Protein AF-A0A8J6W8K5-F1 (afdb_monomer)

Radius of gyration: 33.56 Å; Cα contacts (8 Å, |Δi|>4): 1471; chains: 1; bounding box: 96×92×85 Å

Solvent-accessible surface area (backbone atoms only — not comparable to full-atom values): 43950 Å² total; per-residue (Å²): 128,90,66,49,61,40,103,83,73,43,62,46,61,66,48,55,42,63,72,54,20,43,57,53,44,52,59,52,52,77,42,28,73,36,72,84,49,59,70,57,41,22,41,68,37,45,36,79,69,54,70,71,60,49,52,51,47,39,46,21,52,15,60,57,53,51,72,42,96,55,61,30,57,68,49,48,37,71,62,54,40,66,84,93,43,52,44,33,50,51,52,31,48,40,52,28,50,40,47,29,76,52,43,52,98,82,37,50,70,54,31,50,22,58,76,31,64,42,82,73,49,72,59,31,51,54,28,52,45,51,39,41,56,51,21,38,60,78,68,24,34,53,60,44,59,48,100,51,43,60,64,45,26,29,32,54,29,30,55,62,29,61,84,46,39,66,60,51,30,52,51,59,71,66,50,91,66,59,39,66,51,42,38,74,46,58,31,56,60,42,8,45,51,53,29,53,48,36,55,70,80,40,61,89,43,55,70,61,43,51,49,28,53,27,14,30,65,53,104,85,49,97,72,33,53,24,52,58,4,35,41,48,22,34,51,16,46,54,38,39,48,30,61,75,69,72,48,63,44,72,53,54,74,41,67,69,54,29,47,60,58,55,66,73,50,90,52,51,80,71,48,60,78,72,65,59,76,66,46,32,68,54,53,44,81,72,96,65,88,72,83,81,70,65,58,69,59,24,42,88,66,64,50,44,59,34,37,38,74,76,78,76,46,30,39,24,46,30,37,60,62,29,27,35,61,55,93,66,41,55,72,48,69,62,39,42,31,34,28,73,76,50,73,41,78,49,51,36,36,67,90,78,15,36,31,77,44,67,67,34,56,30,76,38,49,70,88,39,66,58,47,74,46,49,38,22,36,78,82,70,46,77,77,44,75,43,63,34,85,37,59,49,93,83,60,72,65,50,39,24,34,59,67,45,12,44,60,45,56,69,86,60,41,39,77,58,58,40,32,34,42,30,28,46,72,76,48,47,79,48,75,39,69,37,56,45,77,76,38,86,75,37,70,43,42,32,71,64,37,40,20,27,36,38,32,55,48,45,62,52,27,40,42,38,40,35,46,91,92,49,73,50,76,40,67,40,38,53,62,86,66,80,53,69,47,79,46,59,55,69,44,67,37,91,52,63,30,19,48,21,79,40,33,37,36,37,48,52,30,93,56,62,43,70,31,38,47,45,39,32,36,66,78,82,70,42,67,70,47,57,94,84,32,70,47,80,45,68,52,32,92,44,37,43,84,41,76,41,62,85,69,50,80,68,53,46,41,36,39,42,37,41,35,43,101,87,47,75,51,74,52,70,39,34,26,79,34,75,45,76,77,78,74,80,73,49,88,86,61,51,47,43,20,42,72,85,66,47,73,67,87,60,81,59,39,82,35,90,38,67,68,57,49,41,69,34,32,40,36,42,31,55,49,57,49,62,40,68,32,44,33,37,42,30,52,86,85,56,75,50,60,47,71,47,64,20,36,92,82,6,35,37,77,46,59,44,47,80,47,55,93,80,46,76,94,64,63,38,42,32,46,31,39,30,49,85,47,56,76,75,43,78,46,40,36,36,38,62,84,81,77,76,85,75,83,78,89,78,87,84,79,95,76,92,75,93,78,79,89,76,91,71,78,87,69,61,60,42,37,35,40,34,57,38,62,63,94,44,27,72,59,50,51,53,52,50,53,52,48,32,55,74,71,67,36,61,88,43,45,48,79,50,78,48,83,92,42,44,37,37,40,39,36,38,30,60,42,60,88,49,48,66,60,50,52,53,51,47,55,56,49,22,65,76,65,77,43,85,73,50,77,43,81,100

Structure (mmCIF, N/CA/C/O backbone):
data_AF-A0A8J6W8K5-F1
#
_entry.id   AF-A0A8J6W8K5-F1
#
loop_
_atom_site.group_PDB
_atom_site.id
_atom_site.type_symbol
_atom_site.label_atom_id
_atom_site.label_alt_id
_atom_site.label_comp_id
_atom_site.label_asym_id
_atom_site.label_entity_id
_atom_site.label_seq_id
_atom_site.pdbx_PDB_ins_code
_atom_site.Cartn_x
_atom_site.Cartn_y
_atom_site.Cartn_z
_atom_site.occupancy
_atom_site.B_iso_or_equiv
_atom_site.auth_seq_id
_atom_site.auth_comp_id
_atom_site.auth_asym_id
_atom_site.auth_atom_id
_atom_site.pdbx_PDB_model_num
ATOM 1 N N . MET A 1 1 ? 5.424 28.597 -33.760 1.00 37.59 1 MET A N 1
ATOM 2 C CA . MET A 1 1 ? 6.602 29.492 -33.802 1.00 37.59 1 MET A CA 1
ATOM 3 C C . MET A 1 1 ? 7.492 28.971 -34.911 1.00 37.59 1 MET A C 1
ATOM 5 O O . MET A 1 1 ? 7.806 27.791 -34.865 1.00 37.59 1 MET A O 1
ATOM 9 N N . THR A 1 2 ? 7.827 29.781 -35.913 1.00 31.84 2 THR A N 1
ATOM 10 C CA . THR A 1 2 ? 8.831 29.426 -36.927 1.00 31.84 2 THR A CA 1
ATOM 11 C C . THR A 1 2 ? 10.150 29.183 -36.196 1.00 31.84 2 THR A C 1
ATOM 13 O O . THR A 1 2 ? 10.658 30.093 -35.542 1.00 31.84 2 THR A O 1
ATOM 16 N N . LEU A 1 3 ? 10.638 27.942 -36.199 1.00 44.12 3 LEU A N 1
ATOM 17 C CA . LEU A 1 3 ? 11.921 27.592 -35.592 1.00 44.12 3 LEU A CA 1
ATOM 18 C C . LEU A 1 3 ? 13.018 28.295 -36.393 1.00 44.12 3 LEU A C 1
ATOM 20 O O . LEU A 1 3 ? 13.018 28.235 -37.622 1.00 44.12 3 LEU A O 1
ATOM 24 N N . ALA A 1 4 ? 13.926 28.993 -35.712 1.00 49.03 4 ALA A N 1
ATOM 25 C CA . ALA A 1 4 ? 15.127 29.485 -36.368 1.00 49.03 4 ALA A CA 1
ATOM 26 C C . ALA A 1 4 ? 15.969 28.268 -36.772 1.00 49.03 4 ALA A C 1
ATOM 28 O O . ALA A 1 4 ? 16.192 27.375 -35.955 1.00 49.03 4 ALA A O 1
ATOM 29 N N . THR A 1 5 ? 16.408 28.211 -38.024 1.00 47.66 5 THR A N 1
ATOM 30 C CA . THR A 1 5 ? 17.364 27.203 -38.489 1.00 47.66 5 THR A CA 1
ATOM 31 C C . THR A 1 5 ? 18.770 27.596 -38.042 1.00 47.66 5 THR A C 1
ATOM 33 O O . THR A 1 5 ? 19.160 28.753 -38.203 1.00 47.66 5 THR A O 1
ATOM 36 N N . SER A 1 6 ? 19.521 26.660 -37.462 1.00 54.81 6 SER A N 1
ATOM 37 C CA . SER A 1 6 ? 20.955 26.809 -37.187 1.00 54.81 6 SER A CA 1
ATOM 38 C C . SER A 1 6 ? 21.761 26.970 -38.483 1.00 54.81 6 SER A C 1
ATOM 40 O O . SER A 1 6 ? 21.267 26.690 -39.577 1.00 54.81 6 SER A O 1
ATOM 42 N N . ASP A 1 7 ? 23.045 27.318 -38.352 1.00 50.66 7 ASP A N 1
ATOM 43 C CA . ASP A 1 7 ? 24.012 27.329 -39.463 1.00 50.66 7 ASP A CA 1
ATOM 44 C C . ASP A 1 7 ? 24.178 25.941 -40.132 1.00 50.66 7 ASP A C 1
ATOM 46 O O . ASP A 1 7 ? 24.698 25.836 -41.240 1.00 50.66 7 ASP A O 1
ATOM 50 N N . THR A 1 8 ? 23.695 24.873 -39.484 1.00 52.75 8 THR A N 1
ATOM 51 C CA . THR A 1 8 ? 23.667 23.480 -39.967 1.00 52.75 8 THR A CA 1
ATOM 52 C C . THR A 1 8 ? 22.332 23.081 -40.620 1.00 52.75 8 THR A C 1
ATOM 54 O O . THR A 1 8 ? 22.175 21.934 -41.038 1.00 52.75 8 THR A O 1
ATOM 57 N N . GLY A 1 9 ? 21.361 23.999 -40.722 1.00 57.09 9 GLY A N 1
ATOM 58 C CA . GLY A 1 9 ? 20.045 23.755 -41.330 1.00 57.09 9 GLY A CA 1
ATOM 59 C C . GLY A 1 9 ? 19.045 22.996 -40.447 1.00 57.09 9 GLY A C 1
ATOM 60 O O . GLY A 1 9 ? 18.000 22.580 -40.943 1.00 57.09 9 GLY A O 1
ATOM 61 N N . ARG A 1 10 ? 19.337 22.817 -39.151 1.00 62.97 10 ARG A N 1
ATOM 62 C CA . ARG A 1 10 ? 18.489 22.108 -38.174 1.00 62.97 10 ARG A CA 1
ATOM 63 C C . ARG A 1 10 ? 17.663 23.078 -37.316 1.00 62.97 10 ARG A C 1
ATOM 65 O O . ARG A 1 10 ? 18.059 24.234 -37.160 1.00 62.97 10 ARG A O 1
ATOM 72 N N . PRO A 1 11 ? 16.517 22.656 -36.752 1.00 65.38 11 PRO A N 1
ATOM 73 C CA . PRO A 1 11 ? 15.744 23.492 -35.835 1.00 65.38 11 PRO A CA 1
ATOM 74 C C . PRO A 1 11 ? 16.562 23.836 -34.580 1.00 65.38 11 PRO A C 1
ATOM 76 O O . PRO A 1 11 ? 17.093 22.953 -33.910 1.00 65.38 11 PRO A O 1
ATOM 79 N N . PHE A 1 12 ? 16.665 25.128 -34.249 1.00 78.50 12 PHE A N 1
ATOM 80 C CA . PHE A 1 12 ? 17.467 25.612 -33.126 1.00 78.50 12 PHE A CA 1
ATOM 81 C C . PHE A 1 12 ? 16.645 26.416 -32.113 1.00 78.50 12 PHE A C 1
ATOM 83 O O . PHE A 1 12 ? 15.985 27.406 -32.436 1.00 78.50 12 PHE A O 1
ATOM 90 N N . ILE A 1 13 ? 16.763 26.024 -30.843 1.00 81.44 13 ILE A N 1
ATOM 91 C CA . ILE A 1 13 ? 16.233 26.740 -29.680 1.00 81.44 13 ILE A CA 1
ATOM 92 C C . ILE A 1 13 ? 17.379 26.915 -28.684 1.00 81.44 13 ILE A C 1
ATOM 94 O O . ILE A 1 13 ? 17.938 25.930 -28.217 1.00 81.44 13 ILE A O 1
ATOM 98 N N . ASN A 1 14 ? 17.734 28.155 -28.335 1.00 83.25 14 ASN A N 1
ATOM 99 C CA . ASN A 1 14 ? 18.831 28.405 -27.397 1.00 83.25 14 ASN A CA 1
ATOM 100 C C . ASN A 1 14 ? 18.425 28.082 -25.947 1.00 83.25 14 ASN A C 1
ATOM 102 O O . ASN A 1 14 ? 17.768 28.895 -25.291 1.00 83.25 14 ASN A O 1
ATOM 106 N N . LEU A 1 15 ? 18.871 26.933 -25.433 1.00 84.38 15 LEU A N 1
ATOM 107 C CA . LEU A 1 15 ? 18.541 26.454 -24.088 1.00 84.38 15 LEU A CA 1
ATOM 108 C C . LEU A 1 15 ? 19.274 27.215 -22.969 1.00 84.38 15 LEU A C 1
ATOM 110 O O . LEU A 1 15 ? 18.830 27.173 -21.826 1.00 84.38 15 LEU A O 1
ATOM 114 N N . SER A 1 16 ? 20.349 27.957 -23.277 1.00 82.19 16 SER A N 1
ATOM 115 C CA . SER A 1 16 ? 21.011 28.852 -22.303 1.00 82.19 16 SER A CA 1
ATOM 116 C C . SER A 1 16 ? 20.163 30.080 -21.951 1.00 82.19 16 SER A C 1
ATOM 118 O O . SER A 1 16 ? 20.331 30.689 -20.893 1.00 82.19 16 SER A O 1
ATOM 120 N N . ASN A 1 17 ? 19.210 30.448 -22.814 1.00 84.12 17 ASN A N 1
ATOM 121 C CA . ASN A 1 17 ? 18.275 31.520 -22.517 1.00 84.12 17 ASN A CA 1
ATOM 122 C C . ASN A 1 17 ? 17.128 30.978 -21.654 1.00 84.12 17 ASN A C 1
ATOM 124 O O . ASN A 1 17 ? 16.232 30.293 -22.150 1.00 84.12 17 ASN A O 1
ATOM 128 N N . ARG A 1 18 ? 17.122 31.354 -20.369 1.00 80.94 18 ARG A N 1
ATOM 129 C CA . ARG A 1 18 ? 16.126 30.907 -19.380 1.00 80.94 18 ARG A CA 1
ATOM 130 C C . ARG A 1 18 ? 14.678 31.092 -19.840 1.00 80.94 18 ARG A C 1
ATOM 132 O O . ARG A 1 18 ? 13.875 30.184 -19.675 1.00 80.94 18 ARG A O 1
ATOM 139 N N . ALA A 1 19 ? 14.332 32.230 -20.446 1.00 81.62 19 ALA A N 1
ATOM 140 C CA . ALA A 1 19 ? 12.958 32.491 -20.881 1.00 81.62 19 ALA A CA 1
ATOM 141 C C . ALA A 1 19 ? 12.527 31.563 -22.030 1.00 81.62 19 ALA A C 1
ATOM 143 O O . ALA A 1 19 ? 11.376 31.132 -22.090 1.00 81.62 19 ALA A O 1
ATOM 144 N N . ILE A 1 20 ? 13.458 31.234 -22.928 1.00 83.44 20 ILE A N 1
ATOM 145 C CA . ILE A 1 20 ? 13.215 30.334 -24.058 1.00 83.44 20 ILE A CA 1
ATOM 146 C C . ILE A 1 20 ? 13.134 28.880 -23.574 1.00 83.44 20 ILE A C 1
ATOM 148 O O . ILE A 1 20 ? 12.186 28.181 -23.930 1.00 83.44 20 ILE A O 1
ATOM 152 N N . ALA A 1 21 ? 14.066 28.448 -22.720 1.00 84.38 21 ALA A N 1
ATOM 153 C CA . ALA A 1 21 ? 14.045 27.119 -22.109 1.00 84.38 21 ALA A CA 1
ATOM 154 C C . ALA A 1 21 ? 12.767 26.889 -21.284 1.00 84.38 21 ALA A C 1
ATOM 156 O O . ALA A 1 21 ? 12.175 25.818 -21.368 1.00 84.38 21 ALA A O 1
ATOM 157 N N . ASN A 1 22 ? 12.292 27.906 -20.554 1.00 84.44 22 ASN A N 1
ATOM 158 C CA . ASN A 1 22 ? 11.030 27.837 -19.815 1.00 84.44 22 ASN A CA 1
ATOM 159 C C . ASN A 1 22 ? 9.835 27.634 -20.744 1.00 84.44 22 ASN A C 1
ATOM 161 O O . ASN A 1 22 ? 9.087 26.684 -20.552 1.00 84.44 22 ASN A O 1
ATOM 165 N N . ARG A 1 23 ? 9.693 28.456 -21.791 1.00 84.75 23 ARG A N 1
ATOM 166 C CA . ARG A 1 23 ? 8.600 28.297 -22.766 1.00 84.75 23 ARG A CA 1
ATOM 167 C C . ARG A 1 23 ? 8.634 26.942 -23.463 1.00 84.75 23 ARG A C 1
ATOM 169 O O . ARG A 1 23 ? 7.588 26.388 -23.787 1.00 84.75 23 ARG A O 1
ATOM 176 N N . PHE A 1 24 ? 9.826 26.419 -23.738 1.00 85.62 24 PHE A N 1
ATOM 177 C CA . PHE A 1 24 ? 9.962 25.117 -24.377 1.00 85.62 24 PHE A CA 1
ATOM 178 C C . PHE A 1 24 ? 9.599 23.977 -23.423 1.00 85.62 24 PHE A C 1
ATOM 180 O O . PHE A 1 24 ? 8.834 23.094 -23.801 1.00 85.62 24 PHE A O 1
ATOM 187 N N . TRP A 1 25 ? 10.053 24.042 -22.169 1.00 88.56 25 TRP A N 1
ATOM 188 C CA . TRP A 1 25 ? 9.652 23.086 -21.141 1.00 88.56 25 TRP A CA 1
ATOM 189 C C . TRP A 1 25 ? 8.148 23.137 -20.852 1.00 88.56 25 TRP A C 1
ATOM 191 O O . TRP A 1 25 ? 7.523 22.088 -20.798 1.00 88.56 25 TRP A O 1
ATOM 201 N N . GLU A 1 26 ? 7.537 24.322 -20.758 1.00 85.75 26 GLU A N 1
ATOM 202 C CA . GLU A 1 26 ? 6.084 24.484 -20.579 1.00 85.75 26 GLU A CA 1
ATOM 203 C C . GLU A 1 26 ? 5.285 23.788 -21.687 1.00 85.75 26 GLU A C 1
ATOM 205 O O . GLU A 1 26 ? 4.268 23.154 -21.410 1.00 85.75 26 GLU A O 1
ATOM 210 N N . ARG A 1 27 ? 5.763 23.835 -22.940 1.00 85.12 27 ARG A N 1
ATOM 211 C CA . ARG A 1 27 ? 5.132 23.102 -24.049 1.00 85.12 27 ARG A CA 1
ATOM 212 C C . ARG A 1 27 ? 5.152 21.595 -23.813 1.00 85.12 27 ARG A C 1
ATOM 214 O O . ARG A 1 27 ? 4.121 20.964 -23.987 1.00 85.12 27 ARG A O 1
ATOM 221 N N . ILE A 1 28 ? 6.289 21.035 -23.404 1.00 84.50 28 ILE A N 1
ATOM 222 C CA . ILE A 1 28 ? 6.425 19.598 -23.112 1.00 84.50 28 ILE A CA 1
ATOM 223 C C . ILE A 1 28 ? 5.585 19.219 -21.887 1.00 84.50 28 ILE A C 1
ATOM 225 O O . ILE A 1 28 ? 4.853 18.232 -21.904 1.00 84.50 28 ILE A O 1
ATOM 229 N N . GLN A 1 29 ? 5.637 20.044 -20.844 1.00 84.06 29 GLN A N 1
ATOM 230 C CA . GLN A 1 29 ? 4.930 19.847 -19.586 1.00 84.06 29 GLN A CA 1
ATOM 231 C C . GLN A 1 29 ? 3.407 19.817 -19.767 1.00 84.06 29 GLN A C 1
ATOM 233 O O . GLN A 1 29 ? 2.747 19.029 -19.100 1.00 84.06 29 GLN A O 1
ATOM 238 N N . ASN A 1 30 ? 2.848 20.590 -20.704 1.00 81.56 30 ASN A N 1
ATOM 239 C CA . ASN A 1 30 ? 1.415 20.545 -21.028 1.00 81.56 30 ASN A CA 1
ATOM 240 C C . ASN A 1 30 ? 0.946 19.183 -21.569 1.00 81.56 30 ASN A C 1
ATOM 242 O O . ASN A 1 30 ? -0.243 18.881 -21.502 1.00 81.56 30 ASN A O 1
ATOM 246 N N . HIS A 1 31 ? 1.862 18.367 -22.091 1.00 79.62 31 HIS A N 1
ATOM 247 C CA . HIS A 1 31 ? 1.587 17.008 -22.562 1.00 79.62 31 HIS A CA 1
ATOM 248 C C . HIS A 1 31 ? 1.953 15.938 -21.527 1.00 79.62 31 HIS A C 1
ATOM 250 O O . HIS A 1 31 ? 1.868 14.746 -21.823 1.00 79.62 31 HIS A O 1
ATOM 256 N N . TRP A 1 32 ? 2.379 16.338 -20.326 1.00 82.94 32 TRP A N 1
ATOM 257 C CA . TRP A 1 32 ? 2.843 15.417 -19.301 1.00 82.94 32 TRP A CA 1
ATOM 258 C C . TRP A 1 32 ? 1.695 14.950 -18.403 1.00 82.94 32 TRP A C 1
ATOM 260 O O . TRP A 1 32 ? 1.308 15.636 -17.454 1.00 82.94 32 TRP A O 1
ATOM 270 N N . GLY A 1 33 ? 1.178 13.744 -18.661 1.00 73.06 33 GLY A N 1
ATOM 271 C CA . GLY A 1 33 ? 0.045 13.189 -17.910 1.00 73.06 33 GLY A CA 1
ATOM 272 C C . GLY A 1 33 ? 0.294 13.070 -16.400 1.00 73.06 33 GLY A C 1
ATOM 273 O O . GLY A 1 33 ? -0.632 13.217 -15.607 1.00 73.06 33 GLY A O 1
ATOM 274 N N . HIS A 1 34 ? 1.549 12.870 -15.983 1.00 78.12 34 HIS A N 1
ATOM 275 C CA . HIS A 1 34 ? 1.913 12.681 -14.573 1.00 78.12 34 HIS A CA 1
ATOM 276 C C . HIS A 1 34 ? 2.304 13.986 -13.857 1.00 78.12 34 HIS A C 1
ATOM 278 O O . HIS A 1 34 ? 2.730 13.942 -12.705 1.00 78.12 34 HIS A O 1
ATOM 284 N N . GLN A 1 35 ? 2.144 15.160 -14.484 1.00 78.56 35 GLN A N 1
ATOM 285 C CA . GLN A 1 35 ? 2.556 16.448 -13.903 1.00 78.56 35 GLN A CA 1
ATOM 286 C C . GLN A 1 35 ? 1.983 16.696 -12.494 1.00 78.56 35 GLN A C 1
ATOM 288 O O . GLN A 1 35 ? 2.630 17.334 -11.664 1.00 78.56 35 GLN A O 1
ATOM 293 N N . ARG A 1 36 ? 0.757 16.225 -12.234 1.00 74.62 36 ARG A N 1
ATOM 294 C CA . ARG A 1 36 ? 0.034 16.455 -10.972 1.00 74.62 36 ARG A CA 1
ATOM 295 C C . ARG A 1 36 ? 0.272 15.381 -9.909 1.00 74.62 36 ARG A C 1
ATOM 297 O O . ARG A 1 36 ? -0.187 15.565 -8.786 1.00 74.62 36 ARG A O 1
ATOM 304 N N . LEU A 1 37 ? 0.964 14.288 -10.237 1.00 70.69 37 LEU A N 1
ATOM 305 C CA . LEU A 1 37 ? 1.238 13.222 -9.272 1.00 70.69 37 LEU A CA 1
ATOM 306 C C . LEU A 1 37 ? 2.287 13.670 -8.235 1.00 70.69 37 LEU A C 1
ATOM 308 O O . LEU A 1 37 ? 3.079 14.573 -8.524 1.00 70.69 37 LEU A O 1
ATOM 312 N N . PRO A 1 38 ? 2.323 13.079 -7.030 1.00 71.88 38 PRO A N 1
ATOM 313 C CA . PRO A 1 38 ? 3.397 13.293 -6.061 1.00 71.88 38 PRO A CA 1
ATOM 314 C C . PRO A 1 38 ? 4.781 12.903 -6.605 1.00 71.88 38 PRO A C 1
ATOM 316 O O . PRO A 1 38 ? 4.905 12.096 -7.528 1.00 71.88 38 PRO A O 1
ATOM 319 N N . SER A 1 39 ? 5.840 13.466 -6.019 1.00 74.81 39 SER A N 1
ATOM 320 C CA . SER A 1 39 ? 7.213 13.025 -6.299 1.00 74.81 39 SER A CA 1
ATOM 321 C C . SER A 1 39 ? 7.379 11.537 -5.964 1.00 74.81 39 SER A C 1
ATOM 323 O O . SER A 1 39 ? 6.854 11.081 -4.954 1.00 74.81 39 SER A O 1
ATOM 325 N N . GLY A 1 40 ? 8.096 10.789 -6.805 1.00 68.75 40 GLY A N 1
ATOM 326 C CA . GLY A 1 40 ? 8.229 9.329 -6.694 1.00 68.75 40 GLY A CA 1
ATOM 327 C C . GLY A 1 40 ? 7.125 8.541 -7.410 1.00 68.75 40 GLY A C 1
ATOM 328 O O . GLY A 1 40 ? 7.185 7.322 -7.458 1.00 68.75 40 GLY A O 1
ATOM 329 N N . GLN A 1 41 ? 6.146 9.216 -8.023 1.00 70.88 41 GLN A N 1
ATOM 330 C CA . GLN A 1 41 ? 5.087 8.581 -8.832 1.00 70.88 41 GLN A CA 1
ATOM 331 C C . GLN A 1 41 ? 5.065 9.095 -10.284 1.00 70.88 41 GLN A C 1
ATOM 333 O O . GLN A 1 41 ? 4.159 8.818 -11.071 1.00 70.88 41 GLN A O 1
ATOM 338 N N . ARG A 1 42 ? 6.070 9.887 -10.666 1.00 79.06 42 ARG A N 1
ATOM 339 C CA . ARG A 1 42 ? 6.136 10.553 -11.969 1.00 79.06 42 ARG A CA 1
ATOM 340 C C . ARG A 1 42 ? 7.067 9.815 -12.916 1.00 79.06 42 ARG A C 1
ATOM 342 O O . ARG A 1 42 ? 8.185 9.473 -12.545 1.00 79.06 42 ARG A O 1
ATOM 349 N N . PHE A 1 43 ? 6.622 9.674 -14.162 1.00 80.75 43 PHE A N 1
ATOM 350 C CA . PHE A 1 43 ? 7.372 9.044 -15.247 1.00 80.75 43 PHE A CA 1
ATOM 351 C C . PHE A 1 43 ? 7.430 9.987 -16.441 1.00 80.75 43 PHE A C 1
ATOM 353 O O . PHE A 1 43 ? 6.389 10.497 -16.866 1.00 80.75 43 PHE A O 1
ATOM 360 N N . LEU A 1 44 ? 8.616 10.209 -17.012 1.00 83.38 44 LEU A N 1
ATOM 361 C CA . LEU A 1 44 ? 8.764 11.047 -18.212 1.00 83.38 44 LEU A CA 1
ATOM 362 C C . LEU A 1 44 ? 8.107 10.437 -19.450 1.00 83.38 44 LEU A C 1
ATOM 364 O O . LEU A 1 44 ? 7.641 11.173 -20.311 1.00 83.38 44 LEU A O 1
ATOM 368 N N . GLY A 1 45 ? 7.999 9.112 -19.521 1.00 76.88 45 GLY A N 1
ATOM 369 C CA . GLY A 1 45 ? 7.341 8.427 -20.627 1.00 76.88 45 GLY A CA 1
ATOM 370 C C . GLY A 1 45 ? 5.872 8.812 -20.790 1.00 76.88 45 GLY A C 1
ATOM 371 O O . GLY A 1 45 ? 5.343 8.676 -21.888 1.00 76.88 45 GLY A O 1
ATOM 372 N N . SER A 1 46 ? 5.224 9.332 -19.737 1.00 75.56 46 SER A N 1
ATOM 373 C CA . SER A 1 46 ? 3.838 9.827 -19.789 1.00 75.56 46 SER A CA 1
ATOM 374 C C . SER A 1 46 ? 3.672 11.163 -20.510 1.00 75.56 46 SER A C 1
ATOM 376 O O . SER A 1 46 ? 2.565 11.699 -20.585 1.00 75.56 46 SER A O 1
ATOM 378 N N . VAL A 1 47 ? 4.761 11.714 -21.044 1.00 79.31 47 VAL A N 1
ATOM 379 C CA . VAL A 1 47 ? 4.716 12.796 -22.017 1.00 79.31 47 VAL A CA 1
ATOM 380 C C . VAL A 1 47 ? 4.305 12.206 -23.370 1.00 79.31 47 VAL A C 1
ATOM 382 O O . VAL A 1 47 ? 5.083 11.523 -24.037 1.00 79.31 47 VAL A O 1
ATOM 385 N N . GLY A 1 48 ? 3.057 12.449 -23.769 1.00 71.88 48 GLY A N 1
ATOM 386 C CA . GLY A 1 48 ? 2.463 11.905 -24.994 1.00 71.88 48 GLY A CA 1
ATOM 387 C C . GLY A 1 48 ? 2.945 12.606 -26.265 1.00 71.88 48 GLY A C 1
ATOM 388 O O . GLY A 1 48 ? 2.167 13.317 -26.893 1.00 71.88 48 GLY A O 1
ATOM 389 N N . ILE A 1 49 ? 4.219 12.432 -26.630 1.00 75.94 49 ILE A N 1
ATOM 390 C CA . ILE A 1 49 ? 4.804 12.996 -27.858 1.00 75.94 49 ILE A CA 1
ATOM 391 C C . ILE A 1 49 ? 5.179 11.919 -28.880 1.00 75.94 49 ILE A C 1
ATOM 393 O O . ILE A 1 49 ? 5.625 10.819 -28.532 1.00 75.94 49 ILE A O 1
ATOM 397 N N . GLU A 1 50 ? 5.009 12.270 -30.153 1.00 78.75 50 GLU A N 1
ATOM 398 C CA . GLU A 1 50 ? 5.354 11.436 -31.303 1.00 78.75 50 GLU A CA 1
ATOM 399 C C . GLU A 1 50 ? 6.869 11.384 -31.534 1.00 78.75 50 GLU A C 1
ATOM 401 O O . GLU A 1 50 ? 7.601 12.319 -31.202 1.00 78.75 50 GLU A O 1
ATOM 406 N N . ARG A 1 51 ? 7.340 10.308 -32.176 1.00 82.06 51 ARG A N 1
ATOM 407 C CA . ARG A 1 51 ? 8.767 10.103 -32.471 1.00 82.06 51 ARG A CA 1
ATOM 408 C C . ARG A 1 51 ? 9.388 11.264 -33.253 1.00 82.06 51 ARG A C 1
ATOM 410 O O . A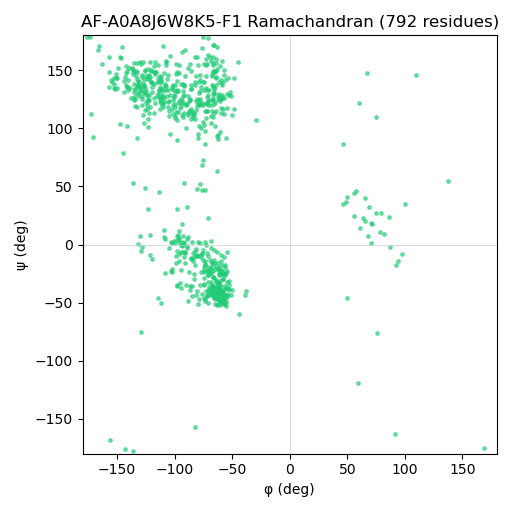RG A 1 51 ? 10.525 11.624 -32.988 1.00 82.06 51 ARG A O 1
ATOM 417 N N . GLU A 1 52 ? 8.658 11.871 -34.186 1.00 83.75 52 GLU A N 1
ATOM 418 C CA . GLU A 1 52 ? 9.160 13.019 -34.956 1.00 83.75 52 GLU A CA 1
ATOM 419 C C . GLU A 1 52 ? 9.475 14.222 -34.052 1.00 83.75 52 GLU A C 1
ATOM 421 O O . GLU A 1 52 ? 10.527 14.844 -34.186 1.00 83.75 52 GLU A O 1
ATOM 426 N N . SER A 1 53 ? 8.615 14.491 -33.063 1.00 84.06 53 SER A N 1
ATOM 427 C CA . SER A 1 53 ? 8.842 15.540 -32.059 1.00 84.06 53 SER A CA 1
ATOM 428 C C . SER A 1 53 ? 10.018 15.205 -31.138 1.00 84.06 53 SER A C 1
ATOM 430 O O . SER A 1 53 ? 10.765 16.090 -30.724 1.00 84.06 53 SER A O 1
ATOM 432 N N . THR A 1 54 ? 10.212 13.922 -30.829 1.00 84.19 54 THR A N 1
ATOM 433 C CA . THR A 1 54 ? 11.384 13.446 -30.090 1.00 84.19 54 THR A CA 1
ATOM 434 C C . THR A 1 54 ? 12.686 13.712 -30.850 1.00 84.19 54 THR A C 1
ATOM 436 O O . THR A 1 54 ? 13.645 14.210 -30.257 1.00 84.19 54 THR A O 1
ATOM 439 N N . GLU A 1 55 ? 12.734 13.423 -32.154 1.00 87.06 55 GLU A N 1
ATOM 440 C CA . GLU A 1 55 ? 13.919 13.694 -32.980 1.00 87.06 55 GLU A CA 1
ATOM 441 C C . GLU A 1 55 ? 14.223 15.198 -33.058 1.00 87.06 55 GLU A C 1
ATOM 443 O O . GLU A 1 55 ? 15.385 15.588 -32.951 1.00 87.06 55 GLU A O 1
ATOM 448 N N . GLU A 1 56 ? 13.193 16.050 -33.144 1.00 87.62 56 GLU A N 1
ATOM 449 C CA . GLU A 1 56 ? 13.349 17.511 -33.086 1.00 87.62 56 GLU A CA 1
ATOM 450 C C . GLU A 1 56 ? 13.990 17.961 -31.761 1.00 87.62 56 GLU A C 1
ATOM 452 O O . GLU A 1 56 ? 14.918 18.773 -31.749 1.00 87.62 56 GLU A O 1
ATOM 457 N N . ILE A 1 57 ? 13.540 17.410 -30.630 1.00 88.12 57 ILE A N 1
ATOM 458 C CA . ILE A 1 57 ? 14.101 17.717 -29.305 1.00 88.12 57 ILE A CA 1
ATOM 459 C C . ILE A 1 57 ? 15.562 17.265 -29.210 1.00 88.12 57 ILE A C 1
ATOM 461 O O . ILE A 1 57 ? 16.396 18.003 -28.679 1.00 88.12 57 ILE A O 1
ATOM 465 N N . LEU A 1 58 ? 15.886 16.077 -29.727 1.00 89.75 58 LEU A N 1
ATOM 466 C CA . LEU A 1 58 ? 17.258 15.569 -29.767 1.00 89.75 58 LEU A CA 1
ATOM 467 C C . LEU A 1 58 ? 18.163 16.439 -30.640 1.00 89.75 58 LEU A C 1
ATOM 469 O O . LEU A 1 58 ? 19.302 16.699 -30.250 1.00 89.75 58 LEU A O 1
ATOM 473 N N . ASP A 1 59 ? 17.663 16.946 -31.766 1.00 89.69 59 ASP A N 1
ATOM 474 C CA . ASP A 1 59 ? 18.400 17.882 -32.618 1.00 89.69 59 ASP A CA 1
ATOM 475 C C . ASP A 1 59 ? 18.654 19.211 -31.907 1.00 89.69 59 ASP A C 1
ATOM 477 O O . ASP A 1 59 ? 19.787 19.693 -31.897 1.00 89.69 59 ASP A O 1
ATOM 481 N N . ILE A 1 60 ? 17.644 19.763 -31.230 1.00 89.00 60 ILE A N 1
ATOM 482 C CA . ILE A 1 60 ? 17.789 20.980 -30.424 1.00 89.00 60 ILE A CA 1
ATOM 483 C C . ILE A 1 60 ? 18.843 20.778 -29.328 1.00 89.00 60 ILE A C 1
ATOM 485 O O . ILE A 1 60 ? 19.715 21.631 -29.144 1.00 89.00 60 ILE A O 1
ATOM 489 N N . VAL A 1 61 ? 18.793 19.664 -28.592 1.00 90.69 61 VAL A N 1
ATOM 490 C CA . VAL A 1 61 ? 19.774 19.360 -27.538 1.00 90.69 61 VAL A CA 1
ATOM 491 C C . VAL A 1 61 ? 21.171 19.165 -28.128 1.00 90.69 61 VAL A C 1
ATOM 493 O O . VAL A 1 61 ? 22.130 19.728 -27.596 1.00 90.69 61 VAL A O 1
ATOM 496 N N . GLY A 1 62 ? 21.290 18.442 -29.243 1.00 90.62 62 GLY A N 1
ATOM 497 C CA . GLY A 1 62 ? 22.553 18.221 -29.950 1.00 90.62 62 GLY A CA 1
ATOM 498 C C . GLY A 1 62 ? 23.201 19.526 -30.407 1.00 90.62 62 GLY A C 1
ATOM 499 O O . GLY A 1 62 ? 24.366 19.766 -30.109 1.00 90.62 62 GLY A O 1
ATOM 500 N N . GLU A 1 63 ? 22.435 20.428 -31.023 1.00 88.88 63 GLU A N 1
ATOM 501 C CA . GLU A 1 63 ? 22.915 21.749 -31.454 1.00 88.88 63 GLU A CA 1
ATOM 502 C C . GLU A 1 63 ? 23.385 22.624 -30.282 1.00 88.88 63 GLU A C 1
ATOM 504 O O . GLU A 1 63 ? 24.350 23.377 -30.404 1.00 88.88 63 GLU A O 1
ATOM 509 N N . ASN A 1 64 ? 22.729 22.536 -29.120 1.00 90.56 64 ASN A N 1
ATOM 510 C CA . ASN A 1 64 ? 23.158 23.276 -27.931 1.00 90.56 64 ASN A CA 1
ATOM 511 C C . ASN A 1 64 ? 24.439 22.691 -27.320 1.00 90.56 64 ASN A C 1
ATOM 513 O O . ASN A 1 64 ? 25.310 23.451 -26.899 1.00 90.56 64 ASN A O 1
ATOM 517 N N . LEU A 1 65 ? 24.574 21.363 -27.276 1.00 90.56 65 LEU A N 1
ATOM 518 C CA . LEU A 1 65 ? 25.766 20.699 -26.742 1.00 90.56 65 LEU A CA 1
ATOM 519 C C . LEU A 1 65 ? 26.966 20.790 -27.694 1.00 90.56 65 LEU A C 1
ATOM 521 O O . LEU A 1 65 ? 28.090 20.945 -27.226 1.00 90.56 65 LEU A O 1
ATOM 525 N N . GLY A 1 66 ? 26.740 20.757 -29.009 1.00 87.00 66 GLY A N 1
ATOM 526 C CA . GLY A 1 66 ? 27.781 20.869 -30.037 1.00 87.00 66 GLY A CA 1
ATOM 527 C C . GLY A 1 66 ? 28.459 22.242 -30.103 1.00 87.00 66 GLY A C 1
ATOM 528 O O . GLY A 1 66 ? 29.532 22.370 -30.682 1.00 87.00 66 GLY A O 1
ATOM 529 N N . ARG A 1 67 ? 27.873 23.269 -29.472 1.00 85.75 67 ARG A N 1
ATOM 530 C CA . ARG A 1 67 ? 28.490 24.599 -29.303 1.00 85.75 67 ARG A CA 1
ATOM 531 C C . ARG A 1 67 ? 29.530 24.651 -28.187 1.00 85.75 67 ARG A C 1
ATOM 533 O O . ARG A 1 67 ? 30.211 25.665 -28.042 1.00 85.75 67 ARG A O 1
ATOM 540 N N . LEU A 1 68 ? 29.622 23.604 -27.372 1.00 86.44 68 LEU A N 1
ATOM 541 C CA . LEU A 1 68 ? 30.630 23.485 -26.330 1.00 86.44 68 LEU A CA 1
ATOM 542 C C . LEU A 1 68 ? 31.906 22.896 -26.929 1.00 86.44 68 LEU A C 1
ATOM 544 O O . LEU A 1 68 ? 31.853 21.911 -27.660 1.00 86.44 68 LEU A O 1
ATOM 548 N N . GLU A 1 69 ? 33.061 23.448 -26.558 1.00 80.56 69 GLU A N 1
ATOM 549 C CA . GLU A 1 69 ? 34.357 22.855 -26.913 1.00 80.56 69 GLU A CA 1
ATOM 550 C C . GLU A 1 69 ? 34.506 21.445 -26.317 1.00 80.56 69 GLU A C 1
ATOM 552 O O . GLU A 1 69 ? 35.120 20.570 -26.924 1.00 80.56 69 GLU A O 1
ATOM 557 N N . SER A 1 70 ? 33.935 21.209 -25.126 1.00 86.56 70 SER A N 1
ATOM 558 C CA . SER A 1 70 ? 33.845 19.881 -24.514 1.00 86.56 70 SER A CA 1
ATOM 559 C C . SER A 1 70 ? 32.645 19.756 -23.568 1.00 86.56 70 SER A C 1
ATOM 561 O O . SER A 1 70 ? 32.371 20.622 -22.739 1.00 86.56 70 SER A O 1
ATOM 563 N N . VAL A 1 71 ? 31.934 18.631 -23.613 1.00 89.25 71 VAL A N 1
ATOM 564 C CA . VAL A 1 71 ? 30.809 18.403 -22.697 1.00 89.25 71 VAL A CA 1
ATOM 565 C C . VAL A 1 71 ? 31.353 17.952 -21.337 1.00 89.25 71 VAL A C 1
ATOM 567 O O . VAL A 1 71 ? 31.643 16.784 -21.116 1.00 89.25 71 VAL A O 1
ATOM 570 N N . THR A 1 72 ? 31.521 18.893 -20.408 1.00 88.75 72 THR A N 1
ATOM 571 C CA . THR A 1 72 ? 31.937 18.630 -19.017 1.00 88.75 72 THR A CA 1
ATOM 572 C C . THR A 1 72 ? 30.986 19.320 -18.043 1.00 88.75 72 THR A C 1
ATOM 574 O O . THR A 1 72 ? 30.378 20.331 -18.396 1.00 88.75 72 THR A O 1
ATOM 577 N N . SER A 1 73 ? 30.871 18.834 -16.800 1.00 85.00 73 SER A N 1
ATOM 578 C CA . SER A 1 73 ? 29.983 19.445 -15.792 1.00 85.00 73 SER A CA 1
ATOM 579 C C . SER A 1 73 ? 30.256 20.943 -15.606 1.00 85.00 73 SER A C 1
ATOM 581 O O . SER A 1 73 ? 29.324 21.737 -15.485 1.00 85.00 73 SER A O 1
ATOM 583 N N . THR A 1 74 ? 31.528 21.350 -15.645 1.00 85.56 74 THR A N 1
ATOM 584 C CA . THR A 1 74 ? 31.939 22.756 -15.534 1.00 85.56 74 THR A CA 1
ATOM 585 C C . THR A 1 74 ? 31.483 23.583 -16.736 1.00 85.56 74 THR A C 1
ATOM 587 O O . THR A 1 74 ? 30.955 24.678 -16.552 1.00 85.56 74 THR A O 1
ATOM 590 N N . GLN A 1 75 ? 31.647 23.073 -17.963 1.00 86.62 75 GLN A N 1
ATOM 591 C CA . GLN A 1 75 ? 31.209 23.789 -19.167 1.00 86.62 75 GLN A CA 1
ATOM 592 C C . GLN A 1 75 ? 29.682 23.869 -19.264 1.00 86.62 75 GLN A C 1
ATOM 594 O O . GLN A 1 75 ? 29.162 24.937 -19.579 1.00 86.62 75 GLN A O 1
ATOM 599 N N . LEU A 1 76 ? 28.962 22.801 -18.904 1.00 88.00 76 LEU A N 1
ATOM 600 C CA . LEU A 1 76 ? 27.497 22.803 -18.845 1.00 88.00 76 LEU A CA 1
ATOM 601 C C . LEU A 1 76 ? 26.979 23.877 -17.880 1.00 88.00 76 LEU A C 1
ATOM 603 O O . LEU A 1 76 ? 26.138 24.685 -18.265 1.00 88.00 76 LEU A O 1
ATOM 607 N N . ARG A 1 77 ? 27.536 23.954 -16.662 1.00 84.12 77 ARG A N 1
ATOM 608 C CA . ARG A 1 77 ? 27.162 24.994 -15.687 1.00 84.12 77 ARG A CA 1
ATOM 609 C C . ARG A 1 77 ? 27.511 26.400 -16.161 1.00 84.12 77 ARG A C 1
ATOM 611 O O . ARG A 1 77 ? 26.741 27.328 -15.947 1.00 84.12 77 ARG A O 1
ATOM 618 N N . ARG A 1 78 ? 28.664 26.572 -16.812 1.00 85.00 78 ARG A N 1
ATOM 619 C CA . ARG A 1 78 ? 29.089 27.876 -17.337 1.00 85.00 78 ARG A CA 1
ATOM 620 C C . ARG A 1 78 ? 28.184 28.358 -18.472 1.00 85.00 78 ARG A C 1
ATOM 622 O O . ARG A 1 78 ? 27.914 29.551 -18.552 1.00 85.00 78 ARG A O 1
ATOM 629 N N . TYR A 1 79 ? 27.757 27.452 -19.347 1.00 84.62 79 TYR A N 1
ATOM 630 C CA . TYR A 1 79 ? 26.989 27.792 -20.542 1.00 84.62 79 TYR A CA 1
ATOM 631 C C . TYR A 1 79 ? 25.484 27.910 -20.275 1.00 84.62 79 TYR A C 1
ATOM 633 O O . TYR A 1 79 ? 24.858 28.862 -20.733 1.00 84.62 79 TYR A O 1
ATOM 641 N N . PHE A 1 80 ? 24.896 26.981 -19.517 1.00 83.31 80 PHE A N 1
ATOM 642 C CA . PHE A 1 80 ? 23.452 26.953 -19.247 1.00 83.31 80 PHE A CA 1
ATOM 643 C C . PHE A 1 80 ? 23.056 27.563 -17.890 1.00 83.31 80 PHE A C 1
ATOM 645 O O . PHE A 1 80 ? 21.889 27.897 -17.681 1.00 83.31 80 PHE A O 1
ATOM 652 N N . GLY A 1 81 ? 24.012 27.757 -16.978 1.00 79.25 81 GLY A N 1
ATOM 653 C CA . GLY A 1 81 ? 23.772 28.216 -15.609 1.00 79.25 81 GLY A CA 1
ATOM 654 C C . GLY A 1 81 ? 23.582 27.070 -14.608 1.00 79.25 81 GLY A C 1
ATOM 655 O O . GLY A 1 81 ? 23.954 25.924 -14.858 1.00 79.25 81 GLY A O 1
ATOM 656 N N . GLU A 1 82 ? 23.028 27.387 -13.435 1.00 73.50 82 GLU A N 1
ATOM 657 C CA . GLU A 1 82 ? 22.840 26.418 -12.346 1.00 73.50 82 GLU A CA 1
ATOM 658 C C . GLU A 1 82 ? 21.775 25.352 -12.642 1.00 73.50 82 GLU A C 1
ATOM 660 O O . GLU A 1 82 ? 20.914 25.512 -13.510 1.00 73.50 82 GLU A O 1
ATOM 665 N N . TYR A 1 83 ? 21.836 24.253 -11.888 1.00 60.34 83 TYR A N 1
ATOM 666 C CA . TYR A 1 83 ? 21.025 23.047 -12.075 1.00 60.34 83 TYR A CA 1
ATOM 667 C C . TYR A 1 83 ? 19.515 23.233 -11.827 1.00 60.34 83 TYR A C 1
ATOM 669 O O . TYR A 1 83 ? 18.721 22.417 -12.279 1.00 60.34 83 TYR A O 1
ATOM 677 N N . GLU A 1 84 ? 19.108 24.346 -11.221 1.00 58.59 84 GLU A N 1
ATOM 678 C CA . GLU A 1 84 ? 17.705 24.694 -10.941 1.00 58.59 84 GLU A CA 1
ATOM 679 C C . GLU A 1 84 ? 16.953 25.266 -12.161 1.00 58.59 84 GLU A C 1
ATOM 681 O O . GLU A 1 84 ? 15.791 25.666 -12.076 1.00 58.59 84 GLU A O 1
ATOM 686 N N . THR A 1 85 ? 17.599 25.344 -13.328 1.00 68.00 85 THR A N 1
ATOM 687 C CA . THR A 1 85 ? 16.990 25.898 -14.546 1.00 68.00 85 THR A CA 1
ATOM 688 C C . THR A 1 85 ? 16.467 24.803 -15.486 1.00 68.00 85 THR A C 1
ATOM 690 O O . THR A 1 85 ? 17.024 23.712 -15.587 1.00 68.00 85 THR A O 1
ATOM 693 N N . ASN A 1 86 ? 15.368 25.088 -16.203 1.00 83.69 86 ASN A N 1
ATOM 694 C CA . ASN A 1 86 ? 14.608 24.103 -16.996 1.00 83.69 86 ASN A CA 1
ATOM 695 C C . ASN A 1 86 ? 15.405 23.398 -18.119 1.00 83.69 86 ASN A C 1
ATOM 697 O O . ASN A 1 86 ? 14.914 22.416 -18.677 1.00 83.69 86 ASN A O 1
ATOM 701 N N . TRP A 1 87 ? 16.634 23.828 -18.434 1.00 85.69 87 TRP A N 1
ATOM 702 C CA . TRP A 1 87 ? 17.505 23.104 -19.366 1.00 85.69 87 TRP A CA 1
ATOM 703 C C . TRP A 1 87 ? 17.843 21.693 -18.864 1.00 85.69 87 TRP A C 1
ATOM 705 O O . TRP A 1 87 ? 17.894 20.776 -19.677 1.00 85.69 87 TRP A O 1
ATOM 715 N N . ILE A 1 88 ? 17.993 21.471 -17.550 1.00 89.25 88 ILE A N 1
ATOM 716 C CA . ILE A 1 88 ? 18.230 20.121 -17.008 1.00 89.25 88 ILE A CA 1
ATOM 717 C C . ILE A 1 88 ? 17.045 19.205 -17.267 1.00 89.25 88 ILE A C 1
ATOM 719 O O . ILE A 1 88 ? 17.235 18.053 -17.654 1.00 89.25 88 ILE A O 1
ATOM 723 N N . LYS A 1 89 ? 15.826 19.715 -17.074 1.00 89.75 89 LYS A N 1
ATOM 724 C CA . LYS A 1 89 ? 14.594 18.958 -17.318 1.00 89.75 89 LYS A CA 1
ATOM 725 C C . LYS A 1 89 ? 14.489 18.573 -18.790 1.00 89.75 89 LYS A C 1
ATOM 727 O O . LYS A 1 89 ? 14.233 17.416 -19.097 1.00 89.75 89 LYS A O 1
ATOM 732 N N . LEU A 1 90 ? 14.789 19.518 -19.682 1.00 89.88 90 LEU A N 1
ATOM 733 C CA . LEU A 1 90 ? 14.805 19.306 -21.130 1.00 89.88 90 LEU A CA 1
ATOM 734 C C . LEU A 1 90 ? 15.856 18.288 -21.574 1.00 89.88 90 LEU A C 1
ATOM 736 O O . LEU A 1 90 ? 15.537 17.391 -22.348 1.00 89.88 90 LEU A O 1
ATOM 740 N N . LEU A 1 91 ? 17.089 18.390 -21.071 1.00 91.19 91 LEU A N 1
ATOM 741 C CA . LEU A 1 91 ? 18.137 17.420 -21.387 1.00 91.19 91 LEU A CA 1
ATOM 742 C C . LEU A 1 91 ? 17.781 16.037 -20.834 1.00 91.19 91 LEU A C 1
ATOM 744 O O . LEU A 1 91 ? 17.877 15.053 -21.554 1.00 91.19 91 LEU A O 1
ATOM 748 N N . THR A 1 92 ? 17.316 15.953 -19.589 1.00 91.00 92 THR A N 1
ATOM 749 C CA . THR A 1 92 ? 16.907 14.677 -18.976 1.00 91.00 92 THR A CA 1
ATOM 750 C C . THR A 1 92 ? 15.758 14.034 -19.746 1.00 91.00 92 THR A C 1
ATOM 752 O O . THR A 1 92 ? 15.785 12.829 -19.986 1.00 91.00 92 THR A O 1
ATOM 755 N N . PHE A 1 93 ? 14.794 14.840 -20.197 1.00 90.19 93 PHE A N 1
ATOM 756 C CA . PHE A 1 93 ? 13.720 14.390 -21.071 1.00 90.19 93 PHE A CA 1
ATOM 757 C C . PHE A 1 93 ? 14.247 13.850 -22.400 1.00 90.19 93 PHE A C 1
ATOM 759 O O . PHE A 1 93 ? 13.963 12.707 -22.732 1.00 90.19 93 PHE A O 1
ATOM 766 N N . ALA A 1 94 ? 15.090 14.605 -23.108 1.00 89.94 94 ALA A N 1
ATOM 767 C CA . ALA A 1 94 ? 15.681 14.164 -24.371 1.00 89.94 94 ALA A CA 1
ATOM 768 C C . ALA A 1 94 ? 16.480 12.857 -24.224 1.00 89.94 94 ALA A C 1
ATOM 770 O O . ALA A 1 94 ? 16.380 11.962 -25.058 1.00 89.94 94 ALA A O 1
ATOM 771 N N . LEU A 1 95 ? 17.243 12.718 -23.137 1.00 90.44 95 LEU A N 1
ATOM 772 C CA . LEU A 1 95 ? 17.996 11.502 -22.832 1.00 90.44 95 LEU A CA 1
ATOM 773 C C . LEU A 1 95 ? 17.055 10.314 -22.565 1.00 90.44 95 LEU A C 1
ATOM 775 O O . LEU A 1 95 ? 17.280 9.227 -23.091 1.00 90.44 95 LEU A O 1
ATOM 779 N N . SER A 1 96 ? 15.978 10.519 -21.802 1.00 88.00 96 SER A N 1
ATOM 780 C CA . SER A 1 96 ? 14.949 9.491 -21.575 1.00 88.00 96 SER A CA 1
ATOM 781 C C . SER A 1 96 ? 14.277 9.067 -22.881 1.00 88.00 96 SER A C 1
ATOM 783 O O . SER A 1 96 ? 14.046 7.882 -23.109 1.00 88.00 96 SER A O 1
ATOM 785 N N . GLU A 1 97 ? 13.985 10.034 -23.745 1.00 86.94 97 GLU A N 1
ATOM 786 C CA . GLU A 1 97 ? 13.356 9.821 -25.041 1.00 86.94 97 GLU A CA 1
ATOM 787 C C . GLU A 1 97 ? 14.251 9.041 -26.006 1.00 86.94 97 GLU A C 1
ATOM 789 O O . GLU A 1 97 ? 13.781 8.098 -26.645 1.00 86.94 97 GLU A O 1
ATOM 794 N N . TYR A 1 98 ? 15.546 9.374 -26.065 1.00 87.00 98 TYR A N 1
ATOM 795 C CA . TYR A 1 98 ? 16.518 8.571 -26.804 1.00 87.00 98 TYR A CA 1
ATOM 796 C C . TYR A 1 98 ? 16.475 7.132 -26.295 1.00 87.00 98 TYR A C 1
ATOM 798 O O . TYR A 1 98 ? 16.169 6.235 -27.068 1.00 87.00 98 TYR A O 1
ATOM 806 N N . ALA A 1 99 ? 16.605 6.930 -24.981 1.00 81.94 99 ALA A N 1
ATOM 807 C CA . ALA A 1 99 ? 16.604 5.608 -24.359 1.00 81.94 99 ALA A CA 1
ATOM 808 C C . ALA A 1 99 ? 15.347 4.757 -24.662 1.00 81.94 99 ALA A C 1
ATOM 810 O O . ALA A 1 99 ? 15.418 3.525 -24.629 1.00 81.94 99 ALA A O 1
ATOM 811 N N . TYR A 1 100 ? 14.205 5.387 -24.963 1.00 80.75 100 TYR A N 1
ATOM 812 C CA . TYR A 1 100 ? 12.983 4.699 -25.386 1.00 80.75 100 TYR A CA 1
ATOM 813 C C . TYR A 1 100 ? 13.028 4.215 -26.845 1.00 80.75 100 TYR A C 1
ATOM 815 O O . TYR A 1 100 ? 12.586 3.092 -27.118 1.00 80.75 100 TYR A O 1
ATOM 823 N N . TYR A 1 101 ? 13.536 5.035 -27.773 1.00 77.44 101 TYR A N 1
ATOM 824 C CA . TYR A 1 101 ? 13.514 4.753 -29.215 1.00 77.44 101 TYR A CA 1
ATOM 825 C C . TYR A 1 101 ? 14.790 4.101 -29.755 1.00 77.44 101 TYR A C 1
ATOM 827 O O . TYR A 1 101 ? 14.700 3.320 -30.704 1.00 77.44 101 TYR A O 1
ATOM 835 N N . ASP A 1 102 ? 15.955 4.419 -29.193 1.00 69.88 102 ASP A N 1
ATOM 836 C CA . ASP A 1 102 ? 17.262 3.996 -29.695 1.00 69.88 102 ASP A CA 1
ATOM 837 C C . ASP A 1 102 ? 18.314 3.946 -28.568 1.00 69.88 102 ASP A C 1
ATOM 839 O O . ASP A 1 102 ? 18.373 4.785 -27.680 1.00 69.88 102 ASP A O 1
ATOM 843 N N . ASP A 1 103 ? 19.166 2.930 -28.590 1.00 63.88 103 ASP A N 1
ATOM 844 C CA . ASP A 1 103 ? 20.221 2.720 -27.585 1.00 63.88 103 ASP A CA 1
ATOM 845 C C . ASP A 1 103 ? 21.589 2.417 -28.231 1.00 63.88 103 ASP A C 1
ATOM 847 O O . ASP A 1 103 ? 22.593 2.211 -27.551 1.00 63.88 103 ASP A O 1
ATOM 851 N N . GLY A 1 104 ? 21.659 2.394 -29.568 1.00 56.66 104 GLY A N 1
ATOM 852 C CA . GLY A 1 104 ? 22.875 2.085 -30.315 1.00 56.66 104 GLY A CA 1
ATOM 853 C C . GLY A 1 104 ? 23.366 0.634 -30.162 1.00 56.66 104 GLY A C 1
ATOM 854 O O . GLY A 1 104 ? 23.250 -0.022 -29.126 1.00 56.66 104 GLY A O 1
ATOM 855 N N . ASN A 1 105 ? 23.984 0.086 -31.210 1.00 57.75 105 ASN A N 1
ATOM 856 C CA . ASN A 1 105 ? 24.561 -1.269 -31.171 1.00 57.75 105 ASN A CA 1
ATOM 857 C C . ASN A 1 105 ? 25.867 -1.356 -30.352 1.00 57.75 105 ASN A C 1
ATOM 859 O O . ASN A 1 105 ? 26.300 -2.450 -30.001 1.00 57.75 105 ASN A O 1
ATOM 863 N N . HIS A 1 106 ? 26.477 -0.212 -30.023 1.00 65.25 106 HIS A N 1
ATOM 864 C CA . HIS A 1 106 ? 27.773 -0.104 -29.339 1.00 65.25 106 HIS A CA 1
ATOM 865 C C . HIS A 1 106 ? 27.669 0.400 -27.883 1.00 65.25 106 HIS A C 1
ATOM 867 O O . HIS A 1 106 ? 28.688 0.602 -27.231 1.00 65.25 106 HIS A O 1
ATOM 873 N N . GLY A 1 107 ? 26.444 0.560 -27.362 1.00 76.56 107 GLY A N 1
ATOM 874 C CA . GLY A 1 107 ? 26.149 0.997 -25.993 1.00 76.56 107 GLY A CA 1
ATOM 875 C C . GLY A 1 107 ? 25.562 2.412 -25.909 1.00 76.56 107 GLY A C 1
ATOM 876 O O . GLY A 1 107 ? 25.957 3.296 -26.673 1.00 76.56 107 GLY A O 1
ATOM 877 N N . TYR A 1 108 ? 24.668 2.617 -24.932 1.00 83.62 108 TYR A N 1
ATOM 878 C CA . TYR A 1 108 ? 23.843 3.821 -24.756 1.00 83.62 108 TYR A CA 1
ATOM 879 C C . TYR A 1 108 ? 24.595 5.139 -24.943 1.00 83.62 108 TYR A C 1
ATOM 881 O O . TYR A 1 108 ? 24.270 5.937 -25.816 1.00 83.62 108 TYR A O 1
ATOM 889 N N . TRP A 1 109 ? 25.632 5.376 -24.132 1.00 86.44 109 TRP A N 1
ATOM 890 C CA . TRP A 1 109 ? 26.328 6.665 -24.103 1.00 86.44 109 TRP A CA 1
ATOM 891 C C . TRP A 1 109 ? 27.074 6.961 -25.401 1.00 86.44 109 TRP A C 1
ATOM 893 O O . TRP A 1 109 ? 27.115 8.111 -25.834 1.00 86.44 109 TRP A O 1
ATOM 903 N N . GLN A 1 110 ? 27.635 5.933 -26.038 1.00 87.06 110 GLN A N 1
ATOM 904 C CA . GLN A 1 110 ? 28.323 6.084 -27.314 1.00 87.06 110 GLN A CA 1
ATOM 905 C C . GLN A 1 110 ? 27.322 6.360 -28.444 1.00 87.06 110 GLN A C 1
ATOM 907 O O . GLN A 1 110 ? 27.557 7.261 -29.249 1.00 87.06 110 GLN A O 1
ATOM 912 N N . GLY A 1 111 ? 26.199 5.632 -28.474 1.00 87.88 111 GLY A N 1
ATOM 913 C CA . GLY A 1 111 ? 25.106 5.856 -29.425 1.00 87.88 111 GLY A CA 1
ATOM 914 C C . GLY A 1 111 ? 24.500 7.251 -29.287 1.00 87.88 111 GLY A C 1
ATOM 915 O O . GLY A 1 111 ? 24.412 7.984 -30.270 1.00 87.88 111 GLY A O 1
ATOM 916 N N . LEU A 1 112 ? 24.201 7.664 -28.054 1.00 89.31 112 LEU A N 1
ATOM 917 C CA . LEU A 1 112 ? 23.683 8.993 -27.738 1.00 89.31 112 LEU A CA 1
ATOM 918 C C . LEU A 1 112 ? 24.647 10.094 -28.194 1.00 89.31 112 LEU A C 1
ATOM 920 O O . LEU A 1 112 ? 24.228 11.033 -28.864 1.00 89.31 112 LEU A O 1
ATOM 924 N N . CYS A 1 113 ? 25.941 9.989 -27.871 1.00 90.19 113 CYS A N 1
ATOM 925 C CA . CYS A 1 113 ? 26.924 10.993 -28.293 1.00 90.19 113 CYS A CA 1
ATOM 926 C C . CYS A 1 113 ? 27.020 11.084 -29.823 1.00 90.19 113 CYS A C 1
ATOM 928 O O . CYS A 1 113 ? 27.081 12.187 -30.364 1.00 90.19 113 CYS A O 1
ATOM 930 N N . ALA A 1 114 ? 26.965 9.946 -30.522 1.00 88.38 114 ALA A N 1
ATOM 931 C CA . ALA A 1 114 ? 26.925 9.921 -31.980 1.00 88.38 114 ALA A CA 1
ATOM 932 C C . ALA A 1 114 ? 25.644 10.576 -32.531 1.00 88.38 114 ALA A C 1
ATOM 934 O O . ALA A 1 114 ? 25.728 11.402 -33.439 1.00 88.38 114 ALA A O 1
ATOM 935 N N . ARG A 1 115 ? 24.469 10.280 -31.951 1.00 89.69 115 ARG A N 1
ATOM 936 C CA . ARG A 1 115 ? 23.179 10.883 -32.339 1.00 89.69 115 ARG A CA 1
ATOM 937 C C . ARG A 1 115 ? 23.157 12.394 -32.128 1.00 89.69 115 ARG A C 1
ATOM 939 O O . ARG A 1 115 ? 22.608 13.121 -32.956 1.00 89.69 115 ARG A O 1
ATOM 946 N N . LEU A 1 116 ? 23.745 12.862 -31.032 1.00 89.94 116 LEU A N 1
ATOM 947 C CA . LEU A 1 116 ? 23.838 14.280 -30.689 1.00 89.94 116 LEU A CA 1
ATOM 948 C C . LEU A 1 116 ? 24.992 14.998 -31.410 1.00 89.94 116 LEU A C 1
ATOM 950 O O . LEU A 1 116 ? 25.117 16.210 -31.266 1.00 89.94 116 LEU A O 1
ATOM 954 N N . ASN A 1 117 ? 25.810 14.279 -32.190 1.00 89.06 117 ASN A N 1
ATOM 955 C CA . ASN A 1 117 ? 27.001 14.793 -32.871 1.00 89.06 117 ASN A CA 1
ATOM 956 C C . ASN A 1 117 ? 28.015 15.464 -31.915 1.00 89.06 117 ASN A C 1
ATOM 958 O O . ASN A 1 117 ? 28.548 16.534 -32.202 1.00 89.06 117 ASN A O 1
ATOM 962 N N . ILE A 1 118 ? 28.277 14.833 -30.764 1.00 90.44 118 ILE A N 1
ATOM 963 C CA . ILE A 1 118 ? 29.240 15.295 -29.749 1.00 90.44 118 ILE A CA 1
ATOM 964 C C . ILE A 1 118 ? 30.327 14.249 -29.487 1.00 90.44 118 ILE A C 1
ATOM 966 O O . ILE A 1 118 ? 30.139 13.051 -29.706 1.00 90.44 118 ILE A O 1
ATOM 970 N N . HIS A 1 119 ? 31.480 14.689 -28.977 1.00 89.06 119 HIS A N 1
ATOM 971 C CA . HIS A 1 119 ? 32.584 13.783 -28.666 1.00 89.06 119 HIS A CA 1
ATOM 972 C C . HIS A 1 119 ? 32.242 12.836 -27.503 1.00 89.06 119 HIS A C 1
ATOM 974 O O . HIS A 1 119 ? 31.923 13.268 -26.389 1.00 89.06 119 HIS A O 1
ATOM 980 N N . TYR A 1 120 ? 32.369 11.533 -27.758 1.00 89.12 120 TYR A N 1
ATOM 981 C CA . TYR A 1 120 ? 32.235 10.494 -26.744 1.00 89.12 120 TYR A CA 1
ATOM 982 C C . TYR A 1 120 ? 33.527 10.345 -25.929 1.00 89.12 120 TYR A C 1
ATOM 984 O O . TYR A 1 120 ? 34.594 10.084 -26.477 1.00 89.12 120 TYR A O 1
ATOM 992 N N . GLY A 1 121 ? 33.408 10.447 -24.605 1.00 88.25 121 GLY A N 1
ATOM 993 C CA . GLY A 1 121 ? 34.499 10.226 -23.659 1.00 88.25 121 GLY A CA 1
ATOM 994 C C . GLY A 1 121 ? 33.988 10.065 -22.226 1.00 88.25 121 GLY A C 1
ATOM 995 O O . GLY A 1 121 ? 32.808 10.301 -21.941 1.00 88.25 121 GLY A O 1
ATOM 996 N N . GLN A 1 122 ? 34.871 9.677 -21.299 1.00 85.19 122 GLN A N 1
ATOM 997 C CA . GLN A 1 122 ? 34.502 9.492 -19.886 1.00 85.19 122 GLN A CA 1
ATOM 998 C C . GLN A 1 122 ? 33.997 10.792 -19.238 1.00 85.19 122 GLN A C 1
ATOM 1000 O O . GLN A 1 122 ? 33.010 10.762 -18.507 1.00 85.19 122 GLN A O 1
ATOM 1005 N N . GLY A 1 123 ? 34.618 11.935 -19.556 1.00 86.31 123 GLY A N 1
ATOM 1006 C CA . GLY A 1 123 ? 34.187 13.250 -19.065 1.00 86.31 123 GLY A CA 1
ATOM 1007 C C . GLY A 1 123 ? 32.769 13.622 -19.515 1.00 86.31 123 GLY A C 1
ATOM 1008 O O . GLY A 1 123 ? 31.947 13.997 -18.680 1.00 86.31 123 GLY A O 1
ATOM 1009 N N . THR A 1 124 ? 32.460 13.426 -20.804 1.00 89.62 124 THR A N 1
ATOM 1010 C CA . THR A 1 124 ? 31.114 13.614 -21.376 1.00 89.62 124 THR A CA 1
ATOM 1011 C C . THR A 1 124 ? 30.090 12.718 -20.694 1.00 89.62 124 THR A C 1
ATOM 1013 O O . THR A 1 124 ? 29.035 13.182 -20.266 1.00 89.62 124 THR A O 1
ATOM 1016 N N . THR A 1 12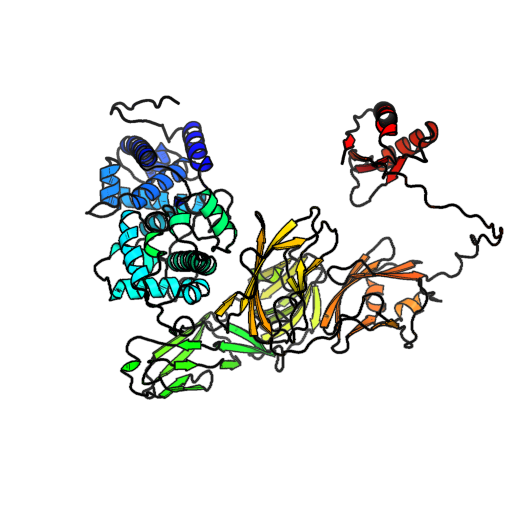5 ? 30.426 11.437 -20.538 1.00 88.12 125 THR A N 1
ATOM 1017 C CA . THR A 1 125 ? 29.549 10.450 -19.901 1.00 88.12 125 THR A CA 1
ATOM 1018 C C . THR A 1 125 ? 29.232 10.851 -18.462 1.00 88.12 125 THR A C 1
ATOM 1020 O O . THR A 1 125 ? 28.066 10.904 -18.083 1.00 88.12 125 THR A O 1
ATOM 1023 N N . HIS A 1 126 ? 30.246 11.215 -17.672 1.00 86.88 126 HIS A N 1
ATOM 1024 C CA . HIS A 1 126 ? 30.055 11.651 -16.289 1.00 86.88 126 HIS A CA 1
ATOM 1025 C C . HIS A 1 126 ? 29.204 12.927 -16.188 1.00 86.88 126 HIS A C 1
ATOM 1027 O O . HIS A 1 126 ? 28.328 13.027 -15.329 1.00 86.88 126 HIS A O 1
ATOM 1033 N N . ALA A 1 127 ? 29.418 13.891 -17.088 1.00 88.94 127 ALA A N 1
ATOM 1034 C CA . ALA A 1 127 ? 28.646 15.128 -17.119 1.00 88.94 127 ALA A CA 1
ATOM 1035 C C . ALA A 1 127 ? 27.158 14.870 -17.404 1.00 88.94 127 ALA A C 1
ATOM 1037 O O . ALA A 1 127 ? 26.294 15.379 -16.689 1.00 88.94 127 ALA A O 1
ATOM 1038 N N . LEU A 1 128 ? 26.849 14.032 -18.397 1.00 90.19 128 LEU A N 1
ATOM 1039 C CA . LEU A 1 128 ? 25.469 13.670 -18.730 1.00 90.19 128 LEU A CA 1
ATOM 1040 C C . LEU A 1 128 ? 24.806 12.826 -17.631 1.00 90.19 128 LEU A C 1
ATOM 1042 O O . LEU A 1 128 ? 23.634 13.035 -17.329 1.00 90.19 128 LEU A O 1
ATOM 1046 N N . GLN A 1 129 ? 25.548 11.934 -16.969 1.00 88.06 129 GLN A N 1
ATOM 1047 C CA . GLN A 1 129 ? 25.057 11.199 -15.797 1.00 88.06 129 GLN A CA 1
ATOM 1048 C C . GLN A 1 129 ? 24.644 12.140 -14.656 1.00 88.06 129 GLN A C 1
ATOM 1050 O O . GLN A 1 129 ? 23.587 11.949 -14.054 1.00 88.06 129 GLN A O 1
ATOM 1055 N N . GLN A 1 130 ? 25.426 13.192 -14.385 1.00 86.44 130 GLN A N 1
ATOM 1056 C CA . GLN A 1 130 ? 25.049 14.206 -13.395 1.00 86.44 130 GLN A CA 1
ATOM 1057 C C . GLN A 1 130 ? 23.790 14.982 -13.798 1.00 86.44 130 GLN A C 1
ATOM 1059 O O . GLN A 1 130 ? 22.969 15.279 -12.931 1.00 86.44 130 GLN A O 1
ATOM 1064 N N . VAL A 1 131 ? 23.617 15.290 -15.088 1.00 88.38 131 VAL A N 1
ATOM 1065 C CA . VAL A 1 131 ? 22.390 15.931 -15.592 1.00 88.38 131 VAL A CA 1
ATOM 1066 C C . VAL A 1 131 ? 21.180 15.036 -15.341 1.00 88.38 131 VAL A C 1
ATOM 1068 O O . VAL A 1 131 ? 20.201 15.509 -14.774 1.00 88.38 131 VAL A O 1
ATOM 1071 N N . VAL A 1 132 ? 21.270 13.743 -15.672 1.00 88.00 132 VAL A N 1
ATOM 1072 C CA . VAL A 1 132 ? 20.194 12.764 -15.433 1.00 88.00 132 VAL A CA 1
ATOM 1073 C C . VAL A 1 132 ? 19.856 12.665 -13.947 1.00 88.00 132 VAL A C 1
ATOM 1075 O O . VAL A 1 132 ? 18.685 12.705 -13.582 1.00 88.00 132 VAL A O 1
ATOM 1078 N N . TRP A 1 133 ? 20.869 12.581 -13.081 1.00 84.62 133 TRP A N 1
ATOM 1079 C CA . TRP A 1 133 ? 20.677 12.523 -11.630 1.00 84.62 133 TRP A CA 1
ATOM 1080 C C . TRP A 1 133 ? 19.895 13.722 -11.093 1.00 84.62 133 TRP A C 1
ATOM 1082 O O . TRP A 1 133 ? 18.906 13.562 -10.377 1.00 84.62 133 TRP A O 1
ATOM 1092 N N . GLN A 1 134 ? 20.340 14.928 -11.452 1.00 85.75 134 GLN A N 1
ATOM 1093 C CA . GLN A 1 134 ? 19.699 16.158 -11.001 1.00 85.75 134 GLN A CA 1
ATOM 1094 C C . GLN A 1 134 ? 18.313 16.308 -11.622 1.00 85.75 134 GLN A C 1
ATOM 1096 O O . GLN A 1 134 ? 17.373 16.655 -10.920 1.00 85.75 134 GLN A O 1
ATOM 1101 N N . GLY A 1 135 ? 18.143 15.961 -12.898 1.00 88.06 135 GLY A N 1
ATOM 1102 C CA . GLY A 1 135 ? 16.843 16.001 -13.556 1.00 88.06 135 GLY A CA 1
ATOM 1103 C C . GLY A 1 135 ? 15.819 15.069 -12.926 1.00 88.06 135 GLY A C 1
ATOM 1104 O O . GLY A 1 135 ? 14.696 15.500 -12.693 1.00 88.06 135 GLY A O 1
ATOM 1105 N N . ILE A 1 136 ? 16.202 13.837 -12.576 1.00 85.25 136 ILE A N 1
ATOM 1106 C CA . ILE A 1 136 ? 15.337 12.894 -11.845 1.00 85.25 136 ILE A CA 1
ATOM 1107 C C . ILE A 1 136 ? 14.864 13.505 -10.523 1.00 85.25 136 ILE A C 1
ATOM 1109 O O . ILE A 1 136 ? 13.675 13.442 -10.206 1.00 85.25 136 ILE A O 1
ATOM 1113 N N . LYS A 1 137 ? 15.775 14.140 -9.775 1.00 83.25 137 LYS A N 1
ATOM 1114 C CA . LYS A 1 137 ? 15.458 14.808 -8.508 1.00 83.25 137 LYS A CA 1
ATOM 1115 C C . LYS A 1 137 ? 14.516 16.001 -8.708 1.00 83.25 137 LYS A C 1
ATOM 1117 O O . LYS A 1 137 ? 13.480 16.062 -8.056 1.00 83.25 137 LYS A O 1
ATOM 1122 N N . GLU A 1 138 ? 14.847 16.906 -9.626 1.00 85.38 138 GLU A N 1
ATOM 1123 C CA . GLU A 1 138 ? 14.083 18.133 -9.910 1.00 85.38 138 GLU A CA 1
ATOM 1124 C C . GLU A 1 138 ? 12.677 17.854 -10.454 1.00 85.38 138 GLU A C 1
ATOM 1126 O O . GLU A 1 138 ? 11.734 18.609 -10.217 1.00 85.38 138 GLU A O 1
ATOM 1131 N N . LEU A 1 139 ? 12.518 16.764 -11.202 1.00 85.38 139 LEU A N 1
ATOM 1132 C CA . LEU A 1 139 ? 11.234 16.346 -11.759 1.00 85.38 139 LEU A CA 1
ATOM 1133 C C . LEU A 1 139 ? 10.409 15.502 -10.775 1.00 85.38 139 LEU A C 1
ATOM 1135 O O . LEU A 1 139 ? 9.210 15.318 -10.997 1.00 85.38 139 LEU A O 1
ATOM 1139 N N . GLY A 1 140 ? 11.009 15.033 -9.675 1.00 80.38 140 GLY A N 1
ATOM 1140 C CA . GLY A 1 140 ? 10.367 14.138 -8.711 1.00 80.38 140 GLY A CA 1
ATOM 1141 C C . GLY A 1 140 ? 10.046 12.769 -9.314 1.00 80.38 140 GLY A C 1
ATOM 1142 O O . GLY A 1 140 ? 8.956 12.247 -9.086 1.00 80.38 140 GLY A O 1
ATOM 1143 N N . LEU A 1 141 ? 10.949 12.228 -10.135 1.00 82.75 141 LEU A N 1
ATOM 1144 C CA . LEU A 1 141 ? 10.765 10.955 -10.842 1.00 82.75 141 LEU A CA 1
ATOM 1145 C C . LEU A 1 141 ? 11.099 9.739 -9.966 1.00 82.75 141 LEU A C 1
ATOM 1147 O O . LEU A 1 141 ? 11.819 9.857 -8.972 1.00 82.75 141 LEU A O 1
ATOM 1151 N N . VAL A 1 142 ? 10.610 8.568 -10.382 1.00 74.38 142 VAL A N 1
ATOM 1152 C CA . VAL A 1 142 ? 10.904 7.260 -9.761 1.00 74.38 142 VAL A CA 1
ATOM 1153 C C . VAL A 1 142 ? 12.378 6.868 -9.968 1.00 74.38 142 VAL A C 1
ATOM 1155 O O . VAL A 1 142 ? 12.962 7.220 -10.999 1.00 74.38 142 VAL A O 1
ATOM 1158 N N . LYS A 1 143 ? 13.004 6.163 -9.011 1.00 71.88 143 LYS A N 1
ATOM 1159 C CA . LYS A 1 143 ? 14.452 5.844 -9.000 1.00 71.88 143 LYS A CA 1
ATOM 1160 C C . LYS A 1 143 ? 14.725 4.330 -9.069 1.00 71.88 143 LYS A C 1
ATOM 1162 O O . LYS A 1 143 ? 13.879 3.530 -8.708 1.00 71.88 143 LYS A O 1
ATOM 1167 N N . SER A 1 144 ? 15.921 3.943 -9.535 1.00 66.25 144 SER A N 1
ATOM 1168 C CA . SER A 1 144 ? 16.378 2.539 -9.650 1.00 66.25 144 SER A CA 1
ATOM 1169 C C . SER A 1 144 ? 17.441 2.151 -8.614 1.00 66.25 144 SER A C 1
ATOM 1171 O O . SER A 1 144 ? 18.273 3.010 -8.294 1.00 66.25 144 SER A O 1
ATOM 1173 N N . SER A 1 145 ? 17.548 0.859 -8.264 1.00 57.62 145 SER A N 1
ATOM 1174 C CA . SER A 1 145 ? 18.526 0.348 -7.285 1.00 57.62 145 SER A CA 1
ATOM 1175 C C . SER A 1 145 ? 19.991 0.286 -7.764 1.00 57.62 145 SER A C 1
ATOM 1177 O O . SER A 1 145 ? 20.837 0.843 -7.076 1.00 57.62 145 SER A O 1
ATOM 1179 N N . LYS A 1 146 ? 20.375 -0.266 -8.943 1.00 59.62 146 LYS A N 1
ATOM 1180 C CA . LYS A 1 146 ? 21.819 -0.609 -9.172 1.00 59.62 146 LYS A CA 1
ATOM 1181 C C . LYS A 1 146 ? 22.507 -0.503 -10.557 1.00 59.62 146 LYS A C 1
ATOM 1183 O O . LYS A 1 146 ? 21.898 -0.291 -11.605 1.00 59.62 146 LYS A O 1
ATOM 1188 N N . ALA A 1 147 ? 23.849 -0.661 -10.475 1.00 42.69 147 ALA A N 1
ATOM 1189 C CA . ALA A 1 147 ? 24.986 -0.843 -11.419 1.00 42.69 147 ALA A CA 1
ATOM 1190 C C . ALA A 1 147 ? 25.147 0.102 -12.623 1.00 42.69 147 ALA A C 1
ATOM 1192 O O . ALA A 1 147 ? 26.241 0.604 -12.876 1.00 42.69 147 ALA A O 1
ATOM 1193 N N . ASN A 1 148 ? 24.070 0.380 -13.350 1.00 56.47 148 ASN A N 1
ATOM 1194 C CA . ASN A 1 148 ? 24.038 1.371 -14.427 1.00 56.47 148 ASN A CA 1
ATOM 1195 C C . ASN A 1 148 ? 22.902 2.355 -14.152 1.00 56.47 148 ASN A C 1
ATOM 1197 O O . ASN A 1 148 ? 22.064 2.623 -15.013 1.00 56.47 148 ASN A O 1
ATOM 1201 N N . ARG A 1 149 ? 22.883 2.849 -12.903 1.00 63.44 149 ARG A N 1
ATOM 1202 C CA . ARG A 1 149 ? 21.805 3.621 -12.268 1.00 63.44 149 ARG A CA 1
ATOM 1203 C C . ARG A 1 149 ? 21.147 4.610 -13.221 1.00 63.44 149 ARG A C 1
ATOM 1205 O O . ARG A 1 149 ? 19.933 4.693 -13.270 1.00 63.44 149 ARG A O 1
ATOM 1212 N N . TYR A 1 150 ? 21.943 5.327 -14.007 1.00 71.06 150 TYR A N 1
ATOM 1213 C CA . TYR A 1 150 ? 21.460 6.359 -14.917 1.00 71.06 150 TYR A CA 1
ATOM 1214 C C . TYR A 1 150 ? 20.706 5.795 -16.125 1.00 71.06 150 TYR A C 1
ATOM 1216 O O . TYR A 1 150 ? 19.593 6.231 -16.388 1.00 71.06 150 TYR A O 1
ATOM 1224 N N . VAL A 1 151 ? 21.268 4.815 -16.838 1.00 69.44 151 VAL A N 1
ATOM 1225 C CA . VAL A 1 151 ? 20.623 4.239 -18.033 1.00 69.44 151 VAL A CA 1
ATOM 1226 C C . VAL A 1 151 ? 19.404 3.418 -17.632 1.00 69.44 151 VAL A C 1
ATOM 1228 O O . VAL A 1 151 ? 18.337 3.580 -18.216 1.00 69.44 151 VAL A O 1
ATOM 1231 N N . SER A 1 152 ? 19.532 2.617 -16.572 1.00 68.31 152 SER A N 1
ATOM 1232 C CA . SER A 1 152 ? 18.408 1.876 -16.005 1.00 68.31 152 SER A CA 1
ATOM 1233 C C . SER A 1 152 ? 17.299 2.822 -15.539 1.00 68.31 152 SER A C 1
ATOM 1235 O O . SER A 1 152 ? 16.149 2.619 -15.907 1.00 68.31 152 SER A O 1
ATOM 1237 N N . SER A 1 153 ? 17.626 3.912 -14.831 1.00 72.56 153 SER A N 1
ATOM 1238 C CA . SER A 1 153 ? 16.629 4.916 -14.426 1.00 72.56 153 SER A CA 1
ATOM 1239 C C . SER A 1 153 ? 15.940 5.584 -15.615 1.00 72.56 153 SER A C 1
ATOM 1241 O O . SER A 1 153 ? 14.736 5.806 -15.544 1.00 72.56 153 SER A O 1
ATOM 1243 N N . LEU A 1 154 ? 16.655 5.879 -16.708 1.00 77.12 154 LEU A N 1
ATOM 1244 C CA . LEU A 1 154 ? 16.064 6.447 -17.930 1.00 77.12 154 LEU A CA 1
ATOM 1245 C C . LEU A 1 154 ? 15.138 5.454 -18.647 1.00 77.12 154 LEU A C 1
ATOM 1247 O O . LEU A 1 154 ? 14.071 5.842 -19.121 1.00 77.12 154 LEU A O 1
ATOM 1251 N N . TRP A 1 155 ? 15.498 4.169 -18.689 1.00 74.06 155 TRP A N 1
ATOM 1252 C CA . TRP A 1 155 ? 14.605 3.124 -19.202 1.00 74.06 155 TRP A CA 1
ATOM 1253 C C . TRP A 1 155 ? 13.351 2.981 -18.347 1.00 74.06 155 TRP A C 1
ATOM 1255 O O . TRP A 1 155 ? 12.253 2.895 -18.896 1.00 74.06 155 TRP A O 1
ATOM 1265 N N . LEU A 1 156 ? 13.502 3.034 -17.020 1.00 73.00 156 LEU A N 1
ATOM 1266 C CA . LEU A 1 156 ? 12.382 2.989 -16.079 1.00 73.00 156 LEU A CA 1
ATOM 1267 C C . LEU A 1 156 ? 11.431 4.169 -16.274 1.00 73.00 156 LEU A C 1
ATOM 1269 O O . LEU A 1 156 ? 10.221 3.970 -16.232 1.00 73.00 156 LEU A O 1
ATOM 1273 N N . GLN A 1 157 ? 11.943 5.363 -16.601 1.00 77.69 157 GLN A N 1
ATOM 1274 C CA . GLN A 1 157 ? 11.087 6.520 -16.890 1.00 77.69 157 GLN A CA 1
ATOM 1275 C C . GLN A 1 157 ? 10.127 6.294 -18.055 1.00 77.69 157 GLN A C 1
ATOM 1277 O O . GLN A 1 157 ? 9.106 6.972 -18.136 1.00 77.69 157 GLN A O 1
ATOM 1282 N N . SER A 1 158 ? 10.440 5.355 -18.945 1.00 71.25 158 SER A N 1
ATOM 1283 C CA . SER A 1 158 ? 9.650 5.062 -20.138 1.00 71.25 158 SER A CA 1
ATOM 1284 C C . SER A 1 158 ? 8.788 3.797 -20.004 1.00 71.25 158 SER A C 1
ATOM 1286 O O . SER A 1 158 ? 8.106 3.423 -20.960 1.00 71.25 158 SER A O 1
ATOM 1288 N N . GLY A 1 159 ? 8.803 3.133 -18.841 1.00 69.50 159 GLY A N 1
ATOM 1289 C CA . GLY A 1 159 ? 8.137 1.850 -18.595 1.00 69.50 159 GLY A CA 1
ATOM 1290 C C . GLY A 1 159 ? 8.894 0.680 -19.227 1.00 69.50 159 GLY A C 1
ATOM 1291 O O . GLY A 1 159 ? 9.583 -0.057 -18.533 1.00 69.50 159 GLY A O 1
ATOM 1292 N N . ILE A 1 160 ? 8.794 0.515 -20.550 1.00 73.50 160 ILE A N 1
ATOM 1293 C CA . ILE A 1 160 ? 9.542 -0.489 -21.330 1.00 73.50 160 ILE A CA 1
ATOM 1294 C C . ILE A 1 160 ? 10.031 0.171 -22.626 1.00 73.50 160 ILE A C 1
ATOM 1296 O O . ILE A 1 160 ? 9.201 0.687 -23.378 1.00 73.50 160 ILE A O 1
ATOM 1300 N N . PRO A 1 161 ? 11.337 0.126 -22.951 1.00 75.19 161 PRO A N 1
ATOM 1301 C CA . PRO A 1 161 ? 11.850 0.646 -24.218 1.00 75.19 161 PRO A CA 1
ATOM 1302 C C . PRO A 1 161 ? 11.169 0.004 -25.433 1.00 75.19 161 PRO A C 1
ATOM 1304 O O . PRO A 1 161 ? 10.947 -1.209 -25.447 1.00 75.19 161 PRO A O 1
ATOM 1307 N N . CYS A 1 162 ? 10.904 0.783 -26.485 1.00 77.44 162 CYS A N 1
ATOM 1308 C CA . CYS A 1 162 ? 10.137 0.342 -27.656 1.00 77.44 162 CYS A CA 1
ATOM 1309 C C . CYS A 1 162 ? 10.725 -0.926 -28.304 1.00 77.44 162 CYS A C 1
ATOM 1311 O O . CYS A 1 162 ? 10.014 -1.898 -28.559 1.00 77.44 162 CYS A O 1
ATOM 1313 N N . GLN A 1 163 ? 12.052 -0.971 -28.451 1.00 75.00 163 GLN A N 1
ATOM 1314 C CA . GLN A 1 163 ? 12.797 -2.123 -28.979 1.00 75.00 163 GLN A CA 1
ATOM 1315 C C . GLN A 1 163 ? 12.659 -3.408 -28.140 1.00 75.00 163 GLN A C 1
ATOM 1317 O O . GLN A 1 163 ? 12.822 -4.511 -28.659 1.00 75.00 163 GLN A O 1
ATOM 1322 N N . ASN A 1 164 ? 12.357 -3.281 -26.846 1.00 76.56 164 ASN A N 1
ATOM 1323 C CA . ASN A 1 164 ? 12.229 -4.405 -25.922 1.00 76.56 164 ASN A CA 1
ATOM 1324 C C . ASN A 1 164 ? 10.773 -4.834 -25.716 1.00 76.56 164 ASN A C 1
ATOM 1326 O O . ASN A 1 164 ? 10.552 -5.855 -25.070 1.00 76.56 164 ASN A O 1
ATOM 1330 N N . LEU A 1 165 ? 9.787 -4.121 -26.277 1.00 75.94 165 LEU A N 1
ATOM 1331 C CA . LEU A 1 165 ? 8.370 -4.454 -26.105 1.00 75.94 165 LEU A CA 1
ATOM 1332 C C . LEU A 1 165 ? 8.044 -5.869 -26.596 1.00 75.94 165 LEU A C 1
ATOM 1334 O O . LEU A 1 165 ? 7.349 -6.598 -25.899 1.00 75.94 165 LEU A O 1
ATOM 1338 N N . GLY A 1 166 ? 8.587 -6.293 -27.743 1.00 76.69 166 GLY A N 1
ATOM 1339 C CA . GLY A 1 166 ? 8.403 -7.663 -28.245 1.00 76.69 166 GLY A CA 1
ATOM 1340 C C . GLY A 1 166 ? 9.048 -8.720 -27.341 1.00 76.69 166 GLY A C 1
ATOM 1341 O O . GLY A 1 166 ? 8.446 -9.741 -27.030 1.00 76.69 166 GLY A O 1
ATOM 1342 N N . HIS A 1 167 ? 10.249 -8.444 -26.831 1.00 81.44 167 HIS A N 1
ATOM 1343 C CA . HIS A 1 167 ? 10.928 -9.331 -25.887 1.00 81.44 167 HIS A CA 1
ATOM 1344 C C . HIS A 1 167 ? 10.211 -9.427 -24.536 1.00 81.44 167 HIS A C 1
ATOM 1346 O O . HIS A 1 167 ? 10.154 -10.500 -23.938 1.00 81.44 167 HIS A O 1
ATOM 1352 N N . PHE A 1 168 ? 9.670 -8.316 -24.049 1.00 80.81 168 PHE A N 1
ATOM 1353 C CA . PHE A 1 168 ? 8.871 -8.286 -22.834 1.00 80.81 168 PHE A CA 1
ATOM 1354 C C . PHE A 1 168 ? 7.533 -9.004 -23.038 1.00 80.81 168 PHE A C 1
ATOM 1356 O O . PHE A 1 168 ? 7.114 -9.776 -22.184 1.00 80.81 168 PHE A O 1
ATOM 1363 N N . ALA A 1 169 ? 6.912 -8.840 -24.207 1.00 78.62 169 ALA A N 1
ATOM 1364 C CA . ALA A 1 169 ? 5.720 -9.579 -24.597 1.00 78.62 169 ALA A CA 1
ATOM 1365 C C . ALA A 1 169 ? 5.950 -11.096 -24.590 1.00 78.62 169 ALA A C 1
ATOM 1367 O O . ALA A 1 169 ? 5.177 -11.831 -23.982 1.00 78.62 169 ALA A O 1
ATOM 1368 N N . ASP A 1 170 ? 7.040 -11.563 -25.198 1.00 78.88 170 ASP A N 1
ATOM 1369 C CA . ASP A 1 170 ? 7.436 -12.974 -25.170 1.00 78.88 170 ASP A CA 1
ATOM 1370 C C . ASP A 1 170 ? 7.710 -13.479 -23.745 1.00 78.88 170 ASP A C 1
ATOM 1372 O O . ASP A 1 170 ? 7.418 -14.631 -23.431 1.00 78.88 170 ASP A O 1
ATOM 1376 N N . LEU A 1 171 ? 8.290 -12.629 -22.887 1.00 84.19 171 LEU A N 1
ATOM 1377 C CA . LEU A 1 171 ? 8.542 -12.949 -21.482 1.00 84.19 171 LEU A CA 1
ATOM 1378 C C . LEU A 1 171 ? 7.227 -13.135 -20.719 1.00 84.19 171 LEU A C 1
ATOM 1380 O O . LEU A 1 171 ? 7.077 -14.139 -20.028 1.00 84.19 171 LEU A O 1
ATOM 1384 N N . ILE A 1 172 ? 6.265 -12.224 -20.895 1.00 82.25 172 ILE A N 1
ATOM 1385 C CA . ILE A 1 172 ? 4.930 -12.359 -20.301 1.00 82.25 172 ILE A CA 1
ATOM 1386 C C . ILE A 1 172 ? 4.218 -13.597 -20.852 1.00 82.25 172 ILE A C 1
ATOM 1388 O O . ILE A 1 172 ? 3.619 -14.351 -20.100 1.00 82.25 172 ILE A O 1
ATOM 1392 N N . GLN A 1 173 ? 4.322 -13.874 -22.151 1.00 75.81 173 GLN A N 1
ATOM 1393 C CA . GLN A 1 173 ? 3.735 -15.079 -22.748 1.00 75.81 173 GLN A CA 1
ATOM 1394 C C . GLN A 1 173 ? 4.386 -16.385 -22.275 1.00 75.81 173 GLN A C 1
ATOM 1396 O O . GLN A 1 173 ? 3.826 -17.458 -22.506 1.00 75.81 173 GLN A O 1
ATOM 1401 N N . ALA A 1 174 ? 5.575 -16.310 -21.677 1.00 73.88 174 ALA A N 1
ATOM 1402 C CA . ALA A 1 174 ? 6.250 -17.433 -21.046 1.00 73.88 174 ALA A CA 1
ATOM 1403 C C . ALA A 1 174 ? 5.881 -17.588 -19.562 1.00 73.88 174 ALA A C 1
ATOM 1405 O O . ALA A 1 174 ? 6.394 -18.511 -18.928 1.00 73.88 174 ALA A O 1
ATOM 1406 N N . LEU A 1 175 ? 5.041 -16.706 -19.010 1.00 74.88 175 LEU A N 1
ATOM 1407 C CA . LEU A 1 175 ? 4.450 -16.883 -17.690 1.00 74.88 175 LEU A CA 1
ATOM 1408 C C . LEU A 1 175 ? 3.437 -18.026 -17.759 1.00 74.88 175 LEU A C 1
ATOM 1410 O O . LEU A 1 175 ? 2.507 -18.004 -18.559 1.00 74.88 175 LEU A O 1
ATOM 1414 N N . ASP A 1 176 ? 3.623 -19.020 -16.898 1.00 66.06 176 ASP A N 1
ATOM 1415 C CA . ASP A 1 176 ? 2.726 -20.170 -16.773 1.00 66.06 176 ASP A CA 1
ATOM 1416 C C . ASP A 1 176 ? 1.606 -19.884 -15.739 1.00 66.06 176 ASP A C 1
ATOM 1418 O O . ASP A 1 176 ? 1.182 -20.786 -15.023 1.00 66.06 176 ASP A O 1
ATOM 1422 N N . TYR A 1 177 ? 1.166 -18.622 -15.626 1.00 67.56 177 TYR A N 1
ATOM 1423 C CA . TYR A 1 177 ? 0.280 -18.113 -14.567 1.00 67.56 177 TYR A CA 1
ATOM 1424 C C . TYR A 1 177 ? -0.985 -17.475 -15.152 1.00 67.56 177 TYR A C 1
ATOM 1426 O O . TYR A 1 177 ? -0.947 -16.932 -16.259 1.00 67.56 177 TYR A O 1
ATOM 1434 N N . ASP A 1 178 ? -2.091 -17.518 -14.404 1.00 70.69 178 ASP A N 1
ATOM 1435 C CA . ASP A 1 178 ? -3.317 -16.807 -14.771 1.00 70.69 178 ASP A CA 1
ATOM 1436 C C . ASP A 1 178 ? -3.254 -15.315 -14.385 1.00 70.69 178 ASP A C 1
ATOM 1438 O O . ASP A 1 178 ? -2.418 -14.877 -13.589 1.00 70.69 178 ASP A O 1
ATOM 1442 N N . TRP A 1 179 ? -4.118 -14.503 -15.000 1.00 77.69 179 TRP A N 1
ATOM 1443 C CA . TRP A 1 179 ? -4.144 -13.064 -14.738 1.00 77.69 179 TRP A CA 1
ATOM 1444 C C . TRP A 1 179 ? -4.699 -12.713 -13.356 1.00 77.69 179 TRP A C 1
ATOM 1446 O O . TRP A 1 179 ? -4.327 -11.672 -12.821 1.00 77.69 179 TRP A O 1
ATOM 1456 N N . TRP A 1 180 ? -5.548 -13.565 -12.772 1.00 73.38 180 TRP A N 1
ATOM 1457 C CA . TRP A 1 180 ? -6.102 -13.355 -11.431 1.00 73.38 180 TRP A CA 1
ATOM 1458 C C . TRP A 1 180 ? -4.993 -13.350 -10.386 1.00 73.38 180 TRP A C 1
ATOM 1460 O O . TRP A 1 180 ? -4.865 -12.410 -9.601 1.00 73.38 180 TRP A O 1
ATOM 1470 N N . ASP A 1 181 ? -4.169 -14.390 -10.423 1.00 71.25 181 ASP A N 1
ATOM 1471 C CA . ASP A 1 181 ? -3.045 -14.593 -9.535 1.00 71.25 181 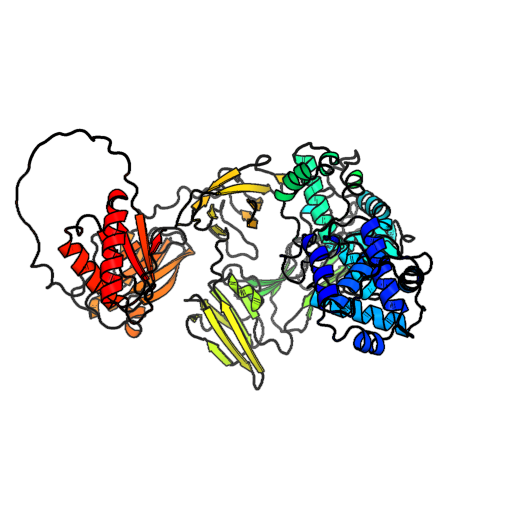ASP A CA 1
ATOM 1472 C C . ASP A 1 181 ? -2.067 -13.420 -9.679 1.00 71.25 181 ASP A C 1
ATOM 1474 O O . ASP A 1 181 ? -1.678 -12.810 -8.688 1.00 71.25 181 ASP A O 1
ATOM 1478 N N . ILE A 1 182 ? -1.711 -13.029 -10.910 1.00 76.81 182 ILE A N 1
ATOM 1479 C CA . ILE A 1 182 ? -0.759 -11.929 -11.132 1.00 76.81 182 ILE A CA 1
ATOM 1480 C C . ILE A 1 182 ? -1.323 -10.584 -10.642 1.00 76.81 182 ILE A C 1
ATOM 1482 O O . ILE A 1 182 ? -0.572 -9.785 -10.086 1.00 76.81 182 ILE A O 1
ATOM 1486 N N . ALA A 1 183 ? -2.620 -10.320 -10.818 1.00 76.25 183 ALA A N 1
ATOM 1487 C CA . ALA A 1 183 ? -3.236 -9.055 -10.412 1.00 76.25 183 ALA A CA 1
ATOM 1488 C C . ALA A 1 183 ? -3.237 -8.844 -8.887 1.00 76.25 183 ALA A C 1
ATOM 1490 O O . ALA A 1 183 ? -3.171 -7.703 -8.435 1.00 76.25 183 ALA A O 1
ATOM 1491 N N . HIS A 1 184 ? -3.275 -9.929 -8.107 1.00 72.44 184 HIS A N 1
ATOM 1492 C CA . HIS A 1 184 ? -3.316 -9.900 -6.640 1.00 72.44 184 HIS A CA 1
ATOM 1493 C C . HIS A 1 184 ? -1.952 -10.143 -5.973 1.00 72.44 184 HIS A C 1
ATOM 1495 O O . HIS A 1 184 ? -1.866 -10.169 -4.747 1.00 72.44 184 HIS A O 1
ATOM 1501 N N . ALA A 1 185 ? -0.886 -10.329 -6.755 1.00 72.31 185 ALA A N 1
ATOM 1502 C CA . ALA A 1 185 ? 0.464 -10.545 -6.240 1.00 72.31 185 ALA A CA 1
ATOM 1503 C C . ALA A 1 185 ? 1.144 -9.238 -5.818 1.00 72.31 185 ALA A C 1
ATOM 1505 O O . ALA A 1 185 ? 0.868 -8.184 -6.392 1.00 72.31 185 ALA A O 1
ATOM 1506 N N . ASP A 1 186 ? 2.101 -9.321 -4.891 1.00 69.81 186 ASP A N 1
ATOM 1507 C CA . ASP A 1 186 ? 2.948 -8.183 -4.538 1.00 69.81 186 ASP A CA 1
ATOM 1508 C C . ASP A 1 186 ? 3.849 -7.771 -5.729 1.00 69.81 186 ASP A C 1
ATOM 1510 O O . ASP A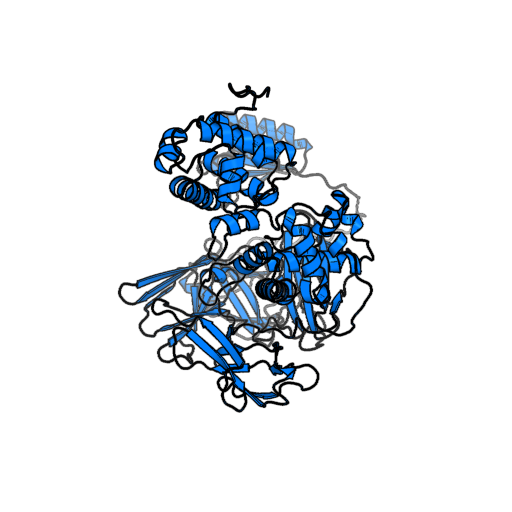 1 186 ? 4.461 -8.630 -6.382 1.00 69.81 186 ASP A O 1
ATOM 1514 N N . PRO A 1 187 ? 3.961 -6.467 -6.044 1.00 77.06 187 PRO A N 1
ATOM 1515 C CA . PRO A 1 187 ? 4.846 -5.975 -7.094 1.00 77.06 187 PRO A CA 1
ATOM 1516 C C . PRO A 1 187 ? 6.307 -6.432 -6.968 1.00 77.06 187 PRO A C 1
ATOM 1518 O O . PRO A 1 187 ? 6.933 -6.744 -7.981 1.00 77.06 187 PRO A O 1
ATOM 1521 N N . VAL A 1 188 ? 6.874 -6.508 -5.764 1.00 74.50 188 VAL A N 1
ATOM 1522 C CA . VAL A 1 188 ? 8.255 -6.972 -5.543 1.00 74.50 188 VAL A CA 1
ATOM 1523 C C . VAL A 1 188 ? 8.429 -8.399 -6.053 1.00 74.50 188 VAL A C 1
ATOM 1525 O O . VAL A 1 188 ? 9.355 -8.692 -6.816 1.00 74.50 188 VAL A O 1
ATOM 1528 N N . ASP A 1 189 ? 7.481 -9.270 -5.723 1.00 71.69 189 ASP A N 1
ATOM 1529 C CA . ASP A 1 189 ? 7.511 -10.673 -6.127 1.00 71.69 189 ASP A CA 1
ATOM 1530 C C . ASP A 1 189 ? 7.385 -10.836 -7.642 1.00 71.69 189 ASP A C 1
ATOM 1532 O O . ASP A 1 189 ? 8.012 -11.704 -8.261 1.00 71.69 189 ASP A O 1
ATOM 1536 N N . LEU A 1 190 ? 6.545 -10.016 -8.268 1.00 78.62 190 LEU A N 1
ATOM 1537 C CA . LEU A 1 190 ? 6.369 -10.015 -9.716 1.00 78.62 190 LEU A CA 1
ATOM 1538 C C . LEU A 1 190 ? 7.629 -9.540 -10.447 1.00 78.62 190 LEU A C 1
ATOM 1540 O O . LEU A 1 190 ? 7.974 -10.105 -11.490 1.00 78.62 190 LEU A O 1
ATOM 1544 N N . ALA A 1 191 ? 8.337 -8.551 -9.898 1.00 81.88 191 ALA A N 1
ATOM 1545 C CA . ALA A 1 191 ? 9.599 -8.074 -10.454 1.00 81.88 191 ALA A CA 1
ATOM 1546 C C . ALA A 1 191 ? 10.664 -9.182 -10.440 1.00 81.88 191 ALA A C 1
ATOM 1548 O O . ALA A 1 191 ? 11.287 -9.461 -11.474 1.00 81.88 191 ALA A O 1
ATOM 1549 N N . GLN A 1 192 ? 10.803 -9.880 -9.308 1.00 78.38 192 GLN A N 1
ATOM 1550 C CA . GLN A 1 192 ? 11.745 -10.990 -9.172 1.00 78.38 192 GLN A CA 1
ATOM 1551 C C . GLN A 1 192 ? 11.407 -12.146 -10.124 1.00 78.38 192 GLN A C 1
ATOM 1553 O O . GLN A 1 192 ? 12.283 -12.651 -10.829 1.00 78.38 192 GLN A O 1
ATOM 1558 N N . LEU A 1 193 ? 10.125 -12.513 -10.229 1.00 79.69 193 LEU A N 1
ATOM 1559 C CA . LEU A 1 193 ? 9.657 -13.554 -11.150 1.00 79.69 193 LEU A CA 1
ATOM 1560 C C . LEU A 1 193 ? 10.067 -13.272 -12.599 1.00 79.69 193 LEU A C 1
ATOM 1562 O O . LEU A 1 193 ? 10.573 -14.157 -13.296 1.00 79.69 193 LEU A O 1
ATOM 1566 N N . LEU A 1 194 ? 9.814 -12.049 -13.071 1.00 84.94 194 LEU A N 1
ATOM 1567 C CA . LEU A 1 194 ? 10.161 -11.654 -14.432 1.00 84.94 194 LEU A CA 1
ATOM 1568 C C . LEU A 1 194 ? 11.668 -11.763 -14.662 1.00 84.94 194 LEU A C 1
ATOM 1570 O O . LEU A 1 194 ? 12.094 -12.275 -15.703 1.00 84.94 194 LEU A O 1
ATOM 1574 N N . CYS A 1 195 ? 12.465 -11.305 -13.694 1.00 84.94 195 CYS A N 1
ATOM 1575 C CA . CYS A 1 195 ? 13.921 -11.369 -13.738 1.00 84.94 195 CYS A CA 1
ATOM 1576 C C . CYS A 1 195 ? 14.417 -12.815 -13.885 1.00 84.94 195 CYS A C 1
ATOM 1578 O O . CYS A 1 195 ? 15.165 -13.120 -14.822 1.00 84.94 195 CYS A O 1
ATOM 1580 N N . ASP A 1 196 ? 13.922 -13.723 -13.043 1.00 79.25 196 ASP A N 1
ATOM 1581 C CA . ASP A 1 196 ? 14.321 -15.134 -13.024 1.00 79.25 196 ASP A CA 1
ATOM 1582 C C . ASP A 1 196 ? 13.951 -15.856 -14.325 1.00 79.25 196 ASP A C 1
ATOM 1584 O O . ASP A 1 196 ? 14.770 -16.567 -14.923 1.00 79.25 196 ASP A O 1
ATOM 1588 N N . ILE A 1 197 ? 12.724 -15.652 -14.815 1.00 82.12 197 ILE A N 1
ATOM 1589 C CA . ILE A 1 197 ? 12.264 -16.269 -16.065 1.00 82.12 197 ILE A CA 1
ATOM 1590 C C . ILE A 1 197 ? 13.064 -15.729 -17.247 1.00 82.12 197 ILE A C 1
ATOM 1592 O O . ILE A 1 197 ? 13.478 -16.512 -18.108 1.00 82.12 197 ILE A O 1
ATOM 1596 N N . CYS A 1 198 ? 13.333 -14.422 -17.289 1.00 85.38 198 CYS A N 1
ATOM 1597 C CA . CYS A 1 198 ? 14.149 -13.830 -18.343 1.00 85.38 198 CYS A CA 1
ATOM 1598 C C . CYS A 1 198 ? 15.571 -14.397 -18.326 1.00 85.38 198 CYS A C 1
ATOM 1600 O O . CYS A 1 198 ? 16.085 -14.782 -19.376 1.00 85.38 198 CYS A O 1
ATOM 1602 N N . GLN A 1 199 ? 16.190 -14.510 -17.150 1.00 83.62 199 GLN A N 1
ATOM 1603 C CA . GLN A 1 199 ? 17.538 -15.056 -16.999 1.00 83.62 199 GLN A CA 1
ATOM 1604 C C . GLN A 1 199 ? 17.626 -16.521 -17.444 1.00 83.62 199 GLN A C 1
ATOM 1606 O O . GLN A 1 199 ? 18.628 -16.927 -18.033 1.00 83.62 199 GLN A O 1
ATOM 1611 N N . HIS A 1 200 ? 16.588 -17.318 -17.187 1.00 76.62 200 HIS A N 1
ATOM 1612 C CA . HIS A 1 200 ? 16.593 -18.748 -17.489 1.00 76.62 200 HIS A CA 1
ATOM 1613 C C . HIS A 1 200 ? 16.125 -19.102 -18.900 1.00 76.62 200 HIS A C 1
ATOM 1615 O O . HIS A 1 200 ? 16.769 -19.913 -19.563 1.00 76.62 200 HIS A O 1
ATOM 1621 N N . ARG A 1 201 ? 14.993 -18.552 -19.350 1.00 79.94 201 ARG A N 1
ATOM 1622 C CA . ARG A 1 201 ? 14.396 -18.891 -20.654 1.00 79.94 201 ARG A CA 1
ATOM 1623 C C . ARG A 1 201 ? 14.946 -18.025 -21.785 1.00 79.94 201 ARG A C 1
ATOM 1625 O O . ARG A 1 201 ? 14.937 -18.457 -22.933 1.00 79.94 201 ARG A O 1
ATOM 1632 N N . PHE A 1 202 ? 15.459 -16.833 -21.473 1.00 83.81 202 PHE A N 1
ATOM 1633 C CA . PHE A 1 202 ? 15.912 -15.867 -22.474 1.00 83.81 202 PHE A CA 1
ATOM 1634 C C . PHE A 1 202 ? 17.264 -15.204 -22.127 1.00 83.81 202 PHE A C 1
ATOM 1636 O O . PHE A 1 202 ? 17.374 -13.976 -22.181 1.00 83.81 202 PHE A O 1
ATOM 1643 N N . PRO A 1 203 ? 18.332 -15.979 -21.837 1.00 77.06 203 PRO A N 1
ATOM 1644 C CA . PRO A 1 203 ? 19.612 -15.442 -21.352 1.00 77.06 203 PRO A CA 1
ATOM 1645 C C . PRO A 1 203 ? 20.288 -14.463 -22.326 1.00 77.06 203 PRO A C 1
ATOM 1647 O O . PRO A 1 203 ? 21.015 -13.566 -21.909 1.00 77.06 203 PRO A O 1
ATOM 1650 N N . ASN A 1 204 ? 20.003 -14.576 -23.627 1.00 80.50 204 ASN A N 1
ATOM 1651 C CA . ASN A 1 204 ? 20.566 -13.703 -24.661 1.00 80.50 204 ASN A CA 1
ATOM 1652 C C . ASN A 1 204 ? 19.931 -12.299 -24.685 1.00 80.50 204 ASN A C 1
ATOM 1654 O O . ASN A 1 204 ? 20.372 -11.431 -25.437 1.00 80.50 204 ASN A O 1
ATOM 1658 N N . ARG A 1 205 ? 18.903 -12.041 -23.865 1.00 81.69 205 ARG A N 1
ATOM 1659 C CA . ARG A 1 205 ? 18.206 -10.747 -23.781 1.00 81.69 205 ARG A CA 1
ATOM 1660 C C . ARG A 1 205 ? 18.823 -9.847 -22.712 1.00 81.69 205 ARG A C 1
ATOM 1662 O O . ARG A 1 205 ? 18.118 -9.321 -21.853 1.00 81.69 205 ARG A O 1
ATOM 1669 N N . GLY A 1 206 ? 20.140 -9.647 -22.783 1.00 74.62 206 GLY A N 1
ATOM 1670 C CA . GLY A 1 206 ? 20.914 -8.934 -21.759 1.00 74.62 206 GLY A CA 1
ATOM 1671 C C . GLY A 1 206 ? 20.332 -7.569 -21.369 1.00 74.62 206 GLY A C 1
ATOM 1672 O O . GLY A 1 206 ? 20.267 -7.259 -20.187 1.00 74.62 206 GLY A O 1
ATOM 1673 N N . ARG A 1 207 ? 19.812 -6.796 -22.334 1.00 73.69 207 ARG A N 1
ATOM 1674 C CA . ARG A 1 207 ? 19.194 -5.478 -22.083 1.00 73.69 207 ARG A CA 1
ATOM 1675 C C . ARG A 1 207 ? 17.908 -5.561 -21.257 1.00 73.69 207 ARG A C 1
ATOM 1677 O O . ARG A 1 207 ? 17.749 -4.815 -20.297 1.00 73.69 207 ARG A O 1
ATOM 1684 N N . LEU A 1 208 ? 17.010 -6.485 -21.605 1.00 78.12 208 LEU A N 1
ATOM 1685 C CA . LEU A 1 208 ? 15.786 -6.713 -20.836 1.00 78.12 208 LEU A CA 1
ATOM 1686 C C . LEU A 1 208 ? 16.127 -7.208 -19.424 1.00 78.12 208 LEU A C 1
ATOM 1688 O O . LEU A 1 208 ? 15.554 -6.733 -18.452 1.00 78.12 208 LEU A O 1
ATOM 1692 N N . LEU A 1 209 ? 17.118 -8.091 -19.302 1.00 79.81 209 LEU A N 1
ATOM 1693 C CA . LEU A 1 209 ? 17.577 -8.584 -18.007 1.00 79.81 209 LEU A CA 1
ATOM 1694 C C . LEU A 1 209 ? 18.160 -7.464 -17.126 1.00 79.81 209 LEU A C 1
ATOM 1696 O O . LEU A 1 209 ? 17.887 -7.432 -15.930 1.00 79.81 209 LEU A O 1
ATOM 1700 N N . THR A 1 210 ? 18.917 -6.518 -17.692 1.00 75.19 210 THR A N 1
ATOM 1701 C CA . THR A 1 210 ? 19.414 -5.340 -16.956 1.00 75.19 210 THR A CA 1
ATOM 1702 C C . THR A 1 210 ? 18.274 -4.465 -16.433 1.00 75.19 210 THR A C 1
ATOM 1704 O O . THR A 1 210 ? 18.334 -4.022 -15.288 1.00 75.19 210 THR A O 1
ATOM 1707 N N . PHE A 1 211 ? 17.227 -4.252 -17.237 1.00 76.31 211 PHE A N 1
ATOM 1708 C CA . PHE A 1 211 ? 16.022 -3.534 -16.811 1.00 76.31 211 PHE A CA 1
ATOM 1709 C C . PHE A 1 211 ? 15.317 -4.239 -15.639 1.00 76.31 211 PHE A C 1
ATOM 1711 O O . PHE A 1 211 ? 15.045 -3.612 -14.614 1.00 76.31 211 PHE A O 1
ATOM 1718 N N . LEU A 1 212 ? 15.088 -5.551 -15.753 1.00 80.69 212 LEU A N 1
ATOM 1719 C CA . LEU A 1 212 ? 14.400 -6.338 -14.724 1.00 80.69 212 LEU A CA 1
ATOM 1720 C C . LEU A 1 212 ? 15.184 -6.374 -13.408 1.00 80.69 212 LEU A C 1
ATOM 1722 O O . LEU A 1 212 ? 14.617 -6.109 -12.354 1.00 80.69 212 LEU A O 1
ATOM 1726 N N . ARG A 1 213 ? 16.506 -6.582 -13.469 1.00 78.25 213 ARG A N 1
ATOM 1727 C CA . ARG A 1 213 ? 17.380 -6.532 -12.284 1.00 78.25 213 ARG A CA 1
ATOM 1728 C C . ARG A 1 213 ? 17.331 -5.185 -11.576 1.00 78.25 213 ARG A C 1
ATOM 1730 O O . ARG A 1 213 ? 17.306 -5.145 -10.358 1.00 78.25 213 ARG A O 1
ATOM 1737 N N . SER A 1 214 ? 17.275 -4.086 -12.330 1.00 74.44 214 SER A N 1
ATOM 1738 C CA . SER A 1 214 ? 17.187 -2.743 -11.741 1.00 74.44 214 SER A CA 1
ATOM 1739 C C . SER A 1 214 ? 15.842 -2.420 -11.081 1.00 74.44 214 SER A C 1
ATOM 1741 O O . SER A 1 214 ? 15.735 -1.385 -10.430 1.00 74.44 214 SER A O 1
ATOM 1743 N N . SER A 1 215 ? 14.841 -3.288 -11.274 1.00 73.44 215 SER A N 1
ATOM 1744 C CA . SER A 1 215 ? 13.519 -3.219 -10.644 1.00 73.44 215 SER A CA 1
ATOM 1745 C C . SER A 1 215 ? 13.361 -4.209 -9.481 1.00 73.44 215 SER A C 1
ATOM 1747 O O . SER A 1 215 ? 12.268 -4.308 -8.941 1.00 73.44 215 SER A O 1
ATOM 1749 N N . CYS A 1 216 ? 14.389 -4.995 -9.142 1.00 74.19 216 CYS A N 1
ATOM 1750 C CA . CYS A 1 216 ? 14.342 -5.925 -8.013 1.00 74.19 216 CYS A CA 1
ATOM 1751 C C . CYS A 1 216 ? 15.011 -5.264 -6.792 1.00 74.19 216 CYS A C 1
ATOM 1753 O O . CYS A 1 216 ? 16.103 -4.699 -6.950 1.00 74.19 216 CYS A O 1
ATOM 1755 N N . PRO A 1 217 ? 14.397 -5.310 -5.597 1.00 61.69 217 PRO A N 1
ATOM 1756 C CA . PRO A 1 217 ? 15.090 -4.947 -4.368 1.00 61.69 217 PRO A CA 1
ATOM 1757 C C . PRO A 1 217 ? 16.194 -5.973 -4.087 1.00 61.69 217 PRO A C 1
ATOM 1759 O O . PRO A 1 217 ? 15.995 -7.175 -4.255 1.00 61.69 217 PRO A O 1
ATOM 1762 N N . GLU A 1 218 ? 17.374 -5.498 -3.696 1.00 59.66 218 GLU A N 1
ATOM 1763 C CA . GLU A 1 218 ? 18.421 -6.363 -3.144 1.00 59.66 218 GLU A CA 1
ATOM 1764 C C . GLU A 1 218 ? 18.348 -6.329 -1.615 1.00 59.66 218 GLU A C 1
ATOM 1766 O O . GLU A 1 218 ? 17.922 -5.321 -1.052 1.00 59.66 218 GLU A O 1
ATOM 1771 N N . ASP A 1 219 ? 18.819 -7.395 -0.958 1.00 49.41 219 ASP A N 1
ATOM 1772 C CA . ASP A 1 219 ? 18.686 -7.660 0.489 1.00 49.41 219 ASP A CA 1
ATOM 1773 C C . ASP A 1 219 ? 19.188 -6.535 1.432 1.00 49.41 219 ASP A C 1
ATOM 1775 O O . ASP A 1 219 ? 18.980 -6.620 2.636 1.00 49.41 219 ASP A O 1
ATOM 1779 N N . ASN A 1 220 ? 19.815 -5.470 0.909 1.00 46.28 220 ASN A N 1
ATOM 1780 C CA . ASN A 1 220 ? 20.417 -4.369 1.671 1.00 46.28 220 ASN A CA 1
ATOM 1781 C C . ASN A 1 220 ? 20.016 -2.947 1.203 1.00 46.28 220 ASN A C 1
ATOM 1783 O O . ASN A 1 220 ? 20.625 -1.980 1.661 1.00 46.28 220 ASN A O 1
ATOM 1787 N N . GLU A 1 221 ? 19.069 -2.772 0.271 1.00 49.62 221 GLU A N 1
ATOM 1788 C CA . GLU A 1 221 ? 18.691 -1.436 -0.239 1.00 49.62 221 GLU A CA 1
ATOM 1789 C C . GLU A 1 221 ? 17.177 -1.178 -0.138 1.00 49.62 221 GLU A C 1
ATOM 1791 O O . GLU A 1 221 ? 16.398 -1.660 -0.956 1.00 49.62 221 GLU A O 1
ATOM 1796 N N . GLU A 1 222 ? 16.776 -0.351 0.836 1.00 45.47 222 GLU A N 1
ATOM 1797 C CA . GLU A 1 222 ? 15.381 0.040 1.128 1.00 45.47 222 GLU A CA 1
ATOM 1798 C C . GLU A 1 222 ? 14.714 0.939 0.055 1.00 45.47 222 GLU A C 1
ATOM 1800 O O . GLU A 1 222 ? 13.538 1.266 0.173 1.00 45.47 222 GLU A O 1
ATOM 1805 N N . GLU A 1 223 ? 15.417 1.356 -1.006 1.00 53.47 223 GLU A N 1
ATOM 1806 C CA . GLU A 1 223 ? 14.943 2.414 -1.927 1.00 53.47 223 GLU A CA 1
ATOM 1807 C C . GLU A 1 223 ? 14.521 1.938 -3.338 1.00 53.47 223 GLU A C 1
ATOM 1809 O O . GLU A 1 223 ? 14.377 2.759 -4.250 1.00 53.47 223 GLU A O 1
ATOM 1814 N N . ALA A 1 224 ? 14.363 0.634 -3.581 1.00 58.78 224 ALA A N 1
ATOM 1815 C CA . ALA A 1 224 ? 14.065 0.117 -4.921 1.00 58.78 224 ALA A CA 1
ATOM 1816 C C . ALA A 1 224 ? 12.556 -0.042 -5.179 1.00 58.78 224 ALA A C 1
ATOM 1818 O O . ALA A 1 224 ? 11.937 -0.976 -4.673 1.00 58.78 224 ALA A O 1
ATOM 1819 N N . ASP A 1 225 ? 11.972 0.801 -6.036 1.00 65.94 225 ASP A N 1
ATOM 1820 C CA . ASP A 1 225 ? 10.584 0.611 -6.468 1.00 65.94 225 ASP A CA 1
ATOM 1821 C C . ASP A 1 225 ? 10.466 -0.607 -7.413 1.00 65.94 225 ASP A C 1
ATOM 1823 O O . ASP A 1 225 ? 11.176 -0.670 -8.428 1.00 65.94 225 ASP A O 1
ATOM 1827 N N . PRO A 1 226 ? 9.544 -1.559 -7.165 1.00 74.75 226 PRO A N 1
ATOM 1828 C CA . PRO A 1 226 ? 9.389 -2.782 -7.956 1.00 74.75 226 PRO A CA 1
ATOM 1829 C C . PRO A 1 226 ? 8.659 -2.559 -9.293 1.00 74.75 226 PRO A C 1
ATOM 1831 O O . PRO A 1 226 ? 7.704 -3.254 -9.640 1.00 74.75 226 PRO A O 1
ATOM 1834 N N . ILE A 1 227 ? 9.116 -1.587 -10.088 1.00 75.38 227 ILE A N 1
ATOM 1835 C CA . ILE A 1 227 ? 8.416 -1.042 -11.266 1.00 75.38 227 ILE A CA 1
ATOM 1836 C C . ILE A 1 227 ? 8.018 -2.131 -12.265 1.00 75.38 227 ILE A C 1
ATOM 1838 O O . ILE A 1 227 ? 6.890 -2.136 -12.751 1.00 75.38 227 ILE A O 1
ATOM 1842 N N . SER A 1 228 ? 8.920 -3.066 -12.583 1.00 79.94 228 SER A N 1
ATOM 1843 C CA . SER A 1 228 ? 8.603 -4.149 -13.527 1.00 79.94 228 SER A CA 1
ATOM 1844 C C . SER A 1 228 ? 7.482 -5.069 -13.031 1.00 79.94 228 SER A C 1
ATOM 1846 O O . SER A 1 228 ? 6.690 -5.561 -13.835 1.00 79.94 228 SER A O 1
ATOM 1848 N N . GLY A 1 229 ? 7.375 -5.255 -11.717 1.00 80.31 229 GLY A N 1
ATOM 1849 C CA . GLY A 1 229 ? 6.311 -6.034 -11.112 1.00 80.31 229 GLY A CA 1
ATOM 1850 C C . GLY A 1 229 ? 5.015 -5.251 -10.973 1.00 80.31 229 GLY A C 1
ATOM 1851 O O . GLY A 1 229 ? 3.972 -5.774 -11.340 1.00 80.31 229 GLY A O 1
ATOM 1852 N N . THR A 1 230 ? 5.076 -3.970 -10.604 1.00 78.50 230 THR A N 1
ATOM 1853 C CA . THR A 1 230 ? 3.942 -3.032 -10.677 1.00 78.50 230 THR A CA 1
ATOM 1854 C C . THR A 1 230 ? 3.338 -3.004 -12.083 1.00 78.50 230 THR A C 1
ATOM 1856 O O . THR A 1 230 ? 2.120 -3.018 -12.268 1.00 78.50 230 THR A O 1
ATOM 1859 N N . 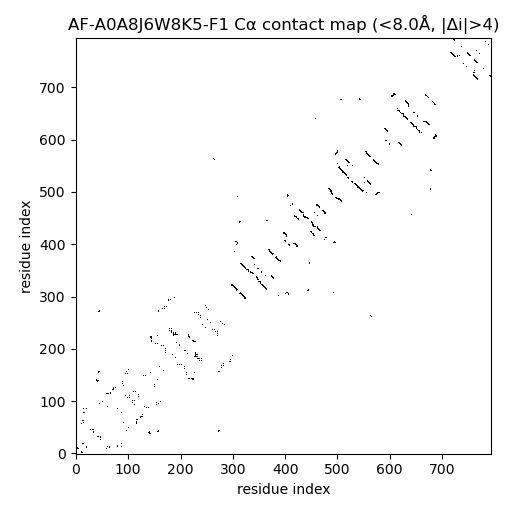LEU A 1 231 ? 4.199 -2.988 -13.100 1.00 80.06 231 LEU A N 1
ATOM 1860 C CA . LEU A 1 231 ? 3.791 -3.001 -14.494 1.00 80.06 231 LEU A CA 1
ATOM 1861 C C . LEU A 1 231 ? 3.062 -4.293 -14.860 1.00 80.06 231 LEU A C 1
ATOM 1863 O O . LEU A 1 231 ? 2.031 -4.254 -15.528 1.00 80.06 231 LEU A O 1
ATOM 1867 N N . LEU A 1 232 ? 3.591 -5.434 -14.420 1.00 83.81 232 LEU A N 1
ATOM 1868 C CA . LEU A 1 232 ? 2.972 -6.734 -14.639 1.00 83.81 232 LEU A CA 1
ATOM 1869 C C . LEU A 1 232 ? 1.645 -6.871 -13.878 1.00 83.81 232 LEU A C 1
ATOM 1871 O O . LEU A 1 232 ? 0.674 -7.345 -14.461 1.00 83.81 232 LEU A O 1
ATOM 1875 N N . GLN A 1 233 ? 1.582 -6.401 -12.633 1.00 82.50 233 GLN A N 1
ATOM 1876 C CA . GLN A 1 233 ? 0.371 -6.378 -11.812 1.00 82.50 233 GLN A CA 1
ATOM 1877 C C . GLN A 1 233 ? -0.731 -5.564 -12.495 1.00 82.50 233 GLN A C 1
ATOM 1879 O O . GLN A 1 233 ? -1.845 -6.048 -12.676 1.00 82.50 233 GLN A O 1
ATOM 1884 N N . GLY A 1 234 ? -0.408 -4.350 -12.957 1.00 80.19 234 GLY A N 1
ATOM 1885 C CA . GLY A 1 234 ? -1.365 -3.509 -13.671 1.00 80.19 234 GLY A CA 1
ATOM 1886 C C . GLY A 1 234 ? -1.786 -4.104 -15.017 1.00 80.19 234 GLY A C 1
ATOM 1887 O O . GLY A 1 234 ? -2.963 -4.063 -15.361 1.00 80.19 234 GLY A O 1
ATOM 1888 N N . LEU A 1 235 ? -0.868 -4.733 -15.762 1.00 82.25 235 LEU A N 1
ATOM 1889 C CA . LEU A 1 235 ? -1.215 -5.460 -16.990 1.00 82.25 235 LEU A CA 1
ATOM 1890 C C . LEU A 1 235 ? -2.174 -6.620 -16.711 1.00 82.25 235 LEU A C 1
ATOM 1892 O O . LEU A 1 235 ? -3.129 -6.808 -17.462 1.00 82.25 235 LEU A O 1
ATOM 1896 N N . ALA A 1 236 ? -1.940 -7.367 -15.637 1.00 82.25 236 ALA A N 1
ATOM 1897 C CA . ALA A 1 236 ? -2.793 -8.469 -15.228 1.00 82.25 236 ALA A CA 1
ATOM 1898 C C . ALA A 1 236 ? -4.164 -7.998 -14.752 1.00 82.25 236 ALA A C 1
ATOM 1900 O O . ALA A 1 236 ? -5.162 -8.596 -15.135 1.00 82.25 236 ALA A O 1
ATOM 1901 N N . ALA A 1 237 ? -4.237 -6.887 -14.017 1.00 78.81 237 ALA A N 1
ATOM 1902 C CA . ALA A 1 237 ? -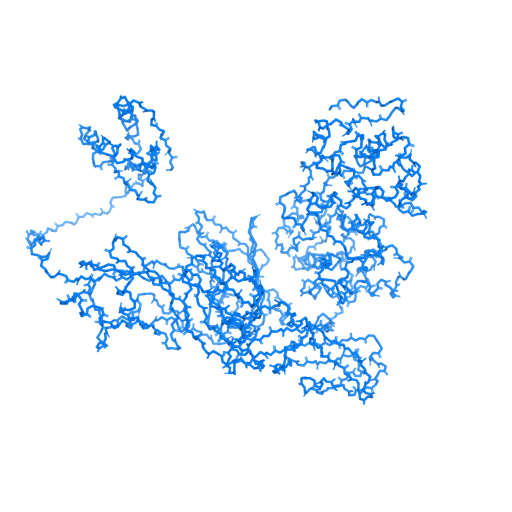5.502 -6.269 -13.634 1.00 78.81 237 ALA A CA 1
ATOM 1903 C C . ALA A 1 237 ? -6.340 -5.890 -14.870 1.00 78.81 237 ALA A C 1
ATOM 1905 O O . ALA A 1 237 ? -7.528 -6.201 -14.943 1.00 78.81 237 ALA A O 1
ATOM 1906 N N . VAL A 1 238 ? -5.707 -5.297 -15.892 1.00 80.56 238 VAL A N 1
ATOM 1907 C CA . VAL A 1 238 ? -6.369 -4.978 -17.170 1.00 80.56 238 VAL A CA 1
ATOM 1908 C C . VAL A 1 238 ? -6.791 -6.241 -17.922 1.00 80.56 238 VAL A C 1
ATOM 1910 O O . VAL A 1 238 ? -7.897 -6.294 -18.460 1.00 80.56 238 VAL A O 1
ATOM 1913 N N . ALA A 1 239 ? -5.926 -7.254 -17.985 1.00 80.69 239 ALA A N 1
ATOM 1914 C CA . ALA A 1 239 ? -6.226 -8.518 -18.652 1.00 80.69 239 ALA A CA 1
ATOM 1915 C C . ALA A 1 239 ? -7.407 -9.236 -17.992 1.00 80.69 239 ALA A C 1
ATOM 1917 O O . ALA A 1 239 ? -8.340 -9.655 -18.677 1.00 80.69 239 ALA A O 1
ATOM 1918 N N . HIS A 1 240 ? -7.381 -9.318 -16.663 1.00 77.62 240 HIS A N 1
ATOM 1919 C CA . HIS A 1 240 ? -8.425 -9.924 -15.860 1.00 77.62 240 HIS A CA 1
ATOM 1920 C C . HIS A 1 240 ? -9.774 -9.228 -16.086 1.00 77.62 240 HIS A C 1
ATOM 1922 O O . HIS A 1 240 ? -10.791 -9.896 -16.274 1.00 77.62 240 HIS A O 1
ATOM 1928 N N . GLU A 1 241 ? -9.787 -7.896 -16.181 1.00 76.62 241 GLU A N 1
ATOM 1929 C CA . GLU A 1 241 ? -11.025 -7.166 -16.454 1.00 76.62 241 GLU A CA 1
ATOM 1930 C C . GLU A 1 241 ? -11.596 -7.444 -17.842 1.00 76.62 241 GLU A C 1
ATOM 1932 O O . GLU A 1 241 ? -12.804 -7.624 -18.012 1.00 76.62 241 GLU A O 1
ATOM 1937 N N . LEU A 1 242 ? -10.732 -7.472 -18.857 1.00 79.06 242 LEU A N 1
ATOM 1938 C CA . LEU A 1 242 ? -11.148 -7.798 -20.217 1.00 79.06 242 LEU A CA 1
ATOM 1939 C C . LEU A 1 242 ? -11.755 -9.202 -20.276 1.00 79.06 242 LEU A C 1
ATOM 1941 O O . LEU A 1 242 ? -12.801 -9.391 -20.898 1.00 79.06 242 LEU A O 1
ATOM 1945 N N . GLU A 1 243 ? -11.146 -10.170 -19.586 1.00 78.38 243 GLU A N 1
ATOM 1946 C CA . GLU A 1 243 ? -11.683 -11.527 -19.467 1.00 78.38 243 GLU A CA 1
ATOM 1947 C C . GLU A 1 243 ? -13.046 -11.543 -18.775 1.00 78.38 243 GLU A C 1
ATOM 1949 O O . GLU A 1 243 ? -13.977 -12.175 -19.281 1.00 78.38 243 GLU A O 1
ATOM 1954 N N . ARG A 1 244 ? -13.198 -10.800 -17.674 1.00 73.31 244 ARG A N 1
ATOM 1955 C CA . ARG A 1 244 ? -14.456 -10.705 -16.924 1.00 73.31 244 ARG A CA 1
ATOM 1956 C C . ARG A 1 244 ? -15.582 -10.074 -17.742 1.00 73.31 244 ARG A C 1
ATOM 1958 O O . ARG A 1 244 ? -16.719 -10.537 -17.686 1.00 73.31 244 ARG A O 1
ATOM 1965 N N . ARG A 1 245 ? -15.278 -9.042 -18.535 1.00 75.62 245 ARG A N 1
ATOM 1966 C CA . ARG A 1 245 ? -16.242 -8.395 -19.448 1.00 75.62 245 ARG A CA 1
ATOM 1967 C C . ARG A 1 245 ? -16.501 -9.198 -20.725 1.00 75.62 245 ARG A C 1
ATOM 1969 O O . ARG A 1 245 ? -17.404 -8.852 -21.483 1.00 75.62 245 ARG A O 1
ATOM 1976 N N . GLY A 1 246 ? -15.710 -10.237 -20.996 1.00 75.19 246 GLY A N 1
ATOM 1977 C CA . GLY A 1 246 ? -15.723 -10.940 -22.281 1.00 75.19 246 GLY A CA 1
ATOM 1978 C C . GLY A 1 246 ? -15.281 -10.053 -23.452 1.00 75.19 246 GLY A C 1
ATOM 1979 O O . GLY A 1 246 ? -15.648 -10.308 -24.601 1.00 75.19 246 GLY A O 1
ATOM 1980 N N . GLU A 1 247 ? -14.518 -8.996 -23.174 1.00 82.06 247 GLU A N 1
ATOM 1981 C CA . GLU A 1 247 ? -14.066 -8.017 -24.155 1.00 82.06 247 GLU A CA 1
ATOM 1982 C C . GLU A 1 247 ? -12.709 -8.413 -24.751 1.00 82.06 247 GLU A C 1
ATOM 1984 O O . GLU A 1 247 ? -11.827 -8.971 -24.100 1.00 82.06 247 GLU A O 1
ATOM 1989 N N . SER A 1 248 ? -12.513 -8.117 -26.038 1.00 83.44 248 SER A N 1
ATOM 1990 C CA . SER A 1 248 ? -11.225 -8.356 -26.690 1.00 83.44 248 SER A CA 1
ATOM 1991 C C . SER A 1 248 ? -10.231 -7.250 -26.326 1.00 83.44 248 SER A C 1
ATOM 1993 O O . SER A 1 248 ? -10.593 -6.079 -26.441 1.00 83.44 248 SER A O 1
ATOM 1995 N N . PRO A 1 249 ? -8.943 -7.560 -26.070 1.00 84.69 249 PRO A N 1
ATOM 1996 C CA . PRO A 1 249 ? -7.917 -6.542 -25.822 1.00 84.69 249 PRO A CA 1
ATOM 1997 C C . PRO A 1 249 ? -7.763 -5.498 -26.930 1.00 84.69 249 PRO A C 1
ATOM 1999 O O . PRO A 1 249 ? -7.249 -4.411 -26.687 1.00 84.69 249 PRO A O 1
ATOM 2002 N N . LYS A 1 250 ? -8.241 -5.785 -28.150 1.00 84.19 250 LYS A N 1
ATOM 2003 C CA . LYS A 1 250 ? -8.292 -4.810 -29.251 1.00 84.19 250 LYS A CA 1
ATOM 2004 C C . LYS A 1 250 ? -9.079 -3.547 -28.894 1.00 84.19 250 LYS A C 1
ATOM 2006 O O . LYS A 1 250 ? -8.805 -2.505 -29.484 1.00 84.19 250 LYS A O 1
ATOM 2011 N N . ILE A 1 251 ? -10.014 -3.628 -27.945 1.00 83.50 251 ILE A N 1
ATOM 2012 C CA . ILE A 1 251 ? -10.790 -2.479 -27.473 1.00 83.50 251 ILE A CA 1
ATOM 2013 C C . ILE A 1 251 ? -9.894 -1.398 -26.843 1.00 83.50 251 ILE A C 1
ATOM 2015 O O . ILE A 1 251 ? -10.208 -0.218 -26.939 1.00 83.50 251 ILE A O 1
ATOM 2019 N N . LEU A 1 252 ? -8.725 -1.773 -26.304 1.00 80.62 252 LEU A N 1
ATOM 2020 C CA . LEU A 1 252 ? -7.761 -0.848 -25.696 1.00 80.62 252 LEU A CA 1
ATOM 2021 C C . LEU A 1 252 ? -7.018 0.043 -26.709 1.00 80.62 252 LEU A C 1
ATOM 2023 O O . LEU A 1 252 ? -6.278 0.940 -26.295 1.00 80.62 252 LEU A O 1
ATOM 2027 N N . ARG A 1 253 ? -7.180 -0.189 -28.024 1.00 79.06 253 ARG A N 1
ATOM 2028 C CA . ARG A 1 253 ? -6.676 0.737 -29.059 1.00 79.06 253 ARG A CA 1
ATOM 2029 C C . ARG A 1 253 ? -7.440 2.051 -29.069 1.00 79.06 253 ARG A C 1
ATOM 2031 O O . ARG A 1 253 ? -6.866 3.079 -29.410 1.00 79.06 253 ARG A O 1
ATOM 2038 N N . ASP A 1 254 ? -8.723 2.002 -28.730 1.00 78.44 254 ASP A N 1
ATOM 2039 C CA . ASP A 1 254 ? -9.557 3.187 -28.631 1.00 78.44 254 ASP A CA 1
ATOM 2040 C C . ASP A 1 254 ? -9.282 3.874 -27.290 1.00 78.44 254 ASP A C 1
ATOM 2042 O O . ASP A 1 254 ? -9.432 3.275 -26.225 1.00 78.44 254 ASP A O 1
ATOM 2046 N N . GLU A 1 255 ? -8.846 5.131 -27.335 1.00 69.56 255 GLU A N 1
ATOM 2047 C CA . GLU A 1 255 ? -8.471 5.883 -26.140 1.00 69.56 255 GLU A CA 1
ATOM 2048 C C . GLU A 1 255 ? -9.648 6.105 -25.180 1.00 69.56 255 GLU A C 1
ATOM 2050 O O . GLU A 1 255 ? -9.447 6.063 -23.964 1.00 69.56 255 GLU A O 1
ATOM 2055 N N . LEU A 1 256 ? -10.872 6.284 -25.685 1.00 69.19 256 LEU A N 1
ATOM 2056 C CA . LEU A 1 256 ? -12.064 6.473 -24.856 1.00 69.19 256 LEU A CA 1
ATOM 2057 C C . LEU A 1 256 ? -12.457 5.166 -24.168 1.00 69.19 256 LEU A C 1
ATOM 2059 O O . LEU A 1 256 ? -12.734 5.167 -22.968 1.00 69.19 256 LEU A O 1
ATOM 2063 N N . GLN A 1 257 ? -12.438 4.047 -24.894 1.00 73.31 257 GLN A N 1
ATOM 2064 C CA . GLN A 1 257 ? -12.727 2.731 -24.313 1.00 73.31 257 GLN A CA 1
ATOM 2065 C C . GLN A 1 257 ? -11.644 2.303 -23.328 1.00 73.31 257 GLN A C 1
ATOM 2067 O O . GLN A 1 257 ? -11.953 1.834 -22.235 1.00 73.31 257 GLN A O 1
ATOM 2072 N N . ARG A 1 258 ? -10.373 2.531 -23.672 1.00 75.44 258 ARG A N 1
ATOM 2073 C CA . ARG A 1 258 ? -9.244 2.320 -22.768 1.00 75.44 258 ARG A CA 1
ATOM 2074 C C . ARG A 1 258 ? -9.431 3.132 -21.498 1.00 75.44 258 ARG A C 1
ATOM 2076 O O . ARG A 1 258 ? -9.379 2.571 -20.416 1.00 75.44 258 ARG A O 1
ATOM 2083 N N . THR A 1 259 ? -9.699 4.427 -21.620 1.00 66.19 259 THR A N 1
ATOM 2084 C CA . THR A 1 259 ? -9.933 5.293 -20.461 1.00 66.19 259 THR A CA 1
ATOM 2085 C C . THR A 1 259 ? -11.101 4.778 -19.630 1.00 66.19 259 THR A C 1
ATOM 2087 O O . THR A 1 259 ? -10.976 4.698 -18.419 1.00 66.19 259 THR A O 1
ATOM 2090 N N . ARG A 1 260 ? -12.191 4.323 -20.254 1.00 68.69 260 ARG A N 1
ATOM 2091 C CA . ARG A 1 260 ? -13.335 3.735 -19.548 1.00 68.69 260 ARG A CA 1
ATOM 2092 C C . ARG A 1 260 ? -12.984 2.453 -18.787 1.00 68.69 260 ARG A C 1
ATOM 2094 O O . ARG A 1 260 ? -13.492 2.266 -17.690 1.00 68.69 260 ARG A O 1
ATOM 2101 N N . ILE A 1 261 ? -12.159 1.570 -19.348 1.00 70.25 261 ILE A N 1
ATOM 2102 C CA . ILE A 1 261 ? -11.735 0.317 -18.697 1.00 70.25 261 ILE A CA 1
ATOM 2103 C C . ILE A 1 261 ? -10.729 0.611 -17.579 1.00 70.25 261 ILE A C 1
ATOM 2105 O O . ILE A 1 261 ? -10.892 0.125 -16.464 1.00 70.25 261 ILE A O 1
ATOM 2109 N N . LEU A 1 262 ? -9.729 1.454 -17.851 1.00 67.31 262 LEU A N 1
ATOM 2110 C CA . LEU A 1 262 ? -8.667 1.805 -16.904 1.00 67.31 262 LEU A CA 1
ATOM 2111 C C . LEU A 1 262 ? -9.161 2.696 -15.758 1.00 67.31 262 LEU A C 1
ATOM 2113 O O . LEU A 1 262 ? -8.676 2.551 -14.643 1.00 67.31 262 LEU A O 1
ATOM 2117 N N . GLN A 1 263 ? -10.155 3.563 -15.993 1.00 59.56 263 GLN A N 1
ATOM 2118 C CA . GLN A 1 263 ? -10.828 4.337 -14.937 1.00 59.56 263 GLN A CA 1
ATOM 2119 C C . GLN A 1 263 ? -11.476 3.443 -13.879 1.00 59.56 263 GLN A C 1
ATOM 2121 O O . GLN A 1 263 ? -11.783 3.935 -12.796 1.00 59.56 263 GLN A O 1
ATOM 2126 N N . ASN A 1 264 ? -11.693 2.159 -14.190 1.00 53.72 264 ASN A N 1
ATOM 2127 C CA . ASN A 1 264 ? -12.332 1.219 -13.286 1.00 53.72 264 ASN A CA 1
ATOM 2128 C C . ASN A 1 264 ? -11.383 0.400 -12.413 1.00 53.72 264 ASN A C 1
ATOM 2130 O O . ASN A 1 264 ? -11.856 -0.385 -11.597 1.00 53.72 264 ASN A O 1
ATOM 2134 N N . TYR A 1 265 ? -10.068 0.583 -12.557 1.00 57.94 265 TYR A N 1
ATOM 2135 C CA . TYR A 1 265 ? -9.077 -0.212 -11.838 1.00 57.94 265 TYR A CA 1
ATOM 2136 C C . TYR A 1 265 ? -8.163 0.635 -10.974 1.00 57.94 265 TYR A C 1
ATOM 2138 O O . TYR A 1 265 ? -7.766 1.739 -11.336 1.00 57.94 265 TYR A O 1
ATOM 2146 N N . SER A 1 266 ? -7.803 0.070 -9.821 1.00 51.59 266 SER A N 1
ATOM 2147 C CA . SER A 1 266 ? -6.674 0.528 -9.010 1.00 51.59 266 SER A CA 1
ATOM 2148 C C . SER A 1 266 ? -5.415 0.054 -9.698 1.00 51.59 266 SER A C 1
ATOM 2150 O O . SER A 1 266 ? -4.801 -0.937 -9.312 1.00 51.59 266 SER A O 1
ATOM 2152 N N . LEU A 1 267 ? -5.092 0.698 -10.816 1.00 61.75 267 LEU A N 1
ATOM 2153 C CA . LEU A 1 267 ? -3.760 0.548 -11.358 1.00 61.75 267 LEU A CA 1
ATOM 2154 C C . LEU A 1 267 ? -2.824 1.192 -10.341 1.00 61.75 267 LEU A C 1
ATOM 2156 O O . LEU A 1 267 ? -3.120 2.296 -9.875 1.00 61.75 267 LEU A O 1
ATOM 2160 N N . PRO A 1 268 ? -1.717 0.531 -9.980 1.00 56.03 268 PRO A N 1
ATOM 2161 C CA . PRO A 1 268 ? -0.743 1.140 -9.096 1.00 56.03 268 PRO A CA 1
ATOM 2162 C C . PRO A 1 268 ? -0.403 2.555 -9.572 1.00 56.03 268 PRO A C 1
ATOM 2164 O O . PRO A 1 268 ? -0.299 2.789 -10.776 1.00 56.03 268 PRO A O 1
ATOM 2167 N N . ASN A 1 269 ? -0.177 3.496 -8.652 1.00 54.78 269 ASN A N 1
ATOM 2168 C CA . ASN A 1 269 ? 0.132 4.894 -9.004 1.00 54.78 269 ASN A CA 1
ATOM 2169 C C . ASN A 1 269 ? 1.356 5.032 -9.931 1.00 54.78 269 ASN A C 1
ATOM 2171 O O . ASN A 1 269 ? 1.561 6.066 -10.563 1.00 54.78 269 ASN A O 1
ATOM 2175 N N . THR A 1 270 ? 2.179 3.984 -10.000 1.00 55.31 270 THR A N 1
ATOM 2176 C CA . THR A 1 270 ? 3.370 3.873 -10.836 1.00 55.31 270 THR A CA 1
ATOM 2177 C C . THR A 1 270 ? 3.168 3.052 -12.117 1.00 55.31 270 THR A C 1
ATOM 2179 O O . THR A 1 270 ? 4.111 2.871 -12.886 1.00 55.31 270 THR A O 1
ATOM 2182 N N . PHE A 1 271 ? 1.952 2.574 -12.394 1.00 66.12 271 PHE A N 1
ATOM 2183 C CA . PHE A 1 271 ? 1.618 1.887 -13.635 1.00 66.12 271 PHE A CA 1
ATOM 2184 C C . PHE A 1 271 ? 1.583 2.881 -14.795 1.00 66.12 271 PHE A C 1
ATOM 2186 O O . PHE A 1 271 ? 0.734 3.770 -14.867 1.00 66.12 271 PHE A O 1
ATOM 2193 N N . PHE A 1 272 ? 2.506 2.707 -15.735 1.00 67.88 272 PHE A N 1
ATOM 2194 C CA . PHE A 1 272 ? 2.602 3.556 -16.908 1.00 67.88 272 PHE A CA 1
ATOM 2195 C C . PHE A 1 272 ? 2.938 2.743 -18.160 1.00 67.88 272 PHE A C 1
ATOM 2197 O O . PHE A 1 272 ? 3.873 1.943 -18.170 1.00 67.88 272 PHE A O 1
ATOM 2204 N N . LEU A 1 273 ? 2.200 3.001 -19.245 1.00 69.12 273 LEU A N 1
ATOM 2205 C CA . LEU A 1 273 ? 2.435 2.408 -20.557 1.00 69.12 273 LEU A CA 1
ATOM 2206 C C . LEU A 1 273 ? 2.368 3.456 -21.660 1.00 69.12 273 LEU A C 1
ATOM 2208 O O . LEU A 1 273 ? 1.324 4.061 -21.900 1.00 69.12 273 LEU A O 1
ATOM 2212 N N . ARG A 1 274 ? 3.484 3.612 -22.380 1.00 70.25 274 ARG A N 1
ATOM 2213 C CA . ARG A 1 274 ? 3.603 4.562 -23.493 1.00 70.25 274 ARG A CA 1
ATOM 2214 C C . ARG A 1 274 ? 2.955 4.073 -24.790 1.00 70.25 274 ARG A C 1
ATOM 2216 O O . ARG A 1 274 ? 2.408 4.875 -25.535 1.00 70.25 274 ARG A O 1
ATOM 2223 N N . SER A 1 275 ? 3.009 2.769 -25.067 1.00 71.94 275 SER A N 1
ATOM 2224 C CA . SER A 1 275 ? 2.419 2.165 -26.268 1.00 71.94 275 SER A CA 1
ATOM 2225 C C . SER A 1 275 ? 1.609 0.928 -25.901 1.00 71.94 275 SER A C 1
ATOM 2227 O O . SER A 1 275 ? 2.145 -0.052 -25.383 1.00 71.94 275 SER A O 1
ATOM 2229 N N . TRP A 1 276 ? 0.309 0.979 -26.191 1.00 71.44 276 TRP A N 1
ATOM 2230 C CA . TRP A 1 276 ? -0.619 -0.124 -25.942 1.00 71.44 276 TRP A CA 1
ATOM 2231 C C . TRP A 1 276 ? -0.598 -1.171 -27.060 1.00 71.44 276 TRP A C 1
ATOM 2233 O O . TRP A 1 276 ? -0.871 -2.339 -26.801 1.00 71.44 276 TRP A O 1
ATOM 2243 N N . ASP A 1 277 ? -0.211 -0.802 -28.284 1.00 70.25 277 ASP A N 1
ATOM 2244 C CA . ASP A 1 277 ? -0.291 -1.688 -29.451 1.00 70.25 277 ASP A CA 1
ATOM 2245 C C . ASP A 1 277 ? 0.530 -2.972 -29.309 1.00 70.25 277 ASP A C 1
ATOM 2247 O O . ASP A 1 277 ? 0.049 -4.057 -29.647 1.00 70.25 277 ASP A O 1
ATOM 2251 N N . SER A 1 278 ? 1.741 -2.874 -28.760 1.00 62.78 278 SER A N 1
ATOM 2252 C CA . SER A 1 278 ? 2.606 -4.037 -28.531 1.00 62.78 278 SER A CA 1
ATOM 2253 C C . SER A 1 278 ? 2.092 -4.948 -27.411 1.00 62.78 278 SER A C 1
ATOM 2255 O O . SER A 1 278 ? 2.361 -6.148 -27.424 1.00 62.78 278 SER A O 1
ATOM 2257 N N . LEU A 1 279 ? 1.326 -4.402 -26.462 1.00 68.88 279 LEU A N 1
ATOM 2258 C CA . LEU A 1 279 ? 0.835 -5.112 -25.277 1.00 68.88 279 LEU A CA 1
ATOM 2259 C C . LEU A 1 279 ? -0.568 -5.693 -25.467 1.00 68.88 279 LEU A C 1
ATOM 2261 O O . LEU A 1 279 ? -0.893 -6.701 -24.853 1.00 68.88 279 LEU A O 1
ATOM 2265 N N . ILE A 1 280 ? -1.366 -5.177 -26.403 1.00 74.81 280 ILE A N 1
ATOM 2266 C CA . ILE A 1 280 ? -2.632 -5.807 -26.824 1.00 74.81 280 ILE A CA 1
ATOM 2267 C C . ILE A 1 280 ? -2.409 -7.252 -27.294 1.00 74.81 280 ILE A C 1
ATOM 2269 O O . ILE A 1 280 ? -3.219 -8.136 -27.011 1.00 74.81 280 ILE A O 1
ATOM 2273 N N . ASN A 1 281 ? -1.279 -7.524 -27.953 1.00 66.00 281 ASN A N 1
ATOM 2274 C CA . ASN A 1 281 ? -0.896 -8.877 -28.366 1.00 66.00 281 ASN A CA 1
ATOM 2275 C C . ASN A 1 281 ? -0.549 -9.796 -27.179 1.00 66.00 281 ASN A C 1
ATOM 2277 O O . ASN A 1 281 ? -0.651 -11.014 -27.302 1.00 66.00 281 ASN A O 1
ATOM 2281 N N . VAL A 1 282 ? -0.143 -9.225 -26.043 1.00 70.56 282 VAL A N 1
ATOM 2282 C CA . VAL A 1 282 ? 0.163 -9.943 -24.794 1.00 70.56 282 VAL A CA 1
ATOM 2283 C C . VAL A 1 282 ? -1.107 -10.251 -24.017 1.00 70.56 282 VAL A C 1
ATOM 2285 O O . VAL A 1 282 ? -1.287 -11.369 -23.553 1.00 70.56 282 VAL A O 1
ATOM 2288 N N . LEU A 1 283 ? -2.007 -9.272 -23.938 1.00 73.06 283 LEU A N 1
ATOM 2289 C CA . LEU A 1 283 ? -3.300 -9.375 -23.261 1.00 73.06 283 LEU A CA 1
ATOM 2290 C C . LEU A 1 283 ? -4.276 -10.315 -23.991 1.00 73.06 283 LEU A C 1
ATOM 2292 O O . LEU A 1 283 ? -5.316 -10.671 -23.450 1.00 73.06 283 LEU A O 1
ATOM 2296 N N . THR A 1 284 ? -3.978 -10.704 -25.237 1.00 64.50 284 THR A N 1
ATOM 2297 C CA . THR A 1 284 ? -4.812 -11.632 -26.013 1.00 64.50 284 THR A CA 1
ATOM 2298 C C . THR A 1 284 ? -4.645 -13.054 -25.469 1.00 64.50 284 THR A C 1
ATOM 2300 O O . THR A 1 284 ? -3.552 -13.612 -25.597 1.00 64.50 284 THR A O 1
ATOM 2303 N N . PRO A 1 285 ? -5.701 -13.676 -24.901 1.00 54.75 285 PRO A N 1
ATOM 2304 C CA . PRO A 1 285 ? -5.571 -14.949 -24.203 1.00 54.75 285 PRO A CA 1
ATOM 2305 C C . PRO A 1 285 ? -5.006 -16.033 -25.122 1.00 54.75 285 PRO A C 1
ATOM 2307 O O . PRO A 1 285 ? -5.561 -16.324 -26.190 1.00 54.75 285 PRO A O 1
ATOM 2310 N N . ARG A 1 286 ? -3.923 -16.694 -24.700 1.00 51.94 286 ARG A N 1
ATOM 2311 C CA . ARG A 1 286 ? -3.519 -17.957 -25.320 1.00 51.94 286 ARG A CA 1
ATOM 2312 C C . ARG A 1 286 ? -4.478 -19.027 -24.824 1.00 51.94 286 ARG A C 1
ATOM 2314 O O . ARG A 1 286 ? -4.587 -19.280 -23.632 1.00 51.94 286 ARG A O 1
ATOM 2321 N N . ARG A 1 287 ? -5.187 -19.666 -25.755 1.00 42.09 287 ARG A N 1
ATOM 2322 C CA . ARG A 1 287 ? -6.022 -20.842 -25.488 1.00 42.09 287 ARG A CA 1
ATOM 2323 C C . ARG A 1 287 ? -5.182 -21.940 -24.831 1.00 42.09 287 ARG A C 1
ATOM 2325 O O . ARG A 1 287 ? -4.577 -22.740 -25.536 1.00 42.09 287 ARG A O 1
ATOM 2332 N N . LYS A 1 288 ? -5.159 -21.956 -23.503 1.00 44.53 288 LYS A N 1
ATOM 2333 C CA . LYS A 1 288 ? -4.942 -23.097 -22.610 1.00 44.53 288 LYS A CA 1
ATOM 2334 C C . LYS A 1 288 ? -5.255 -22.595 -21.202 1.00 44.53 288 LYS A C 1
ATOM 2336 O O . LYS A 1 288 ? -4.386 -22.064 -20.527 1.00 44.53 288 LYS A O 1
ATOM 2341 N N . LYS A 1 289 ? -6.512 -22.765 -20.773 1.00 41.59 289 LYS A N 1
ATOM 2342 C CA . LYS A 1 289 ? -6.834 -22.797 -19.343 1.00 41.59 289 LYS A CA 1
ATOM 2343 C C . LYS A 1 289 ? -6.052 -23.971 -18.761 1.00 41.59 289 LYS A C 1
ATOM 2345 O O . LYS A 1 289 ? -6.481 -25.115 -18.900 1.00 41.59 289 LYS A O 1
ATOM 2350 N N . ILE A 1 290 ? -4.884 -23.709 -18.187 1.00 45.34 290 ILE A N 1
ATOM 2351 C CA . ILE A 1 290 ? -4.344 -24.616 -17.184 1.00 45.34 290 ILE A CA 1
ATOM 2352 C C . ILE A 1 290 ? -5.160 -24.296 -15.940 1.00 45.34 290 ILE A C 1
ATOM 2354 O O . ILE A 1 290 ? -4.982 -23.264 -15.308 1.00 45.34 290 ILE A O 1
ATOM 2358 N N . VAL A 1 291 ? -6.154 -25.138 -15.678 1.00 42.62 291 VAL A N 1
ATOM 2359 C CA . VAL A 1 291 ? -6.879 -25.115 -14.413 1.00 42.62 291 VAL A CA 1
ATOM 2360 C C . VAL A 1 291 ? -5.878 -25.527 -13.333 1.00 42.62 291 VAL A C 1
ATOM 2362 O O . VAL A 1 291 ? -5.323 -26.621 -13.413 1.00 42.62 291 VAL A O 1
ATOM 2365 N N . GLY A 1 292 ? -5.658 -24.659 -12.345 1.00 44.84 292 GLY A N 1
ATOM 2366 C CA . GLY A 1 292 ? -5.109 -25.063 -11.049 1.00 44.84 292 GLY A CA 1
ATOM 2367 C C . GLY A 1 292 ? -3.620 -24.826 -10.786 1.00 44.84 292 GLY A C 1
ATOM 2368 O O . GLY A 1 292 ? -3.022 -25.631 -10.080 1.00 44.84 292 GLY A O 1
ATOM 2369 N N . SER A 1 293 ? -2.993 -23.756 -11.283 1.00 44.06 293 SER A N 1
ATOM 2370 C CA . SER A 1 293 ? -1.651 -23.382 -10.802 1.00 44.06 293 SER A CA 1
ATOM 2371 C C . SER A 1 293 ? -1.724 -22.282 -9.741 1.00 44.06 293 SER A C 1
ATOM 2373 O O . SER A 1 293 ? -1.617 -21.108 -10.068 1.00 44.06 293 SER A O 1
ATOM 2375 N N . SER A 1 294 ? -1.836 -22.659 -8.464 1.00 46.62 294 SER A N 1
ATOM 2376 C CA . SER A 1 294 ? -1.863 -21.747 -7.306 1.00 46.62 294 SER A CA 1
ATOM 2377 C C . SER A 1 294 ? -0.516 -21.069 -6.995 1.00 46.62 294 SER A C 1
ATOM 2379 O O . SER A 1 294 ? -0.269 -20.646 -5.878 1.00 46.62 294 SER A O 1
ATOM 2381 N N . ILE A 1 295 ? 0.416 -20.945 -7.944 1.00 43.81 295 ILE A N 1
ATOM 2382 C CA . ILE A 1 295 ? 1.819 -20.632 -7.614 1.00 43.81 295 ILE A CA 1
ATOM 2383 C C . ILE A 1 295 ? 2.004 -19.206 -7.044 1.00 43.81 295 ILE A C 1
ATOM 2385 O O . ILE A 1 295 ? 3.022 -18.920 -6.420 1.00 43.81 295 ILE A O 1
ATOM 2389 N N . ILE A 1 296 ? 1.033 -18.297 -7.179 1.00 44.31 296 ILE A N 1
ATOM 2390 C CA . ILE A 1 296 ? 1.113 -16.985 -6.509 1.00 44.31 296 ILE A CA 1
ATOM 2391 C C . ILE A 1 296 ? 0.777 -17.078 -5.011 1.00 44.31 296 ILE A C 1
ATOM 2393 O O . ILE A 1 296 ? 1.353 -16.325 -4.232 1.00 44.31 296 ILE A O 1
ATOM 2397 N N . SER A 1 297 ? 0.023 -18.095 -4.569 1.00 49.03 297 SER A N 1
ATOM 2398 C CA . SER A 1 297 ? -0.010 -18.488 -3.149 1.00 49.03 297 SER A CA 1
ATOM 2399 C C . SER A 1 297 ? 1.239 -19.269 -2.712 1.00 49.03 297 SER A C 1
ATOM 2401 O O . SER A 1 297 ? 1.405 -19.510 -1.519 1.00 49.03 297 SER A O 1
ATOM 2403 N N . GLN A 1 298 ? 2.125 -19.636 -3.654 1.00 51.38 298 GLN A N 1
ATOM 2404 C CA . GLN A 1 298 ? 3.350 -20.415 -3.429 1.00 51.38 298 GLN A CA 1
ATOM 2405 C C . GLN A 1 298 ? 4.632 -19.568 -3.312 1.00 51.38 298 GLN A C 1
ATOM 2407 O O . GLN A 1 298 ? 5.719 -20.014 -3.713 1.00 51.38 298 GLN A O 1
ATOM 2412 N N . ARG A 1 299 ? 4.523 -18.332 -2.806 1.00 58.06 299 ARG A N 1
ATOM 2413 C CA . ARG A 1 299 ? 5.653 -17.401 -2.689 1.00 58.06 299 ARG A CA 1
ATOM 2414 C C . ARG A 1 299 ? 5.976 -17.009 -1.262 1.00 58.06 299 ARG A C 1
ATOM 2416 O O . ARG A 1 299 ? 5.132 -17.004 -0.373 1.00 58.06 299 ARG A O 1
ATOM 2423 N N . ARG A 1 300 ? 7.251 -16.654 -1.108 1.00 67.88 300 ARG A N 1
ATOM 2424 C CA . ARG A 1 300 ? 7.873 -16.238 0.137 1.00 67.88 300 ARG A CA 1
ATOM 2425 C C . ARG A 1 300 ? 7.247 -14.926 0.616 1.00 67.88 300 ARG A C 1
ATOM 2427 O O . ARG A 1 300 ? 7.623 -13.868 0.130 1.00 67.88 300 ARG A O 1
ATOM 2434 N N . LYS A 1 301 ? 6.354 -14.988 1.594 1.00 73.38 301 LYS A N 1
ATOM 2435 C CA . LYS A 1 301 ? 5.884 -13.793 2.301 1.00 73.38 301 LYS A CA 1
ATOM 2436 C C . LYS A 1 301 ? 6.949 -13.348 3.314 1.00 73.38 301 LYS A C 1
ATOM 2438 O O . LYS A 1 301 ? 7.595 -14.221 3.909 1.00 73.38 301 LYS A O 1
ATOM 2443 N N . PRO A 1 302 ? 7.177 -12.034 3.497 1.00 77.00 302 PRO A N 1
ATOM 2444 C CA . PRO A 1 302 ? 8.168 -11.539 4.446 1.00 77.00 302 PRO A CA 1
ATOM 2445 C C . PRO A 1 302 ? 7.757 -11.858 5.886 1.00 77.00 302 PRO A C 1
ATOM 2447 O O . PRO A 1 302 ? 6.592 -12.135 6.168 1.00 77.00 302 PRO A O 1
ATOM 2450 N N . LEU A 1 303 ? 8.731 -11.807 6.794 1.00 83.56 303 LEU A N 1
ATOM 2451 C CA . LEU A 1 303 ? 8.435 -11.757 8.222 1.00 83.56 303 LEU A CA 1
ATOM 2452 C C . LEU A 1 303 ? 7.753 -10.423 8.531 1.00 83.56 303 LEU A C 1
ATOM 2454 O O . LEU A 1 303 ? 8.045 -9.415 7.885 1.00 83.56 303 LEU A O 1
ATOM 2458 N N . SER A 1 304 ? 6.889 -10.410 9.534 1.00 85.31 304 SER A N 1
ATOM 2459 C CA . SER A 1 304 ? 6.251 -9.200 10.049 1.00 85.31 304 SER A CA 1
ATOM 2460 C C . SER A 1 304 ? 6.354 -9.153 11.564 1.00 85.31 304 SER A C 1
ATOM 2462 O O . SER A 1 304 ? 6.193 -10.175 12.230 1.00 85.31 304 SER A O 1
ATOM 2464 N N . LEU A 1 305 ? 6.591 -7.966 12.111 1.00 88.44 305 LEU A N 1
ATOM 2465 C CA . LEU A 1 305 ? 6.548 -7.730 13.548 1.00 88.44 305 LEU A CA 1
ATOM 2466 C C . LEU A 1 305 ? 5.116 -7.394 13.980 1.00 88.44 305 LEU A C 1
ATOM 2468 O O . LEU A 1 305 ? 4.516 -6.455 13.454 1.00 88.44 305 LEU A O 1
ATOM 2472 N N . VAL A 1 306 ? 4.576 -8.141 14.939 1.00 88.94 306 VAL A N 1
ATOM 2473 C CA . VAL A 1 306 ? 3.206 -7.956 15.441 1.00 88.94 306 VAL A CA 1
ATOM 2474 C C . VAL A 1 306 ? 3.198 -8.072 16.963 1.00 88.94 306 VAL A C 1
ATOM 2476 O O . VAL A 1 306 ? 4.044 -8.739 17.549 1.00 88.94 306 VAL A O 1
ATOM 2479 N N . LEU A 1 307 ? 2.259 -7.401 17.613 1.00 88.44 307 LEU A N 1
ATOM 2480 C CA . LEU A 1 307 ? 2.005 -7.508 19.042 1.00 88.44 307 LEU A CA 1
ATOM 2481 C C . LEU A 1 307 ? 0.820 -8.445 19.279 1.00 88.44 307 LEU A C 1
ATOM 2483 O O . LEU A 1 307 ? -0.242 -8.253 18.682 1.00 88.44 307 LEU A O 1
ATOM 2487 N N . ASP A 1 308 ? 0.970 -9.417 20.175 1.00 83.38 308 ASP A N 1
ATOM 2488 C CA . ASP A 1 308 ? -0.159 -10.231 20.624 1.00 83.38 308 ASP A CA 1
ATOM 2489 C C . ASP A 1 308 ? -1.061 -9.427 21.562 1.00 83.38 308 ASP A C 1
ATOM 2491 O O . ASP A 1 308 ? -0.938 -9.446 22.782 1.00 83.38 308 ASP A O 1
ATOM 2495 N N . ILE A 1 309 ? -1.998 -8.701 20.971 1.00 74.50 309 ILE A N 1
ATOM 2496 C CA . ILE A 1 309 ? -3.002 -7.909 21.687 1.00 74.50 309 ILE A CA 1
ATOM 2497 C C . ILE A 1 309 ? -4.161 -8.749 22.252 1.00 74.50 309 ILE A C 1
ATOM 2499 O O . ILE A 1 309 ? -5.115 -8.175 22.791 1.00 74.50 309 ILE A O 1
ATOM 2503 N N . THR A 1 310 ? -4.135 -10.074 22.067 1.00 65.38 310 THR A N 1
ATOM 2504 C CA . THR A 1 310 ? -5.218 -10.983 22.468 1.00 65.38 310 THR A CA 1
ATOM 2505 C C . THR A 1 310 ? -4.956 -11.667 23.798 1.00 65.38 310 THR A C 1
ATOM 2507 O O . THR A 1 310 ? -5.905 -11.848 24.562 1.00 65.38 310 THR A O 1
ATOM 2510 N N . ASP A 1 311 ? -3.696 -11.996 24.085 1.00 66.44 311 ASP A N 1
ATOM 2511 C CA . ASP A 1 311 ? -3.310 -12.734 25.287 1.00 66.44 311 ASP A CA 1
ATOM 2512 C C . ASP A 1 311 ? -2.168 -12.037 26.043 1.00 66.44 311 ASP A C 1
ATOM 2514 O O . ASP A 1 311 ? -2.403 -11.384 27.064 1.00 66.44 311 ASP A O 1
ATOM 2518 N N . SER A 1 312 ? -0.931 -12.121 25.540 1.00 73.50 312 SER A N 1
ATOM 2519 C CA . SER A 1 312 ? 0.256 -11.828 26.357 1.00 73.50 312 SER A CA 1
ATOM 2520 C C . SER A 1 312 ? 0.831 -10.413 26.241 1.00 73.50 312 SER A C 1
ATOM 2522 O O . SER A 1 312 ? 1.638 -10.027 27.088 1.00 73.50 312 SER A O 1
ATOM 2524 N N . PHE A 1 313 ? 0.440 -9.625 25.232 1.00 79.50 313 PHE A N 1
ATOM 2525 C CA . PHE A 1 313 ? 1.150 -8.404 24.805 1.00 79.50 313 PHE A CA 1
ATOM 2526 C C . PHE A 1 313 ? 2.620 -8.653 24.446 1.00 79.50 313 PHE A C 1
ATOM 2528 O O . PHE A 1 313 ? 3.451 -7.741 24.486 1.00 79.50 313 PHE A O 1
ATOM 2535 N N . ASP A 1 314 ? 2.950 -9.885 24.064 1.00 87.56 314 ASP A N 1
ATOM 2536 C CA . ASP A 1 314 ? 4.284 -10.207 23.593 1.00 87.56 314 ASP A CA 1
ATOM 2537 C C . ASP A 1 314 ? 4.502 -9.663 22.186 1.00 87.56 314 ASP A C 1
ATOM 2539 O O . ASP A 1 314 ? 3.640 -9.751 21.307 1.00 87.56 314 ASP A O 1
ATOM 2543 N N . ILE A 1 315 ? 5.702 -9.138 21.953 1.00 91.25 315 ILE A N 1
ATOM 2544 C CA . ILE A 1 315 ? 6.142 -8.789 20.611 1.00 91.25 315 ILE A CA 1
ATOM 2545 C C . ILE A 1 315 ? 6.544 -10.089 19.922 1.00 91.25 315 ILE A C 1
ATOM 2547 O O . ILE A 1 315 ? 7.450 -10.794 20.372 1.00 91.25 315 ILE A O 1
ATOM 2551 N N . GLN A 1 316 ? 5.870 -10.394 18.823 1.00 91.44 316 GLN A N 1
ATOM 2552 C CA . GLN A 1 316 ? 6.038 -11.616 18.061 1.00 91.44 316 GLN A CA 1
ATOM 2553 C C . GLN A 1 316 ? 6.572 -11.310 16.667 1.00 91.44 316 GLN A C 1
ATOM 2555 O O . GLN A 1 316 ? 6.152 -10.364 15.995 1.00 91.44 316 GLN A O 1
ATOM 2560 N N . LEU A 1 317 ? 7.494 -12.151 16.213 1.00 91.81 317 LEU A N 1
ATOM 2561 C CA . LEU A 1 317 ? 7.857 -12.221 14.811 1.00 91.81 317 LEU A CA 1
ATOM 2562 C C . LEU A 1 317 ? 6.975 -13.270 14.146 1.00 91.81 317 LEU A C 1
ATOM 2564 O O . LEU A 1 317 ? 6.970 -14.427 14.562 1.00 91.81 317 LEU A O 1
ATOM 2568 N N . VAL A 1 318 ? 6.214 -12.851 13.141 1.00 87.88 318 VAL A N 1
ATOM 2569 C CA . VAL A 1 318 ? 5.228 -13.682 12.453 1.00 87.88 318 VAL A CA 1
ATOM 2570 C C . VAL A 1 318 ? 5.727 -13.989 11.050 1.00 87.88 318 VAL A C 1
ATOM 2572 O O . VAL A 1 318 ? 6.046 -13.085 10.274 1.00 87.88 318 VAL A O 1
ATOM 2575 N N . LEU A 1 319 ? 5.768 -15.274 10.716 1.00 87.06 319 LEU A N 1
ATOM 2576 C CA . LEU A 1 319 ? 5.858 -15.752 9.347 1.00 87.06 319 LEU A CA 1
ATOM 2577 C C . LEU A 1 319 ? 4.438 -16.113 8.894 1.00 87.06 319 LEU A C 1
ATOM 2579 O O . LEU A 1 319 ? 3.888 -17.114 9.361 1.00 87.06 319 LEU A O 1
ATOM 2583 N N . PRO A 1 320 ? 3.810 -15.320 8.013 1.00 78.38 320 PRO A N 1
ATOM 2584 C CA . PRO A 1 320 ? 2.439 -15.578 7.595 1.00 78.38 320 PRO A CA 1
ATOM 2585 C C . PRO A 1 320 ? 2.345 -16.878 6.789 1.00 78.38 320 PRO A C 1
ATOM 2587 O O . PRO A 1 320 ? 3.308 -17.292 6.136 1.00 78.38 320 PRO A O 1
ATOM 2590 N N . GLU A 1 321 ? 1.157 -17.490 6.800 1.00 79.56 321 GLU A N 1
ATOM 2591 C CA . GLU A 1 321 ? 0.886 -18.723 6.059 1.00 79.56 321 GLU A CA 1
ATOM 2592 C C . GLU A 1 321 ? 1.234 -18.552 4.582 1.00 79.56 321 GLU A C 1
ATOM 2594 O O . GLU A 1 321 ? 0.820 -17.585 3.928 1.00 79.56 321 GLU A O 1
ATOM 2599 N N . GLN A 1 322 ? 2.004 -19.494 4.053 1.00 77.44 322 GLN A N 1
ATOM 2600 C CA . GLN A 1 322 ? 2.494 -19.446 2.687 1.00 77.44 322 GLN A CA 1
ATOM 2601 C C . GLN A 1 322 ? 2.797 -20.845 2.173 1.00 77.44 322 GLN A C 1
ATOM 2603 O O . GLN A 1 322 ? 3.349 -21.696 2.869 1.00 77.44 322 GLN A O 1
ATOM 2608 N N . GLU A 1 323 ? 2.484 -21.078 0.909 1.00 77.75 323 GLU A N 1
ATOM 2609 C CA . GLU A 1 323 ? 3.071 -22.192 0.185 1.00 77.75 323 GLU A CA 1
ATOM 2610 C C . GLU A 1 323 ? 4.383 -21.687 -0.446 1.00 77.75 323 GLU A C 1
ATOM 2612 O O . GLU A 1 323 ? 4.522 -20.496 -0.710 1.00 77.75 323 GLU A O 1
ATOM 2617 N N . ILE A 1 324 ? 5.383 -22.535 -0.671 1.00 75.25 324 ILE A N 1
ATOM 2618 C CA . ILE A 1 324 ? 6.670 -22.136 -1.260 1.00 75.25 324 ILE A CA 1
ATOM 2619 C C . ILE A 1 324 ? 7.124 -23.181 -2.253 1.00 75.25 324 ILE A C 1
ATOM 2621 O O . ILE A 1 324 ? 7.138 -24.372 -1.955 1.00 75.25 324 ILE A O 1
ATOM 2625 N N . HIS A 1 325 ? 7.575 -22.730 -3.417 1.00 72.12 325 HIS A N 1
ATOM 2626 C CA . HIS A 1 325 ? 8.201 -23.588 -4.411 1.00 72.12 325 HIS A CA 1
ATOM 2627 C C . HIS A 1 325 ? 9.517 -22.980 -4.907 1.00 72.12 325 HIS A C 1
ATOM 2629 O O . HIS A 1 325 ? 9.559 -21.827 -5.342 1.00 72.12 325 HIS A O 1
ATOM 2635 N N . ARG A 1 326 ? 10.596 -23.774 -4.927 1.00 65.50 326 ARG A N 1
ATOM 2636 C CA . ARG A 1 326 ? 11.870 -23.396 -5.563 1.00 65.50 326 ARG A CA 1
ATOM 2637 C C . ARG A 1 326 ? 12.335 -24.431 -6.580 1.00 65.50 326 ARG A C 1
ATOM 2639 O O . ARG A 1 326 ? 12.100 -25.634 -6.481 1.00 65.50 326 ARG A O 1
ATOM 2646 N N . LYS A 1 327 ? 13.044 -23.940 -7.596 1.00 54.62 327 LYS A N 1
ATOM 2647 C CA . LYS A 1 327 ? 13.634 -24.773 -8.646 1.00 54.62 327 LYS A CA 1
ATOM 2648 C C . LYS A 1 327 ? 14.647 -25.747 -8.034 1.00 54.62 327 LYS A C 1
ATOM 2650 O O . LYS A 1 327 ? 15.536 -25.332 -7.304 1.00 54.62 327 LYS A O 1
ATOM 2655 N N . GLY A 1 328 ? 14.522 -27.030 -8.371 1.00 61.50 328 GLY A N 1
ATOM 2656 C CA . GLY A 1 328 ? 15.373 -28.097 -7.832 1.00 61.50 328 GLY A CA 1
ATOM 2657 C C . GLY A 1 328 ? 14.782 -28.805 -6.613 1.00 61.50 328 GLY A C 1
ATOM 2658 O O . GLY A 1 328 ? 15.188 -29.924 -6.335 1.00 61.50 328 GLY A O 1
ATOM 2659 N N . TRP A 1 329 ? 13.751 -28.257 -5.961 1.00 73.56 329 TRP A N 1
ATOM 2660 C CA . TRP A 1 329 ? 13.131 -28.915 -4.803 1.00 73.56 329 TRP A CA 1
ATOM 2661 C C . TRP A 1 329 ? 12.415 -30.222 -5.154 1.00 73.56 329 TRP A C 1
ATOM 2663 O O . TRP A 1 329 ? 12.441 -31.159 -4.371 1.00 73.56 329 TRP A O 1
ATOM 2673 N N . LYS A 1 330 ? 11.919 -30.371 -6.391 1.00 68.19 330 LYS A N 1
ATOM 2674 C CA . LYS A 1 330 ? 11.449 -31.673 -6.913 1.00 68.19 330 LYS A CA 1
ATOM 2675 C C . LYS A 1 330 ? 12.525 -32.770 -6.902 1.00 68.19 330 LYS A C 1
ATOM 2677 O O . LYS A 1 330 ? 12.197 -33.948 -6.966 1.00 68.19 330 LYS A O 1
ATOM 2682 N N . GLN A 1 331 ? 13.802 -32.384 -6.902 1.00 67.69 331 GLN A N 1
ATOM 2683 C CA . GLN A 1 331 ? 14.948 -33.296 -6.881 1.00 67.69 331 GLN A CA 1
ATOM 2684 C C . GLN A 1 331 ? 15.410 -33.601 -5.446 1.00 67.69 331 GLN A C 1
ATOM 2686 O O . GLN A 1 331 ? 16.103 -34.595 -5.252 1.00 67.69 331 GLN A O 1
ATOM 2691 N N . LEU A 1 332 ? 14.981 -32.805 -4.456 1.00 68.00 332 LEU A N 1
ATOM 2692 C CA . LEU A 1 332 ? 15.219 -32.989 -3.016 1.00 68.00 332 LEU A CA 1
ATOM 2693 C C . LEU A 1 332 ? 14.242 -34.028 -2.427 1.00 68.00 332 LEU A C 1
ATOM 2695 O O . LEU A 1 332 ? 13.553 -33.757 -1.453 1.00 68.00 332 LEU A O 1
ATOM 2699 N N . GLN A 1 333 ? 14.096 -35.178 -3.093 1.00 54.28 333 GLN A N 1
ATOM 2700 C CA . GLN A 1 333 ? 13.116 -36.243 -2.821 1.00 54.28 333 GLN A CA 1
ATOM 2701 C C . GLN A 1 333 ? 12.684 -36.360 -1.342 1.00 54.28 333 GLN A C 1
ATOM 2703 O O . GLN A 1 333 ? 13.445 -36.870 -0.529 1.00 54.28 333 GLN A O 1
ATOM 2708 N N . ALA A 1 334 ? 11.453 -35.938 -1.014 1.00 55.34 334 ALA A N 1
ATOM 2709 C CA . ALA A 1 334 ? 10.848 -36.052 0.322 1.00 55.34 334 ALA A CA 1
ATOM 2710 C C . ALA A 1 334 ? 11.767 -35.615 1.481 1.00 55.34 334 ALA A C 1
ATOM 2712 O O . ALA A 1 334 ? 11.728 -36.202 2.563 1.00 55.34 334 ALA A O 1
ATOM 2713 N N . GLU A 1 335 ? 12.604 -34.597 1.270 1.00 66.12 335 GLU A N 1
ATOM 2714 C CA . GLU A 1 335 ? 13.401 -34.049 2.357 1.00 66.12 335 GLU A CA 1
ATOM 2715 C C . GLU A 1 335 ? 12.475 -33.411 3.396 1.00 66.12 335 GLU A C 1
ATOM 2717 O O . GLU A 1 335 ? 11.681 -32.513 3.094 1.00 66.12 335 GLU A O 1
ATOM 2722 N N . TYR A 1 336 ? 12.584 -33.898 4.634 1.00 77.25 336 TYR A N 1
ATOM 2723 C CA . TYR A 1 336 ? 12.041 -33.201 5.790 1.00 77.25 336 TYR A CA 1
ATOM 2724 C C . TYR A 1 336 ? 12.697 -31.829 5.869 1.00 77.25 336 TYR A C 1
ATOM 2726 O O . TYR A 1 336 ? 13.908 -31.692 5.658 1.00 77.25 336 TYR A O 1
ATOM 2734 N N . CYS A 1 337 ? 11.887 -30.821 6.146 1.00 87.19 337 CYS A N 1
ATOM 2735 C CA . CYS A 1 337 ? 12.337 -29.455 6.305 1.00 87.19 337 CYS A CA 1
ATOM 2736 C C . CYS A 1 337 ? 11.825 -28.891 7.622 1.00 87.19 337 CYS A C 1
ATOM 2738 O O . CYS A 1 337 ? 10.743 -29.257 8.084 1.00 87.19 337 CYS A O 1
ATOM 2740 N N . THR A 1 338 ? 12.625 -28.031 8.236 1.00 90.38 338 THR A N 1
ATOM 2741 C CA . THR A 1 338 ? 12.339 -27.467 9.552 1.00 90.38 338 THR A CA 1
ATOM 2742 C C . THR A 1 338 ? 12.559 -25.963 9.550 1.00 90.38 338 THR A C 1
ATOM 2744 O O . THR A 1 338 ? 13.400 -25.441 8.814 1.00 90.38 338 THR A O 1
ATOM 2747 N N . ILE A 1 339 ? 11.777 -25.275 10.376 1.00 91.69 339 ILE A N 1
ATOM 2748 C CA . ILE A 1 339 ? 11.991 -23.885 10.781 1.00 91.69 339 ILE A CA 1
ATOM 2749 C C . ILE A 1 339 ? 12.066 -23.923 12.301 1.00 91.69 339 ILE A C 1
ATOM 2751 O O . ILE A 1 339 ? 11.046 -24.069 12.977 1.00 91.69 339 ILE A O 1
ATOM 2755 N N . LEU A 1 340 ? 13.284 -23.863 12.835 1.00 86.50 340 LEU A N 1
ATOM 2756 C CA . LEU A 1 340 ? 13.529 -24.035 14.268 1.00 86.50 340 LEU A CA 1
ATOM 2757 C C . LEU A 1 340 ? 12.943 -22.874 15.074 1.00 86.50 340 LEU A C 1
ATOM 2759 O O . LEU A 1 340 ? 12.404 -23.082 16.157 1.00 86.50 340 LEU A O 1
ATOM 2763 N N . GLU A 1 341 ? 13.002 -21.666 14.520 1.00 89.19 341 GLU A N 1
ATOM 2764 C CA . GLU A 1 341 ? 12.550 -20.426 15.146 1.00 89.19 341 GLU A CA 1
ATOM 2765 C C . GLU A 1 341 ? 11.042 -20.439 15.433 1.00 89.19 341 GLU A C 1
ATOM 2767 O O . GLU A 1 341 ? 10.612 -19.998 16.496 1.00 89.19 341 GLU A O 1
ATOM 2772 N N . GLY A 1 342 ? 10.255 -21.016 14.519 1.00 82.06 342 GLY A N 1
ATOM 2773 C CA . GLY A 1 342 ? 8.809 -21.216 14.655 1.00 82.06 342 GLY A CA 1
ATOM 2774 C C . GLY A 1 342 ? 8.411 -22.614 15.141 1.00 82.06 342 GLY A C 1
ATOM 2775 O O . GLY A 1 342 ? 7.229 -22.943 15.107 1.00 82.06 342 GLY A O 1
ATOM 2776 N N . SER A 1 343 ? 9.375 -23.453 15.550 1.00 87.94 343 SER A N 1
ATOM 2777 C CA . SER A 1 343 ? 9.153 -24.848 15.978 1.00 87.94 343 SER A CA 1
ATOM 2778 C C . SER A 1 343 ? 8.308 -25.673 14.996 1.00 87.94 343 SER A C 1
ATOM 2780 O O . SER A 1 343 ? 7.436 -26.445 15.397 1.00 87.94 343 SER A O 1
ATOM 2782 N N . TRP A 1 344 ? 8.551 -25.495 13.698 1.00 92.19 344 TRP A N 1
ATOM 2783 C CA . TRP A 1 344 ? 7.772 -26.132 12.642 1.00 92.19 344 TRP A CA 1
ATOM 2784 C C . TRP A 1 344 ? 8.579 -27.174 11.877 1.00 92.19 344 TRP A C 1
ATOM 2786 O O . TRP A 1 344 ? 9.751 -26.967 11.553 1.00 92.19 344 TRP A O 1
ATOM 2796 N N . GLU A 1 345 ? 7.910 -28.269 11.525 1.00 89.44 345 GLU A N 1
ATOM 2797 C CA . GLU A 1 345 ? 8.444 -29.337 10.691 1.00 89.44 345 GLU A CA 1
ATOM 2798 C C . GLU A 1 345 ? 7.448 -29.678 9.579 1.00 89.44 345 GLU A C 1
ATOM 2800 O O . GLU A 1 345 ? 6.235 -29.754 9.796 1.00 89.44 345 GLU A O 1
ATOM 2805 N N . GLY A 1 346 ? 7.964 -29.922 8.379 1.00 87.31 346 GLY A N 1
ATOM 2806 C CA . GLY A 1 346 ? 7.167 -30.310 7.225 1.00 87.31 346 GLY A CA 1
ATOM 2807 C C . GLY A 1 346 ? 7.980 -31.060 6.183 1.00 87.31 346 GLY A C 1
ATOM 2808 O O . GLY A 1 346 ? 9.110 -31.488 6.416 1.00 87.31 346 GLY A O 1
ATOM 2809 N N . SER A 1 347 ? 7.397 -31.241 5.002 1.00 84.94 347 SER A N 1
ATOM 2810 C CA . SER A 1 347 ? 8.054 -31.941 3.896 1.00 84.94 347 SER A CA 1
ATOM 2811 C C . SER A 1 347 ? 7.786 -31.249 2.568 1.00 84.94 347 SER A C 1
ATOM 2813 O O . SER A 1 347 ? 6.753 -30.600 2.384 1.00 84.94 347 SER A O 1
ATOM 2815 N N . ILE A 1 348 ? 8.735 -31.397 1.647 1.00 83.19 348 ILE A N 1
ATOM 2816 C CA . ILE A 1 348 ? 8.584 -30.970 0.257 1.00 83.19 348 ILE A CA 1
ATOM 2817 C C . ILE A 1 348 ? 7.734 -32.015 -0.480 1.00 83.19 348 ILE A C 1
ATOM 2819 O O . ILE A 1 348 ? 8.114 -33.185 -0.563 1.00 83.19 348 ILE A O 1
ATOM 2823 N N . ASP A 1 349 ? 6.598 -31.599 -1.045 1.00 76.44 349 ASP A N 1
ATOM 2824 C CA . ASP A 1 349 ? 5.718 -32.470 -1.832 1.00 76.44 349 ASP A CA 1
ATOM 2825 C C . ASP A 1 349 ? 6.460 -33.034 -3.057 1.00 76.44 349 ASP A C 1
ATOM 2827 O O . ASP A 1 349 ? 6.986 -32.303 -3.899 1.00 76.44 349 ASP A O 1
ATOM 2831 N N . LEU A 1 350 ? 6.463 -34.363 -3.172 1.00 67.25 350 LEU A N 1
ATOM 2832 C CA . LEU A 1 350 ? 7.146 -35.128 -4.214 1.00 67.25 350 LEU A CA 1
ATOM 2833 C C . LEU A 1 350 ? 6.652 -34.838 -5.641 1.00 67.25 350 LEU A C 1
ATOM 2835 O O . LEU A 1 350 ? 7.436 -34.917 -6.589 1.00 67.25 350 LEU A O 1
ATOM 2839 N N . GLY A 1 351 ? 5.366 -34.536 -5.828 1.00 64.12 351 GLY A N 1
ATOM 2840 C CA . GLY A 1 351 ? 4.781 -34.287 -7.149 1.00 64.12 351 GLY A CA 1
ATOM 2841 C C . GLY A 1 351 ? 4.930 -32.834 -7.595 1.00 64.12 351 GLY A C 1
ATOM 2842 O O . GLY A 1 351 ? 5.214 -32.540 -8.767 1.00 64.12 351 GLY A O 1
ATOM 2843 N N . SER A 1 352 ? 4.759 -31.912 -6.650 1.00 67.50 352 SER A N 1
ATOM 2844 C CA . SER A 1 352 ? 4.687 -30.478 -6.927 1.00 67.50 352 SER A CA 1
ATOM 2845 C C . SER A 1 352 ? 5.982 -29.722 -6.608 1.00 67.50 352 SER A C 1
ATOM 2847 O O . SER A 1 352 ? 6.246 -28.718 -7.265 1.00 67.50 352 SER A O 1
ATOM 2849 N N . GLY A 1 353 ? 6.845 -30.228 -5.719 1.00 71.44 353 GLY A N 1
ATOM 2850 C CA . GLY A 1 353 ? 8.027 -29.522 -5.202 1.00 71.44 353 GLY A CA 1
ATOM 2851 C C . GLY A 1 353 ? 7.678 -28.378 -4.244 1.00 71.44 353 GLY A C 1
ATOM 2852 O O . GLY A 1 353 ? 8.492 -27.471 -4.067 1.00 71.44 353 GLY A O 1
ATOM 2853 N N . VAL A 1 354 ? 6.452 -28.379 -3.713 1.00 77.25 354 VAL A N 1
ATOM 2854 C CA . VAL A 1 354 ? 5.877 -27.314 -2.884 1.00 77.25 354 VAL A CA 1
ATOM 2855 C C . VAL A 1 354 ? 6.015 -27.672 -1.407 1.00 77.25 354 VAL A C 1
ATOM 2857 O O . VAL A 1 354 ? 5.809 -28.818 -1.017 1.00 77.25 354 VAL A O 1
ATOM 2860 N N . VAL A 1 355 ? 6.320 -26.677 -0.582 1.00 83.12 355 VAL A N 1
ATOM 2861 C CA . VAL A 1 355 ? 6.266 -26.746 0.881 1.00 83.12 355 VAL A CA 1
ATOM 2862 C C . VAL A 1 355 ? 5.117 -25.872 1.350 1.00 83.12 355 VAL A C 1
ATOM 2864 O O . VAL A 1 355 ? 5.049 -24.710 0.964 1.00 83.12 355 VAL A O 1
ATOM 2867 N N . LYS A 1 356 ? 4.216 -26.403 2.175 1.00 85.12 356 LYS A N 1
ATOM 2868 C CA . LYS A 1 356 ? 3.152 -25.611 2.803 1.00 85.12 356 LYS A CA 1
ATOM 2869 C C . LYS A 1 356 ? 3.566 -25.261 4.221 1.00 85.12 356 LYS A C 1
ATOM 2871 O O . LYS A 1 356 ? 3.696 -26.164 5.043 1.00 85.12 356 LYS A O 1
ATOM 2876 N N . ILE A 1 357 ? 3.782 -23.981 4.484 1.00 84.12 357 ILE A N 1
ATOM 2877 C CA . ILE A 1 357 ? 4.172 -23.467 5.793 1.00 84.12 357 ILE A CA 1
ATOM 2878 C C . ILE A 1 357 ? 2.937 -22.777 6.384 1.00 84.12 357 ILE A C 1
ATOM 2880 O O . ILE A 1 357 ? 2.432 -21.830 5.773 1.00 84.12 357 ILE A O 1
ATOM 2884 N N . PRO A 1 358 ? 2.415 -23.244 7.530 1.00 83.12 358 PRO A N 1
ATOM 2885 C CA . PRO A 1 358 ? 1.319 -22.569 8.212 1.00 83.12 358 PRO A CA 1
ATOM 2886 C C . PRO A 1 358 ? 1.777 -21.193 8.715 1.00 83.12 358 PRO A C 1
ATOM 2888 O O . PRO A 1 358 ? 2.960 -20.863 8.668 1.00 83.12 358 PRO A O 1
ATOM 2891 N N . GLY A 1 359 ? 0.850 -20.380 9.217 1.00 81.69 359 GLY A N 1
ATOM 2892 C CA . GLY A 1 359 ? 1.236 -19.194 9.981 1.00 81.69 359 GLY A CA 1
ATOM 2893 C C . GLY A 1 359 ? 2.039 -19.618 11.211 1.00 81.69 359 GLY A C 1
ATOM 2894 O O . GLY A 1 359 ? 1.561 -20.432 11.997 1.00 81.69 359 GLY A O 1
ATOM 2895 N N . LEU A 1 360 ? 3.254 -19.098 11.354 1.00 88.12 360 LEU A N 1
ATOM 2896 C CA . LEU A 1 360 ? 4.157 -19.379 12.468 1.00 88.12 360 LEU A CA 1
ATOM 2897 C C . LEU A 1 360 ? 4.486 -18.080 13.193 1.00 88.12 360 LEU A C 1
ATOM 2899 O O . LEU A 1 360 ? 4.568 -17.021 12.573 1.00 88.12 360 LEU A O 1
ATOM 2903 N N . TRP A 1 361 ? 4.724 -18.164 14.495 1.00 89.12 361 TRP A N 1
ATOM 2904 C CA . TRP A 1 361 ? 5.064 -17.012 15.320 1.00 89.12 361 TRP A CA 1
ATOM 2905 C C . TRP A 1 361 ? 6.119 -17.379 16.361 1.00 89.12 361 TRP A C 1
ATOM 2907 O O . TRP A 1 361 ? 6.181 -18.512 16.837 1.00 89.12 361 TRP A O 1
ATOM 2917 N N . GLN A 1 362 ? 6.948 -16.403 16.717 1.00 90.69 362 GLN A N 1
ATOM 2918 C CA . GLN A 1 362 ? 7.951 -16.522 17.769 1.00 90.69 362 GLN A CA 1
ATOM 2919 C C . GLN A 1 362 ? 7.909 -15.278 18.649 1.00 90.69 362 GLN A C 1
ATOM 2921 O O . GLN A 1 362 ? 8.097 -14.166 18.155 1.00 90.69 362 GLN A O 1
ATOM 2926 N N . THR A 1 363 ? 7.728 -15.460 19.956 1.00 90.50 363 THR A N 1
ATOM 2927 C CA . THR A 1 363 ? 7.888 -14.373 20.927 1.00 90.50 363 THR A CA 1
ATOM 2928 C C . THR A 1 363 ? 9.346 -13.928 20.979 1.00 90.50 363 THR A C 1
ATOM 2930 O O . THR A 1 363 ? 10.253 -14.731 21.207 1.00 90.50 363 THR A O 1
ATOM 2933 N N . LEU A 1 364 ? 9.572 -12.631 20.796 1.00 91.69 364 LEU A N 1
ATOM 2934 C CA . LEU A 1 364 ? 10.891 -12.023 20.877 1.00 91.69 364 LEU A CA 1
ATOM 2935 C C . LEU A 1 364 ? 11.184 -11.599 22.314 1.00 91.69 364 LEU A C 1
ATOM 2937 O O . LEU A 1 364 ? 10.475 -10.765 22.880 1.00 91.69 364 LEU A O 1
ATOM 2941 N N . THR A 1 365 ? 12.260 -12.139 22.886 1.00 89.25 365 THR A N 1
ATOM 2942 C CA . THR A 1 365 ? 12.726 -11.800 24.241 1.00 89.25 365 THR A CA 1
ATOM 2943 C C . THR A 1 365 ? 13.931 -10.863 24.249 1.00 89.25 365 THR A C 1
ATOM 2945 O O . THR A 1 365 ? 14.168 -10.153 25.226 1.00 89.25 365 THR A O 1
ATOM 2948 N N . GLU A 1 366 ? 14.691 -10.829 23.154 1.00 86.94 366 GLU A N 1
ATOM 2949 C CA . GLU A 1 366 ? 15.920 -10.049 23.022 1.00 86.94 366 GLU A CA 1
ATOM 2950 C C . GLU A 1 366 ? 15.874 -9.150 21.783 1.00 86.94 366 GLU A C 1
ATOM 2952 O O . GLU A 1 366 ? 15.365 -9.521 20.722 1.00 86.94 366 GLU A O 1
ATOM 2957 N N . SER A 1 367 ? 16.424 -7.943 21.919 1.00 86.06 367 SER A N 1
ATOM 2958 C CA . SER A 1 367 ? 16.604 -7.023 20.799 1.00 86.06 367 SER A CA 1
ATOM 2959 C C . SER A 1 367 ? 17.764 -7.477 19.912 1.00 86.06 367 SER A C 1
ATOM 2961 O O . SER A 1 367 ? 18.859 -7.712 20.421 1.00 86.06 367 SER A O 1
ATOM 2963 N N . ALA A 1 368 ? 17.557 -7.500 18.598 1.00 87.19 368 ALA A N 1
ATOM 2964 C CA . ALA A 1 368 ? 18.606 -7.706 17.602 1.00 87.19 368 ALA A CA 1
ATOM 2965 C C . ALA A 1 368 ? 18.525 -6.614 16.528 1.00 87.19 368 ALA A C 1
ATOM 2967 O O . ALA A 1 368 ? 17.454 -6.046 16.329 1.00 87.19 368 ALA A O 1
ATOM 2968 N N . GLU A 1 369 ? 19.626 -6.340 15.823 1.00 84.75 369 GLU A N 1
ATOM 2969 C CA . GLU A 1 369 ? 19.646 -5.410 14.675 1.00 84.75 369 GLU A CA 1
ATOM 2970 C C . GLU A 1 369 ? 18.934 -5.991 13.443 1.00 84.75 369 GLU A C 1
ATOM 2972 O O . GLU A 1 369 ? 18.458 -5.254 12.582 1.00 84.75 369 GLU A O 1
ATOM 2977 N N . GLN A 1 370 ? 18.829 -7.318 13.377 1.00 88.81 370 GLN A N 1
ATOM 2978 C CA . GLN A 1 370 ? 18.127 -8.066 12.342 1.00 88.81 370 GLN A CA 1
ATOM 2979 C C . GLN A 1 370 ? 17.648 -9.390 12.935 1.00 88.81 370 GLN A C 1
ATOM 2981 O O . GLN A 1 370 ? 18.412 -10.083 13.609 1.00 88.81 370 GLN A O 1
ATOM 2986 N N . TRP A 1 371 ? 16.400 -9.759 12.659 1.00 89.88 371 TRP A N 1
ATOM 2987 C CA . TRP A 1 371 ? 15.890 -11.098 12.942 1.00 89.88 371 TRP A CA 1
ATOM 2988 C C . TRP A 1 371 ? 15.840 -11.899 11.649 1.00 89.88 371 TRP A C 1
ATOM 2990 O O . TRP A 1 371 ? 15.423 -11.385 10.610 1.00 89.88 371 TRP A O 1
ATOM 3000 N N . ALA A 1 372 ? 16.286 -13.150 11.702 1.00 89.38 372 ALA A N 1
ATOM 3001 C CA . ALA A 1 372 ? 16.316 -14.028 10.546 1.00 89.38 372 ALA A CA 1
ATOM 3002 C C . ALA A 1 372 ? 15.739 -15.394 10.896 1.00 89.38 372 ALA A C 1
ATOM 3004 O O . ALA A 1 372 ? 16.048 -15.925 11.958 1.00 89.38 372 ALA A O 1
ATOM 3005 N N . TRP A 1 373 ? 14.916 -15.940 10.005 1.00 92.94 373 TRP A N 1
ATOM 3006 C CA . TRP A 1 373 ? 14.388 -17.300 10.102 1.00 92.94 373 TRP A CA 1
ATOM 3007 C C . TRP A 1 373 ? 14.901 -18.133 8.941 1.00 92.94 373 TRP A C 1
ATOM 3009 O O . TRP A 1 373 ? 15.086 -17.602 7.845 1.00 92.94 373 TRP A O 1
ATOM 3019 N N . GLN A 1 374 ? 15.104 -19.431 9.141 1.00 91.75 374 GLN A N 1
ATOM 3020 C CA . GLN A 1 374 ? 15.666 -20.291 8.104 1.00 91.75 374 GLN A CA 1
ATOM 3021 C C . GLN A 1 374 ? 14.847 -21.566 7.923 1.00 91.75 374 GLN A C 1
ATOM 3023 O O . GLN A 1 374 ? 14.625 -22.326 8.858 1.00 91.75 374 GLN A O 1
ATOM 3028 N N . LEU A 1 375 ? 14.462 -21.843 6.679 1.00 90.00 375 LEU A N 1
ATOM 3029 C CA . LEU A 1 375 ? 13.980 -23.154 6.270 1.00 90.00 375 LEU A CA 1
ATOM 3030 C C . LEU A 1 375 ? 15.190 -24.025 5.959 1.00 90.00 375 LEU A C 1
ATOM 3032 O O . LEU A 1 375 ? 15.910 -23.786 4.982 1.00 90.00 375 LEU A O 1
ATOM 3036 N N . ARG A 1 376 ? 15.397 -25.055 6.768 1.00 89.19 376 ARG A N 1
ATOM 3037 C CA . ARG A 1 376 ? 16.511 -25.992 6.629 1.00 89.19 376 ARG A CA 1
ATOM 3038 C C . ARG A 1 376 ? 16.012 -27.349 6.163 1.00 89.19 376 ARG A C 1
ATOM 3040 O O . ARG A 1 376 ? 14.901 -27.752 6.483 1.00 89.19 376 ARG A O 1
ATOM 3047 N N . SER A 1 377 ? 16.826 -28.048 5.384 1.00 85.81 377 SER A N 1
ATOM 3048 C CA . SER A 1 377 ? 16.620 -29.470 5.079 1.00 85.81 377 SER A CA 1
ATOM 3049 C C . SER A 1 377 ? 17.032 -30.348 6.265 1.00 85.81 377 SER A C 1
ATOM 3051 O O . SER A 1 377 ? 17.740 -29.904 7.166 1.00 85.81 377 SER A O 1
ATOM 3053 N N . HIS A 1 378 ? 16.685 -31.634 6.213 1.00 81.25 378 HIS A N 1
ATOM 3054 C CA . HIS A 1 378 ? 17.133 -32.656 7.167 1.00 81.25 378 HIS A CA 1
ATOM 3055 C C . HIS A 1 378 ? 18.664 -32.756 7.338 1.00 81.25 378 HIS A C 1
ATOM 3057 O O . HIS A 1 378 ? 19.132 -33.227 8.370 1.00 81.25 378 HIS A O 1
ATOM 3063 N N . ASN A 1 379 ? 19.443 -32.305 6.346 1.00 81.44 379 ASN A N 1
ATOM 3064 C CA . ASN A 1 379 ? 20.909 -32.250 6.393 1.00 81.44 379 ASN A CA 1
ATOM 3065 C C . ASN A 1 379 ? 21.441 -30.892 6.875 1.00 81.44 379 ASN A C 1
ATOM 3067 O O . ASN A 1 379 ? 22.592 -30.551 6.606 1.00 81.44 379 ASN A O 1
ATOM 3071 N N . ASP A 1 380 ? 20.594 -30.083 7.512 1.00 79.56 380 ASP A N 1
ATOM 3072 C CA . ASP A 1 380 ? 20.909 -28.741 8.011 1.00 79.56 380 ASP A CA 1
ATOM 3073 C C . ASP A 1 380 ? 21.329 -27.740 6.916 1.00 79.56 380 ASP A C 1
ATOM 3075 O O . ASP A 1 380 ? 21.844 -26.656 7.181 1.00 79.56 380 ASP A O 1
ATOM 3079 N N . THR A 1 381 ? 21.089 -28.082 5.645 1.00 84.81 381 THR A N 1
ATOM 3080 C CA . THR A 1 381 ? 21.343 -27.168 4.527 1.00 84.81 381 THR A CA 1
ATOM 3081 C C . THR A 1 381 ? 20.219 -26.149 4.460 1.00 84.81 381 THR A C 1
ATOM 3083 O O . THR A 1 381 ? 19.051 -26.532 4.358 1.00 84.81 381 THR A O 1
ATOM 3086 N N . VAL A 1 382 ? 20.574 -24.866 4.481 1.00 84.88 382 VAL A N 1
ATOM 3087 C CA . VAL A 1 382 ? 19.629 -23.754 4.356 1.00 84.88 382 VAL A CA 1
ATOM 3088 C C . VAL A 1 382 ? 19.032 -23.741 2.949 1.00 84.88 382 VAL A C 1
ATOM 3090 O O . VAL A 1 382 ? 19.727 -23.533 1.954 1.00 84.88 382 VAL A O 1
ATOM 3093 N N . LEU A 1 383 ? 17.725 -23.979 2.867 1.00 83.12 383 LEU A N 1
ATOM 3094 C CA . LEU A 1 383 ? 16.959 -23.981 1.622 1.00 83.12 383 LEU A CA 1
ATOM 3095 C C . LEU A 1 383 ? 16.400 -22.591 1.303 1.00 83.12 383 LEU A C 1
ATOM 3097 O O . LEU A 1 383 ? 16.291 -22.210 0.129 1.00 83.12 383 LEU A O 1
ATOM 3101 N N . LEU A 1 384 ? 16.022 -21.846 2.343 1.00 83.56 384 LEU A N 1
ATOM 3102 C CA . LEU A 1 384 ? 15.469 -20.501 2.258 1.00 83.56 384 LEU A CA 1
ATOM 3103 C C . LEU A 1 384 ? 15.680 -19.757 3.585 1.00 83.56 384 LEU A C 1
ATOM 3105 O O . LEU A 1 384 ? 15.660 -20.375 4.641 1.00 83.56 384 LEU A O 1
ATOM 3109 N N . GLU A 1 385 ? 15.850 -18.438 3.524 1.00 84.69 385 GLU A N 1
ATOM 3110 C CA . GLU A 1 385 ? 15.948 -17.568 4.700 1.00 84.69 385 GLU A CA 1
ATOM 3111 C C . GLU A 1 385 ? 14.920 -16.451 4.598 1.00 84.69 385 GLU A C 1
ATOM 3113 O O . GLU A 1 385 ? 14.605 -16.026 3.489 1.00 84.69 385 GLU A O 1
ATOM 3118 N N . TRP A 1 386 ? 14.429 -15.967 5.733 1.00 87.50 386 TRP A N 1
ATOM 3119 C CA . TRP A 1 386 ? 13.665 -14.737 5.870 1.00 87.50 386 TRP A CA 1
ATOM 3120 C C . TRP A 1 386 ? 14.396 -13.758 6.765 1.00 87.50 386 TRP A C 1
ATOM 3122 O O . TRP A 1 386 ? 15.068 -14.175 7.699 1.00 87.50 386 TRP A O 1
ATOM 3132 N N . HIS A 1 387 ? 14.227 -12.464 6.504 1.00 84.25 387 HIS A N 1
ATOM 3133 C CA . HIS A 1 387 ? 14.824 -11.405 7.303 1.00 84.25 387 HIS A CA 1
ATOM 3134 C C . HIS A 1 387 ? 13.774 -10.352 7.633 1.00 84.25 387 HIS A C 1
ATOM 3136 O O . HIS A 1 387 ? 12.936 -10.030 6.790 1.00 84.25 387 HIS A O 1
ATOM 3142 N N . HIS A 1 388 ? 13.847 -9.821 8.847 1.00 84.88 388 HIS A N 1
ATOM 3143 C CA . HIS A 1 388 ? 13.140 -8.628 9.280 1.00 84.88 388 HIS A CA 1
ATOM 3144 C C . HIS A 1 388 ? 14.172 -7.653 9.859 1.00 84.88 388 HIS A C 1
ATOM 3146 O O . HIS A 1 388 ? 14.990 -8.080 10.687 1.00 84.88 388 HIS A O 1
ATOM 3152 N N . PRO A 1 389 ? 14.162 -6.367 9.459 1.00 79.12 389 PRO A N 1
ATOM 3153 C CA . PRO A 1 389 ? 15.006 -5.367 10.098 1.00 79.12 389 PRO A CA 1
ATOM 3154 C C . PRO A 1 389 ? 14.655 -5.305 11.585 1.00 79.12 389 PRO A C 1
ATOM 3156 O O . PRO A 1 389 ? 13.490 -5.215 11.967 1.00 79.12 389 PRO A O 1
ATOM 3159 N N . GLY A 1 390 ? 15.661 -5.448 12.434 1.00 85.50 390 GLY A N 1
ATOM 3160 C CA . GLY A 1 390 ? 15.477 -5.458 13.871 1.00 85.50 390 GLY A CA 1
ATOM 3161 C C . GLY A 1 390 ? 15.381 -4.051 14.447 1.00 85.50 390 GLY A C 1
ATOM 3162 O O . GLY A 1 390 ? 15.065 -3.080 13.759 1.00 85.50 390 GLY A O 1
ATOM 3163 N N . ILE A 1 391 ? 15.686 -3.929 15.732 1.00 85.62 391 ILE A N 1
ATOM 3164 C CA . ILE A 1 391 ? 15.739 -2.637 16.409 1.00 85.62 391 ILE A CA 1
ATOM 3165 C C . ILE A 1 391 ? 17.113 -2.028 16.161 1.00 85.62 391 ILE A C 1
ATOM 3167 O O . ILE A 1 391 ? 18.122 -2.524 16.664 1.00 85.62 391 ILE A O 1
ATOM 3171 N N . GLN A 1 392 ? 17.148 -0.928 15.412 1.00 82.19 392 GLN A N 1
ATOM 3172 C CA . GLN A 1 392 ? 18.396 -0.210 15.169 1.00 82.19 392 GLN A CA 1
ATOM 3173 C C . GLN A 1 392 ? 18.932 0.405 16.472 1.00 82.19 392 GLN A C 1
ATOM 3175 O O . GLN A 1 392 ? 18.136 0.848 17.307 1.00 82.19 392 GLN A O 1
ATOM 3180 N N . PRO A 1 393 ? 20.262 0.530 16.655 1.00 72.56 393 PRO A N 1
ATOM 3181 C CA . PRO A 1 393 ? 20.838 1.097 17.875 1.00 72.56 393 PRO A CA 1
ATOM 3182 C C . PRO A 1 393 ? 20.293 2.487 18.225 1.00 72.56 393 PRO A C 1
ATOM 3184 O O . PRO A 1 393 ? 20.169 2.827 19.401 1.00 72.56 393 PRO A O 1
ATOM 3187 N N . GLU A 1 394 ? 19.939 3.290 17.220 1.00 77.06 394 GLU A N 1
ATOM 3188 C CA . GLU A 1 394 ? 19.420 4.655 17.364 1.00 77.06 394 GLU A CA 1
ATOM 3189 C C . GLU A 1 394 ? 17.906 4.722 17.618 1.00 77.06 394 GLU A C 1
ATOM 3191 O O . GLU A 1 394 ? 17.400 5.757 18.054 1.00 77.06 394 GLU A O 1
ATOM 3196 N N . GLN A 1 395 ? 17.180 3.626 17.398 1.00 83.44 395 GLN A N 1
ATOM 3197 C CA . GLN A 1 395 ? 15.728 3.583 17.506 1.00 83.44 395 GLN A CA 1
ATOM 3198 C C . GLN A 1 395 ? 15.285 3.679 18.971 1.00 83.44 395 GLN A C 1
ATOM 3200 O O . GLN A 1 395 ? 15.695 2.889 19.825 1.00 83.44 395 GLN A O 1
ATOM 3205 N N . LEU A 1 396 ? 14.445 4.674 19.280 1.00 86.94 396 LEU A N 1
ATOM 3206 C CA . LEU A 1 396 ? 14.011 4.952 20.656 1.00 86.94 396 LEU A CA 1
ATOM 3207 C C . LEU A 1 396 ? 12.657 4.329 21.018 1.00 86.94 396 LEU A C 1
ATOM 3209 O O . LEU A 1 396 ? 12.270 4.382 22.187 1.00 86.94 396 LEU A O 1
ATOM 3213 N N . CYS A 1 397 ? 11.935 3.756 20.050 1.00 91.31 397 CYS A N 1
ATOM 3214 C CA . CYS A 1 397 ? 10.641 3.126 20.293 1.00 91.31 397 CYS A CA 1
ATOM 3215 C C . CYS A 1 397 ? 10.236 2.076 19.249 1.00 91.31 397 CYS A C 1
ATOM 3217 O O . CYS A 1 397 ? 10.722 2.067 18.115 1.00 91.31 397 CYS A O 1
ATOM 3219 N N . LEU A 1 398 ? 9.284 1.236 19.650 1.00 92.12 398 LEU A N 1
ATOM 3220 C CA . LEU A 1 398 ? 8.435 0.427 18.782 1.00 92.12 398 LEU A CA 1
ATOM 3221 C C . LEU A 1 398 ? 6.987 0.857 19.009 1.00 92.12 398 LEU A C 1
ATOM 3223 O O . LEU A 1 398 ? 6.588 1.097 20.150 1.00 92.12 398 LEU A O 1
ATOM 3227 N N . ILE A 1 399 ? 6.220 0.973 17.930 1.00 92.00 399 ILE A N 1
ATOM 3228 C CA . ILE A 1 399 ? 4.837 1.438 17.984 1.00 92.00 399 ILE A CA 1
ATOM 3229 C C . ILE A 1 399 ? 3.960 0.379 17.346 1.00 92.00 399 ILE A C 1
ATOM 3231 O O . ILE A 1 399 ? 4.236 -0.060 16.230 1.00 92.00 399 ILE A O 1
ATOM 3235 N N . PHE A 1 400 ? 2.918 -0.017 18.061 1.00 89.94 400 PHE A N 1
ATOM 3236 C CA . PHE A 1 400 ? 1.922 -0.955 17.575 1.00 89.94 400 PHE A CA 1
ATOM 3237 C C . PHE A 1 400 ? 0.552 -0.305 17.628 1.00 89.94 400 PHE A C 1
ATOM 3239 O O . PHE A 1 400 ? 0.239 0.450 18.551 1.00 89.94 400 PHE A O 1
ATOM 3246 N N . ASP A 1 401 ? -0.256 -0.591 16.624 1.00 84.50 401 ASP A N 1
ATOM 3247 C CA . ASP A 1 401 ? -1.664 -0.237 16.626 1.00 84.50 401 ASP A CA 1
ATOM 3248 C C . ASP A 1 401 ? -2.395 -1.047 17.713 1.00 84.50 401 ASP A C 1
ATOM 3250 O O . ASP A 1 401 ? -2.214 -2.261 17.814 1.00 84.50 401 ASP A O 1
ATOM 3254 N N . ALA A 1 402 ? -3.170 -0.383 18.574 1.00 81.50 402 ALA A N 1
ATOM 3255 C CA . ALA A 1 402 ? -3.755 -1.040 19.748 1.00 81.50 402 ALA A CA 1
ATOM 3256 C C . ALA A 1 402 ? -4.888 -2.032 19.407 1.00 81.50 402 ALA A C 1
ATOM 3258 O O . ALA A 1 402 ? -5.213 -2.897 20.229 1.00 81.50 402 ALA A O 1
ATOM 3259 N N . ASP A 1 403 ? -5.480 -1.920 18.214 1.00 70.69 403 ASP A N 1
ATOM 3260 C CA . ASP A 1 403 ? -6.620 -2.731 17.777 1.00 70.69 403 ASP A CA 1
ATOM 3261 C C . ASP A 1 403 ? -6.218 -3.912 16.901 1.00 70.69 403 ASP A C 1
ATOM 3263 O O . ASP A 1 403 ? -6.830 -4.978 16.982 1.00 70.69 403 ASP A O 1
ATOM 3267 N N . THR A 1 404 ? -5.192 -3.727 16.075 1.00 71.31 404 THR A N 1
ATOM 3268 C CA . THR A 1 404 ? -4.692 -4.748 15.142 1.00 71.31 404 THR A CA 1
ATOM 3269 C C . THR A 1 404 ? -3.420 -5.430 15.644 1.00 71.31 404 THR A C 1
ATOM 3271 O O . THR A 1 404 ? -3.089 -6.529 15.210 1.00 71.31 404 THR A O 1
ATOM 3274 N N . GLY A 1 405 ? -2.683 -4.791 16.556 1.00 77.81 405 GLY A N 1
ATOM 3275 C CA . GLY A 1 405 ? -1.367 -5.252 16.992 1.00 77.81 405 GLY A CA 1
ATOM 3276 C C . GLY A 1 405 ? -0.290 -5.087 15.919 1.00 77.81 405 GLY A C 1
ATOM 3277 O O . GLY A 1 405 ? 0.855 -5.457 16.160 1.00 77.81 405 GLY A O 1
ATOM 3278 N N . GLU A 1 406 ? -0.612 -4.538 14.744 1.00 81.81 406 GLU A N 1
ATOM 3279 C CA . GLU A 1 406 ? 0.351 -4.350 13.662 1.00 81.81 406 GLU A CA 1
ATOM 3280 C C . GLU A 1 406 ? 1.406 -3.312 14.044 1.00 81.81 406 GLU A C 1
ATOM 3282 O O . GLU A 1 406 ? 1.097 -2.245 14.588 1.00 81.81 406 GLU A O 1
ATOM 3287 N N . TRP A 1 407 ? 2.667 -3.604 13.723 1.00 85.12 407 TRP A N 1
ATOM 3288 C CA . TRP A 1 407 ? 3.740 -2.629 13.852 1.00 85.12 407 TRP A CA 1
ATOM 3289 C C . TRP A 1 407 ? 3.512 -1.442 12.908 1.00 85.12 407 TRP A C 1
ATOM 3291 O O . TRP A 1 407 ? 3.127 -1.597 11.745 1.00 85.12 407 TRP A O 1
ATOM 3301 N N . ARG A 1 408 ? 3.756 -0.234 13.417 1.00 81.94 408 ARG A N 1
ATOM 3302 C CA . ARG A 1 408 ? 3.611 1.025 12.685 1.00 81.94 408 ARG A CA 1
ATOM 3303 C C . ARG A 1 408 ? 4.898 1.823 12.763 1.00 81.94 408 ARG A C 1
ATOM 3305 O O . ARG A 1 408 ? 5.475 2.000 13.839 1.00 81.94 408 ARG A O 1
ATOM 3312 N N . SER A 1 409 ? 5.306 2.382 11.628 1.00 79.19 409 SER A N 1
ATOM 3313 C CA . SER A 1 409 ? 6.339 3.411 11.644 1.00 79.19 409 SER A CA 1
ATOM 3314 C C . SER A 1 409 ? 5.768 4.727 12.208 1.00 79.19 409 SER A C 1
ATOM 3316 O O . SER A 1 409 ? 4.557 4.970 12.115 1.00 79.19 409 SER A O 1
ATOM 3318 N N . PRO A 1 410 ? 6.604 5.614 12.778 1.00 77.31 410 PRO A N 1
ATOM 3319 C CA . PRO A 1 410 ? 6.164 6.924 13.264 1.00 77.31 410 PRO A CA 1
ATOM 3320 C C . PRO A 1 410 ? 5.393 7.757 12.225 1.00 77.31 410 PRO A C 1
ATOM 3322 O O . PRO A 1 410 ? 4.496 8.521 12.579 1.00 77.31 410 PRO A O 1
ATOM 3325 N N . GLU A 1 411 ? 5.708 7.601 10.938 1.00 68.75 411 GLU A N 1
ATOM 3326 C CA . GLU A 1 411 ? 5.059 8.303 9.825 1.00 68.75 411 GLU A CA 1
ATOM 3327 C C . GLU A 1 411 ? 3.648 7.765 9.524 1.00 68.75 411 GLU A C 1
ATOM 3329 O O . GLU A 1 411 ? 2.821 8.482 8.955 1.00 68.75 411 GLU A O 1
ATOM 3334 N N . GLN A 1 412 ? 3.354 6.524 9.923 1.00 68.38 412 GLN A N 1
ATOM 3335 C CA . GLN A 1 412 ? 2.107 5.809 9.629 1.00 68.38 412 GLN A CA 1
ATOM 3336 C C . GLN A 1 412 ? 1.029 5.963 10.714 1.00 68.38 412 GLN A C 1
ATOM 3338 O O . GLN A 1 412 ? -0.089 5.482 10.542 1.00 68.38 412 GLN A O 1
ATOM 3343 N N . LEU A 1 413 ? 1.300 6.693 11.802 1.00 71.56 413 LEU A N 1
ATOM 3344 C CA . LEU A 1 413 ? 0.374 6.860 12.939 1.00 71.56 413 LEU A CA 1
ATOM 3345 C C . LEU A 1 413 ? -0.889 7.677 12.626 1.00 71.56 413 LEU A C 1
ATOM 3347 O O . LEU A 1 413 ? -1.701 7.960 13.503 1.00 71.56 413 LEU A O 1
ATOM 3351 N N . GLN A 1 414 ? -1.071 8.103 11.381 1.00 66.12 414 GLN A N 1
ATOM 3352 C CA . GLN A 1 414 ? -2.163 8.988 10.986 1.00 66.12 414 GLN A CA 1
ATOM 3353 C C . GLN A 1 414 ? -3.549 8.333 11.113 1.00 66.12 414 GLN A C 1
ATOM 3355 O O . GLN A 1 414 ? -4.549 9.049 11.227 1.00 66.12 414 GLN A O 1
ATOM 3360 N N . ILE A 1 415 ? -3.594 6.996 11.089 1.00 59.19 415 ILE A N 1
ATOM 3361 C CA . ILE A 1 415 ? -4.814 6.179 11.036 1.00 59.19 415 ILE A CA 1
ATOM 3362 C C . ILE A 1 415 ? -5.262 5.747 12.441 1.00 59.19 415 ILE A C 1
ATOM 3364 O O . ILE A 1 415 ? -6.456 5.781 12.724 1.00 59.19 415 ILE A O 1
ATOM 3368 N N . SER A 1 416 ? -4.324 5.431 13.337 1.00 69.06 416 SER A N 1
ATOM 3369 C CA . SER A 1 416 ? -4.622 4.905 14.674 1.00 69.06 416 SER A CA 1
ATOM 3370 C C . SER A 1 416 ? -5.090 6.003 15.646 1.00 69.06 416 SER A C 1
ATOM 3372 O O . SER A 1 416 ? -4.512 7.099 15.693 1.00 69.06 416 SER A O 1
ATOM 3374 N N . SER A 1 417 ? -6.145 5.721 16.417 1.00 71.00 417 SER A N 1
ATOM 3375 C CA . SER A 1 417 ? -6.644 6.514 17.561 1.00 71.00 417 SER A CA 1
ATOM 3376 C C . SER A 1 417 ? -5.905 6.161 18.857 1.00 71.00 417 SER A C 1
ATOM 3378 O O . SER A 1 417 ? -5.595 7.049 19.657 1.00 71.00 417 SER A O 1
ATOM 3380 N N . GLU A 1 418 ? -5.565 4.883 19.009 1.00 83.38 418 GLU A N 1
ATOM 3381 C CA . GLU A 1 418 ? -4.865 4.286 20.144 1.00 83.38 418 GLU A CA 1
ATOM 3382 C C . GLU A 1 418 ? -3.641 3.503 19.666 1.00 83.38 418 GLU A C 1
ATOM 3384 O O . GLU A 1 418 ? -3.688 2.779 18.669 1.00 83.38 418 GLU A O 1
ATOM 3389 N N . ILE A 1 419 ? -2.528 3.649 20.382 1.00 89.69 419 ILE A N 1
ATOM 3390 C CA . ILE A 1 419 ? -1.286 2.930 20.090 1.00 89.69 419 ILE A CA 1
ATOM 3391 C C . ILE A 1 419 ? -0.660 2.397 21.372 1.00 89.69 419 ILE A C 1
ATOM 3393 O O . ILE A 1 419 ? -0.764 3.001 22.444 1.00 89.69 419 ILE A O 1
ATOM 3397 N N . ILE A 1 420 ? 0.059 1.289 21.238 1.00 90.50 420 ILE A N 1
ATOM 3398 C CA . ILE A 1 420 ? 0.929 0.753 22.277 1.00 90.50 420 ILE A CA 1
ATOM 3399 C C . ILE A 1 420 ? 2.367 1.130 21.924 1.00 90.50 420 ILE A C 1
ATOM 3401 O O . ILE A 1 420 ? 2.940 0.671 20.935 1.00 90.50 420 ILE A O 1
ATOM 3405 N N . LEU A 1 421 ? 2.944 2.006 22.742 1.00 93.31 421 LEU A N 1
ATOM 3406 C CA . LEU A 1 421 ? 4.292 2.537 22.591 1.00 93.31 421 LEU A CA 1
ATOM 3407 C C . LEU A 1 421 ? 5.257 1.788 23.513 1.00 93.31 421 LEU A C 1
ATOM 3409 O O . LEU A 1 421 ? 5.250 1.995 24.729 1.00 93.31 421 LEU A O 1
ATOM 3413 N N . PHE A 1 422 ? 6.134 0.970 22.940 1.00 93.50 422 PHE A N 1
ATOM 3414 C CA . PHE A 1 422 ? 7.236 0.350 23.667 1.00 93.50 422 PHE A CA 1
ATOM 3415 C C . PHE A 1 422 ? 8.501 1.195 23.568 1.00 93.50 422 PHE A C 1
ATOM 3417 O O . PHE A 1 422 ? 8.922 1.602 22.488 1.00 93.50 422 PHE A O 1
ATOM 3424 N N . THR A 1 423 ? 9.145 1.427 24.708 1.00 92.38 423 THR A N 1
ATOM 3425 C CA . THR A 1 423 ? 10.417 2.159 24.799 1.00 92.38 423 THR A CA 1
ATOM 3426 C C . THR A 1 423 ? 11.388 1.434 25.724 1.00 92.38 423 THR A C 1
ATOM 3428 O O . THR A 1 423 ? 10.927 0.872 26.724 1.00 92.38 423 THR A O 1
ATOM 3431 N N . PRO A 1 424 ? 12.709 1.508 25.492 1.00 90.62 424 PRO A N 1
ATOM 3432 C CA . PRO A 1 424 ? 13.698 1.068 26.468 1.00 90.62 424 PRO A CA 1
ATOM 3433 C C . PRO A 1 424 ? 13.542 1.794 27.814 1.00 90.62 424 PRO A C 1
ATOM 3435 O O . PRO A 1 424 ? 13.155 2.964 27.875 1.00 90.62 424 PRO A O 1
ATOM 3438 N N . ASN A 1 425 ? 13.903 1.133 28.912 1.00 87.81 425 ASN A N 1
ATOM 3439 C CA . ASN A 1 425 ? 13.758 1.672 30.270 1.00 87.81 425 ASN A CA 1
ATOM 3440 C C . ASN A 1 425 ? 14.552 2.965 30.516 1.00 87.81 425 ASN A C 1
ATOM 3442 O O . ASN A 1 425 ? 14.175 3.759 31.375 1.00 87.81 425 ASN A O 1
ATOM 3446 N N . ASN A 1 426 ? 15.629 3.188 29.760 1.00 87.69 426 ASN A N 1
ATOM 3447 C CA . ASN A 1 426 ? 16.466 4.387 29.834 1.00 87.69 426 ASN A CA 1
ATOM 3448 C C . ASN A 1 426 ? 15.993 5.541 28.928 1.00 87.69 426 ASN A C 1
ATOM 3450 O O . ASN A 1 426 ? 16.709 6.535 28.807 1.00 87.69 426 ASN A O 1
ATOM 3454 N N . VAL A 1 427 ? 14.832 5.414 28.277 1.00 90.56 427 VAL A N 1
ATOM 3455 C CA . VAL A 1 427 ? 14.225 6.481 27.474 1.00 90.56 427 VAL A CA 1
ATOM 3456 C C . VAL A 1 427 ? 13.238 7.279 28.325 1.00 90.56 427 VAL A C 1
ATOM 3458 O O . VAL A 1 427 ? 12.280 6.739 28.896 1.00 90.56 427 VAL A O 1
ATOM 3461 N N . GLU A 1 428 ? 13.480 8.585 28.393 1.00 90.38 428 GLU A N 1
ATOM 3462 C CA . GLU A 1 428 ? 12.561 9.576 28.946 1.00 90.38 428 GLU A CA 1
ATOM 3463 C C . GLU A 1 428 ? 11.503 9.943 27.909 1.00 90.38 428 GLU A C 1
ATOM 3465 O O . GLU A 1 428 ? 11.766 9.968 26.704 1.00 90.38 428 GLU A O 1
ATOM 3470 N N . ARG A 1 429 ? 10.285 10.206 28.384 1.00 90.38 429 ARG A N 1
ATOM 3471 C CA . ARG A 1 429 ? 9.114 10.419 27.534 1.00 90.38 429 ARG A CA 1
ATOM 3472 C C . ARG A 1 429 ? 8.343 11.619 28.028 1.00 90.38 429 ARG A C 1
ATOM 3474 O O . ARG A 1 429 ? 8.026 11.701 29.211 1.00 90.38 429 ARG A O 1
ATOM 3481 N N . GLU A 1 430 ? 8.017 12.500 27.104 1.00 90.69 430 GLU A N 1
ATOM 3482 C CA . GLU A 1 430 ? 7.153 13.646 27.333 1.00 90.69 430 GLU A CA 1
ATOM 3483 C C . GLU A 1 430 ? 6.017 13.586 26.310 1.00 90.69 430 GLU A C 1
ATOM 3485 O O . GLU A 1 430 ? 6.254 13.536 25.100 1.00 90.69 430 GLU A O 1
ATOM 3490 N N . TYR A 1 431 ? 4.780 13.566 26.802 1.00 88.62 431 TYR A N 1
ATOM 3491 C CA . TYR A 1 431 ? 3.585 13.626 25.969 1.00 88.62 431 TYR A CA 1
ATOM 3492 C C . TYR A 1 431 ? 3.148 15.085 25.834 1.00 88.62 431 TYR A C 1
ATOM 3494 O O . TYR A 1 431 ? 3.018 15.799 26.828 1.00 88.62 431 TYR A O 1
ATOM 3502 N N . GLY A 1 432 ? 2.961 15.542 24.599 1.00 80.31 432 GLY A N 1
ATOM 3503 C CA . GLY A 1 432 ? 2.402 16.854 24.303 1.00 80.31 432 GLY A CA 1
ATOM 3504 C C . GLY A 1 432 ? 0.910 16.933 24.637 1.00 80.31 432 GLY A C 1
ATOM 3505 O O . GLY A 1 432 ? 0.282 15.952 25.032 1.00 80.31 432 GLY A O 1
ATOM 3506 N N . GLY A 1 433 ? 0.321 18.115 24.439 1.00 70.94 433 GLY A N 1
ATOM 3507 C CA . GLY A 1 433 ? -1.128 18.282 24.557 1.00 70.94 433 GLY A CA 1
ATOM 3508 C C . GLY A 1 433 ? -1.878 17.331 23.616 1.00 70.94 433 GLY A C 1
ATOM 3509 O O . GLY A 1 433 ? -1.419 17.070 22.503 1.00 70.94 433 GLY A O 1
ATOM 3510 N N . ASN A 1 434 ? -3.043 16.851 24.058 1.00 78.38 434 ASN A N 1
ATOM 3511 C CA . ASN A 1 434 ? -3.924 15.920 23.336 1.00 78.38 434 ASN A CA 1
ATOM 3512 C C . ASN A 1 434 ? -3.471 14.446 23.282 1.00 78.38 434 ASN A C 1
ATOM 3514 O O . ASN A 1 434 ? -3.825 13.725 22.344 1.00 78.38 434 ASN A O 1
ATOM 3518 N N . ILE A 1 435 ? -2.699 13.995 24.272 1.00 80.38 435 ILE A N 1
ATOM 3519 C CA . ILE A 1 435 ? -2.430 12.574 24.519 1.00 80.38 435 ILE A CA 1
ATOM 3520 C C . ILE A 1 435 ? -2.967 12.218 25.904 1.00 80.38 435 ILE A C 1
ATOM 3522 O O . ILE A 1 435 ? -2.599 12.857 26.889 1.00 80.38 435 ILE A O 1
ATOM 3526 N N . GLU A 1 436 ? -3.810 11.193 25.979 1.00 82.38 436 GLU A N 1
ATOM 3527 C CA . GLU A 1 436 ? -4.221 10.553 27.230 1.00 82.38 436 GLU A CA 1
ATOM 3528 C C . GLU A 1 436 ? -3.413 9.263 27.407 1.00 82.38 436 GLU A C 1
ATOM 3530 O O . GLU A 1 436 ? -3.322 8.432 26.502 1.00 82.38 436 GLU A O 1
ATOM 3535 N N . LEU A 1 437 ? -2.783 9.110 28.571 1.00 81.75 437 LEU A N 1
ATOM 3536 C CA . LEU A 1 437 ? -2.125 7.868 28.961 1.00 81.75 437 LEU A CA 1
ATOM 3537 C C . LEU A 1 437 ? -3.178 6.957 29.593 1.00 81.75 437 LEU A C 1
ATOM 3539 O O . LEU A 1 437 ? -3.619 7.231 30.707 1.00 81.75 437 LEU A O 1
ATOM 3543 N N . ILE A 1 438 ? -3.571 5.901 28.881 1.00 77.88 438 ILE A N 1
ATOM 3544 C CA . ILE A 1 438 ? -4.556 4.924 29.364 1.00 77.88 438 ILE A CA 1
ATOM 3545 C C . ILE A 1 438 ? -3.877 3.950 30.322 1.00 77.88 438 ILE A C 1
ATOM 3547 O O . ILE A 1 438 ? -4.343 3.748 31.441 1.00 77.88 438 ILE A O 1
ATOM 3551 N N . ASP A 1 439 ? -2.754 3.372 29.889 1.00 76.12 439 ASP A N 1
ATOM 3552 C CA . ASP A 1 439 ? -1.954 2.470 30.708 1.00 76.12 439 ASP A CA 1
ATOM 3553 C C . ASP A 1 439 ? -0.474 2.845 30.634 1.00 76.12 439 ASP A C 1
ATOM 3555 O O . ASP A 1 439 ? 0.116 3.025 29.566 1.00 76.12 439 ASP A O 1
ATOM 3559 N N . SER A 1 440 ? 0.129 2.965 31.810 1.00 79.19 440 SER A N 1
ATOM 3560 C CA . SER A 1 440 ? 1.536 3.307 31.997 1.00 79.19 440 SER A CA 1
ATOM 3561 C C . SER A 1 440 ? 2.444 2.083 32.111 1.00 79.19 440 SER A C 1
ATOM 3563 O O . SER A 1 440 ? 3.666 2.237 32.176 1.00 79.19 440 SER A O 1
ATOM 3565 N N . PHE A 1 441 ? 1.878 0.875 32.169 1.00 79.12 441 PHE A N 1
ATOM 3566 C CA . PHE A 1 441 ? 2.653 -0.333 32.399 1.00 79.12 441 PHE A CA 1
ATOM 3567 C C . PHE A 1 441 ? 2.100 -1.542 31.642 1.00 79.12 441 PHE A C 1
ATOM 3569 O O . PHE A 1 441 ? 1.505 -2.446 32.221 1.00 79.12 441 PHE A O 1
ATOM 3576 N N . ILE A 1 442 ? 2.402 -1.597 30.344 1.00 82.69 442 ILE A N 1
ATOM 3577 C CA . ILE A 1 442 ? 2.258 -2.826 29.562 1.00 82.69 442 ILE A CA 1
ATOM 3578 C C . ILE A 1 442 ? 3.583 -3.599 29.637 1.00 82.69 442 ILE A C 1
ATOM 3580 O O . ILE A 1 442 ? 4.630 -3.048 29.256 1.00 82.69 442 ILE A O 1
ATOM 3584 N N . PRO A 1 443 ? 3.579 -4.844 30.152 1.00 79.62 443 PRO A N 1
ATOM 3585 C CA . PRO A 1 443 ? 4.772 -5.680 30.156 1.00 79.62 443 PRO A CA 1
ATOM 3586 C C . PRO A 1 443 ? 5.247 -5.904 28.718 1.00 79.62 443 PRO A C 1
ATOM 3588 O O . PRO A 1 443 ? 4.446 -6.027 27.801 1.00 79.62 443 PRO A O 1
ATOM 3591 N N . CYS A 1 444 ? 6.563 -5.903 28.516 1.00 85.38 444 CYS A N 1
ATOM 3592 C CA . CYS A 1 444 ? 7.164 -6.157 27.213 1.00 85.38 444 CYS A CA 1
ATOM 3593 C C . CYS A 1 444 ? 7.916 -7.480 27.257 1.00 85.38 444 CYS A C 1
ATOM 3595 O O . CYS A 1 444 ? 8.693 -7.704 28.189 1.00 85.38 444 CYS A O 1
ATOM 3597 N N . SER A 1 445 ? 7.745 -8.305 26.226 1.00 87.75 445 SER A N 1
ATOM 3598 C CA . SER A 1 445 ? 8.543 -9.517 26.044 1.00 87.75 445 SER A CA 1
ATOM 3599 C C . SER A 1 445 ? 10.032 -9.200 25.865 1.00 87.75 445 SER A C 1
ATOM 3601 O O . SER A 1 445 ? 10.886 -9.944 26.344 1.00 87.75 445 SER A O 1
ATOM 3603 N N . LEU A 1 446 ? 10.361 -8.064 25.235 1.00 89.12 446 LEU A N 1
ATOM 3604 C CA . LEU A 1 446 ? 11.739 -7.620 25.039 1.00 89.12 446 LEU A CA 1
ATOM 3605 C C . LEU A 1 446 ? 12.364 -7.138 26.350 1.00 89.12 446 LEU A C 1
ATOM 3607 O O . LEU A 1 446 ? 11.917 -6.168 26.974 1.00 89.12 446 LEU A O 1
ATOM 3611 N N . GLN A 1 447 ? 13.473 -7.767 26.732 1.00 85.44 447 GLN A N 1
ATOM 3612 C CA . GLN A 1 447 ? 14.175 -7.442 27.964 1.00 85.44 447 GLN A CA 1
ATOM 3613 C C . GLN A 1 447 ? 14.612 -5.970 27.998 1.00 85.44 447 GLN A C 1
ATOM 3615 O O . GLN A 1 447 ? 15.297 -5.468 27.108 1.00 85.44 447 GLN A O 1
ATOM 3620 N N . GLY A 1 448 ? 14.243 -5.269 29.072 1.00 85.25 448 GLY A N 1
ATOM 3621 C CA . GLY A 1 448 ? 14.614 -3.866 29.272 1.00 85.25 448 GLY A CA 1
ATOM 3622 C C . GLY A 1 448 ? 13.726 -2.857 28.539 1.00 85.25 448 GLY A C 1
ATOM 3623 O O . GLY A 1 448 ? 14.052 -1.668 28.549 1.00 85.25 448 GLY A O 1
ATOM 3624 N N . TRP A 1 449 ? 12.616 -3.302 27.946 1.00 91.06 449 TRP A N 1
ATOM 3625 C CA . TRP A 1 449 ? 11.598 -2.454 27.329 1.00 91.06 449 TRP A CA 1
ATOM 3626 C C . TRP A 1 449 ? 10.323 -2.405 28.173 1.00 91.06 449 TRP A C 1
ATOM 3628 O O . TRP A 1 449 ? 10.051 -3.290 28.981 1.00 91.06 449 TRP A O 1
ATOM 3638 N N . ARG A 1 450 ? 9.531 -1.351 27.973 1.00 88.94 450 ARG A N 1
ATOM 3639 C CA . ARG A 1 450 ? 8.242 -1.136 28.644 1.00 88.94 450 ARG A CA 1
ATOM 3640 C C . ARG A 1 450 ? 7.225 -0.534 27.685 1.00 88.94 450 ARG A C 1
ATOM 3642 O O . ARG A 1 450 ? 7.565 0.408 26.966 1.00 88.94 450 ARG A O 1
ATOM 3649 N N . GLY A 1 451 ? 6.003 -1.056 27.697 1.00 88.69 451 GLY A N 1
ATOM 3650 C CA . GLY A 1 451 ? 4.892 -0.623 26.849 1.00 88.69 451 GLY A CA 1
ATOM 3651 C C . GLY A 1 451 ? 3.979 0.367 27.556 1.00 88.69 451 GLY A C 1
ATOM 3652 O O . GLY A 1 451 ? 3.874 0.350 28.781 1.00 88.69 451 GLY A O 1
ATOM 3653 N N . HIS A 1 452 ? 3.402 1.299 26.804 1.00 88.06 452 HIS A N 1
ATOM 3654 C CA . HIS A 1 452 ? 2.459 2.314 27.282 1.00 88.06 452 HIS A CA 1
ATOM 3655 C C . HIS A 1 452 ? 1.291 2.361 26.306 1.00 88.06 452 HIS A C 1
ATOM 3657 O O . HIS A 1 452 ? 1.520 2.558 25.113 1.00 88.06 452 HIS A O 1
ATOM 3663 N N . LEU A 1 453 ? 0.064 2.205 26.798 1.00 86.75 453 LEU A N 1
ATOM 3664 C CA . LEU A 1 453 ? -1.130 2.427 25.990 1.00 86.75 453 LEU A CA 1
ATOM 3665 C C . LEU A 1 453 ? -1.475 3.906 26.051 1.00 86.75 453 LEU A C 1
ATOM 3667 O O . LEU A 1 453 ? -1.804 4.438 27.116 1.00 86.75 453 LEU A O 1
ATOM 3671 N N . ILE A 1 454 ? -1.374 4.567 24.907 1.00 88.38 454 ILE A N 1
ATOM 3672 C CA . ILE A 1 454 ? -1.657 5.990 24.772 1.00 88.38 454 ILE A CA 1
ATOM 3673 C C . ILE A 1 454 ? -2.709 6.208 23.694 1.00 88.38 454 ILE A C 1
ATOM 3675 O O . ILE A 1 454 ? -2.715 5.550 22.653 1.00 88.38 454 ILE A O 1
ATOM 3679 N N . GLN A 1 455 ? -3.583 7.168 23.951 1.00 83.75 455 GLN A N 1
ATOM 3680 C CA . GLN A 1 455 ? -4.678 7.546 23.074 1.00 83.75 455 GLN A CA 1
ATOM 3681 C C . GLN A 1 455 ? -4.526 9.001 22.671 1.00 83.75 455 GLN A C 1
ATOM 3683 O O . GLN A 1 455 ? -4.189 9.868 23.483 1.00 83.75 455 GLN A O 1
ATOM 3688 N N . ARG A 1 456 ? -4.799 9.290 21.403 1.00 81.62 456 ARG A N 1
ATOM 3689 C CA . ARG A 1 456 ? -4.836 10.662 20.913 1.00 81.62 456 ARG A CA 1
ATOM 3690 C C . ARG A 1 456 ? -6.220 11.257 21.152 1.00 81.62 456 ARG A C 1
ATOM 3692 O O . ARG A 1 456 ? -7.187 10.849 20.519 1.00 81.62 456 ARG A O 1
ATOM 3699 N N . THR A 1 457 ? -6.298 12.297 21.973 1.00 69.19 457 THR A N 1
ATOM 3700 C CA . THR A 1 457 ? -7.561 12.973 22.331 1.00 69.19 457 THR A CA 1
ATOM 3701 C C . THR A 1 457 ? -7.882 14.198 21.468 1.00 69.19 457 THR A C 1
ATOM 3703 O O . THR A 1 457 ? -8.919 14.831 21.636 1.00 69.19 457 THR A O 1
ATOM 3706 N N . GLY A 1 458 ? -7.021 14.544 20.506 1.00 64.19 458 GLY A N 1
ATOM 3707 C CA . GLY A 1 458 ? -7.207 15.699 19.621 1.00 64.19 458 GLY A CA 1
ATOM 3708 C C . GLY A 1 458 ? -6.732 15.463 18.188 1.00 64.19 458 GLY A C 1
ATOM 3709 O O . GLY A 1 458 ? -6.310 14.373 17.814 1.00 64.19 458 GLY A O 1
ATOM 3710 N N . ASN A 1 459 ? -6.792 16.506 17.355 1.00 65.62 459 ASN A N 1
ATOM 3711 C CA . ASN A 1 459 ? -6.417 16.408 15.935 1.00 65.62 459 ASN A CA 1
ATOM 3712 C C . ASN A 1 459 ? -4.905 16.323 15.701 1.00 65.62 459 ASN A C 1
ATOM 3714 O O . ASN A 1 459 ? -4.461 15.917 14.631 1.00 65.62 459 ASN A O 1
ATOM 3718 N N . SER A 1 460 ? -4.105 16.725 16.680 1.00 78.19 460 SER A N 1
ATOM 3719 C CA . SER A 1 460 ? -2.653 16.659 16.614 1.00 78.19 460 SER A CA 1
ATOM 3720 C C . SER A 1 460 ? -2.093 16.474 18.010 1.00 78.19 460 SER A C 1
ATOM 3722 O O . SER A 1 460 ? -2.488 17.190 18.933 1.00 78.19 460 SER A O 1
ATOM 3724 N N . ALA A 1 461 ? -1.149 15.556 18.117 1.00 83.25 461 ALA A N 1
ATOM 3725 C CA . ALA A 1 461 ? -0.413 15.221 19.315 1.00 83.25 461 ALA A CA 1
ATOM 3726 C C . ALA A 1 461 ? 1.079 15.089 18.981 1.00 83.25 461 ALA A C 1
ATOM 3728 O O . ALA A 1 461 ? 1.458 14.838 17.834 1.00 83.25 461 ALA A O 1
ATOM 3729 N N . GLU A 1 462 ? 1.932 15.265 19.984 1.00 90.00 462 GLU A N 1
ATOM 3730 C CA . GLU A 1 462 ? 3.382 15.111 19.857 1.00 90.00 462 GLU A CA 1
ATOM 3731 C C . GLU A 1 462 ? 3.884 14.199 20.974 1.00 90.00 462 GLU A C 1
ATOM 3733 O O . GLU A 1 462 ? 3.552 14.407 22.139 1.00 90.00 462 GLU A O 1
ATOM 3738 N N . ILE A 1 463 ? 4.698 13.207 20.629 1.00 93.25 463 ILE A N 1
ATOM 3739 C CA . ILE A 1 463 ? 5.418 12.372 21.593 1.00 93.25 463 ILE A CA 1
ATOM 3740 C C . ILE A 1 463 ? 6.894 12.731 21.470 1.00 93.25 463 ILE A C 1
ATOM 3742 O O . ILE A 1 463 ? 7.479 12.613 20.393 1.00 93.25 463 ILE A O 1
ATOM 3746 N N . THR A 1 464 ? 7.509 13.171 22.564 1.00 92.44 464 THR A N 1
ATOM 3747 C CA . THR A 1 464 ? 8.951 13.430 22.622 1.00 92.44 464 THR A CA 1
ATOM 3748 C C . THR A 1 464 ? 9.637 12.313 23.398 1.00 92.44 464 THR A C 1
ATOM 3750 O O . THR A 1 464 ? 9.307 12.055 24.554 1.00 92.44 464 THR A O 1
ATOM 3753 N N . LEU A 1 465 ? 10.616 11.668 22.765 1.00 93.38 465 LEU A N 1
ATOM 3754 C CA . LEU A 1 465 ? 11.454 10.618 23.340 1.00 93.38 465 LEU A CA 1
ATOM 3755 C C . LEU A 1 465 ? 12.884 11.134 23.492 1.00 93.38 465 LEU A C 1
ATOM 3757 O O . LEU A 1 465 ? 13.431 11.722 22.555 1.00 93.38 465 LEU A O 1
ATOM 3761 N N . ARG A 1 466 ? 13.512 10.900 24.647 1.00 91.00 466 ARG A N 1
ATOM 3762 C CA . ARG A 1 466 ? 14.898 11.311 24.913 1.00 91.00 466 ARG A CA 1
ATOM 3763 C C . ARG A 1 466 ? 15.731 10.172 25.482 1.00 91.00 466 ARG A C 1
ATOM 3765 O O . ARG A 1 466 ? 15.305 9.477 26.399 1.00 91.00 466 ARG A O 1
ATOM 3772 N N . ARG A 1 467 ? 16.952 10.019 24.967 1.00 89.81 467 ARG A N 1
ATOM 3773 C CA . ARG A 1 467 ? 17.971 9.100 25.494 1.00 89.81 467 ARG A CA 1
ATOM 3774 C C . ARG A 1 467 ? 19.343 9.757 25.418 1.00 89.81 467 ARG A C 1
ATOM 3776 O O . ARG A 1 467 ? 19.954 9.821 24.351 1.00 89.81 467 ARG A O 1
ATOM 3783 N N . GLY A 1 468 ? 19.835 10.261 26.549 1.00 85.62 468 GLY A N 1
ATOM 3784 C CA . GLY A 1 468 ? 21.076 11.039 26.579 1.00 85.62 468 GLY A CA 1
ATOM 3785 C C . GLY A 1 468 ? 20.975 12.278 25.680 1.00 85.62 468 GLY A C 1
ATOM 3786 O O . GLY A 1 468 ? 20.113 13.123 25.893 1.00 85.62 468 GLY A O 1
ATOM 3787 N N . ALA A 1 469 ? 21.838 12.378 24.665 1.00 81.94 469 ALA A N 1
ATOM 3788 C CA . ALA A 1 469 ? 21.834 13.490 23.707 1.00 81.94 469 ALA A CA 1
ATOM 3789 C C . ALA A 1 469 ? 20.843 13.315 22.536 1.00 81.94 469 ALA A C 1
ATOM 3791 O O . ALA A 1 469 ? 20.611 14.264 21.787 1.00 81.94 469 ALA A O 1
ATOM 3792 N N . VAL A 1 470 ? 20.265 12.123 22.353 1.00 85.44 470 VAL A N 1
ATOM 3793 C CA . VAL A 1 470 ? 19.352 11.836 21.237 1.00 85.44 470 VAL A CA 1
ATOM 3794 C C . VAL A 1 470 ? 17.931 12.224 21.636 1.00 85.44 470 VAL A C 1
ATOM 3796 O O . VAL A 1 470 ? 17.424 11.763 22.659 1.00 85.44 470 VAL A O 1
ATOM 3799 N N . THR A 1 471 ? 17.289 13.064 20.823 1.00 88.25 471 THR A N 1
ATOM 3800 C CA . THR A 1 471 ? 15.875 13.438 20.968 1.00 88.25 471 THR A CA 1
ATOM 3801 C C . THR A 1 471 ? 15.128 13.092 19.689 1.00 88.25 471 THR A C 1
ATOM 3803 O O . THR A 1 471 ? 15.494 13.571 18.618 1.00 88.25 471 THR A O 1
ATOM 3806 N N . GLN A 1 472 ? 14.064 12.303 19.808 1.00 89.69 472 GLN A N 1
ATOM 3807 C CA . GLN A 1 472 ? 13.149 11.982 18.715 1.00 89.69 472 GLN A CA 1
ATOM 3808 C C . GLN A 1 472 ? 11.780 12.592 19.015 1.00 89.69 472 GLN A C 1
ATOM 3810 O O . GLN A 1 472 ? 11.256 12.444 20.118 1.00 89.69 472 GLN A O 1
ATOM 3815 N N . LYS A 1 473 ? 11.199 13.277 18.030 1.00 89.69 473 LYS A N 1
ATOM 3816 C CA . LYS A 1 473 ? 9.836 13.812 18.097 1.00 89.69 473 LYS A CA 1
ATOM 3817 C C . LYS A 1 473 ? 8.960 13.070 17.105 1.00 89.69 473 LYS A C 1
ATOM 3819 O O . LYS A 1 473 ? 9.294 13.003 15.926 1.00 89.69 473 LYS A O 1
ATOM 3824 N N . ILE A 1 474 ? 7.853 12.527 17.589 1.00 89.25 474 ILE A N 1
ATOM 3825 C CA . ILE A 1 474 ? 6.870 11.799 16.793 1.00 89.25 474 ILE A CA 1
ATOM 3826 C C . ILE A 1 474 ? 5.613 12.658 16.731 1.00 89.25 474 ILE A C 1
ATOM 3828 O O . ILE A 1 474 ? 5.004 12.962 17.758 1.00 89.25 474 ILE A O 1
ATOM 3832 N N . TYR A 1 475 ? 5.237 13.060 15.521 1.00 86.44 475 TYR A N 1
ATOM 3833 C CA . TYR A 1 475 ? 4.042 13.858 15.280 1.00 86.44 475 TYR A CA 1
ATOM 3834 C C . TYR A 1 475 ? 2.868 12.941 14.950 1.00 86.44 475 TYR A C 1
ATOM 3836 O O . TYR A 1 475 ? 2.828 12.328 13.886 1.00 86.44 475 TYR A O 1
ATOM 3844 N N . TRP A 1 476 ? 1.891 12.874 15.850 1.00 84.62 476 TRP A N 1
ATOM 3845 C CA . TRP A 1 476 ? 0.706 12.038 15.708 1.00 84.62 476 TRP A CA 1
ATOM 3846 C C . TRP A 1 476 ? -0.502 12.897 15.332 1.00 84.62 476 TRP A C 1
ATOM 3848 O O . TRP A 1 476 ? -1.160 13.505 16.177 1.00 84.62 476 TRP A O 1
ATOM 3858 N N . GLN A 1 477 ? -0.785 12.991 14.035 1.00 77.56 477 GLN A N 1
ATOM 3859 C CA . GLN A 1 477 ? -1.855 13.840 13.503 1.00 77.56 477 GLN A CA 1
ATOM 3860 C C . GLN A 1 477 ? -3.052 13.004 13.054 1.00 77.56 477 GLN A C 1
ATOM 3862 O O . GLN A 1 477 ? -2.883 12.017 12.342 1.00 77.56 477 GLN A O 1
ATOM 3867 N N . LYS A 1 478 ? -4.267 13.409 13.452 1.00 64.44 478 LYS A N 1
ATOM 3868 C CA . LYS A 1 478 ? -5.519 12.851 12.928 1.00 64.44 478 LYS A CA 1
ATOM 3869 C C . LYS A 1 478 ? -5.581 13.261 11.480 1.00 64.44 478 LYS A C 1
ATOM 3871 O O . LYS A 1 478 ? -5.792 14.439 11.182 1.00 64.44 478 LYS A O 1
ATOM 3876 N N . ASN A 1 479 ? -5.424 12.298 10.580 1.00 57.94 479 ASN A N 1
ATOM 3877 C CA . ASN A 1 479 ? -5.844 12.571 9.228 1.00 57.94 479 ASN A CA 1
ATOM 3878 C C . ASN A 1 479 ? -7.356 12.735 9.248 1.00 57.94 479 ASN A C 1
ATOM 3880 O O . ASN A 1 479 ? -8.107 11.794 9.494 1.00 57.94 479 ASN A O 1
ATOM 3884 N N . SER A 1 480 ? -7.805 13.953 8.979 1.00 48.19 480 SER A N 1
ATOM 3885 C CA . SER A 1 480 ? -9.201 14.259 8.679 1.00 48.19 480 SER A CA 1
ATOM 3886 C C . SER A 1 480 ? -9.536 13.767 7.265 1.00 48.19 480 SER A C 1
ATOM 3888 O O . SER A 1 480 ? -10.098 14.497 6.450 1.00 48.19 480 SER A O 1
ATOM 3890 N N . TYR A 1 481 ? -9.147 12.531 6.931 1.00 52.03 481 TYR A N 1
ATOM 3891 C CA . TYR A 1 481 ? -9.455 11.974 5.630 1.00 52.03 481 TYR A CA 1
ATOM 3892 C C . TYR A 1 481 ? -10.942 11.652 5.561 1.00 52.03 481 TYR A C 1
ATOM 3894 O O . TYR A 1 481 ? -11.454 10.755 6.225 1.00 52.03 481 TYR A O 1
ATOM 3902 N N . LEU A 1 482 ? -11.609 12.388 4.673 1.00 63.81 482 LEU A N 1
ATOM 3903 C CA . LEU A 1 482 ? -12.827 11.993 3.981 1.00 63.81 482 LEU A CA 1
ATOM 3904 C C . LEU A 1 482 ? -12.514 10.768 3.095 1.00 63.81 482 LEU A C 1
ATOM 3906 O O . LEU A 1 482 ? -12.577 10.862 1.868 1.00 63.81 482 LEU A O 1
ATOM 3910 N N . GLN A 1 483 ? -12.132 9.638 3.691 1.00 68.81 483 GLN A N 1
ATOM 3911 C CA . GLN A 1 483 ? -11.962 8.361 2.998 1.00 68.81 483 GLN A CA 1
ATOM 3912 C C . GLN A 1 483 ? -12.947 7.325 3.548 1.00 68.81 483 GLN A C 1
ATOM 3914 O O . GLN A 1 483 ? -13.316 7.417 4.719 1.00 68.81 483 GLN A O 1
ATOM 3919 N N . PRO A 1 484 ? -13.406 6.375 2.716 1.00 75.75 484 PRO A N 1
ATOM 3920 C CA . PRO A 1 484 ? -14.258 5.289 3.180 1.00 75.75 484 PRO A CA 1
ATOM 3921 C C . PRO A 1 484 ? -13.572 4.422 4.248 1.00 75.75 484 PRO A C 1
ATOM 3923 O O . PRO A 1 484 ? -12.344 4.353 4.285 1.00 75.75 484 PRO A O 1
ATOM 3926 N N . LYS A 1 485 ? -14.359 3.774 5.111 1.00 75.69 485 LYS A N 1
ATOM 3927 C CA . LYS A 1 485 ? -13.876 2.871 6.172 1.00 75.69 485 LYS A CA 1
ATOM 3928 C C . LYS A 1 485 ? -14.806 1.672 6.344 1.00 75.69 485 LYS A C 1
ATOM 3930 O O . LYS A 1 485 ? -16.018 1.826 6.193 1.00 75.69 485 LYS A O 1
ATOM 3935 N N . LEU A 1 486 ? -14.273 0.512 6.718 1.00 74.62 486 LEU A N 1
ATOM 3936 C CA . LEU A 1 486 ? -15.078 -0.628 7.166 1.00 74.62 486 LEU A CA 1
ATOM 3937 C C . LEU A 1 486 ? -15.377 -0.523 8.666 1.00 74.62 486 LEU A C 1
ATOM 3939 O O . LEU A 1 486 ? -14.490 -0.252 9.469 1.00 74.62 486 LEU A O 1
ATOM 3943 N N . GLN A 1 487 ? -16.632 -0.752 9.046 1.00 69.75 487 GLN A N 1
ATOM 3944 C CA . GLN A 1 487 ? -17.072 -0.835 10.437 1.00 69.75 487 GLN A CA 1
ATOM 3945 C C . GLN A 1 487 ? -17.781 -2.162 10.684 1.00 69.75 487 GLN A C 1
ATOM 3947 O O . GLN A 1 487 ? -18.711 -2.528 9.975 1.00 69.75 487 GLN A O 1
ATOM 3952 N N . GLY A 1 488 ? -17.388 -2.881 11.722 1.00 64.38 488 GLY A N 1
ATOM 3953 C CA . GLY A 1 488 ? -17.995 -4.152 12.092 1.00 64.38 488 GLY A CA 1
ATOM 3954 C C . GLY A 1 488 ? -17.420 -4.645 13.408 1.00 64.38 488 GLY A C 1
ATOM 3955 O O . GLY A 1 488 ? -16.539 -4.005 13.978 1.00 64.38 488 GLY A O 1
ATOM 3956 N N . ILE A 1 489 ? -17.910 -5.785 13.895 1.00 61.28 489 ILE A N 1
ATOM 3957 C CA . ILE A 1 489 ? -17.337 -6.395 15.097 1.00 61.28 489 ILE A CA 1
ATOM 3958 C C . ILE A 1 489 ? -15.981 -6.980 14.730 1.00 61.28 489 ILE A C 1
ATOM 3960 O O . ILE A 1 489 ? -15.910 -7.975 14.009 1.00 61.28 489 ILE A O 1
ATOM 3964 N N . TYR A 1 490 ? -14.930 -6.334 15.220 1.00 62.97 490 TYR A N 1
ATOM 3965 C CA . TYR A 1 490 ? -13.553 -6.716 14.967 1.00 62.97 490 TYR A CA 1
ATOM 3966 C C . TYR A 1 490 ? -13.108 -7.835 15.911 1.00 62.97 490 TYR A C 1
ATOM 3968 O O . TYR A 1 490 ? -13.365 -7.791 17.117 1.00 62.97 490 TYR A O 1
ATOM 3976 N N . LEU A 1 491 ? -12.397 -8.816 15.367 1.00 59.25 491 LEU A N 1
ATOM 3977 C CA . LEU A 1 491 ? -11.600 -9.755 16.141 1.00 59.25 491 LEU A CA 1
ATOM 3978 C C . LEU A 1 491 ? -10.196 -9.198 16.237 1.00 59.25 491 LEU A C 1
ATOM 3980 O O . LEU A 1 491 ? -9.483 -9.157 15.231 1.00 59.25 491 LEU A O 1
ATOM 3984 N N . LYS A 1 492 ? -9.794 -8.823 17.456 1.00 57.25 492 LYS A N 1
ATOM 3985 C CA . LYS A 1 492 ? -8.385 -8.571 17.761 1.00 57.25 492 LYS A CA 1
ATOM 3986 C C . LYS A 1 492 ? -7.587 -9.774 17.268 1.00 57.25 492 LYS A C 1
ATOM 3988 O O . LYS A 1 492 ? -7.780 -10.885 17.747 1.00 57.25 492 LYS A O 1
ATOM 3993 N N . SER A 1 493 ? -6.797 -9.561 16.231 1.00 56.56 493 SER A N 1
ATOM 3994 C CA . SER A 1 493 ? -6.024 -10.587 15.544 1.00 56.56 493 SER A CA 1
ATOM 3995 C C . SER A 1 493 ? -5.011 -9.899 14.636 1.00 56.56 493 SER A C 1
ATOM 3997 O O . SER A 1 493 ? -5.129 -8.703 14.370 1.00 56.56 493 SER A O 1
ATOM 3999 N N . HIS A 1 494 ? -4.048 -10.667 14.128 1.00 53.12 494 HIS A N 1
ATOM 4000 C CA . HIS A 1 494 ? -2.988 -10.174 13.244 1.00 53.12 494 HIS A CA 1
ATOM 4001 C C . HIS A 1 494 ? -3.472 -9.677 11.867 1.00 53.12 494 HIS A C 1
ATOM 4003 O O . HIS A 1 494 ? -2.659 -9.199 11.084 1.00 53.12 494 HIS A O 1
ATOM 4009 N N . TYR A 1 495 ? -4.761 -9.822 11.546 1.00 62.03 495 TYR A N 1
ATOM 4010 C CA . TYR A 1 495 ? -5.361 -9.377 10.289 1.00 62.03 495 TYR A CA 1
ATOM 4011 C C . TYR A 1 495 ? -6.647 -8.609 10.567 1.00 62.03 495 TYR A C 1
ATOM 4013 O O . TYR A 1 495 ? -7.314 -8.876 11.568 1.00 62.03 495 TYR A O 1
ATOM 4021 N N . VAL A 1 496 ? -7.049 -7.745 9.629 1.00 67.56 496 VAL A N 1
ATOM 4022 C CA . VAL A 1 496 ? -8.360 -7.083 9.650 1.00 67.56 496 VAL A CA 1
ATOM 4023 C C . VAL A 1 496 ? -9.474 -8.126 9.552 1.00 67.56 496 VAL A C 1
ATOM 4025 O O . VAL A 1 496 ? -9.880 -8.524 8.460 1.00 67.56 496 VAL A O 1
ATOM 4028 N N . SER A 1 497 ? -9.934 -8.605 10.707 1.00 72.62 497 SER A N 1
ATOM 4029 C CA . SER A 1 497 ? -10.841 -9.745 10.830 1.00 72.62 497 SER A CA 1
ATOM 4030 C C . SER A 1 497 ? -12.136 -9.326 11.499 1.00 72.62 497 SER A C 1
ATOM 4032 O O . SER A 1 497 ? -12.129 -8.727 12.572 1.00 72.62 497 SER A O 1
ATOM 4034 N N . PHE A 1 498 ? -13.258 -9.696 10.897 1.00 73.56 498 PHE A N 1
ATOM 4035 C CA . PHE A 1 498 ? -14.586 -9.415 11.412 1.00 73.56 498 PHE A CA 1
ATOM 4036 C C . PHE A 1 498 ? -15.317 -10.708 11.797 1.00 73.56 498 PHE A C 1
ATOM 4038 O O . PHE A 1 498 ? -15.221 -11.728 11.111 1.00 73.56 498 PHE A O 1
ATOM 4045 N N . LEU A 1 499 ? -16.099 -10.648 12.880 1.00 69.50 499 LEU A N 1
ATOM 4046 C CA . LEU A 1 499 ? -17.019 -11.720 13.303 1.00 69.50 499 LEU A CA 1
ATOM 4047 C C . LEU A 1 499 ? -18.264 -11.833 12.410 1.00 69.50 499 LEU A C 1
ATOM 4049 O O . LEU A 1 499 ? -19.116 -12.668 12.655 1.00 69.50 499 LEU A O 1
ATOM 4053 N N . GLY A 1 500 ? -18.400 -10.989 11.392 1.00 71.19 500 GLY A N 1
ATOM 4054 C CA . GLY A 1 500 ? -19.503 -11.002 10.439 1.00 71.19 500 GLY A CA 1
ATOM 4055 C C . GLY A 1 500 ? -19.269 -9.948 9.364 1.00 71.19 500 GLY A C 1
ATOM 4056 O O . GLY A 1 500 ? -18.279 -9.219 9.409 1.00 71.19 500 GLY A O 1
ATOM 4057 N N . THR A 1 501 ? -20.174 -9.838 8.395 1.00 79.00 501 THR A N 1
ATOM 4058 C CA . THR A 1 501 ? -20.024 -8.872 7.300 1.00 79.00 501 THR A CA 1
ATOM 4059 C C . THR A 1 501 ? -19.955 -7.435 7.830 1.00 79.00 501 THR A C 1
ATOM 4061 O O . THR A 1 501 ? -20.932 -6.973 8.437 1.00 79.00 501 THR A O 1
ATOM 4064 N N . PRO A 1 502 ? -18.832 -6.717 7.616 1.00 80.50 502 PRO A N 1
ATOM 4065 C CA . PRO A 1 502 ? -18.720 -5.330 8.021 1.00 80.50 502 PRO A CA 1
ATOM 4066 C C . PRO A 1 502 ? -19.597 -4.450 7.133 1.00 80.50 502 PRO A C 1
ATOM 4068 O O . PRO A 1 502 ? -20.027 -4.816 6.042 1.00 80.50 502 PRO A O 1
ATOM 4071 N N . THR A 1 503 ? -19.851 -3.253 7.620 1.00 79.12 503 THR A N 1
ATOM 4072 C CA . THR A 1 503 ? -20.571 -2.198 6.931 1.00 79.12 503 THR A CA 1
ATOM 4073 C C . THR A 1 503 ? -19.570 -1.186 6.409 1.00 79.12 503 THR A C 1
ATOM 4075 O O . THR A 1 503 ? -18.667 -0.767 7.131 1.00 79.12 503 THR A O 1
ATOM 4078 N N . LEU A 1 504 ? -19.719 -0.774 5.159 1.00 84.44 504 LEU A N 1
ATOM 4079 C CA . LEU A 1 504 ? -18.849 0.226 4.567 1.00 84.44 504 LEU A CA 1
ATOM 4080 C C . LEU A 1 504 ? -19.411 1.622 4.840 1.00 84.44 504 LEU A C 1
ATOM 4082 O O . LEU A 1 504 ? -20.559 1.915 4.525 1.00 84.44 504 LEU A O 1
ATOM 4086 N N . TRP A 1 505 ? -18.586 2.508 5.377 1.00 77.50 505 TRP A N 1
ATOM 4087 C CA . TRP A 1 505 ? -18.953 3.884 5.675 1.00 77.50 505 TRP A CA 1
ATOM 4088 C C . TRP A 1 505 ? -18.263 4.834 4.715 1.00 77.50 505 TRP A C 1
ATOM 4090 O O . TRP A 1 505 ? -17.038 4.868 4.626 1.00 77.50 505 TRP A O 1
ATOM 4100 N N . HIS A 1 506 ? -19.054 5.636 4.008 1.00 80.56 506 HIS A N 1
ATOM 4101 C CA . HIS A 1 506 ? -18.558 6.678 3.126 1.00 80.56 506 HIS A CA 1
ATOM 4102 C C . HIS A 1 506 ? -18.621 8.057 3.806 1.00 80.56 506 HIS A C 1
ATOM 4104 O O . HIS A 1 506 ? -19.635 8.400 4.421 1.00 80.56 506 HIS A O 1
ATOM 4110 N N . PRO A 1 507 ? -17.577 8.888 3.664 1.00 77.69 507 PRO A N 1
ATOM 4111 C CA . PRO A 1 507 ? -17.500 10.209 4.282 1.00 77.69 507 PRO A CA 1
ATOM 4112 C C . PRO A 1 507 ? -18.573 11.195 3.781 1.00 77.69 507 PRO A C 1
ATOM 4114 O O . PRO A 1 507 ? -19.095 11.041 2.671 1.00 77.69 507 PRO A O 1
ATOM 4117 N N . PRO A 1 508 ? -18.866 12.261 4.552 1.00 72.12 508 PRO A N 1
ATOM 4118 C CA . PRO A 1 508 ? -19.753 13.341 4.130 1.00 72.12 508 PRO A CA 1
ATOM 4119 C C . PRO A 1 508 ? -19.342 13.964 2.789 1.00 72.12 508 PRO A C 1
ATOM 4121 O O . PRO A 1 508 ? -18.158 14.157 2.500 1.00 72.12 508 PRO A O 1
ATOM 4124 N N . GLY A 1 509 ? -20.328 14.340 1.978 1.00 72.94 509 GLY A N 1
ATOM 4125 C CA . GLY A 1 509 ? -20.131 14.933 0.659 1.00 72.94 509 GLY A CA 1
ATOM 4126 C C . GLY A 1 509 ? -21.172 16.004 0.347 1.00 72.94 509 GLY A C 1
ATOM 4127 O O . GLY A 1 509 ? -22.369 15.778 0.468 1.00 72.94 509 GLY A O 1
ATOM 4128 N N . VAL A 1 510 ? -20.720 17.174 -0.111 1.00 71.31 510 VAL A N 1
ATOM 4129 C CA . VAL A 1 510 ? -21.599 18.314 -0.458 1.00 71.31 510 VAL A CA 1
ATOM 4130 C C . VAL A 1 510 ? -22.449 18.038 -1.705 1.00 71.31 510 VAL A C 1
ATOM 4132 O O . VAL A 1 510 ? -23.509 18.630 -1.886 1.00 71.31 510 VAL A O 1
ATOM 4135 N N . LEU A 1 511 ? -21.989 17.135 -2.572 1.00 77.00 511 LEU A N 1
ATOM 4136 C CA . LEU A 1 511 ? -22.666 16.741 -3.802 1.00 77.00 511 LEU A CA 1
ATOM 4137 C C . LEU A 1 511 ? -22.895 15.236 -3.792 1.00 77.00 511 LEU A C 1
ATOM 4139 O O . LEU A 1 511 ? -22.041 14.488 -3.314 1.00 77.00 511 LEU A O 1
ATOM 4143 N N . ALA A 1 512 ? -24.025 14.815 -4.360 1.00 82.75 512 ALA A N 1
ATOM 4144 C CA . ALA A 1 512 ? -24.278 13.408 -4.607 1.00 82.75 512 ALA A CA 1
ATOM 4145 C C . ALA A 1 512 ? -23.218 12.861 -5.569 1.00 82.75 512 ALA A C 1
ATOM 4147 O O . ALA A 1 512 ? -22.812 13.540 -6.519 1.00 82.75 512 ALA A O 1
ATOM 4148 N N . LYS A 1 513 ? -22.761 11.642 -5.305 1.00 84.50 513 LYS A N 1
ATOM 4149 C CA . LYS A 1 513 ? -21.737 10.957 -6.087 1.00 84.50 513 LYS A CA 1
ATOM 4150 C C . LYS A 1 513 ? -22.202 9.548 -6.395 1.00 84.50 513 LYS A C 1
ATOM 4152 O O . LYS A 1 513 ? -22.682 8.846 -5.514 1.00 84.50 513 LYS A O 1
ATOM 4157 N N . THR A 1 514 ? -21.994 9.121 -7.628 1.00 85.38 514 THR A N 1
ATOM 4158 C CA . THR A 1 514 ? -22.073 7.706 -7.979 1.00 85.38 514 THR A CA 1
ATOM 4159 C C . THR A 1 514 ? -20.668 7.131 -7.896 1.00 85.38 514 THR A C 1
ATOM 4161 O O . THR A 1 514 ? -19.755 7.637 -8.553 1.00 85.38 514 THR A O 1
ATOM 4164 N N . LEU A 1 515 ? -20.488 6.117 -7.056 1.00 85.38 515 LEU A N 1
ATOM 4165 C CA . LEU A 1 515 ? -19.255 5.342 -6.982 1.00 85.38 515 LEU A CA 1
ATOM 4166 C C . LEU A 1 515 ? -19.491 3.987 -7.623 1.00 85.38 515 LEU A C 1
ATOM 4168 O O . LEU A 1 515 ? -20.570 3.417 -7.500 1.00 85.38 515 LEU A O 1
ATOM 4172 N N . ASN A 1 516 ? -18.472 3.457 -8.272 1.00 84.44 516 ASN A N 1
ATOM 4173 C CA . ASN A 1 516 ? -18.468 2.054 -8.644 1.00 84.44 516 ASN A CA 1
ATOM 4174 C C . ASN A 1 516 ? -17.933 1.227 -7.468 1.00 84.44 516 ASN A C 1
ATOM 4176 O O . ASN A 1 516 ? -17.085 1.715 -6.709 1.00 84.44 516 ASN A O 1
ATOM 4180 N N . ILE A 1 517 ? -18.413 -0.008 -7.342 1.00 87.56 517 ILE A N 1
ATOM 4181 C CA . ILE A 1 517 ? -18.009 -0.948 -6.294 1.00 87.56 517 ILE A CA 1
ATOM 4182 C C . ILE A 1 517 ? -17.622 -2.305 -6.894 1.00 87.56 517 ILE A C 1
ATOM 4184 O O . ILE A 1 517 ? -18.307 -2.848 -7.761 1.00 87.56 517 ILE A O 1
ATOM 4188 N N . LEU A 1 518 ? -16.510 -2.865 -6.422 1.00 86.06 518 LEU A N 1
ATOM 4189 C CA . LEU A 1 518 ? -16.068 -4.221 -6.742 1.00 86.06 518 LEU A CA 1
ATOM 4190 C C . LEU A 1 518 ? -15.780 -4.967 -5.447 1.00 86.06 518 LEU A C 1
ATOM 4192 O O . LEU A 1 518 ? -15.040 -4.458 -4.609 1.00 86.06 518 LEU A O 1
ATOM 4196 N N . ILE A 1 519 ? -16.367 -6.151 -5.298 1.00 88.94 519 ILE A N 1
ATOM 4197 C CA . ILE A 1 519 ? -16.084 -7.056 -4.182 1.00 88.94 519 ILE A CA 1
ATOM 4198 C C . ILE A 1 519 ? -15.628 -8.382 -4.774 1.00 88.94 519 ILE A C 1
ATOM 4200 O O . ILE A 1 519 ? -16.340 -8.977 -5.585 1.00 88.94 519 ILE A O 1
ATOM 4204 N N . GLU A 1 520 ? -14.438 -8.813 -4.380 1.00 85.25 520 GLU A N 1
ATOM 4205 C CA . GLU A 1 520 ? -13.798 -10.051 -4.821 1.00 85.25 520 GLU A CA 1
ATOM 4206 C C . GLU A 1 520 ? -13.669 -11.006 -3.629 1.00 85.25 520 GLU A C 1
ATOM 4208 O O . GLU A 1 520 ? -13.174 -10.610 -2.571 1.00 85.25 520 GLU A O 1
ATOM 4213 N N . ASP A 1 521 ? -14.106 -12.254 -3.803 1.00 85.06 521 ASP A N 1
ATOM 4214 C CA . ASP A 1 521 ? -13.774 -13.370 -2.918 1.00 85.06 521 ASP A CA 1
ATOM 4215 C C . ASP A 1 521 ? -12.418 -13.933 -3.352 1.00 85.06 521 ASP A C 1
ATOM 4217 O O . ASP A 1 521 ? -12.268 -14.539 -4.421 1.00 85.06 521 ASP A O 1
ATOM 4221 N N . LEU A 1 522 ? -11.404 -13.707 -2.520 1.00 78.25 522 LEU A N 1
ATOM 4222 C CA . LEU A 1 522 ? -10.035 -14.115 -2.811 1.00 78.25 522 LEU A CA 1
ATOM 4223 C C . LEU A 1 522 ? -9.832 -15.628 -2.659 1.00 78.25 522 LEU A C 1
ATOM 4225 O O . LEU A 1 522 ? -8.923 -16.176 -3.284 1.00 78.25 522 LEU A O 1
ATOM 4229 N N . GLN A 1 523 ? -10.661 -16.308 -1.861 1.00 74.12 523 GLN A N 1
ATOM 4230 C CA . GLN A 1 523 ? -10.581 -17.757 -1.673 1.00 74.12 523 GLN A CA 1
ATOM 4231 C C . GLN A 1 523 ? -11.214 -18.500 -2.849 1.00 74.12 523 GLN A C 1
ATOM 4233 O O . GLN A 1 523 ? -10.601 -19.417 -3.397 1.00 74.12 523 GLN A O 1
ATOM 4238 N N . GLN A 1 524 ? -12.411 -18.084 -3.267 1.00 75.50 524 GLN A N 1
ATOM 4239 C CA . GLN A 1 524 ? -13.125 -18.687 -4.401 1.00 75.50 524 GLN A CA 1
ATOM 4240 C C . GLN A 1 524 ? -12.635 -18.177 -5.764 1.00 75.50 524 GLN A C 1
ATOM 4242 O O . GLN A 1 524 ? -12.957 -18.767 -6.796 1.00 75.50 524 GLN A O 1
ATOM 4247 N N . ARG A 1 525 ? -11.798 -17.130 -5.775 1.00 72.62 525 ARG A N 1
ATOM 4248 C CA . ARG A 1 525 ? -11.270 -16.467 -6.980 1.00 72.62 525 ARG A CA 1
ATOM 4249 C C . ARG A 1 525 ? -12.380 -15.940 -7.889 1.00 72.62 525 ARG A C 1
ATOM 4251 O O . ARG A 1 525 ? -12.358 -16.151 -9.105 1.00 72.62 525 ARG A O 1
ATOM 4258 N N . GLU A 1 526 ? -13.362 -15.268 -7.299 1.00 80.19 526 GLU A N 1
ATOM 4259 C CA . GLU A 1 526 ? -14.499 -14.728 -8.039 1.00 80.19 526 GLU A CA 1
ATOM 4260 C C . GLU A 1 526 ? -14.859 -13.302 -7.626 1.00 80.19 526 GLU A C 1
ATOM 4262 O O . GLU A 1 526 ? -14.679 -12.886 -6.484 1.00 80.19 526 GLU A O 1
ATOM 4267 N N . ALA A 1 527 ? -15.382 -12.538 -8.584 1.00 81.75 527 ALA A N 1
ATOM 4268 C CA . ALA A 1 527 ? -16.001 -11.250 -8.311 1.00 81.75 527 ALA A CA 1
ATOM 4269 C C . ALA A 1 527 ? -17.480 -11.471 -7.976 1.00 81.75 527 ALA A C 1
ATOM 4271 O O . ALA A 1 527 ? -18.224 -12.027 -8.784 1.00 81.75 527 ALA A O 1
ATOM 4272 N N . ILE A 1 528 ? -17.900 -10.999 -6.805 1.00 87.62 528 ILE A N 1
ATOM 4273 C CA . ILE A 1 528 ? -19.264 -11.162 -6.290 1.00 87.62 528 ILE A CA 1
ATOM 4274 C C . ILE A 1 528 ? -20.197 -10.087 -6.870 1.00 87.62 528 ILE A C 1
ATOM 4276 O O . ILE A 1 528 ? -21.394 -10.311 -7.055 1.00 87.62 528 ILE A O 1
ATOM 4280 N N . THR A 1 529 ? -19.662 -8.904 -7.190 1.00 85.00 529 THR A N 1
ATOM 4281 C CA . THR A 1 529 ? -20.433 -7.806 -7.792 1.00 85.00 529 THR A CA 1
ATOM 4282 C C . THR A 1 529 ? -20.501 -7.903 -9.318 1.00 85.00 529 THR A C 1
ATOM 4284 O O . THR A 1 529 ? -19.622 -8.460 -9.986 1.00 85.00 529 THR A O 1
ATOM 4287 N N . GLN A 1 530 ? -21.541 -7.307 -9.913 1.00 80.50 530 GLN A N 1
ATOM 4288 C CA . GLN A 1 530 ? -21.693 -7.289 -11.367 1.00 80.50 530 GLN A CA 1
ATOM 4289 C C . GLN A 1 530 ? -20.688 -6.344 -12.058 1.00 80.50 530 GLN A C 1
ATOM 4291 O O . GLN A 1 530 ? -20.144 -5.410 -11.458 1.00 80.50 530 GLN A O 1
ATOM 4296 N N . PRO A 1 531 ? -20.421 -6.535 -13.365 1.00 68.25 531 PRO A N 1
ATOM 4297 C CA . PRO A 1 531 ? -19.656 -5.579 -14.158 1.00 68.25 531 PRO A CA 1
ATOM 4298 C C . PRO A 1 531 ? -20.280 -4.179 -14.168 1.00 68.25 531 PRO A C 1
ATOM 4300 O O . PRO A 1 531 ? -21.342 -3.966 -14.747 1.00 68.25 531 PRO A O 1
ATOM 4303 N N . ASN A 1 532 ? -19.548 -3.207 -13.611 1.00 70.19 532 ASN A N 1
ATOM 4304 C CA . ASN A 1 532 ? -19.968 -1.812 -13.423 1.00 70.19 532 ASN A CA 1
ATOM 4305 C C . ASN A 1 532 ? -21.084 -1.626 -12.380 1.00 70.19 532 ASN A C 1
ATOM 4307 O O . ASN A 1 532 ? -21.903 -0.719 -12.525 1.00 70.19 532 ASN A O 1
ATOM 4311 N N . GLU A 1 533 ? -21.113 -2.465 -11.342 1.00 85.25 533 GLU A N 1
ATOM 4312 C CA . GLU A 1 533 ? -21.944 -2.229 -10.161 1.00 85.25 533 GLU A CA 1
ATOM 4313 C C . GLU A 1 533 ? -21.676 -0.822 -9.601 1.00 85.25 533 GLU A C 1
ATOM 4315 O O . GLU A 1 533 ? -20.523 -0.420 -9.402 1.00 85.25 533 GLU A O 1
ATOM 4320 N N . GLN A 1 534 ? -22.745 -0.057 -9.382 1.00 86.94 534 GLN A N 1
ATOM 4321 C CA . GLN A 1 534 ? -22.679 1.337 -8.956 1.00 86.94 534 GLN A CA 1
ATOM 4322 C C . GLN A 1 534 ? -23.568 1.582 -7.748 1.00 86.94 534 GLN A C 1
ATOM 4324 O O . GLN A 1 534 ? -24.747 1.241 -7.739 1.00 86.94 534 GLN A O 1
ATOM 4329 N N . ILE A 1 535 ? -23.013 2.278 -6.765 1.00 88.81 535 ILE A N 1
ATOM 4330 C CA . ILE A 1 535 ? -23.726 2.782 -5.600 1.00 88.81 535 ILE A CA 1
ATOM 4331 C C . ILE A 1 535 ? -23.877 4.297 -5.714 1.00 88.81 535 ILE A C 1
ATOM 4333 O O . ILE A 1 535 ? -22.949 5.017 -6.089 1.00 88.81 535 ILE A O 1
ATOM 4337 N N . THR A 1 536 ? -25.067 4.802 -5.400 1.00 86.62 536 THR A N 1
ATOM 4338 C CA . THR A 1 536 ? -25.322 6.246 -5.369 1.00 86.62 536 THR A CA 1
ATOM 4339 C C . THR A 1 536 ? -25.300 6.734 -3.933 1.00 86.62 536 THR A C 1
ATOM 4341 O O . THR A 1 536 ? -26.105 6.312 -3.111 1.00 86.62 536 THR A O 1
ATOM 4344 N N . ILE A 1 537 ? -24.383 7.651 -3.658 1.00 85.38 537 ILE A N 1
ATOM 4345 C CA . ILE A 1 537 ? -24.179 8.289 -2.363 1.00 85.38 537 ILE A CA 1
ATOM 4346 C C . ILE A 1 537 ? -24.806 9.672 -2.449 1.00 85.38 537 ILE A C 1
ATOM 4348 O O . ILE A 1 537 ? -24.410 10.499 -3.275 1.00 85.38 537 ILE A O 1
ATOM 4352 N N . ALA A 1 538 ? -25.827 9.923 -1.636 1.00 84.06 538 ALA A N 1
ATOM 4353 C CA . ALA A 1 538 ? -26.520 11.205 -1.637 1.00 84.06 538 ALA A CA 1
ATOM 4354 C C . ALA A 1 538 ? -25.610 12.318 -1.089 1.00 84.06 538 ALA A C 1
ATOM 4356 O O . ALA A 1 538 ? -24.677 12.055 -0.332 1.00 84.06 538 ALA A O 1
ATOM 4357 N N . ALA A 1 539 ? -25.893 13.578 -1.422 1.00 81.81 539 ALA A N 1
ATOM 4358 C CA . ALA A 1 539 ? -25.245 14.690 -0.731 1.00 81.81 539 ALA A CA 1
ATOM 4359 C C . ALA A 1 539 ? -25.633 14.649 0.756 1.00 81.81 539 ALA A C 1
ATOM 4361 O O . ALA A 1 539 ? -26.820 14.636 1.082 1.00 81.81 539 ALA A O 1
ATOM 4362 N N . SER A 1 540 ? -24.651 14.624 1.652 1.00 74.81 540 SER A N 1
ATOM 4363 C CA . SER A 1 540 ? -24.883 14.645 3.093 1.00 74.81 540 SER A CA 1
ATOM 4364 C C . SER A 1 540 ? -23.735 15.305 3.839 1.00 74.81 540 SER A C 1
ATOM 4366 O O . SER A 1 540 ? -22.569 15.191 3.467 1.00 74.81 540 SER A O 1
ATOM 4368 N N . THR A 1 541 ? -24.079 15.979 4.932 1.00 61.66 541 THR A N 1
ATOM 4369 C CA . THR A 1 541 ? -23.129 16.469 5.936 1.00 61.66 541 THR A CA 1
ATOM 4370 C C . THR A 1 541 ? -22.762 15.394 6.965 1.00 61.66 541 THR A C 1
ATOM 4372 O O . THR A 1 541 ? -21.874 15.622 7.779 1.00 61.66 541 THR A O 1
ATOM 4375 N N . SER A 1 542 ? -23.433 14.238 6.936 1.00 62.19 542 SER A N 1
ATOM 4376 C CA . SER A 1 542 ? -23.130 13.049 7.738 1.00 62.19 542 SER A CA 1
ATOM 4377 C C . SER A 1 542 ? -22.446 11.977 6.893 1.00 62.19 542 SER A C 1
ATOM 4379 O O . SER A 1 542 ? -22.532 12.000 5.662 1.00 62.19 542 SER A O 1
ATOM 4381 N N . TRP A 1 543 ? -21.795 11.018 7.552 1.00 69.00 543 TRP A N 1
ATOM 4382 C CA . TRP A 1 543 ? -21.339 9.822 6.853 1.00 69.00 543 TRP A CA 1
ATOM 4383 C C . TRP A 1 543 ? -22.545 9.000 6.387 1.00 69.00 543 TRP A C 1
ATOM 4385 O O . TRP A 1 543 ? -23.651 9.134 6.924 1.00 69.00 543 TRP A O 1
ATOM 4395 N N . GLN A 1 544 ? -22.329 8.184 5.362 1.00 73.19 544 GLN A N 1
ATOM 4396 C CA . GLN A 1 544 ? -23.347 7.315 4.788 1.00 73.19 544 GLN A CA 1
ATOM 4397 C C . GLN A 1 544 ? -22.938 5.860 4.885 1.00 73.19 544 GLN A C 1
ATOM 4399 O O . GLN A 1 544 ? -21.806 5.496 4.576 1.00 73.19 544 GLN A O 1
ATOM 4404 N N . GLU A 1 545 ? -23.902 5.053 5.294 1.00 78.12 545 GLU A N 1
ATOM 4405 C CA . GLU A 1 545 ? -23.777 3.616 5.446 1.00 78.12 545 GLU A CA 1
ATOM 4406 C C . GLU A 1 545 ? -24.049 2.914 4.109 1.00 78.12 545 GLU A C 1
ATOM 4408 O O . GLU A 1 545 ? -25.018 3.231 3.414 1.00 78.12 545 GLU A O 1
ATOM 4413 N N . ILE A 1 546 ? -23.194 1.960 3.752 1.00 84.75 546 ILE A N 1
ATOM 4414 C CA . ILE A 1 546 ? -23.327 1.073 2.599 1.00 84.75 546 ILE A CA 1
ATOM 4415 C C . ILE A 1 546 ? -23.279 -0.358 3.136 1.00 84.75 546 ILE A C 1
ATOM 4417 O O . ILE A 1 546 ? -22.228 -0.849 3.556 1.00 84.75 546 ILE A O 1
ATOM 4421 N N . ASP A 1 547 ? -24.431 -1.024 3.127 1.00 82.69 547 ASP A N 1
ATOM 4422 C CA . ASP A 1 547 ? -24.548 -2.403 3.596 1.00 82.69 547 ASP A CA 1
ATOM 4423 C C . ASP A 1 547 ? -23.869 -3.363 2.607 1.00 82.69 547 ASP A C 1
ATOM 4425 O O . ASP A 1 547 ? -24.240 -3.433 1.432 1.00 82.69 547 ASP A O 1
ATOM 4429 N N . LEU A 1 548 ? -22.861 -4.103 3.076 1.00 87.00 548 LEU A N 1
ATOM 4430 C CA . LEU A 1 548 ? -22.146 -5.085 2.259 1.00 87.00 548 LEU A CA 1
ATOM 4431 C C . LEU A 1 548 ? -22.828 -6.461 2.242 1.00 87.00 548 LEU A C 1
ATOM 4433 O O . LEU A 1 548 ? -22.493 -7.282 1.387 1.00 87.00 548 LEU A O 1
ATOM 4437 N N . ARG A 1 549 ? -23.814 -6.717 3.116 1.00 83.56 549 ARG A N 1
ATOM 4438 C CA . ARG A 1 549 ? -24.547 -8.002 3.197 1.00 83.56 549 ARG A CA 1
ATOM 4439 C C . ARG A 1 549 ? -25.345 -8.322 1.939 1.00 83.56 549 ARG A C 1
ATOM 4441 O O . ARG A 1 549 ? -25.699 -9.472 1.697 1.00 83.56 549 ARG A O 1
ATOM 4448 N N . GLN A 1 550 ? -25.625 -7.308 1.122 1.00 82.94 550 GLN A N 1
ATOM 4449 C CA . GLN A 1 550 ? -26.248 -7.505 -0.185 1.00 82.94 550 GLN A CA 1
ATOM 4450 C C . GLN A 1 550 ? -25.349 -8.288 -1.161 1.00 82.94 550 GLN A C 1
ATOM 4452 O O . GLN A 1 550 ? -25.870 -8.880 -2.103 1.00 82.94 550 GLN A O 1
ATOM 4457 N N . TRP A 1 551 ? -24.032 -8.327 -0.922 1.00 88.38 551 TRP A N 1
ATOM 4458 C CA . TRP A 1 551 ? -23.072 -9.097 -1.719 1.00 88.38 551 TRP A CA 1
ATOM 4459 C C . TRP A 1 551 ? -22.424 -10.226 -0.917 1.00 88.38 551 TRP A C 1
ATOM 4461 O O . TRP A 1 551 ? -22.353 -11.350 -1.398 1.00 88.38 551 TRP A O 1
ATOM 4471 N N . ILE A 1 552 ? -21.968 -9.953 0.306 1.00 87.94 552 ILE A N 1
ATOM 4472 C CA . ILE A 1 552 ? -21.194 -10.910 1.101 1.00 87.94 552 ILE A CA 1
ATOM 4473 C C . ILE A 1 552 ? -22.125 -11.665 2.049 1.00 87.94 552 ILE A C 1
ATOM 4475 O O . ILE A 1 552 ? -22.732 -11.055 2.928 1.00 87.94 552 ILE A O 1
ATOM 4479 N N . GLN A 1 553 ? -22.227 -12.986 1.877 1.00 81.12 553 GLN A N 1
ATOM 4480 C CA . GLN A 1 553 ? -23.118 -13.843 2.676 1.00 81.12 553 GLN A CA 1
ATOM 4481 C C . GLN A 1 553 ? -22.408 -14.966 3.434 1.00 81.12 553 GLN A C 1
ATOM 4483 O O . GLN A 1 553 ? -23.059 -15.636 4.231 1.00 81.12 553 GLN A O 1
ATOM 4488 N N . THR A 1 554 ? -21.121 -15.179 3.166 1.00 82.31 554 THR A N 1
ATOM 4489 C CA . THR A 1 554 ? -20.342 -16.301 3.696 1.00 82.31 554 THR A CA 1
ATOM 4490 C C . THR A 1 554 ? -19.052 -15.828 4.362 1.00 82.31 554 THR A C 1
ATOM 4492 O O . THR A 1 554 ? -18.508 -14.769 4.031 1.00 82.31 554 THR A O 1
ATOM 4495 N N . SER A 1 555 ? -18.504 -16.642 5.260 1.00 83.69 555 SER A N 1
ATOM 4496 C CA . SER A 1 555 ? -17.153 -16.468 5.795 1.00 83.69 555 SER A CA 1
ATOM 4497 C C . SER A 1 555 ? -16.120 -16.620 4.677 1.00 83.69 555 SER A C 1
ATOM 4499 O O . SER A 1 555 ? -16.289 -17.467 3.799 1.00 83.69 555 SER A O 1
ATOM 4501 N N . GLY A 1 556 ? -15.048 -15.833 4.708 1.00 84.81 556 GLY A N 1
ATOM 4502 C CA . GLY A 1 556 ? -14.050 -15.826 3.639 1.00 84.81 556 GLY A CA 1
ATOM 4503 C C . GLY A 1 556 ? -13.069 -14.664 3.740 1.00 84.81 556 GLY A C 1
ATOM 4504 O O . GLY A 1 556 ? -13.088 -13.893 4.702 1.00 84.81 556 GLY A O 1
ATOM 4505 N N . THR A 1 557 ? -12.203 -14.537 2.737 1.00 83.44 557 THR A N 1
ATOM 4506 C CA . THR A 1 557 ? -11.264 -13.415 2.606 1.00 83.44 557 THR A CA 1
ATOM 4507 C C . THR A 1 557 ? -11.671 -12.577 1.407 1.00 83.44 557 THR A C 1
ATOM 4509 O O . THR A 1 557 ? -11.713 -13.082 0.286 1.00 83.44 557 THR A O 1
ATOM 4512 N N . TYR A 1 558 ? -11.941 -11.296 1.638 1.00 85.50 558 TYR A N 1
ATOM 4513 C CA . TYR A 1 558 ? -12.534 -10.409 0.646 1.00 85.50 558 TYR A CA 1
ATOM 4514 C C . TYR A 1 558 ? -11.649 -9.196 0.376 1.00 85.50 558 TYR A C 1
ATOM 4516 O O . TYR A 1 558 ? -11.007 -8.669 1.285 1.00 85.50 558 TYR A O 1
ATOM 4524 N N . ASN A 1 559 ? -11.654 -8.720 -0.868 1.00 85.38 559 ASN A N 1
ATOM 4525 C CA . ASN A 1 559 ? -11.141 -7.402 -1.236 1.00 85.38 559 ASN A CA 1
ATOM 4526 C C . ASN A 1 559 ? -12.305 -6.535 -1.717 1.00 85.38 559 ASN A C 1
ATOM 4528 O O . ASN A 1 559 ? -13.049 -6.933 -2.614 1.00 85.38 559 ASN A O 1
ATOM 4532 N N . ILE A 1 560 ? -12.463 -5.351 -1.129 1.00 87.44 560 ILE A N 1
ATOM 4533 C CA . ILE A 1 560 ? -13.430 -4.349 -1.579 1.00 87.44 560 ILE A CA 1
ATOM 4534 C C . ILE A 1 560 ? -12.699 -3.189 -2.241 1.00 87.44 560 ILE A C 1
ATOM 4536 O O . ILE A 1 560 ? -11.677 -2.719 -1.743 1.00 87.44 560 ILE A O 1
ATOM 4540 N N . ARG A 1 561 ? -13.236 -2.698 -3.359 1.00 84.25 561 ARG A N 1
ATOM 4541 C CA . ARG A 1 561 ? -12.733 -1.518 -4.068 1.00 84.25 561 ARG A CA 1
ATOM 4542 C C . ARG A 1 561 ? -13.867 -0.556 -4.374 1.00 84.25 561 ARG A C 1
ATOM 4544 O O . ARG A 1 561 ? -14.928 -0.958 -4.846 1.00 84.25 561 ARG A O 1
ATOM 4551 N N . LEU A 1 562 ? -13.600 0.726 -4.160 1.00 83.56 562 LEU A N 1
ATOM 4552 C CA . LEU A 1 562 ? -14.485 1.836 -4.486 1.00 83.56 562 LEU A CA 1
ATOM 4553 C C . LEU A 1 562 ? -13.742 2.829 -5.358 1.00 83.56 562 LEU A C 1
ATOM 4555 O O . LEU A 1 562 ? -12.615 3.218 -5.039 1.00 83.56 562 LEU A O 1
ATOM 4559 N N . TRP A 1 563 ? -14.381 3.295 -6.426 1.00 79.50 563 TRP A N 1
ATOM 4560 C CA . TRP A 1 563 ? -13.778 4.331 -7.256 1.00 79.50 563 TRP A CA 1
ATOM 4561 C C . TRP A 1 563 ? -14.797 5.262 -7.916 1.00 79.50 563 TRP A C 1
ATOM 4563 O O . TRP A 1 563 ? -15.938 4.905 -8.217 1.00 79.50 563 TRP A O 1
ATOM 4573 N N . SER A 1 564 ? -14.341 6.487 -8.161 1.00 74.81 564 SER A N 1
ATOM 4574 C CA . SER A 1 564 ? -14.976 7.506 -8.997 1.00 74.81 564 SER A CA 1
ATOM 4575 C C . SER A 1 564 ? -13.919 8.177 -9.873 1.00 74.81 564 SER A C 1
ATOM 4577 O O . SER A 1 564 ? -12.738 7.850 -9.784 1.00 74.81 564 SER A O 1
ATOM 4579 N N . SER A 1 565 ? -14.310 9.177 -10.668 1.00 59.34 565 SER A N 1
ATOM 4580 C CA . SER A 1 565 ? -13.364 9.937 -11.494 1.00 59.34 565 SER A CA 1
ATOM 4581 C C . SER A 1 565 ? -12.207 10.569 -10.703 1.00 59.34 565 SER A C 1
ATOM 4583 O O . SER A 1 565 ? -11.166 10.848 -11.288 1.00 59.34 565 SER A O 1
ATOM 4585 N N . ASN A 1 566 ? -12.388 10.821 -9.398 1.00 55.31 566 ASN A N 1
ATOM 4586 C CA . ASN A 1 566 ? -11.448 11.603 -8.587 1.00 55.31 566 ASN A CA 1
ATOM 4587 C C . ASN A 1 566 ? -11.015 10.913 -7.281 1.00 55.31 566 ASN A C 1
ATOM 4589 O O . ASN A 1 566 ? -10.215 11.485 -6.544 1.00 55.31 566 ASN A O 1
ATOM 4593 N N . THR A 1 567 ? -11.578 9.754 -6.933 1.00 65.00 567 THR A N 1
ATOM 4594 C CA . THR A 1 567 ? -11.328 9.093 -5.641 1.00 65.00 567 THR A CA 1
ATOM 4595 C C . THR A 1 567 ? -11.263 7.592 -5.820 1.00 65.00 567 THR A C 1
ATOM 4597 O O . THR A 1 567 ? -12.122 7.033 -6.496 1.00 65.00 567 THR A O 1
ATOM 4600 N N . GLN A 1 568 ? -10.303 6.953 -5.162 1.00 69.50 568 GLN A N 1
ATOM 4601 C CA . GLN A 1 568 ? -10.138 5.510 -5.172 1.00 69.50 568 GLN A CA 1
ATOM 4602 C C . GLN A 1 568 ? -9.749 5.015 -3.786 1.00 69.50 568 GLN A C 1
ATOM 4604 O O . GLN A 1 568 ? -8.996 5.680 -3.077 1.00 69.50 568 GLN A O 1
ATOM 4609 N N . TRP A 1 569 ? -10.300 3.871 -3.406 1.00 78.31 569 TRP A N 1
ATOM 4610 C CA . TRP A 1 569 ? -10.081 3.245 -2.114 1.00 78.31 569 TRP A CA 1
ATOM 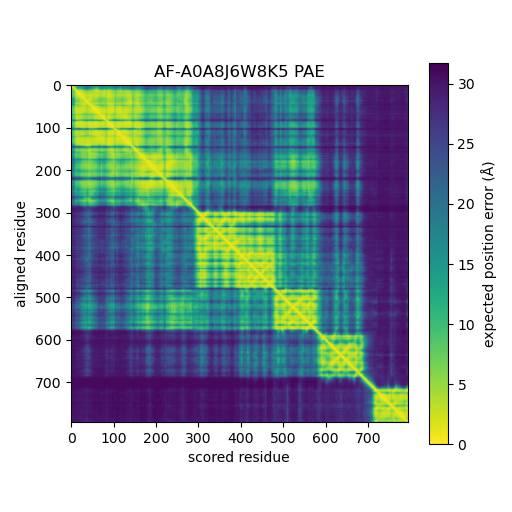4611 C C . TRP A 1 569 ? -10.220 1.728 -2.250 1.00 78.31 569 TRP A C 1
ATOM 4613 O O . TRP A 1 569 ? -11.057 1.254 -3.023 1.00 78.31 569 TRP A O 1
ATOM 4623 N N . SER A 1 570 ? -9.402 0.973 -1.523 1.00 78.62 570 SER A N 1
ATOM 4624 C CA . SER A 1 570 ? -9.481 -0.486 -1.478 1.00 78.62 570 SER A CA 1
ATOM 4625 C C . SER A 1 570 ? -9.014 -1.024 -0.136 1.00 78.62 570 SER A C 1
ATOM 4627 O O . SER A 1 570 ? -8.027 -0.519 0.396 1.00 78.62 570 SER A O 1
ATOM 4629 N N . GLU A 1 571 ? -9.654 -2.081 0.351 1.00 78.88 571 GLU A N 1
ATOM 4630 C CA . GLU A 1 571 ? -9.305 -2.731 1.615 1.00 78.88 571 GLU A CA 1
ATOM 4631 C C . GLU A 1 571 ? -9.501 -4.251 1.506 1.00 78.88 571 GLU A C 1
ATOM 4633 O O . GLU A 1 571 ? -10.448 -4.717 0.868 1.00 78.88 571 GLU A O 1
ATOM 4638 N N . THR A 1 572 ? -8.589 -5.023 2.104 1.00 80.94 572 THR A N 1
ATOM 4639 C CA . THR A 1 572 ? -8.695 -6.486 2.221 1.00 80.94 572 THR A CA 1
ATOM 4640 C C . THR A 1 572 ? -9.024 -6.838 3.663 1.00 80.94 572 THR A C 1
ATOM 4642 O O . THR A 1 572 ? -8.371 -6.334 4.572 1.00 80.94 572 THR A O 1
ATOM 4645 N N . PHE A 1 573 ? -9.998 -7.719 3.875 1.00 82.62 573 PHE A N 1
ATOM 4646 C CA . PHE A 1 573 ? -10.431 -8.135 5.207 1.00 82.62 573 PHE A CA 1
ATOM 4647 C C . PHE A 1 573 ? -10.898 -9.595 5.221 1.00 82.62 573 PHE A C 1
ATOM 4649 O O . PHE A 1 573 ? -11.211 -10.182 4.182 1.00 82.62 573 PHE A O 1
ATOM 4656 N N . GLN A 1 574 ? -10.954 -10.187 6.411 1.00 84.19 574 GLN A N 1
ATOM 4657 C CA . GLN A 1 574 ? -11.433 -11.548 6.639 1.00 84.19 574 GLN A CA 1
ATOM 4658 C C . GLN A 1 574 ? -12.751 -11.542 7.417 1.00 84.19 574 GLN A C 1
ATOM 4660 O O . GLN A 1 574 ? -12.944 -10.739 8.325 1.00 84.19 574 GLN A O 1
ATOM 4665 N N . ILE A 1 575 ? -13.646 -12.473 7.093 1.00 82.44 575 ILE A N 1
ATOM 4666 C CA . ILE A 1 575 ? -14.832 -12.804 7.888 1.00 82.44 575 ILE A CA 1
ATOM 4667 C C . ILE A 1 575 ? -14.635 -14.215 8.442 1.00 82.44 575 ILE A C 1
ATOM 4669 O O . ILE A 1 575 ? -14.519 -15.159 7.659 1.00 82.44 575 ILE A O 1
ATOM 4673 N N . GLN A 1 576 ? -14.560 -14.356 9.769 1.00 72.81 576 GLN A N 1
ATOM 4674 C CA . GLN A 1 576 ? -14.287 -15.650 10.414 1.00 72.81 576 GLN A CA 1
ATOM 4675 C C . GLN A 1 576 ? -15.539 -16.492 10.666 1.00 72.81 576 GLN A C 1
ATOM 4677 O O . GLN A 1 576 ? -15.482 -17.711 10.537 1.00 72.81 576 GLN A O 1
ATOM 4682 N N . GLU A 1 577 ? -16.665 -15.859 10.991 1.00 64.12 577 GLU A N 1
ATOM 4683 C CA . GLU A 1 577 ? -17.928 -16.548 11.257 1.00 64.12 577 GLU A CA 1
ATOM 4684 C C . GLU A 1 577 ? -19.065 -15.943 10.431 1.00 64.12 577 GLU A C 1
ATOM 4686 O O . GLU A 1 577 ? -19.157 -14.725 10.277 1.00 64.12 577 GLU A O 1
ATOM 4691 N N . ASP A 1 578 ? -19.991 -16.796 9.982 1.00 52.75 578 ASP A N 1
ATOM 4692 C CA . ASP A 1 578 ? -21.307 -16.384 9.474 1.00 52.75 578 ASP A CA 1
ATOM 4693 C C . ASP A 1 578 ? -22.244 -16.003 10.630 1.00 52.75 578 ASP A C 1
ATOM 4695 O O . ASP A 1 578 ? -23.406 -16.417 10.706 1.00 52.75 578 ASP A O 1
ATOM 4699 N N . CYS A 1 579 ? -21.747 -15.201 11.573 1.00 48.97 579 CYS A N 1
ATOM 4700 C CA . CYS A 1 579 ? -22.606 -14.602 12.576 1.00 48.97 579 CYS A CA 1
ATOM 4701 C C . CYS A 1 579 ? -23.409 -13.492 11.892 1.00 48.97 579 CYS A C 1
ATOM 4703 O O . CYS A 1 579 ? -22.962 -12.354 11.720 1.00 48.97 579 CYS A O 1
ATOM 4705 N N . GLN A 1 580 ? -24.642 -13.825 11.500 1.00 44.38 580 GLN A N 1
ATOM 4706 C CA . GLN A 1 580 ? -25.643 -12.821 11.169 1.00 44.38 580 GLN A CA 1
ATOM 4707 C C . GLN A 1 580 ? -25.913 -12.001 12.429 1.00 44.38 580 GLN A C 1
ATOM 4709 O O . GLN A 1 580 ? -26.735 -12.374 13.264 1.00 44.38 580 GLN A O 1
ATOM 4714 N N . LEU A 1 581 ? -25.214 -10.875 12.577 1.00 50.75 581 LEU A N 1
ATOM 4715 C CA . LEU A 1 581 ? -25.550 -9.870 13.577 1.00 50.75 581 LEU A CA 1
ATOM 4716 C C . LEU A 1 581 ? -26.940 -9.336 13.224 1.00 50.75 581 LEU A C 1
ATOM 4718 O O . LEU A 1 581 ? -27.107 -8.473 12.350 1.00 50.75 581 LEU A O 1
ATOM 4722 N N . SER A 1 582 ? -27.945 -9.951 13.842 1.00 39.88 582 SER A N 1
ATOM 4723 C CA . SER A 1 582 ? -29.358 -9.670 13.658 1.00 39.88 582 SER A CA 1
ATOM 4724 C C . SER A 1 582 ? -29.657 -8.291 14.235 1.00 39.88 582 SER A C 1
ATOM 4726 O O . SER A 1 582 ? -29.725 -8.130 15.447 1.00 39.88 582 SER A O 1
ATOM 4728 N N . HIS A 1 583 ? -29.833 -7.331 13.329 1.00 46.84 583 HIS A N 1
ATOM 4729 C CA . HIS A 1 583 ? -30.232 -5.939 13.540 1.00 46.84 583 HIS A CA 1
ATOM 4730 C C . HIS A 1 583 ? -29.319 -5.068 14.425 1.00 46.84 583 HIS A C 1
ATOM 4732 O O . HIS A 1 583 ? -29.082 -5.309 15.603 1.00 46.84 583 HIS A O 1
ATOM 4738 N N . LEU A 1 584 ? -28.854 -3.977 13.813 1.00 49.81 584 LEU A N 1
ATOM 4739 C CA . LEU A 1 584 ? -28.133 -2.880 14.451 1.00 49.81 584 LEU A CA 1
ATOM 4740 C C . LEU A 1 584 ? -29.057 -2.219 15.497 1.00 49.81 584 LEU A C 1
ATOM 4742 O O . LEU A 1 584 ? -30.161 -1.818 15.118 1.00 49.81 584 LEU A O 1
ATOM 4746 N N . PRO A 1 585 ? -28.643 -2.044 16.769 1.00 48.12 585 PRO A N 1
ATOM 4747 C CA . PRO A 1 585 ? -29.404 -1.235 17.719 1.00 48.12 585 PRO A CA 1
ATOM 4748 C C . PRO A 1 585 ? -29.580 0.182 17.164 1.00 48.12 585 PRO A C 1
ATOM 4750 O O . PRO A 1 585 ? -28.596 0.831 16.772 1.00 48.12 585 PRO A O 1
ATOM 4753 N N . SER A 1 586 ? -30.823 0.665 17.094 1.00 47.44 586 SER A N 1
ATOM 4754 C CA . SER A 1 586 ? -31.090 2.032 16.657 1.00 47.44 586 SER A CA 1
ATOM 4755 C C . SER A 1 586 ? -30.504 3.006 17.673 1.00 47.44 586 SER A C 1
ATOM 4757 O O . SER A 1 586 ? -30.479 2.764 18.874 1.00 47.44 586 SER A O 1
ATOM 4759 N N . VAL A 1 587 ? -30.076 4.174 17.202 1.00 47.19 587 VAL A N 1
ATOM 4760 C CA . VAL A 1 587 ? -29.617 5.274 18.067 1.00 47.19 587 VAL A CA 1
ATOM 4761 C C . VAL A 1 587 ? -30.730 5.796 18.992 1.00 47.19 587 VAL A C 1
ATOM 4763 O O . VAL A 1 587 ? -30.447 6.471 19.977 1.00 47.19 587 VAL A O 1
ATOM 4766 N N . GLN A 1 588 ? -31.990 5.464 18.701 1.00 49.44 588 GLN A N 1
ATOM 4767 C CA . GLN A 1 588 ? -33.136 5.755 19.565 1.00 49.44 588 GLN A CA 1
ATOM 4768 C C . GLN A 1 588 ? -33.330 4.730 20.698 1.00 49.44 588 GLN A C 1
ATOM 4770 O O . GLN A 1 588 ? -34.100 5.005 21.612 1.00 49.44 588 GLN A O 1
ATOM 4775 N N . ASP A 1 589 ? -32.610 3.602 20.680 1.00 55.03 589 ASP A N 1
ATOM 4776 C CA . ASP A 1 589 ? -32.740 2.511 21.662 1.00 55.03 589 ASP A CA 1
ATOM 4777 C C . ASP A 1 589 ? -31.701 2.597 22.799 1.00 55.03 589 ASP A C 1
ATOM 4779 O O . ASP A 1 589 ? -31.595 1.698 23.637 1.00 55.03 589 ASP A O 1
ATOM 4783 N N . VAL A 1 590 ? -30.909 3.673 22.826 1.00 67.69 590 VAL A N 1
ATOM 4784 C CA . VAL A 1 590 ? -29.835 3.867 23.803 1.00 67.69 590 VAL A CA 1
ATOM 4785 C C . VAL A 1 590 ? -30.428 4.278 25.155 1.00 67.69 590 VAL A C 1
ATOM 4787 O O . VAL A 1 590 ? -31.101 5.301 25.272 1.00 67.69 590 VAL A O 1
ATOM 4790 N N . ASN A 1 591 ? -30.149 3.497 26.198 1.00 75.69 591 ASN A N 1
ATOM 4791 C CA . ASN A 1 591 ? -30.628 3.745 27.557 1.00 75.69 591 ASN A CA 1
ATOM 4792 C C . ASN A 1 591 ? -29.537 4.406 28.399 1.00 75.69 591 ASN A C 1
ATOM 4794 O O . ASN A 1 591 ? -28.476 3.820 28.606 1.00 75.69 591 ASN A O 1
ATOM 4798 N N . ILE A 1 592 ? -29.815 5.593 28.934 1.00 78.50 592 ILE A N 1
ATOM 4799 C CA . ILE A 1 592 ? -28.875 6.333 29.784 1.00 78.50 592 ILE A CA 1
ATOM 4800 C C . ILE A 1 592 ? -29.287 6.157 31.240 1.00 78.50 592 ILE A C 1
ATOM 4802 O O . ILE A 1 592 ? -30.430 6.440 31.607 1.00 78.50 592 ILE A O 1
ATOM 4806 N N . LEU A 1 593 ? -28.354 5.681 32.058 1.00 81.75 593 LEU A N 1
ATOM 4807 C CA . LEU A 1 593 ? -28.539 5.467 33.485 1.00 81.75 593 LEU A CA 1
ATOM 4808 C C . LEU A 1 593 ? -27.675 6.439 34.295 1.00 81.75 593 LEU A C 1
ATOM 4810 O O . LEU A 1 593 ? -26.533 6.700 33.919 1.00 81.75 593 LEU A O 1
ATOM 4814 N N . ASP A 1 594 ? -28.217 6.933 35.407 1.00 78.56 594 ASP A N 1
ATOM 4815 C CA . ASP A 1 594 ? -27.473 7.692 36.421 1.00 78.56 594 ASP A CA 1
ATOM 4816 C C . ASP A 1 594 ? -26.592 6.774 37.298 1.00 78.56 594 ASP A C 1
ATOM 4818 O O . ASP A 1 594 ? -26.640 5.539 37.189 1.00 78.56 594 ASP A O 1
ATOM 4822 N N . ARG A 1 595 ? -25.846 7.358 38.246 1.00 77.56 595 ARG A N 1
ATOM 4823 C CA . ARG A 1 595 ? -25.009 6.606 39.201 1.00 77.56 595 ARG A CA 1
ATOM 4824 C C . ARG A 1 595 ? -25.796 5.588 40.036 1.00 77.56 595 ARG A C 1
ATOM 4826 O O . ARG A 1 595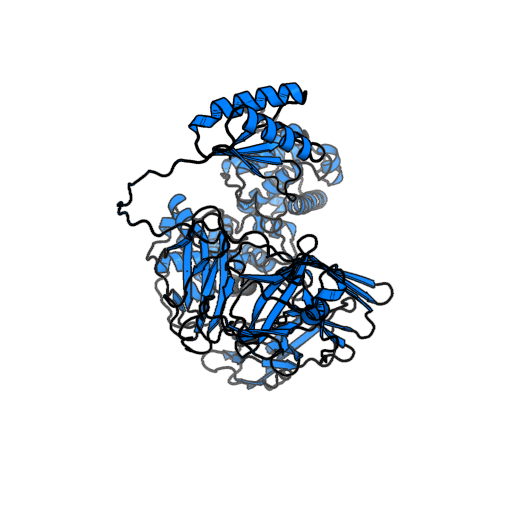 ? -25.244 4.597 40.516 1.00 77.56 595 ARG A O 1
ATOM 4833 N N . ARG A 1 596 ? -27.097 5.815 40.232 1.00 76.75 596 ARG A N 1
ATOM 4834 C CA . ARG A 1 596 ? -28.016 4.927 40.966 1.00 76.75 596 ARG A CA 1
ATOM 4835 C C . ARG A 1 596 ? -28.669 3.880 40.059 1.00 76.75 596 ARG A C 1
ATOM 4837 O O . ARG A 1 596 ? -29.481 3.094 40.543 1.00 76.75 596 ARG A O 1
ATOM 4844 N N . LYS A 1 597 ? -28.271 3.817 38.784 1.00 75.19 597 LYS A N 1
ATOM 4845 C CA . LYS A 1 597 ? -28.799 2.940 37.730 1.00 75.19 597 LYS A CA 1
ATOM 4846 C C . LYS A 1 597 ? -30.255 3.229 37.347 1.00 75.19 597 LYS A C 1
ATOM 4848 O O . LYS A 1 597 ? -30.907 2.362 36.763 1.00 75.19 597 LYS A O 1
ATOM 4853 N N . ASN A 1 598 ? -30.771 4.420 37.641 1.00 77.44 598 ASN A N 1
ATOM 4854 C CA . ASN A 1 598 ? -32.090 4.841 37.180 1.00 77.44 598 ASN A CA 1
ATOM 4855 C C . ASN A 1 598 ? -31.999 5.359 35.750 1.00 77.44 598 ASN A C 1
ATOM 4857 O O . ASN A 1 598 ? -31.082 6.103 35.410 1.00 77.44 598 ASN A O 1
ATOM 4861 N N . THR A 1 599 ? -32.983 5.018 34.922 1.00 76.50 599 THR A N 1
ATOM 4862 C CA . THR A 1 599 ? -33.086 5.570 33.571 1.00 76.50 599 THR A CA 1
ATOM 4863 C C . THR A 1 599 ? -33.394 7.061 33.625 1.00 76.50 599 THR A C 1
ATOM 4865 O O . THR A 1 599 ? -34.409 7.471 34.195 1.00 76.50 599 THR A O 1
ATOM 4868 N N . ILE A 1 600 ? -32.555 7.871 32.985 1.00 71.88 600 ILE A N 1
ATOM 4869 C CA . ILE A 1 600 ? -32.785 9.308 32.856 1.00 71.88 600 ILE A CA 1
ATOM 4870 C C . ILE A 1 600 ? -33.810 9.525 31.738 1.00 71.88 600 ILE A C 1
ATOM 4872 O O . ILE A 1 600 ? -33.499 9.414 30.557 1.00 71.88 600 ILE A O 1
ATOM 4876 N N . GLN A 1 601 ? -35.064 9.789 32.116 1.00 56.53 601 GLN A N 1
ATOM 4877 C CA . GLN A 1 601 ? -36.187 9.904 31.172 1.00 56.53 601 GLN A CA 1
ATOM 4878 C C . GLN A 1 601 ? -36.453 11.336 30.673 1.00 56.53 601 GLN A C 1
ATOM 4880 O O . GLN A 1 601 ? -37.260 11.521 29.763 1.00 56.53 601 GLN A O 1
ATOM 4885 N N . LYS A 1 602 ? -35.824 12.360 31.267 1.00 56.56 602 LYS A N 1
ATOM 4886 C CA . LYS A 1 602 ? -36.017 13.774 30.908 1.00 56.56 602 LYS A CA 1
ATOM 4887 C C . LYS A 1 602 ? -34.679 14.492 30.788 1.00 56.56 602 LYS A C 1
ATOM 4889 O O . LYS A 1 602 ? -33.845 14.387 31.681 1.00 56.56 602 LYS A O 1
ATOM 4894 N N . PHE A 1 603 ? -34.534 15.254 29.705 1.00 54.09 603 PHE A N 1
ATOM 4895 C CA . PHE A 1 603 ? -33.414 16.158 29.471 1.00 54.09 603 PHE A CA 1
ATOM 4896 C C . PHE A 1 603 ? -33.925 17.598 29.301 1.00 54.09 603 PHE A C 1
ATOM 4898 O O . PHE A 1 603 ? -34.944 17.784 28.630 1.00 54.09 603 PHE A O 1
ATOM 4905 N N . PRO A 1 604 ? -33.239 18.615 29.855 1.00 52.00 604 PRO A N 1
ATOM 4906 C CA . PRO A 1 604 ? -32.025 18.513 30.666 1.00 52.00 604 PRO A CA 1
ATOM 4907 C C . PRO A 1 604 ? -32.255 17.805 32.010 1.00 52.00 604 PRO A C 1
ATOM 4909 O O . PRO A 1 604 ? -33.357 17.853 32.550 1.00 52.00 604 PRO A O 1
ATOM 4912 N N . ALA A 1 605 ? -31.235 17.109 32.514 1.00 61.50 605 ALA A N 1
ATOM 4913 C CA . ALA A 1 605 ? -31.300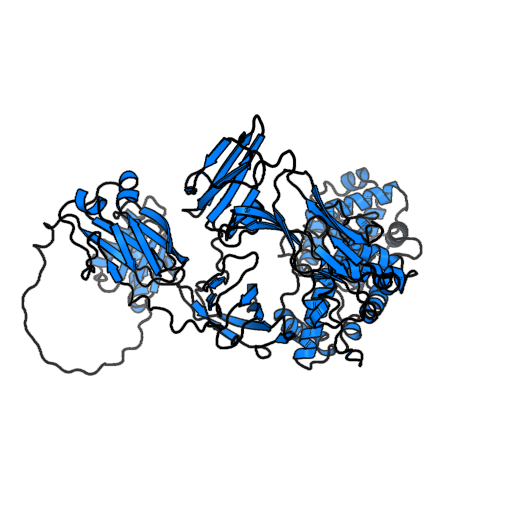 16.497 33.838 1.00 61.50 605 ALA A CA 1
ATOM 4914 C C . ALA A 1 605 ? -31.066 17.577 34.909 1.00 61.50 605 ALA A C 1
ATOM 4916 O O . ALA A 1 605 ? -30.115 18.359 34.803 1.00 61.50 605 ALA A O 1
ATOM 4917 N N . ASP A 1 606 ? -31.947 17.629 35.911 1.00 61.16 606 ASP A N 1
ATOM 4918 C CA . ASP A 1 606 ? -31.852 18.573 37.025 1.00 61.16 606 ASP A CA 1
ATOM 4919 C C . ASP A 1 606 ? -30.921 18.010 38.103 1.00 61.16 606 ASP A C 1
ATOM 4921 O O . ASP A 1 606 ? -31.266 17.043 38.789 1.00 61.16 606 ASP A O 1
ATOM 4925 N N . CYS A 1 607 ? -29.767 18.641 38.293 1.00 62.53 607 CYS A N 1
ATOM 4926 C CA . CYS A 1 607 ? -28.899 18.376 39.435 1.00 62.53 607 CYS A CA 1
ATOM 4927 C C . CYS A 1 607 ? -29.216 19.390 40.543 1.00 62.53 607 CYS A C 1
ATOM 4929 O O . CYS A 1 607 ? -29.460 20.565 40.269 1.00 62.53 607 CYS A O 1
ATOM 4931 N N . LEU A 1 608 ? -29.274 18.933 41.798 1.00 57.38 608 LEU A N 1
ATOM 4932 C CA . LEU A 1 608 ? -29.614 19.796 42.936 1.00 57.38 608 LEU A CA 1
ATOM 4933 C C . LEU A 1 608 ? -28.458 20.730 43.317 1.00 57.38 608 LEU A C 1
ATOM 4935 O O . LEU A 1 608 ? -28.717 21.861 43.715 1.00 57.38 608 LEU A O 1
ATOM 4939 N N . GLU A 1 609 ? -27.214 20.266 43.167 1.00 65.31 609 GLU A N 1
ATOM 4940 C CA . GLU A 1 609 ? -25.995 21.009 43.490 1.00 65.31 609 GLU A CA 1
ATOM 4941 C C . GLU A 1 609 ? -24.884 20.731 42.458 1.00 65.31 609 GLU A C 1
ATOM 4943 O O . GLU A 1 609 ? -24.836 19.660 41.845 1.00 65.31 609 GLU A O 1
ATOM 4948 N N . SER A 1 610 ? -23.952 21.678 42.281 1.00 68.12 610 SER A N 1
ATOM 4949 C CA . SER A 1 610 ? -22.807 21.525 41.365 1.00 68.12 610 SER A CA 1
ATOM 4950 C C . SER A 1 610 ? -21.884 20.369 41.757 1.00 68.12 610 SER A C 1
ATOM 4952 O O . SER A 1 610 ? -21.325 19.694 40.895 1.00 68.12 610 SER A O 1
ATOM 4954 N N . GLN A 1 611 ? -21.755 20.101 43.058 1.00 69.94 611 GLN A N 1
ATOM 4955 C CA . GLN A 1 611 ? -20.955 18.991 43.573 1.00 69.94 611 GLN A CA 1
ATOM 4956 C C . GLN A 1 611 ? -21.570 17.633 43.233 1.00 69.94 611 GLN A C 1
ATOM 4958 O O . GLN A 1 611 ? -20.832 16.714 42.885 1.00 69.94 611 GLN A O 1
ATOM 4963 N N . ASP A 1 612 ? -22.899 17.521 43.271 1.00 69.12 612 ASP A N 1
ATOM 4964 C CA . ASP A 1 612 ? -23.598 16.285 42.924 1.00 69.12 612 ASP A CA 1
ATOM 4965 C C . ASP A 1 612 ? -23.402 15.937 41.447 1.00 69.12 612 ASP A C 1
ATOM 4967 O O . ASP A 1 612 ? -23.106 14.791 41.129 1.00 69.12 612 ASP A O 1
ATOM 4971 N N . PHE A 1 613 ? -23.461 16.930 40.555 1.00 75.06 613 PHE A N 1
ATOM 4972 C CA . PHE A 1 613 ? -23.191 16.741 39.126 1.00 75.06 613 PHE A CA 1
ATOM 4973 C C . PHE A 1 613 ? -21.789 16.200 38.854 1.00 75.06 613 PHE A C 1
ATOM 4975 O O . PHE A 1 613 ? -21.629 15.250 38.094 1.00 75.06 613 PHE A O 1
ATOM 4982 N N . TRP A 1 614 ? -20.764 16.760 39.498 1.00 78.31 614 TRP A N 1
ATOM 4983 C CA . TRP A 1 614 ? -19.398 16.268 39.317 1.00 78.31 614 TRP A CA 1
ATOM 4984 C C . TRP A 1 614 ? -19.175 14.875 39.908 1.00 78.31 614 TRP A C 1
ATOM 4986 O O . TRP A 1 614 ? -18.219 14.206 39.533 1.00 78.31 614 TRP A O 1
ATOM 4996 N N . LEU A 1 615 ? -20.039 14.428 40.820 1.00 77.56 615 LEU A N 1
ATOM 4997 C CA . LEU A 1 615 ? -20.012 13.087 41.402 1.00 77.56 615 LEU A CA 1
ATOM 4998 C C . LEU A 1 615 ? -20.899 12.081 40.652 1.00 77.56 615 LEU A C 1
ATOM 5000 O O . LEU A 1 615 ? -20.994 10.927 41.095 1.00 77.56 615 LEU A O 1
ATOM 5004 N N . GLU A 1 616 ? -21.552 12.498 39.564 1.00 76.75 616 GLU A N 1
ATOM 5005 C CA . GLU A 1 616 ? -22.362 11.617 38.732 1.00 76.75 616 GLU A CA 1
ATOM 5006 C C . GLU A 1 616 ? -21.509 10.750 37.805 1.00 76.75 616 GLU A C 1
ATOM 5008 O O . GLU A 1 616 ? -20.466 11.142 37.272 1.00 76.75 616 GLU A O 1
ATOM 5013 N N . GLU A 1 617 ? -22.019 9.542 37.596 1.00 82.06 617 GLU A N 1
ATOM 5014 C CA . GLU A 1 617 ? -21.478 8.560 36.673 1.00 82.06 617 GLU A CA 1
ATOM 5015 C C . GLU A 1 617 ? -22.601 8.149 35.726 1.00 82.06 617 GLU A C 1
ATOM 5017 O O . GLU A 1 617 ? -23.616 7.592 36.146 1.00 82.06 617 GLU A O 1
ATOM 5022 N N . LEU A 1 618 ? -22.435 8.455 34.444 1.00 81.94 618 LEU A N 1
ATOM 5023 C CA . LEU A 1 618 ? -23.423 8.143 33.421 1.00 81.94 618 LEU A CA 1
ATOM 5024 C C . LEU A 1 618 ? -23.060 6.816 32.769 1.00 81.94 618 LEU A C 1
ATOM 5026 O O . LEU A 1 618 ? -21.964 6.665 32.234 1.00 81.94 618 LEU A O 1
ATOM 5030 N N . THR A 1 619 ? -23.992 5.867 32.768 1.00 83.44 619 THR A N 1
ATOM 5031 C CA . THR A 1 619 ? -23.855 4.633 31.986 1.00 83.44 619 THR A CA 1
ATOM 5032 C C . THR A 1 619 ? -24.760 4.708 30.770 1.00 83.44 619 THR A C 1
ATOM 5034 O O . THR A 1 619 ? -25.983 4.711 30.903 1.00 83.44 619 THR A O 1
ATOM 5037 N N . ILE A 1 620 ? -24.174 4.725 29.581 1.00 82.38 620 ILE A N 1
ATOM 5038 C CA . ILE A 1 620 ? -24.915 4.657 28.324 1.00 82.38 620 ILE A CA 1
ATOM 5039 C C . ILE A 1 620 ? -24.927 3.194 27.873 1.00 82.38 620 ILE A C 1
ATOM 5041 O O . ILE A 1 620 ? -23.867 2.595 27.712 1.00 82.38 620 ILE A O 1
ATOM 5045 N N . LYS A 1 621 ? -26.115 2.609 27.704 1.00 78.19 621 LYS A N 1
ATOM 5046 C CA . LYS A 1 621 ? -26.334 1.210 27.303 1.00 78.19 621 LYS A CA 1
ATOM 5047 C C . LYS A 1 621 ? -26.994 1.109 25.937 1.00 78.19 621 LYS A C 1
ATOM 5049 O O . LYS A 1 621 ? -27.773 1.984 25.570 1.00 78.19 621 LYS A O 1
ATOM 5054 N N . GLY A 1 622 ? -26.780 -0.006 25.242 1.00 64.81 622 GLY A N 1
ATOM 5055 C CA . GLY A 1 622 ? -27.353 -0.238 23.909 1.00 64.81 622 GLY A CA 1
ATOM 5056 C C . GLY A 1 622 ? -26.490 0.338 22.784 1.00 64.81 622 GLY A C 1
ATOM 5057 O O . GLY A 1 622 ? -26.992 0.642 21.703 1.00 64.81 622 GLY A O 1
ATOM 5058 N N . LEU A 1 623 ? -25.196 0.515 23.054 1.00 69.00 623 LEU A N 1
ATOM 5059 C CA . LEU A 1 623 ? -24.172 0.881 22.079 1.00 69.00 623 LEU A CA 1
ATOM 5060 C C . LEU A 1 623 ? -23.547 -0.395 21.498 1.00 69.00 623 LEU A C 1
ATOM 5062 O O . LEU A 1 623 ? -23.792 -1.491 22.008 1.00 69.00 623 LEU A O 1
ATOM 5066 N N . TRP A 1 624 ? -22.776 -0.299 20.413 1.00 57.34 624 TRP A N 1
ATOM 5067 C CA . TRP A 1 624 ? -22.110 -1.497 19.893 1.00 57.34 624 TRP A CA 1
ATOM 5068 C C . TRP A 1 624 ? -20.966 -1.902 20.817 1.00 57.34 624 TRP A C 1
ATOM 5070 O O . TRP A 1 624 ? -20.177 -1.036 21.194 1.00 57.34 624 TRP A O 1
ATOM 5080 N N . PRO A 1 625 ? -20.823 -3.194 21.154 1.00 52.41 625 PRO A N 1
ATOM 5081 C CA . PRO A 1 625 ? -19.636 -3.653 21.848 1.00 52.41 625 PRO A CA 1
ATOM 5082 C C . PRO A 1 625 ? -18.367 -3.214 21.112 1.00 52.41 625 PRO A C 1
ATOM 5084 O O . PRO A 1 625 ? -18.270 -3.412 19.902 1.00 52.41 625 PRO A O 1
ATOM 5087 N N . LEU A 1 626 ? -17.408 -2.636 21.839 1.00 51.66 626 LEU A N 1
ATOM 5088 C CA . LEU A 1 626 ? -16.108 -2.179 21.323 1.00 51.66 626 LEU A CA 1
ATOM 5089 C C . LEU A 1 626 ? -16.130 -0.973 20.358 1.00 51.66 626 LEU A C 1
ATOM 5091 O O . LEU A 1 626 ? -15.073 -0.622 19.837 1.00 51.66 626 LEU A O 1
ATOM 5095 N N . GLU A 1 627 ? -17.270 -0.307 20.140 1.00 61.19 627 GLU A N 1
ATOM 5096 C CA . GLU A 1 627 ? -17.344 0.941 19.354 1.00 61.19 627 GLU A CA 1
ATOM 5097 C C . GLU A 1 627 ? -16.640 2.109 20.062 1.00 61.19 627 GLU A C 1
ATOM 5099 O O . GLU A 1 627 ? -16.677 2.217 21.286 1.00 61.19 627 GLU A O 1
ATOM 5104 N N . GLU A 1 628 ? -16.007 3.001 19.298 1.00 60.84 628 GLU A N 1
ATOM 5105 C CA . GLU A 1 628 ? -15.430 4.246 19.814 1.00 60.84 628 GLU A CA 1
ATOM 5106 C C . GLU A 1 628 ? -16.429 5.406 19.715 1.00 60.84 628 GLU A C 1
ATOM 5108 O O . GLU A 1 628 ? -17.117 5.587 18.708 1.00 60.84 628 GLU A O 1
ATOM 5113 N N . LEU A 1 629 ? -16.492 6.221 20.767 1.00 65.44 629 LEU A N 1
ATOM 5114 C CA . LEU A 1 629 ? -17.392 7.364 20.873 1.00 65.44 629 LEU A CA 1
ATOM 5115 C C . LEU A 1 629 ? -16.614 8.622 21.252 1.00 65.44 629 LEU A C 1
ATOM 5117 O O . LEU A 1 629 ? -15.932 8.655 22.279 1.00 65.44 629 LEU A O 1
ATOM 5121 N N . ASP A 1 630 ? -16.764 9.667 20.440 1.00 65.50 630 ASP A N 1
ATOM 5122 C CA . ASP A 1 630 ? -16.247 11.007 20.723 1.00 65.50 630 ASP A CA 1
ATOM 5123 C C . ASP A 1 630 ? -17.249 11.728 21.637 1.00 65.50 630 ASP A C 1
ATOM 5125 O O . ASP A 1 630 ? -18.355 12.063 21.213 1.00 65.50 630 ASP A O 1
ATOM 5129 N N . PHE A 1 631 ? -16.875 11.985 22.885 1.00 70.75 631 PHE A N 1
ATOM 5130 C CA . PHE A 1 631 ? -17.644 12.783 23.837 1.00 70.75 631 PHE A CA 1
ATOM 5131 C C . PHE A 1 631 ? -17.100 14.210 23.875 1.00 70.75 631 PHE A C 1
ATOM 5133 O O . PHE A 1 631 ? -15.900 14.405 24.018 1.00 70.75 631 PHE A O 1
ATOM 5140 N N . GLU A 1 632 ? -17.958 15.224 23.802 1.00 73.38 632 GLU A N 1
ATOM 5141 C CA . GLU A 1 632 ? -17.584 16.627 24.010 1.00 73.38 632 GLU A CA 1
ATOM 5142 C C . GLU A 1 632 ? -18.449 17.233 25.119 1.00 73.38 632 GLU A C 1
ATOM 5144 O O . GLU A 1 632 ? -19.668 17.341 24.988 1.00 73.38 632 GLU A O 1
ATOM 5149 N N . MET A 1 633 ? -17.805 17.639 26.213 1.00 78.81 633 MET A N 1
ATOM 5150 C CA . MET A 1 633 ? -18.420 18.385 27.305 1.00 78.81 633 MET A CA 1
ATOM 5151 C C . MET A 1 633 ? -18.139 19.879 27.120 1.00 78.81 633 MET A C 1
ATOM 5153 O O . MET A 1 633 ? -16.995 20.283 26.907 1.00 78.81 633 MET A O 1
ATOM 5157 N N . THR A 1 634 ? -19.166 20.717 27.235 1.00 77.25 634 THR A N 1
ATOM 5158 C CA . THR A 1 634 ? -19.027 22.180 27.186 1.00 77.25 634 THR A CA 1
ATOM 5159 C C . THR A 1 634 ? -19.854 22.857 28.271 1.00 77.25 634 THR A C 1
ATOM 5161 O O . THR A 1 634 ? -20.938 22.389 28.620 1.00 77.25 634 THR A O 1
ATOM 5164 N N . ASN A 1 635 ? -19.345 23.975 28.789 1.00 79.19 635 ASN A N 1
ATOM 5165 C CA . ASN A 1 635 ? -20.078 24.891 29.668 1.00 79.19 635 ASN A CA 1
ATOM 5166 C C . ASN A 1 635 ? -20.667 26.102 28.901 1.00 79.19 635 ASN A C 1
ATOM 5168 O O . ASN A 1 635 ? -21.183 27.038 29.504 1.00 79.19 635 ASN A O 1
ATOM 5172 N N . GLY A 1 636 ? -20.582 26.099 27.562 1.00 69.75 636 GLY A N 1
ATOM 5173 C CA . GLY A 1 636 ? -21.000 27.194 26.679 1.00 69.75 636 GLY A CA 1
ATOM 5174 C C . GLY A 1 636 ? -19.897 28.203 26.332 1.00 69.75 636 GLY A C 1
ATOM 5175 O O . GLY A 1 636 ? -20.026 28.914 25.330 1.00 69.75 636 GLY A O 1
ATOM 5176 N N . GLU A 1 637 ? -18.805 28.242 27.100 1.00 69.44 637 GLU A N 1
ATOM 5177 C CA . GLU A 1 637 ? -17.632 29.092 26.844 1.00 69.44 637 GLU A CA 1
ATOM 5178 C C . GLU A 1 637 ? -16.407 28.258 26.453 1.00 69.44 637 GLU A C 1
ATOM 5180 O O . GLU A 1 637 ? -15.815 28.495 25.397 1.00 69.44 637 GLU A O 1
ATOM 5185 N N . ASP A 1 638 ? -16.111 27.237 27.253 1.00 67.81 638 ASP A N 1
ATOM 5186 C CA . ASP A 1 638 ? -15.036 26.269 27.082 1.00 67.81 638 ASP A CA 1
ATOM 5187 C C . ASP A 1 638 ? -15.588 24.899 26.672 1.00 67.81 638 ASP A C 1
ATOM 5189 O O . ASP A 1 638 ? -16.759 24.560 26.899 1.00 67.81 638 ASP A O 1
ATOM 5193 N N . LYS A 1 639 ? -14.734 24.089 26.042 1.00 73.12 639 LYS A N 1
ATOM 5194 C CA . LYS A 1 639 ? -15.082 22.739 25.596 1.00 73.12 639 LYS A CA 1
ATOM 5195 C C . LYS A 1 639 ? -13.916 21.774 25.752 1.00 73.12 639 LYS A C 1
ATOM 5197 O O . LYS A 1 639 ? -12.767 22.141 25.512 1.00 73.12 639 LYS A O 1
ATOM 5202 N N . VAL A 1 640 ? -14.238 20.537 26.108 1.00 69.12 640 VAL A N 1
ATOM 5203 C CA . VAL A 1 640 ? -13.288 19.437 26.289 1.00 69.12 640 VAL A CA 1
ATOM 5204 C C . VAL A 1 640 ? -13.842 18.205 25.594 1.00 69.12 640 VAL A C 1
ATOM 5206 O O . VAL A 1 640 ? -15.016 17.879 25.762 1.00 69.12 640 VAL A O 1
ATOM 5209 N N . SER A 1 641 ? -12.997 17.519 24.830 1.00 65.81 641 SER A N 1
ATOM 5210 C CA . SER A 1 641 ? -13.359 16.293 24.122 1.00 65.81 641 SER A CA 1
ATOM 5211 C C . SER A 1 641 ? -12.591 15.101 24.686 1.00 65.81 641 SER A C 1
ATOM 5213 O O . SER A 1 641 ? -11.406 15.231 24.992 1.00 65.81 641 SER A O 1
ATOM 5215 N N . ILE A 1 642 ? -13.254 13.954 24.820 1.00 66.69 642 ILE A N 1
ATOM 5216 C CA . ILE A 1 642 ? -12.646 12.675 25.200 1.00 66.69 642 ILE A CA 1
ATOM 5217 C C . ILE A 1 642 ? -13.147 11.579 24.262 1.00 66.69 642 ILE A C 1
ATOM 5219 O O . ILE A 1 642 ? -14.311 11.589 23.869 1.00 66.69 642 ILE A O 1
ATOM 5223 N N . LEU A 1 643 ? -12.289 10.617 23.939 1.00 61.88 643 LEU A N 1
ATOM 5224 C CA . LEU A 1 643 ? -12.667 9.424 23.189 1.00 61.88 643 LEU A CA 1
ATOM 5225 C C . LEU A 1 643 ? -12.833 8.269 24.185 1.00 61.88 643 LEU A C 1
ATOM 5227 O O . LEU A 1 643 ? -12.004 8.081 25.083 1.00 61.88 643 LEU A O 1
ATOM 5231 N N . ARG A 1 644 ? -13.928 7.513 24.089 1.00 68.12 644 ARG A N 1
ATOM 5232 C CA . ARG A 1 644 ? -14.168 6.348 24.954 1.00 68.12 644 ARG A CA 1
ATOM 5233 C C . ARG A 1 644 ? -14.668 5.164 24.145 1.00 68.12 644 ARG A C 1
ATOM 5235 O O . ARG A 1 644 ? -15.536 5.312 23.289 1.00 68.12 644 ARG A O 1
ATOM 5242 N N . LYS A 1 645 ? -14.135 3.989 24.471 1.00 64.69 645 LYS A N 1
ATOM 5243 C CA . LYS A 1 645 ? -14.520 2.712 23.879 1.00 64.69 645 LYS A CA 1
ATOM 5244 C C . LYS A 1 645 ? -15.627 2.054 24.692 1.00 64.69 645 LYS A C 1
ATOM 5246 O O . LYS A 1 645 ? -15.599 2.061 25.924 1.00 64.69 645 LYS A O 1
ATOM 5251 N N . VAL A 1 646 ? -16.605 1.500 23.995 1.00 67.31 646 VAL A N 1
ATOM 5252 C CA . VAL A 1 646 ? -17.721 0.755 24.571 1.00 67.31 646 VAL A CA 1
ATOM 5253 C C . VAL A 1 646 ? -17.236 -0.635 25.003 1.00 67.31 646 VAL A C 1
ATOM 5255 O O . VAL A 1 646 ? -16.445 -1.272 24.313 1.00 67.31 646 VAL A O 1
ATOM 5258 N N . ASP A 1 647 ? -17.695 -1.120 26.153 1.00 56.47 647 ASP A N 1
ATOM 5259 C CA . ASP A 1 647 ? -17.342 -2.438 26.683 1.00 56.47 647 ASP A CA 1
ATOM 5260 C C . ASP A 1 647 ? -17.899 -3.595 25.827 1.00 56.47 647 ASP A C 1
ATOM 5262 O O . ASP A 1 647 ? -18.709 -3.403 24.919 1.00 56.47 647 ASP A O 1
ATOM 5266 N N . GLY A 1 648 ? -17.494 -4.832 26.129 1.00 45.53 648 GLY A N 1
ATOM 5267 C CA . GLY A 1 648 ? -17.953 -6.035 25.417 1.00 45.53 648 GLY A CA 1
ATOM 5268 C C . GLY A 1 648 ? -19.460 -6.327 25.527 1.00 45.53 648 GLY A C 1
ATOM 5269 O O . GLY A 1 648 ? -19.957 -7.237 24.869 1.00 45.53 648 GLY A O 1
ATOM 5270 N N . LEU A 1 649 ? -20.196 -5.572 26.346 1.00 57.12 649 LEU A N 1
ATOM 5271 C CA . LEU A 1 649 ? -21.639 -5.690 26.550 1.00 57.12 649 LEU A CA 1
ATOM 5272 C C . LEU A 1 649 ? -22.416 -4.516 25.929 1.00 57.12 649 LEU A C 1
ATOM 5274 O O . LEU A 1 649 ? -23.634 -4.443 26.104 1.00 57.12 649 LEU A O 1
ATOM 5278 N N . GLY A 1 650 ? -21.748 -3.607 25.212 1.00 61.28 650 GLY A N 1
ATOM 5279 C CA . GLY A 1 650 ? -22.406 -2.464 24.584 1.00 61.28 650 GLY A CA 1
ATOM 5280 C C . GLY A 1 650 ? -22.703 -1.313 25.550 1.00 61.28 650 GLY A C 1
ATOM 5281 O O . GLY A 1 650 ? -23.672 -0.573 25.341 1.00 61.28 650 GLY A O 1
ATOM 5282 N N . ASN A 1 651 ? -21.920 -1.172 26.625 1.00 73.69 651 ASN A N 1
ATOM 5283 C CA . ASN A 1 651 ? -22.036 -0.075 27.583 1.00 73.69 651 ASN A CA 1
ATOM 5284 C C . ASN A 1 651 ? -20.781 0.798 27.612 1.00 73.69 651 ASN A C 1
ATOM 5286 O O . ASN A 1 651 ? -19.660 0.315 27.498 1.00 73.69 651 ASN A O 1
ATOM 5290 N N . VAL A 1 652 ? -20.958 2.092 27.844 1.00 79.50 652 VAL A N 1
ATOM 5291 C CA . VAL A 1 652 ? -19.856 2.999 28.177 1.00 79.50 652 VAL A CA 1
ATOM 5292 C C . VAL A 1 652 ? -20.203 3.750 29.451 1.00 79.50 652 VAL A C 1
ATOM 5294 O O . VAL A 1 652 ? -21.352 4.150 29.660 1.00 79.50 652 VAL A O 1
ATOM 5297 N N . VAL A 1 653 ? -19.204 3.907 30.312 1.00 82.00 653 VAL A N 1
ATOM 5298 C CA . VAL A 1 653 ? -19.327 4.592 31.596 1.00 82.00 653 VAL A CA 1
ATOM 5299 C C . VAL A 1 653 ? -18.529 5.885 31.536 1.00 82.00 653 VAL A C 1
ATOM 5301 O O . VAL A 1 653 ? -17.359 5.888 31.155 1.00 82.00 653 VAL A O 1
ATOM 5304 N N . ILE A 1 654 ? -19.170 6.988 31.905 1.00 81.62 654 ILE A N 1
ATOM 5305 C CA . ILE A 1 654 ? -18.591 8.328 31.870 1.00 81.62 654 ILE A CA 1
ATOM 5306 C C . ILE A 1 654 ? -18.659 8.897 33.277 1.00 81.62 654 ILE A C 1
ATOM 5308 O O . ILE A 1 654 ? -19.740 9.178 33.792 1.00 81.62 654 ILE A O 1
ATOM 5312 N N . ASN A 1 655 ? -17.495 9.090 33.887 1.00 81.50 655 ASN A N 1
ATOM 5313 C CA . ASN A 1 655 ? -17.386 9.765 35.170 1.00 81.50 655 ASN A CA 1
ATOM 5314 C C . ASN A 1 655 ? -17.265 11.272 34.930 1.00 81.50 655 ASN A C 1
ATOM 5316 O O . ASN A 1 655 ? -16.278 11.724 34.353 1.00 81.50 655 ASN A O 1
ATOM 5320 N N . LEU A 1 656 ? -18.251 12.058 35.365 1.00 80.81 656 LEU A N 1
ATOM 5321 C CA . LEU A 1 656 ? -18.246 13.499 35.106 1.00 80.81 656 LEU A CA 1
ATOM 5322 C C . LEU A 1 656 ? -17.131 14.233 35.864 1.00 80.81 656 LEU A C 1
ATOM 5324 O O . LEU A 1 656 ? -16.681 15.287 35.412 1.00 80.81 656 LEU A O 1
ATOM 5328 N N . ALA A 1 657 ? -16.602 13.653 36.946 1.00 79.56 657 ALA A N 1
ATOM 5329 C CA . ALA A 1 657 ? -15.488 14.221 37.701 1.00 79.56 657 ALA A CA 1
ATOM 5330 C C . ALA A 1 657 ? -14.236 14.443 36.841 1.00 79.56 657 ALA A C 1
ATOM 5332 O O . ALA A 1 657 ? -13.483 15.377 37.109 1.00 79.56 657 ALA A O 1
ATOM 5333 N N . SER A 1 658 ? -14.019 13.636 35.790 1.00 72.38 658 SER A N 1
ATOM 5334 C CA . SER A 1 658 ? -12.832 13.755 34.929 1.00 72.38 658 SER A CA 1
ATOM 5335 C C . SER A 1 658 ? -12.765 15.073 34.155 1.00 72.38 658 SER A C 1
ATOM 5337 O O . SER A 1 658 ? -11.707 15.424 33.646 1.00 72.38 658 SER A O 1
ATOM 5339 N N . PHE A 1 659 ? -13.876 15.809 34.057 1.00 74.19 659 PHE A N 1
ATOM 5340 C CA . PHE A 1 659 ? -13.937 17.097 33.362 1.00 74.19 659 PHE A CA 1
ATOM 5341 C C . PHE A 1 659 ? -13.846 18.305 34.307 1.00 74.19 659 PHE A C 1
ATOM 5343 O O . PHE A 1 659 ? -13.687 19.429 33.830 1.00 74.19 659 PHE A O 1
ATOM 5350 N N . ARG A 1 660 ? -13.935 18.094 35.630 1.00 76.50 660 ARG A N 1
ATOM 5351 C CA . ARG A 1 660 ? -14.057 19.168 36.631 1.00 76.50 660 ARG A CA 1
ATOM 5352 C C . ARG A 1 660 ? -12.857 20.110 36.650 1.00 76.50 660 ARG A C 1
ATOM 5354 O O . ARG A 1 660 ? -13.033 21.316 36.749 1.00 76.50 660 ARG A O 1
ATOM 5361 N N . ASP A 1 661 ? -11.651 19.563 36.544 1.00 69.62 661 ASP A N 1
ATOM 5362 C CA . ASP A 1 661 ? -10.416 20.354 36.639 1.00 69.62 661 ASP A CA 1
ATOM 5363 C C . ASP A 1 661 ? -10.071 21.076 35.324 1.00 69.62 661 ASP A C 1
ATOM 5365 O O . ASP A 1 661 ? -9.159 21.902 35.282 1.00 69.62 661 ASP A O 1
ATOM 5369 N N . VAL A 1 662 ? -10.793 20.760 34.243 1.00 71.56 662 VAL A N 1
ATOM 5370 C CA . VAL A 1 662 ? -10.527 21.255 32.884 1.00 71.56 662 VAL A CA 1
ATOM 5371 C C . VAL A 1 662 ? -11.583 22.270 32.427 1.00 71.56 662 VAL A C 1
ATOM 5373 O O . VAL A 1 662 ? -11.296 23.107 31.575 1.00 71.56 662 VAL A O 1
ATOM 5376 N N . LEU A 1 663 ? -12.793 22.228 32.994 1.00 74.44 663 LEU A N 1
ATOM 5377 C CA . LEU A 1 663 ? -13.881 23.161 32.697 1.00 74.44 663 LEU A CA 1
ATOM 5378 C C . LEU A 1 663 ? -14.158 24.080 33.889 1.00 74.44 663 LEU A C 1
ATOM 5380 O O . LEU A 1 663 ? -14.314 23.619 35.016 1.00 74.44 663 LEU A O 1
ATOM 5384 N N . ALA A 1 664 ? -14.293 25.383 33.633 1.00 73.31 664 ALA A N 1
ATOM 5385 C CA . ALA A 1 664 ? -14.696 26.339 34.661 1.00 73.31 664 ALA A CA 1
ATOM 5386 C C . ALA A 1 664 ? -16.114 26.047 35.196 1.00 73.31 664 ALA A C 1
ATOM 5388 O O . ALA A 1 664 ? -16.972 25.527 34.467 1.00 73.31 664 ALA A O 1
ATOM 5389 N N . GLU A 1 665 ? -16.360 26.410 36.462 1.00 75.56 665 GLU A N 1
ATOM 5390 C CA . GLU A 1 665 ? -17.687 26.333 37.087 1.00 75.56 665 GLU A CA 1
ATOM 5391 C C . GLU A 1 665 ? -18.708 27.189 36.320 1.00 75.56 665 GLU A C 1
ATOM 5393 O O . GLU A 1 665 ? -18.467 28.363 36.043 1.00 75.56 665 GLU A O 1
ATOM 5398 N N . ALA A 1 666 ? -19.846 26.589 35.966 1.00 73.88 666 ALA A N 1
ATOM 5399 C CA . ALA A 1 666 ? -20.914 27.216 35.200 1.00 73.88 666 ALA A CA 1
ATOM 5400 C C . ALA A 1 666 ? -22.290 26.695 35.631 1.00 73.88 666 ALA A C 1
ATOM 5402 O O . ALA A 1 666 ? -22.414 25.604 36.181 1.00 73.88 666 ALA A O 1
ATOM 5403 N N . ASP A 1 667 ? -23.340 27.454 35.316 1.00 70.94 667 ASP A N 1
ATOM 5404 C CA . ASP A 1 667 ? -24.731 27.098 35.643 1.00 70.94 667 ASP A CA 1
ATOM 5405 C C . ASP A 1 667 ? -25.295 25.964 34.775 1.00 70.94 667 ASP A C 1
ATOM 5407 O O . ASP A 1 667 ? -26.320 25.350 35.102 1.00 70.94 667 ASP A O 1
ATOM 5411 N N . ARG A 1 668 ? -24.639 25.700 33.641 1.00 73.31 668 ARG A N 1
ATOM 5412 C CA . ARG A 1 668 ? -25.054 24.709 32.659 1.00 73.31 668 ARG A CA 1
ATOM 5413 C C . ARG A 1 668 ? -23.848 23.987 32.086 1.00 73.31 668 ARG A C 1
ATOM 5415 O O . ARG A 1 668 ? -22.887 24.613 31.648 1.00 73.31 668 ARG A O 1
ATOM 5422 N N . TYR A 1 669 ? -23.989 22.674 31.985 1.00 77.62 669 TYR A N 1
ATOM 5423 C CA . TYR A 1 669 ? -23.089 21.819 31.229 1.00 77.62 669 TYR A CA 1
ATOM 5424 C C . TYR A 1 669 ? -23.874 21.087 30.151 1.00 77.62 669 TYR A C 1
ATOM 5426 O O . TYR A 1 669 ? -25.065 20.801 30.297 1.00 77.62 669 TYR A O 1
ATOM 5434 N N . SER A 1 670 ? -23.220 20.768 29.046 1.00 75.19 670 SER A N 1
ATOM 5435 C CA . SER A 1 670 ? -23.776 19.846 28.071 1.00 75.19 670 SER A CA 1
ATOM 5436 C C . SER A 1 670 ? -22.737 18.848 27.615 1.00 75.19 670 SER A C 1
ATOM 5438 O O . SER A 1 670 ? -21.671 19.240 27.145 1.00 75.19 670 SER A O 1
ATOM 5440 N N . LEU A 1 671 ? -23.098 17.574 27.725 1.00 74.62 671 LEU A N 1
ATOM 5441 C CA . LEU A 1 671 ? -22.353 16.447 27.205 1.00 74.62 671 LEU A CA 1
ATOM 5442 C C . LEU A 1 671 ? -22.958 16.075 25.859 1.00 74.62 671 LEU A C 1
ATOM 5444 O O . LEU A 1 671 ? -24.100 15.624 25.777 1.00 74.62 671 LEU A O 1
ATOM 5448 N N . THR A 1 672 ? -22.190 16.261 24.803 1.00 70.62 672 THR A N 1
ATOM 5449 C CA . THR A 1 672 ? -22.495 15.689 23.500 1.00 70.62 672 THR A CA 1
ATOM 5450 C C . THR A 1 672 ? -21.700 14.416 23.297 1.00 70.62 672 THR A C 1
ATOM 5452 O O . THR A 1 672 ? -20.587 14.299 23.803 1.00 70.62 672 THR A O 1
ATOM 5455 N N . TRP A 1 673 ? -22.250 13.461 22.557 1.00 69.69 673 TRP A N 1
ATOM 5456 C CA . TRP A 1 673 ? -21.442 12.396 21.976 1.00 69.69 673 TRP A CA 1
ATOM 5457 C C . TRP A 1 673 ? -21.781 12.186 20.524 1.00 69.69 673 TRP A C 1
ATOM 5459 O O . TRP A 1 673 ? -22.909 12.395 20.061 1.00 69.69 673 TRP A O 1
ATOM 5469 N N . LEU A 1 674 ? -20.747 11.777 19.815 1.00 63.78 674 LEU A N 1
ATOM 5470 C CA . LEU A 1 674 ? -20.751 11.508 18.407 1.00 63.78 674 LEU A CA 1
ATOM 5471 C C . LEU A 1 674 ? -20.417 10.031 18.228 1.00 63.78 674 LEU A C 1
ATOM 5473 O O . LEU A 1 674 ? -19.302 9.589 18.495 1.00 63.78 674 LEU A O 1
ATOM 5477 N N . ARG A 1 675 ? -21.404 9.277 17.739 1.00 61.66 675 ARG A N 1
ATOM 5478 C CA . ARG A 1 675 ? -21.117 8.046 16.997 1.00 61.66 675 ARG A CA 1
ATOM 5479 C C . ARG A 1 675 ? -20.562 8.485 15.648 1.00 61.66 675 ARG A C 1
ATOM 5481 O O . ARG A 1 675 ? -21.202 9.317 14.993 1.00 61.66 675 ARG A O 1
ATOM 5488 N N . GLU A 1 676 ? -19.394 7.987 15.249 1.00 48.34 676 GLU A N 1
ATOM 5489 C CA . GLU A 1 676 ? -18.773 8.390 13.983 1.00 48.34 676 GLU A CA 1
ATOM 5490 C C . GLU A 1 676 ? -19.784 8.173 12.841 1.00 48.34 676 GLU A C 1
ATOM 5492 O O . GLU A 1 676 ? -20.281 7.072 12.625 1.00 48.34 676 GLU A O 1
ATOM 5497 N N . GLY A 1 677 ? -20.181 9.260 12.171 1.00 42.22 677 GLY A N 1
ATOM 5498 C CA . GLY A 1 677 ? -21.139 9.204 11.069 1.00 42.22 677 GLY A CA 1
ATOM 5499 C C . GLY A 1 677 ? -22.603 9.518 11.361 1.00 42.22 677 GLY A C 1
ATOM 5500 O O . GLY A 1 677 ? -23.362 9.701 10.407 1.00 42.22 677 GLY A O 1
ATOM 5501 N N . LYS A 1 678 ? -23.008 9.673 12.625 1.00 51.50 678 LYS A N 1
ATOM 5502 C CA . LYS A 1 678 ? -24.388 10.043 12.998 1.00 51.50 678 LYS A CA 1
ATOM 5503 C C . LYS A 1 678 ? -24.468 11.462 13.572 1.00 51.50 678 LYS A C 1
ATOM 5505 O O . LYS A 1 678 ? -23.462 12.134 13.768 1.00 51.50 678 LYS A O 1
ATOM 5510 N N . SER A 1 679 ? -25.688 11.966 13.762 1.00 42.69 679 SER A N 1
ATOM 5511 C CA . SER A 1 679 ? -25.936 13.282 14.366 1.00 42.69 679 SER A CA 1
ATOM 5512 C C . SER A 1 679 ? -25.459 13.304 15.821 1.00 42.69 679 SER A C 1
ATOM 5514 O O . SER A 1 679 ? -25.646 12.314 16.527 1.00 42.69 679 SER A O 1
ATOM 5516 N N . TYR A 1 680 ? -24.917 14.438 16.278 1.00 52.25 680 TYR A N 1
ATOM 5517 C CA . TYR A 1 680 ? -24.615 14.658 17.694 1.00 52.25 680 TYR A CA 1
ATOM 5518 C C . TYR A 1 680 ? -25.839 14.347 18.553 1.00 52.25 680 TYR A C 1
ATOM 5520 O O . TYR A 1 680 ? -26.925 14.884 18.314 1.00 52.25 680 TYR A O 1
ATOM 5528 N N . GLN A 1 681 ? -25.652 13.511 19.567 1.00 59.53 681 GLN A N 1
ATOM 5529 C CA . GLN A 1 681 ? -26.603 13.419 20.662 1.00 59.53 681 GLN A CA 1
ATOM 5530 C C . GLN A 1 681 ? -26.173 14.383 21.757 1.00 59.53 681 GLN A C 1
ATOM 5532 O O . GLN A 1 681 ? -24.986 14.509 22.035 1.00 59.53 681 GLN A O 1
ATOM 5537 N N . LEU A 1 682 ? -27.136 15.107 22.323 1.00 58.62 682 LEU A N 1
ATOM 5538 C CA . LEU A 1 682 ? -26.907 16.170 23.296 1.00 58.62 682 LEU A CA 1
ATOM 5539 C C . LEU A 1 682 ? -27.643 15.833 24.588 1.00 58.62 682 LEU A C 1
ATOM 5541 O O . LEU A 1 682 ? -28.873 15.799 24.614 1.00 58.62 682 LEU A O 1
ATOM 5545 N N . LEU A 1 683 ? -26.892 15.685 25.672 1.00 64.88 683 LEU A N 1
ATOM 5546 C CA . LEU A 1 683 ? -27.406 15.752 27.034 1.00 64.88 683 LEU A CA 1
ATOM 5547 C C . LEU A 1 683 ? -27.071 17.128 27.581 1.00 64.88 683 LEU A C 1
ATOM 5549 O O . LEU A 1 683 ? -25.926 17.566 27.548 1.00 64.88 683 LEU A O 1
ATOM 5553 N N . SER A 1 684 ? -28.078 17.829 28.081 1.00 63.06 684 SER A N 1
ATOM 5554 C CA . SER A 1 684 ? -27.879 19.069 28.828 1.00 63.06 684 SER A CA 1
ATOM 5555 C C . SER A 1 684 ? -28.132 18.808 30.311 1.00 63.06 684 SER A C 1
ATOM 5557 O O . SER A 1 684 ? -29.042 18.057 30.657 1.00 63.06 684 SER A O 1
ATOM 5559 N N . PHE A 1 685 ? -27.346 19.443 31.170 1.00 66.81 685 PHE A N 1
ATOM 5560 C CA . PHE A 1 685 ? -27.453 19.393 32.624 1.00 66.81 685 PHE A CA 1
ATOM 5561 C C . PHE A 1 685 ? -27.579 20.815 33.152 1.00 66.81 685 PHE A C 1
ATOM 5563 O O . PHE A 1 685 ? -26.809 21.696 32.758 1.00 66.81 685 PHE A O 1
ATOM 5570 N N . ASN A 1 686 ? -28.548 21.029 34.036 1.00 65.06 686 ASN A N 1
ATOM 5571 C CA . ASN A 1 686 ? -28.761 22.313 34.693 1.00 65.06 686 ASN A CA 1
ATOM 5572 C C . ASN A 1 686 ? -28.461 22.170 36.183 1.00 65.06 686 ASN A C 1
ATOM 5574 O O . ASN A 1 686 ? -28.946 21.237 36.825 1.00 65.06 686 ASN A O 1
ATOM 5578 N N . LEU A 1 687 ? -27.690 23.114 36.723 1.00 64.44 687 LEU A N 1
ATOM 5579 C CA . LEU A 1 687 ? -27.275 23.117 38.130 1.00 64.44 687 LEU A CA 1
ATOM 5580 C C . LEU A 1 687 ? -28.037 24.139 38.980 1.00 64.44 687 LEU A C 1
ATOM 5582 O O . LEU A 1 687 ? -27.842 24.193 40.189 1.00 64.44 687 LEU A O 1
ATOM 5586 N N . ASN A 1 688 ? -28.915 24.932 38.357 1.00 57.69 688 ASN A N 1
ATOM 5587 C CA . ASN A 1 688 ? -29.677 25.987 39.015 1.00 57.69 688 ASN A CA 1
ATOM 5588 C C . ASN A 1 688 ? -31.183 25.850 38.734 1.00 57.69 688 ASN A C 1
ATOM 5590 O O . ASN A 1 688 ? -31.648 26.066 37.613 1.00 57.69 688 ASN A O 1
ATOM 5594 N N . LYS A 1 689 ? -31.963 25.514 39.772 1.00 48.91 689 LYS A N 1
ATOM 5595 C CA . LYS A 1 689 ? -33.432 25.364 39.699 1.00 48.91 689 LYS A CA 1
ATOM 5596 C C . LYS A 1 689 ? -34.203 26.689 39.630 1.00 48.91 689 LYS A C 1
ATOM 5598 O O . LYS A 1 689 ? -35.391 26.676 39.320 1.00 48.91 689 LYS A O 1
ATOM 5603 N N . GLU A 1 690 ? -33.572 27.829 39.910 1.00 44.06 690 GLU A N 1
ATOM 5604 C CA . GLU A 1 690 ? -34.291 29.098 40.119 1.00 44.06 690 GLU A CA 1
ATOM 5605 C C . GLU A 1 690 ? -34.686 29.859 38.839 1.00 44.06 690 GLU A C 1
ATOM 5607 O O . GLU A 1 690 ? -35.433 30.831 38.917 1.00 44.06 690 GLU A O 1
ATOM 5612 N N . LEU A 1 691 ? -34.275 29.416 37.646 1.00 39.50 691 LEU A N 1
ATOM 5613 C CA . LEU A 1 691 ? -34.482 30.175 36.400 1.00 39.50 691 LEU A CA 1
ATOM 5614 C C . LEU A 1 691 ? -35.717 29.783 35.563 1.00 39.50 691 LEU A C 1
ATOM 5616 O O . LEU A 1 691 ? -35.851 30.256 34.440 1.00 39.50 691 LEU A O 1
ATOM 5620 N N . TRP A 1 692 ? -36.645 28.973 36.091 1.00 41.25 692 TRP A N 1
ATOM 5621 C CA . TRP A 1 692 ? -37.871 28.555 35.373 1.00 41.25 692 TRP A CA 1
ATOM 5622 C C . TRP A 1 692 ? -39.193 28.889 36.086 1.00 41.25 692 TRP A C 1
ATOM 5624 O O . TRP A 1 692 ? -40.198 28.203 35.906 1.00 41.25 692 TRP A O 1
ATOM 5634 N N . SER A 1 693 ? -39.240 29.973 36.862 1.00 34.72 693 SER A N 1
ATOM 5635 C CA . SER A 1 693 ? -40.513 30.556 37.330 1.00 34.72 693 SER A CA 1
ATOM 5636 C C . SER A 1 693 ? -41.026 31.719 36.465 1.00 34.72 693 SER A C 1
ATOM 5638 O O . SER A 1 693 ? -42.081 32.277 36.760 1.00 34.72 693 SER A O 1
ATOM 5640 N N . LEU A 1 694 ? -40.351 32.053 35.361 1.00 34.53 694 LEU A N 1
ATOM 5641 C CA . LEU A 1 694 ? -40.776 33.086 34.412 1.00 34.53 694 LEU A CA 1
ATOM 5642 C C . LEU A 1 694 ? -40.667 32.545 32.985 1.00 34.53 694 LEU A C 1
ATOM 5644 O O . LEU A 1 694 ? -39.600 32.591 32.392 1.00 34.53 694 LEU A O 1
ATOM 5648 N N . ASP A 1 695 ? -41.782 31.976 32.516 1.00 34.31 695 ASP A N 1
ATOM 5649 C CA . ASP A 1 695 ? -42.192 31.737 31.116 1.00 34.31 695 ASP A CA 1
ATOM 5650 C C . ASP A 1 695 ? -42.809 30.342 30.914 1.00 34.31 695 ASP A C 1
ATOM 5652 O O . ASP A 1 695 ? -42.431 29.567 30.037 1.00 34.31 695 ASP A O 1
ATOM 5656 N N . GLN A 1 696 ? -43.843 30.029 31.702 1.00 32.25 696 GLN A N 1
ATOM 5657 C CA . GLN A 1 696 ? -44.930 29.194 31.192 1.00 32.25 696 GLN A CA 1
ATOM 5658 C C . GLN A 1 696 ? -46.094 30.102 30.785 1.00 32.25 696 GLN A C 1
ATOM 5660 O O . GLN A 1 696 ? -46.668 30.765 31.650 1.00 32.25 696 GLN A O 1
ATOM 5665 N N . PRO A 1 697 ? -46.507 30.130 29.507 1.00 34.19 697 PRO A N 1
ATOM 5666 C CA . PRO A 1 697 ? -47.842 30.579 29.170 1.00 34.19 697 PRO A CA 1
ATOM 5667 C C . PRO A 1 697 ? -48.807 29.417 29.437 1.00 34.19 697 PRO A C 1
ATOM 5669 O O . PRO A 1 697 ? -49.057 28.580 28.570 1.00 34.19 697 PRO A O 1
ATOM 5672 N N . GLU A 1 698 ? -49.358 29.362 30.648 1.00 32.09 698 GLU A N 1
ATOM 5673 C CA . GLU A 1 698 ? -50.625 28.668 30.862 1.00 32.09 698 GLU A CA 1
ATOM 5674 C C . GLU A 1 698 ? -51.765 29.467 30.207 1.00 32.09 698 GLU A C 1
ATOM 5676 O O . GLU A 1 698 ? -51.919 30.667 30.426 1.00 32.09 698 GLU A O 1
ATOM 5681 N N . ASN A 1 699 ? -52.605 28.731 29.474 1.00 31.08 699 ASN A N 1
ATOM 5682 C CA . ASN A 1 699 ? -53.952 29.068 29.006 1.00 31.08 699 ASN A CA 1
ATOM 5683 C C . ASN A 1 699 ? -54.099 30.056 27.836 1.00 31.08 699 ASN A C 1
ATOM 5685 O O . ASN A 1 699 ? -54.001 31.264 28.001 1.00 31.08 699 ASN A O 1
ATOM 5689 N N . LEU A 1 700 ? -54.520 29.517 26.681 1.00 26.39 700 LEU A N 1
ATOM 5690 C CA . LEU A 1 700 ? -55.684 29.953 25.879 1.00 26.39 700 LEU A CA 1
ATOM 5691 C C . LEU A 1 700 ? -56.061 28.810 24.889 1.00 26.39 700 LEU A C 1
ATOM 5693 O O . LEU A 1 700 ? -55.243 27.930 24.629 1.00 26.39 700 LEU A O 1
ATOM 5697 N N . PRO A 1 701 ? -57.323 28.727 24.426 1.00 30.91 701 PRO A N 1
ATOM 5698 C CA . PRO A 1 701 ? -58.107 27.492 24.425 1.00 30.91 701 PRO A CA 1
ATOM 5699 C C . PRO A 1 701 ? -58.034 26.684 23.124 1.00 30.91 701 PRO A C 1
ATOM 5701 O O . PRO A 1 701 ? -57.669 27.180 22.060 1.00 30.91 701 PRO A O 1
ATOM 5704 N N . ALA A 1 702 ? -58.497 25.434 23.215 1.00 36.94 702 ALA A N 1
ATOM 5705 C CA . ALA A 1 702 ? -58.773 24.566 22.079 1.00 36.94 702 ALA A CA 1
ATOM 5706 C C . ALA A 1 702 ? -59.612 25.286 21.005 1.00 36.94 702 ALA A C 1
ATOM 5708 O O . ALA A 1 702 ? -60.775 25.622 21.235 1.00 36.94 702 ALA A O 1
ATOM 5709 N N . SER A 1 703 ? -59.044 25.459 19.809 1.00 26.61 703 SER A N 1
ATOM 5710 C CA . SER A 1 703 ? -59.800 25.793 18.602 1.00 26.61 703 SER A CA 1
ATOM 5711 C C . SER A 1 703 ? -59.749 24.620 17.623 1.00 26.61 703 SER A C 1
ATOM 5713 O O . SER A 1 703 ? -58.692 24.116 17.250 1.00 26.61 703 SER A O 1
ATOM 5715 N N . LYS A 1 704 ? -60.936 24.138 17.248 1.00 37.25 704 LYS A N 1
ATOM 5716 C CA . LYS A 1 704 ? -61.144 23.238 16.114 1.00 37.25 704 LYS A CA 1
ATOM 5717 C C . LYS A 1 704 ? -61.127 24.061 14.823 1.00 37.25 704 LYS A C 1
ATOM 5719 O O . LYS A 1 704 ? -61.988 24.918 14.663 1.00 37.25 704 LYS A O 1
ATOM 5724 N N . SER A 1 705 ? -60.252 23.714 13.883 1.00 27.27 705 SER A N 1
ATOM 5725 C CA . SER A 1 705 ? -60.442 23.861 12.423 1.00 27.27 705 SER A CA 1
ATOM 5726 C C . SER A 1 705 ? -59.259 23.163 11.735 1.00 27.27 705 SER A C 1
ATOM 5728 O O . SER A 1 705 ? -58.120 23.521 11.998 1.00 27.27 705 SER A O 1
ATOM 5730 N N . SER A 1 706 ? -59.415 22.052 11.012 1.00 33.06 706 SER A N 1
ATOM 5731 C CA . SER A 1 706 ? -59.905 21.987 9.626 1.00 33.06 706 SER A CA 1
ATOM 5732 C C . SER A 1 706 ? -59.247 23.019 8.700 1.00 33.06 706 SER A C 1
ATOM 5734 O O . SER A 1 706 ? -59.821 24.076 8.460 1.00 33.06 706 SER A O 1
ATOM 5736 N N . SER A 1 707 ? -58.097 22.680 8.116 1.00 30.55 707 SER A N 1
ATOM 5737 C CA . SER A 1 707 ? -57.788 23.032 6.722 1.00 30.55 707 SER A CA 1
ATOM 5738 C C . SER A 1 707 ? -56.735 22.072 6.159 1.00 30.55 707 SER A C 1
ATOM 5740 O O . SER A 1 707 ? -55.788 21.695 6.844 1.00 30.55 707 SER A O 1
ATOM 5742 N N . ALA A 1 708 ? -56.979 21.608 4.934 1.00 33.41 708 ALA A N 1
ATOM 5743 C CA . ALA A 1 708 ? -56.090 20.754 4.157 1.00 33.41 708 ALA A CA 1
ATOM 5744 C C . ALA A 1 708 ? -54.767 21.481 3.828 1.00 33.41 708 ALA A C 1
ATOM 5746 O O . ALA A 1 708 ? -54.763 22.715 3.779 1.00 33.41 708 ALA A O 1
ATOM 5747 N N . PRO A 1 709 ? -53.661 20.758 3.569 1.00 30.62 709 PRO A N 1
ATOM 5748 C CA . PRO A 1 709 ? -52.414 21.394 3.177 1.00 30.62 709 PRO A CA 1
ATOM 5749 C C . PRO A 1 709 ? -52.573 22.013 1.786 1.00 30.62 709 PRO A C 1
ATOM 5751 O O . PRO A 1 709 ? -52.888 21.326 0.817 1.00 30.62 709 PRO A O 1
ATOM 5754 N N . ILE A 1 710 ? -52.378 23.329 1.709 1.00 34.41 710 ILE A N 1
ATOM 5755 C CA . ILE A 1 710 ? -52.173 24.047 0.454 1.00 34.41 710 ILE A CA 1
ATOM 5756 C C . ILE A 1 710 ? -50.702 23.859 0.080 1.00 34.41 710 ILE A C 1
ATOM 5758 O O . ILE A 1 710 ? -49.819 24.277 0.829 1.00 34.41 710 ILE A O 1
ATOM 5762 N N . ASP A 1 711 ? -50.459 23.245 -1.077 1.00 33.47 711 ASP A N 1
ATOM 5763 C CA . ASP A 1 711 ? -49.154 23.211 -1.735 1.00 33.47 711 ASP A CA 1
ATOM 5764 C C . ASP A 1 711 ? -48.659 24.643 -1.983 1.00 33.47 711 ASP A C 1
ATOM 5766 O O . ASP A 1 711 ? -49.215 25.381 -2.802 1.00 33.47 711 ASP A O 1
ATOM 5770 N N . VAL A 1 712 ? -47.591 25.037 -1.288 1.00 36.09 712 VAL A N 1
ATOM 5771 C CA . VAL A 1 712 ? -46.805 26.231 -1.616 1.00 36.09 712 VAL A CA 1
ATOM 5772 C C . VAL A 1 712 ? -45.437 25.753 -2.110 1.00 36.09 712 VAL A C 1
ATOM 5774 O O . VAL A 1 712 ? -44.766 25.011 -1.391 1.00 36.09 712 VAL A O 1
ATOM 5777 N N . PRO A 1 713 ? -44.997 26.144 -3.321 1.00 35.88 713 PRO A N 1
ATOM 5778 C CA . PRO A 1 713 ? -43.698 25.738 -3.845 1.00 35.88 713 PRO A CA 1
ATOM 5779 C C . PRO A 1 713 ? -42.559 26.298 -2.973 1.00 35.88 713 PRO A C 1
ATOM 5781 O O . PRO A 1 713 ? -42.699 27.387 -2.409 1.00 35.88 713 PRO A O 1
ATOM 5784 N N . PRO A 1 714 ? -41.415 25.597 -2.867 1.00 39.09 714 PRO A N 1
ATOM 5785 C CA . PRO A 1 714 ? -40.308 26.025 -2.021 1.00 39.09 714 PRO A CA 1
ATOM 5786 C C . PRO A 1 714 ? -39.739 27.359 -2.521 1.00 39.09 714 PRO A C 1
ATOM 5788 O O . PRO A 1 714 ? -39.193 27.455 -3.623 1.00 39.09 714 PRO A O 1
ATOM 5791 N N . VAL A 1 715 ? -39.870 28.403 -1.703 1.00 47.78 715 VAL A N 1
ATOM 5792 C CA . VAL A 1 715 ? -39.284 29.723 -1.960 1.00 47.78 715 VAL A CA 1
ATOM 5793 C C . VAL A 1 715 ? -37.773 29.625 -1.731 1.00 47.78 715 VAL A C 1
ATOM 5795 O O . VAL A 1 715 ? -37.324 29.231 -0.655 1.00 47.78 715 VAL A O 1
ATOM 5798 N N . LYS A 1 716 ? -36.973 29.944 -2.756 1.00 55.81 716 LYS A N 1
ATOM 5799 C CA . LYS A 1 716 ? -35.504 29.937 -2.675 1.00 55.81 716 LYS A CA 1
ATOM 5800 C C . LYS A 1 716 ? -35.028 31.068 -1.759 1.00 55.81 716 LYS A C 1
ATOM 5802 O O . LYS A 1 716 ? -35.125 32.238 -2.126 1.00 55.81 716 LYS A O 1
ATOM 5807 N N . ALA A 1 717 ? -34.496 30.713 -0.594 1.00 65.56 717 ALA A N 1
ATOM 5808 C CA . ALA A 1 717 ? -33.760 31.639 0.259 1.00 65.56 717 ALA A CA 1
ATOM 5809 C C . ALA A 1 717 ? -32.382 31.951 -0.355 1.00 65.56 717 ALA A C 1
ATOM 5811 O O . ALA A 1 717 ? -31.761 31.070 -0.951 1.00 65.56 717 ALA A O 1
ATOM 5812 N N . SER A 1 718 ? -31.895 33.182 -0.188 1.00 75.88 718 SER A N 1
ATOM 5813 C CA . SER A 1 718 ? -30.539 33.589 -0.597 1.00 75.88 718 SER A CA 1
ATOM 5814 C C . SER A 1 718 ? -29.681 33.884 0.625 1.00 75.88 718 SER A C 1
ATOM 5816 O O . SER A 1 718 ? -30.157 34.514 1.575 1.00 75.88 718 SER A O 1
ATOM 5818 N N . VAL A 1 719 ? -28.411 33.471 0.602 1.00 77.25 719 VAL A N 1
ATOM 5819 C CA . VAL A 1 719 ? -27.463 33.713 1.695 1.00 77.25 719 VAL A CA 1
ATOM 5820 C C . VAL A 1 719 ? -26.310 34.586 1.204 1.00 77.25 719 VAL A C 1
ATOM 5822 O O . VAL A 1 719 ? -25.576 34.230 0.288 1.00 77.25 719 VAL A O 1
ATOM 5825 N N . TYR A 1 720 ? -26.121 35.731 1.855 1.00 77.25 720 TYR A N 1
ATOM 5826 C CA . TYR A 1 720 ? -25.020 36.650 1.590 1.00 77.25 720 TYR A CA 1
ATOM 5827 C C . TYR A 1 720 ? -24.010 36.609 2.719 1.00 77.25 720 TYR A C 1
ATOM 5829 O O . TYR A 1 720 ? -24.359 36.650 3.899 1.00 77.25 720 TYR A O 1
ATOM 5837 N N . TRP A 1 721 ? -22.744 36.580 2.337 1.00 77.00 721 TRP A N 1
ATOM 5838 C CA . TRP A 1 721 ? -21.622 36.735 3.244 1.00 77.00 721 TRP A CA 1
ATOM 5839 C C . TRP A 1 721 ? -21.039 38.124 3.029 1.00 77.00 721 TRP A C 1
ATOM 5841 O O . TRP A 1 721 ? -20.679 38.481 1.904 1.00 77.00 721 TRP A O 1
ATOM 5851 N N . ILE A 1 722 ? -20.979 38.912 4.100 1.00 76.44 722 ILE A N 1
ATOM 5852 C CA . ILE A 1 722 ? -20.424 40.262 4.077 1.00 76.44 722 ILE A CA 1
ATOM 5853 C C . ILE A 1 722 ? -19.058 40.252 4.741 1.00 76.44 722 ILE A C 1
ATOM 5855 O O . ILE A 1 722 ? -18.970 40.105 5.957 1.00 76.44 722 ILE A O 1
ATOM 5859 N N . GLU A 1 723 ? -18.006 40.445 3.955 1.00 73.12 723 GLU A N 1
ATOM 5860 C CA . GLU A 1 723 ? -16.634 40.508 4.459 1.00 73.12 723 GLU A CA 1
ATOM 5861 C C . GLU A 1 723 ? -16.322 41.903 5.023 1.00 73.12 723 GLU A C 1
ATOM 5863 O O . GLU A 1 723 ? -16.308 42.905 4.300 1.00 73.12 723 GLU A O 1
ATOM 5868 N N . ILE A 1 724 ? -16.062 41.984 6.329 1.00 66.06 724 ILE A N 1
ATOM 5869 C CA . ILE A 1 724 ? -15.586 43.200 6.989 1.00 66.06 724 ILE A CA 1
ATOM 5870 C C . ILE A 1 724 ? -14.666 42.757 8.139 1.00 66.06 724 ILE A C 1
ATOM 5872 O O . ILE A 1 724 ? -15.118 42.231 9.147 1.00 66.06 724 ILE A O 1
ATOM 5876 N N . GLY A 1 725 ? -13.346 42.883 7.956 1.00 60.91 725 GLY A N 1
ATOM 5877 C CA . GLY A 1 725 ? -12.338 42.264 8.838 1.00 60.91 725 GLY A CA 1
ATOM 5878 C C . GLY A 1 725 ? -12.571 42.384 10.363 1.00 60.91 725 GLY A C 1
ATOM 5879 O O . GLY A 1 725 ? -13.227 43.315 10.841 1.00 60.91 725 GLY A O 1
ATOM 5880 N N . ARG A 1 726 ? -11.969 41.451 11.127 1.00 58.53 726 ARG A N 1
ATOM 5881 C CA . ARG A 1 726 ? -12.292 41.066 12.528 1.00 58.53 726 ARG A CA 1
ATOM 5882 C C . ARG A 1 726 ? -12.704 42.172 13.502 1.00 58.53 726 ARG A C 1
ATOM 5884 O O . ARG A 1 726 ? -13.599 41.967 14.314 1.00 58.53 726 ARG A O 1
ATOM 5891 N N . SER A 1 727 ? -12.075 43.346 13.457 1.00 59.53 727 SER A N 1
ATOM 5892 C CA . SER A 1 727 ? -12.322 44.412 14.439 1.00 59.53 727 SER A CA 1
ATOM 5893 C C . SER A 1 727 ? -13.637 45.179 14.244 1.00 59.53 727 SER A C 1
ATOM 5895 O O . SER A 1 727 ? -13.992 45.981 15.106 1.00 59.53 727 SER A O 1
ATOM 5897 N N . LYS A 1 728 ? -14.374 44.963 13.140 1.00 66.12 728 LYS A N 1
ATOM 5898 C CA . LYS A 1 728 ? -15.573 45.758 12.799 1.00 66.12 728 LYS A CA 1
ATOM 5899 C C . LYS A 1 728 ? -16.837 44.950 12.492 1.00 66.12 728 LYS A C 1
ATOM 5901 O O . LYS A 1 728 ? -17.889 45.560 12.306 1.00 66.12 728 LYS A O 1
ATOM 5906 N N . ALA A 1 729 ? -16.784 43.616 12.505 1.00 69.00 729 ALA A N 1
ATOM 5907 C CA . ALA A 1 729 ? -17.944 42.762 12.224 1.00 69.00 729 ALA A CA 1
ATOM 5908 C C . ALA A 1 729 ? -19.112 43.010 13.198 1.00 69.00 729 ALA A C 1
ATOM 5910 O O . ALA A 1 729 ? -20.256 43.153 12.771 1.00 69.00 729 ALA A O 1
ATOM 5911 N N . LYS A 1 730 ? -18.819 43.194 14.493 1.00 71.69 730 LYS A N 1
ATOM 5912 C CA . LYS A 1 730 ? -19.827 43.520 15.519 1.00 71.69 730 LYS A CA 1
ATOM 5913 C C . LYS A 1 730 ? -20.485 44.891 15.292 1.00 71.69 730 LYS A C 1
ATOM 5915 O O . LYS A 1 730 ? -21.693 45.030 15.464 1.00 71.69 730 LYS A O 1
ATOM 5920 N N . GLN A 1 731 ? -19.711 45.889 14.855 1.00 78.56 731 GLN A N 1
ATOM 5921 C CA . GLN A 1 731 ? -20.225 47.224 14.524 1.00 78.56 731 GLN A CA 1
ATOM 5922 C C . GLN A 1 731 ? -21.098 47.191 13.259 1.00 78.56 731 GLN A C 1
ATOM 5924 O O . GLN A 1 731 ? -22.161 47.808 13.222 1.00 78.56 731 GLN A O 1
ATOM 5929 N N . LEU A 1 732 ? -20.679 46.439 12.235 1.00 80.19 732 LEU A N 1
ATOM 5930 C CA . LEU A 1 732 ? -21.468 46.233 11.020 1.00 80.19 732 LEU A CA 1
ATOM 5931 C C . LEU A 1 732 ? -22.778 45.498 11.323 1.00 80.19 732 LEU A C 1
ATOM 5933 O O . LEU A 1 732 ? -23.825 45.919 10.840 1.00 80.19 732 LEU A O 1
ATOM 5937 N N . GLN A 1 733 ? -22.735 44.441 12.138 1.00 80.25 733 GLN A N 1
ATOM 5938 C CA . GLN A 1 733 ? -23.926 43.706 12.562 1.00 80.25 733 GLN A CA 1
ATOM 5939 C C . GLN A 1 733 ? -24.934 44.646 13.229 1.00 80.25 733 GLN A C 1
ATOM 5941 O O . GLN A 1 733 ? -26.100 44.645 12.856 1.00 80.25 733 GLN A O 1
ATOM 5946 N N . GLN A 1 734 ? -24.495 45.491 14.167 1.00 82.94 734 GLN A N 1
ATOM 5947 C CA . GLN A 1 734 ? -25.375 46.456 14.834 1.00 82.94 734 GLN A CA 1
ATOM 5948 C C . GLN A 1 734 ? -26.004 47.455 13.851 1.00 82.94 734 GLN A C 1
ATOM 5950 O O . GLN A 1 734 ? -27.207 47.707 13.921 1.00 82.94 734 GLN A O 1
ATOM 5955 N N . LEU A 1 735 ? -25.217 47.987 12.908 1.00 82.50 735 LEU A N 1
ATOM 5956 C CA . LEU A 1 735 ? -25.709 48.926 11.895 1.00 82.50 735 LEU A CA 1
ATOM 5957 C C . LEU A 1 735 ? -26.701 48.276 10.926 1.00 82.50 735 LEU A C 1
ATOM 5959 O O . LEU A 1 735 ? -27.733 48.873 10.627 1.00 82.50 735 LEU A O 1
ATOM 5963 N N . LEU A 1 736 ? -26.416 47.058 10.459 1.00 82.69 736 LEU A N 1
ATOM 5964 C CA . LEU A 1 736 ? -27.318 46.317 9.579 1.00 82.69 736 LEU A CA 1
ATOM 5965 C C . LEU A 1 736 ? -28.602 45.923 10.311 1.00 82.69 736 LEU A C 1
ATOM 5967 O O . LEU A 1 736 ? -29.677 46.109 9.756 1.00 82.69 736 LEU A O 1
ATOM 5971 N N . THR A 1 737 ? -28.525 45.457 11.560 1.00 82.69 737 THR A N 1
ATOM 5972 C CA . THR A 1 737 ? -29.715 45.131 12.364 1.00 82.69 737 THR A CA 1
ATOM 5973 C C . THR A 1 737 ? -30.597 46.361 12.573 1.00 82.69 737 THR A C 1
ATOM 5975 O O . THR A 1 737 ? -31.809 46.283 12.381 1.00 82.69 737 THR A O 1
ATOM 5978 N N . SER A 1 738 ? -30.002 47.514 12.902 1.00 83.06 738 SER A N 1
ATOM 5979 C CA . SER A 1 738 ? -30.745 48.770 13.058 1.00 83.06 738 SER A CA 1
ATOM 5980 C C . SER A 1 738 ? -31.394 49.221 11.746 1.00 83.06 738 SER A C 1
ATOM 5982 O O . SER A 1 738 ? -32.553 49.635 11.751 1.00 83.06 738 SER A O 1
ATOM 5984 N N . GLN A 1 739 ? -30.695 49.093 10.614 1.00 81.00 739 GLN A N 1
ATOM 5985 C CA . GLN A 1 739 ? -31.248 49.478 9.317 1.00 81.00 739 GLN A CA 1
ATOM 5986 C C . GLN A 1 739 ? -32.345 48.505 8.849 1.00 81.00 739 GLN A C 1
ATOM 5988 O O . GLN A 1 739 ? -33.379 48.954 8.375 1.00 81.00 739 GLN A O 1
ATOM 5993 N N . ILE A 1 740 ? -32.195 47.194 9.068 1.00 81.75 740 ILE A N 1
ATOM 5994 C CA . ILE A 1 740 ? -33.239 46.191 8.784 1.00 81.75 740 ILE A CA 1
ATOM 5995 C C . ILE A 1 740 ? -34.517 46.489 9.570 1.00 81.75 740 ILE A C 1
ATOM 5997 O O . ILE A 1 740 ? -35.616 46.342 9.038 1.00 81.75 740 ILE A O 1
ATOM 6001 N N . GLN A 1 741 ? -34.387 46.905 10.832 1.00 81.00 741 GLN A N 1
ATOM 6002 C CA . GLN A 1 741 ? -35.533 47.310 11.641 1.00 81.00 741 GLN A CA 1
ATOM 6003 C C . GLN A 1 741 ? -36.184 48.588 11.098 1.00 81.00 741 GLN A C 1
ATOM 6005 O O . GLN A 1 741 ? -37.407 48.633 10.989 1.00 81.00 741 GLN A O 1
ATOM 6010 N N . ALA A 1 742 ? -35.386 49.589 10.708 1.00 78.75 742 ALA A N 1
ATOM 6011 C CA . ALA A 1 742 ? -35.887 50.845 10.148 1.00 78.75 742 ALA A CA 1
ATOM 6012 C C . ALA A 1 742 ? -36.627 50.657 8.809 1.00 78.75 742 ALA A C 1
ATOM 6014 O O . ALA A 1 742 ? -37.647 51.300 8.584 1.00 78.75 742 ALA A O 1
ATOM 6015 N N . GLU A 1 743 ? -36.156 49.743 7.957 1.00 77.81 743 GLU A N 1
ATOM 6016 C CA . GLU A 1 743 ? -36.765 49.419 6.654 1.00 77.81 743 GLU A CA 1
ATOM 6017 C C . GLU A 1 743 ? -37.908 48.380 6.763 1.00 77.81 743 GLU A C 1
ATOM 6019 O O . GLU A 1 743 ? -38.467 47.951 5.756 1.00 77.81 743 GLU A O 1
ATOM 6024 N N . GLY A 1 744 ? -38.257 47.922 7.975 1.00 78.88 744 GLY A N 1
ATOM 6025 C CA . GLY A 1 744 ? -39.330 46.940 8.197 1.00 78.88 744 GLY A CA 1
ATOM 6026 C C . GLY A 1 744 ? -39.015 45.514 7.715 1.00 78.88 744 GLY A C 1
ATOM 6027 O O . GLY A 1 744 ? -39.918 44.693 7.551 1.00 78.88 744 GLY A O 1
ATOM 6028 N N . LEU A 1 745 ? -37.738 45.189 7.509 1.00 79.50 745 LEU A N 1
ATOM 6029 C CA . LEU A 1 745 ? -37.268 43.943 6.892 1.00 79.50 745 LEU A CA 1
ATOM 6030 C C . LEU A 1 745 ? -36.981 42.806 7.891 1.00 79.50 745 LEU A C 1
ATOM 6032 O O . LEU A 1 745 ? -36.591 41.712 7.486 1.00 79.50 745 LEU A O 1
ATOM 6036 N N . ALA A 1 746 ? -37.202 43.016 9.192 1.00 78.38 746 ALA A N 1
ATOM 6037 C CA . ALA A 1 746 ? -36.830 42.067 10.253 1.00 78.38 746 ALA A CA 1
ATOM 6038 C C . ALA A 1 746 ? -37.494 40.679 10.144 1.00 78.38 746 ALA A C 1
ATOM 6040 O O . ALA A 1 746 ? -36.973 39.703 10.676 1.00 78.38 746 ALA A O 1
ATOM 6041 N N . ARG A 1 747 ? -38.637 40.575 9.451 1.00 75.44 747 ARG A N 1
ATOM 6042 C CA . ARG A 1 747 ? -39.328 39.293 9.213 1.00 75.44 747 ARG A CA 1
ATOM 6043 C C . ARG A 1 747 ? -38.761 38.503 8.039 1.00 75.44 747 ARG A C 1
ATOM 6045 O O . ARG A 1 747 ? -39.053 37.320 7.921 1.00 75.44 747 ARG A O 1
ATOM 6052 N N . VAL A 1 748 ? -38.003 39.161 7.163 1.00 80.12 748 VAL A N 1
ATOM 6053 C CA . VAL A 1 748 ? -37.545 38.580 5.896 1.00 80.12 748 VAL A CA 1
ATOM 6054 C C . VAL A 1 748 ? -36.028 38.517 5.769 1.00 80.12 748 VAL A C 1
ATOM 6056 O O . VAL A 1 748 ? -35.542 37.795 4.898 1.00 80.12 748 VAL A O 1
ATOM 6059 N N . VAL A 1 749 ? -35.296 39.206 6.650 1.00 79.62 749 VAL A N 1
ATOM 6060 C CA . VAL A 1 749 ? -33.833 39.224 6.709 1.00 79.62 749 VAL A CA 1
ATOM 6061 C C . VAL A 1 749 ? -33.363 38.811 8.099 1.00 79.62 749 VAL A C 1
ATOM 6063 O O . VAL A 1 749 ? -33.656 39.492 9.079 1.00 79.62 749 VAL A O 1
ATOM 6066 N N . SER A 1 750 ? -32.593 37.726 8.187 1.00 79.75 750 SER A N 1
ATOM 6067 C CA . SER A 1 750 ? -31.936 37.312 9.431 1.00 79.75 750 SER A CA 1
ATOM 6068 C C . SER A 1 750 ? -30.431 37.517 9.331 1.00 79.75 750 SER A C 1
ATOM 6070 O O . SER A 1 750 ? -29.815 37.065 8.363 1.00 79.75 750 SER A O 1
ATOM 6072 N N . ILE A 1 751 ? -29.835 38.141 10.346 1.00 80.56 751 ILE A N 1
ATOM 6073 C CA . ILE A 1 751 ? -28.383 38.283 10.463 1.00 80.56 751 ILE A CA 1
ATOM 6074 C C . ILE A 1 751 ? -27.875 37.302 11.514 1.00 80.56 751 ILE A C 1
ATOM 6076 O O . ILE A 1 751 ? -28.353 37.308 12.647 1.00 80.56 751 ILE A O 1
ATOM 6080 N N . SER A 1 752 ? -26.870 36.510 11.160 1.00 76.06 752 SER A N 1
ATOM 6081 C CA . SER A 1 752 ? -26.147 35.646 12.091 1.00 76.06 752 SER A CA 1
ATOM 6082 C C . SER A 1 752 ? -24.667 36.011 12.118 1.00 76.06 752 SER A C 1
ATOM 6084 O O . SER A 1 752 ? -24.058 36.279 11.079 1.00 76.06 752 SER A O 1
ATOM 6086 N N . TYR A 1 753 ? -24.092 35.995 13.317 1.00 63.91 753 TYR A N 1
ATOM 6087 C CA . TYR A 1 753 ? -22.659 36.132 13.544 1.00 63.91 753 TYR A CA 1
ATOM 6088 C C . TYR A 1 753 ? -22.141 34.831 14.153 1.00 63.91 753 TYR A C 1
ATOM 6090 O O . TYR A 1 753 ? -22.685 34.365 15.153 1.00 63.91 753 TYR A O 1
ATOM 6098 N N . ASP A 1 754 ? -21.103 34.262 13.549 1.00 61.03 754 ASP A N 1
ATOM 6099 C CA . ASP A 1 754 ? -20.429 33.061 14.034 1.00 61.03 754 ASP A CA 1
ATOM 6100 C C . ASP A 1 754 ? -19.025 33.452 14.520 1.00 61.03 754 ASP A C 1
ATOM 6102 O O . ASP A 1 754 ? -18.264 34.088 13.786 1.00 61.03 754 ASP A O 1
ATOM 6106 N N . LYS A 1 755 ? -18.672 33.087 15.762 1.00 55.16 755 LYS A N 1
ATOM 6107 C CA . LYS A 1 755 ? -17.351 33.380 16.348 1.00 55.16 755 LYS A CA 1
ATOM 6108 C C . LYS A 1 755 ? -16.212 32.754 15.528 1.00 55.16 755 LYS A C 1
ATOM 6110 O O . LYS A 1 755 ? -15.137 33.352 15.465 1.00 55.16 755 LYS A O 1
ATOM 6115 N N . ALA A 1 756 ? -16.445 31.617 14.866 1.00 50.19 756 ALA A N 1
ATOM 6116 C CA . ALA A 1 756 ? -15.470 30.977 13.980 1.00 50.19 756 ALA A CA 1
ATOM 6117 C C . ALA A 1 756 ? -15.256 31.758 12.666 1.00 50.19 756 ALA A C 1
ATOM 6119 O O . ALA A 1 756 ? -14.194 31.662 12.055 1.00 50.19 756 ALA A O 1
ATOM 6120 N N . LEU A 1 757 ? -16.225 32.590 12.264 1.00 58.50 757 LEU A N 1
ATOM 6121 C CA . LEU A 1 757 ? -16.209 33.411 11.047 1.00 58.50 757 LEU A CA 1
ATOM 6122 C C . LEU A 1 757 ? -16.154 34.908 11.382 1.00 58.50 757 LEU A C 1
ATOM 6124 O O . LEU A 1 757 ? -16.859 35.714 10.785 1.00 58.50 757 LEU A O 1
ATOM 6128 N N . SER A 1 758 ? -15.290 35.291 12.326 1.00 62.81 758 SER A N 1
ATOM 6129 C CA . SER A 1 758 ? -15.195 36.663 12.865 1.00 62.81 758 SER A CA 1
ATOM 6130 C C . SER A 1 758 ? -14.938 37.788 11.842 1.00 62.81 758 SER A C 1
ATOM 6132 O O . SER A 1 758 ? -15.051 38.965 12.182 1.00 62.81 758 SER A O 1
ATOM 6134 N N . GLU A 1 759 ? -14.606 37.454 10.593 1.00 70.38 759 GLU A N 1
ATOM 6135 C CA . GLU A 1 759 ? -14.393 38.390 9.475 1.00 70.38 759 GLU A CA 1
ATOM 6136 C C . GLU A 1 759 ? -15.643 38.595 8.603 1.00 70.38 759 GLU A C 1
ATOM 6138 O O . GLU A 1 759 ? -15.639 39.458 7.722 1.00 70.38 759 GLU A O 1
ATOM 6143 N N . PHE A 1 760 ? -16.716 37.836 8.855 1.00 70.69 760 PHE A N 1
ATOM 6144 C CA . PHE A 1 760 ? -17.930 37.828 8.047 1.00 70.69 760 PHE A CA 1
ATOM 6145 C C . PHE A 1 760 ? -19.187 38.112 8.873 1.00 70.69 760 PHE A C 1
ATOM 6147 O O . PHE A 1 760 ? -19.339 37.675 10.013 1.00 70.69 760 PHE A O 1
ATOM 6154 N N . VAL A 1 761 ? -20.140 38.808 8.256 1.00 76.88 761 VAL A N 1
ATOM 6155 C CA . VAL A 1 761 ? -21.527 38.892 8.725 1.00 76.88 761 VAL A CA 1
ATOM 6156 C C . VAL A 1 761 ? -22.399 38.133 7.732 1.00 76.88 761 VAL A C 1
ATOM 6158 O O . VAL A 1 761 ? -22.422 38.469 6.547 1.00 76.88 761 VAL A O 1
ATOM 6161 N N . ILE A 1 762 ? -23.093 37.093 8.200 1.00 78.06 762 ILE A N 1
ATOM 6162 C CA . ILE A 1 762 ? -23.951 36.262 7.349 1.00 78.06 762 ILE A CA 1
ATOM 6163 C C . ILE A 1 762 ? -25.363 36.827 7.389 1.00 78.06 762 ILE A C 1
ATOM 6165 O O . ILE A 1 762 ? -25.938 37.021 8.461 1.00 78.06 762 ILE A O 1
ATOM 6169 N N . VAL A 1 763 ? -25.937 37.050 6.212 1.00 79.75 763 VAL A N 1
ATOM 6170 C CA . VAL A 1 763 ? -27.299 37.545 6.053 1.00 79.75 763 VAL A CA 1
ATOM 6171 C C . VAL A 1 763 ? -28.102 36.568 5.213 1.00 79.75 763 VAL A C 1
ATOM 6173 O O . VAL A 1 763 ? -27.717 36.247 4.092 1.00 79.75 763 VAL A O 1
ATOM 6176 N N . ARG A 1 764 ? -29.235 36.101 5.736 1.00 80.62 764 ARG A N 1
ATOM 6177 C CA . ARG A 1 764 ? -30.177 35.261 4.987 1.00 80.62 764 ARG A CA 1
ATOM 6178 C C . ARG A 1 764 ? -31.413 36.065 4.632 1.00 80.62 764 ARG A C 1
ATOM 6180 O O . ARG A 1 764 ? -32.044 36.646 5.514 1.00 80.62 764 ARG A O 1
ATOM 6187 N N . LEU A 1 765 ? -31.757 36.059 3.351 1.00 81.50 765 LEU A N 1
ATOM 6188 C CA . LEU A 1 765 ? -33.028 36.548 2.841 1.00 81.50 765 LEU A CA 1
ATOM 6189 C C . LEU A 1 765 ? -33.968 35.355 2.696 1.00 81.50 765 LEU A C 1
ATOM 6191 O O . LEU A 1 765 ? -33.658 34.399 1.988 1.00 81.50 765 LEU A O 1
ATOM 6195 N N . SER A 1 766 ? -35.121 35.430 3.349 1.00 77.44 766 SER A N 1
ATOM 6196 C CA . SER A 1 766 ? -36.193 34.430 3.226 1.00 77.44 766 SER A CA 1
ATOM 6197 C C . SER A 1 766 ? -36.773 34.328 1.808 1.00 77.44 766 SER A C 1
ATOM 6199 O O . SER A 1 766 ? -37.351 33.303 1.466 1.00 77.44 766 SER A O 1
ATOM 6201 N N . ASP A 1 767 ? -36.609 35.370 0.984 1.00 77.25 767 ASP A N 1
ATOM 6202 C CA . ASP A 1 767 ? -37.125 35.445 -0.383 1.00 77.25 767 ASP A CA 1
ATOM 6203 C C . ASP A 1 767 ? -36.234 36.369 -1.241 1.00 77.25 767 ASP A C 1
ATOM 6205 O O . ASP A 1 767 ? -35.876 37.477 -0.823 1.00 77.25 767 ASP A O 1
ATOM 6209 N N . GLN A 1 768 ? -35.886 35.921 -2.452 1.00 78.50 768 GLN A N 1
ATOM 6210 C CA . GLN A 1 768 ? -35.060 36.655 -3.419 1.00 78.50 768 GLN A CA 1
ATOM 6211 C C . GLN A 1 768 ? -35.635 38.010 -3.832 1.00 78.50 768 GLN A C 1
ATOM 6213 O O . GLN A 1 768 ? -34.870 38.912 -4.175 1.00 78.50 768 GLN A O 1
ATOM 6218 N N . LYS A 1 769 ? -36.956 38.217 -3.754 1.00 80.56 769 LYS A N 1
ATOM 6219 C CA . LYS A 1 769 ? -37.563 39.507 -4.131 1.00 80.56 769 LYS A CA 1
ATOM 6220 C C . LYS A 1 769 ? -37.074 40.691 -3.285 1.00 80.56 769 LYS A C 1
ATOM 6222 O O . LYS A 1 769 ? -37.204 41.834 -3.712 1.00 80.56 769 LYS A O 1
ATOM 6227 N N . TYR A 1 770 ? -36.503 40.427 -2.106 1.00 79.56 770 TYR A N 1
ATOM 6228 C CA . TYR A 1 770 ? -35.940 41.448 -1.218 1.00 79.56 770 TYR A CA 1
ATOM 6229 C C . TYR A 1 770 ? -34.460 41.758 -1.494 1.00 79.56 770 TYR A C 1
ATOM 6231 O O . TYR A 1 770 ? -33.909 42.664 -0.871 1.00 79.56 770 TYR A O 1
ATOM 6239 N N . GLU A 1 771 ? -33.809 41.063 -2.434 1.00 83.44 771 GLU A N 1
ATOM 6240 C CA . GLU A 1 771 ? -32.401 41.293 -2.786 1.00 83.44 771 GLU A CA 1
ATOM 6241 C C . GLU A 1 771 ? -32.103 42.735 -3.249 1.00 83.44 771 GLU A C 1
ATOM 6243 O O . GLU A 1 771 ? -31.105 43.291 -2.783 1.00 83.44 771 GLU A O 1
ATOM 6248 N N . PRO A 1 772 ? -32.920 43.391 -4.102 1.00 83.38 772 PRO A N 1
ATOM 6249 C CA . PRO A 1 772 ? -32.650 44.769 -4.522 1.00 83.38 772 PRO A CA 1
ATOM 6250 C C . PRO A 1 772 ? -32.678 45.754 -3.347 1.00 83.38 772 PRO A C 1
ATOM 6252 O O . PRO A 1 772 ? -31.771 46.571 -3.207 1.00 83.38 772 PRO A O 1
ATOM 6255 N N . VAL A 1 773 ? -33.671 45.609 -2.463 1.00 82.75 773 VAL A N 1
ATOM 6256 C CA . VAL A 1 773 ? -33.832 46.440 -1.259 1.00 82.75 773 VAL A CA 1
ATOM 6257 C C . VAL A 1 773 ? -32.669 46.206 -0.292 1.00 82.75 773 VAL A C 1
ATOM 6259 O O . VAL A 1 773 ? -32.102 47.149 0.254 1.00 82.75 773 VAL A O 1
ATOM 6262 N N . PHE A 1 774 ? -32.249 44.948 -0.129 1.00 84.31 774 PHE A N 1
ATOM 6263 C CA . PHE A 1 774 ? -31.097 44.596 0.693 1.00 84.31 774 PHE A CA 1
ATOM 6264 C C . PHE A 1 774 ? -29.785 45.187 0.151 1.00 84.31 774 PHE A C 1
ATOM 6266 O O . PHE A 1 774 ? -28.993 45.729 0.921 1.00 84.31 774 PHE A O 1
ATOM 6273 N N . LYS A 1 775 ? -29.558 45.150 -1.169 1.00 84.50 775 LYS A N 1
ATOM 6274 C CA . LYS A 1 775 ? -28.370 45.759 -1.794 1.00 84.50 775 LYS A CA 1
ATOM 6275 C C . LYS A 1 775 ? -28.340 47.278 -1.617 1.00 84.50 775 LYS A C 1
ATOM 6277 O O . LYS A 1 775 ? -27.290 47.821 -1.280 1.00 84.50 775 LYS A O 1
ATOM 6282 N N . GLU A 1 776 ? -29.475 47.952 -1.784 1.00 84.38 776 GLU A N 1
ATOM 6283 C CA . GLU A 1 776 ? -29.590 49.399 -1.561 1.00 84.38 776 GLU A CA 1
ATOM 6284 C C . GLU A 1 776 ? -29.330 49.771 -0.092 1.00 84.38 776 GLU A C 1
ATOM 6286 O O . GLU A 1 776 ? -28.567 50.698 0.203 1.00 84.38 776 GLU A O 1
ATOM 6291 N N . MET A 1 777 ? -29.871 48.978 0.836 1.00 85.00 777 MET A N 1
ATOM 6292 C CA . MET A 1 777 ? -29.594 49.098 2.265 1.00 85.00 777 MET A CA 1
ATOM 6293 C C . MET A 1 777 ? -28.094 48.948 2.560 1.00 85.00 777 MET A C 1
ATOM 6295 O O . MET A 1 777 ? -27.525 49.770 3.282 1.00 85.00 777 MET A O 1
ATOM 6299 N N . CYS A 1 778 ? -27.422 47.951 1.975 1.00 82.88 778 CYS A N 1
ATOM 6300 C CA . CYS A 1 778 ? -25.975 47.784 2.114 1.00 82.88 778 CYS A CA 1
ATOM 6301 C C . CYS A 1 778 ? -25.211 49.010 1.603 1.00 82.88 778 CYS A C 1
ATOM 6303 O O . CYS A 1 778 ? -24.325 49.484 2.308 1.00 82.88 778 CYS A O 1
ATOM 6305 N N . SER A 1 779 ? -25.592 49.600 0.467 1.00 81.69 779 SER A N 1
ATOM 6306 C CA . SER A 1 779 ? -24.976 50.841 -0.030 1.00 81.69 779 SER A CA 1
ATOM 6307 C C . SER A 1 779 ? -25.192 52.050 0.894 1.00 81.69 779 SER A C 1
ATOM 6309 O O . SER A 1 779 ? -24.329 52.927 0.982 1.00 81.69 779 SER A O 1
ATOM 6311 N N . SER A 1 780 ? -26.306 52.113 1.628 1.00 80.00 780 SER A N 1
ATOM 6312 C CA . SER A 1 780 ? -26.515 53.119 2.684 1.00 80.00 780 SER A CA 1
ATOM 6313 C C . SER A 1 780 ? -25.567 52.901 3.872 1.00 80.00 780 SER A C 1
ATOM 6315 O O . SER A 1 780 ? -24.962 53.846 4.391 1.00 80.00 780 SER A O 1
ATOM 6317 N N . VAL A 1 781 ? -25.357 51.640 4.262 1.00 81.06 781 VAL A N 1
ATOM 6318 C CA . VAL A 1 781 ? -24.431 51.262 5.340 1.00 81.06 781 VAL A CA 1
ATOM 6319 C C . VAL A 1 781 ? -22.963 51.473 4.937 1.00 81.06 781 VAL A C 1
ATOM 6321 O O . VAL A 1 781 ? -22.187 51.965 5.757 1.00 81.06 781 VAL A O 1
ATOM 6324 N N . GLU A 1 782 ? -22.585 51.223 3.678 1.00 80.62 782 GLU A N 1
ATOM 6325 C CA . GLU A 1 782 ? -21.252 51.537 3.124 1.00 80.62 782 GLU A CA 1
ATOM 6326 C C . GLU A 1 782 ? -20.889 53.015 3.307 1.00 80.62 782 GLU A C 1
ATOM 6328 O O . GLU A 1 782 ? -19.782 53.340 3.748 1.00 80.62 782 GLU A O 1
ATOM 6333 N N . LYS A 1 783 ? -21.839 53.920 3.022 1.00 78.31 783 LYS A N 1
ATOM 6334 C CA . LYS A 1 783 ? -21.656 55.372 3.190 1.00 78.31 783 LYS A CA 1
ATOM 6335 C C . LYS A 1 783 ? -21.430 55.757 4.651 1.00 78.31 783 LYS A C 1
ATOM 6337 O O . LYS A 1 783 ? -20.617 56.633 4.923 1.00 78.31 783 LYS A O 1
ATOM 6342 N N . ARG A 1 784 ? -22.107 55.091 5.594 1.00 76.56 784 ARG A N 1
ATOM 6343 C CA . ARG A 1 784 ? -21.931 55.325 7.041 1.00 76.56 784 ARG A CA 1
ATOM 6344 C C . ARG A 1 784 ? -20.621 54.748 7.583 1.00 76.56 784 ARG A C 1
ATOM 6346 O O . ARG A 1 784 ? -20.075 55.284 8.542 1.00 76.56 784 ARG A O 1
ATOM 6353 N N . LEU A 1 785 ? -20.111 53.679 6.972 1.00 73.81 785 LEU A N 1
ATOM 6354 C CA . LEU A 1 785 ? -18.858 53.026 7.362 1.00 73.81 785 LEU A CA 1
ATOM 6355 C C . LEU A 1 785 ? -17.617 53.571 6.639 1.00 73.81 785 LEU A C 1
ATOM 6357 O O . LEU A 1 785 ? -16.506 53.163 6.982 1.00 73.81 785 LEU A O 1
ATOM 6361 N N . TYR A 1 786 ? -17.792 54.465 5.656 1.00 70.88 786 TYR A N 1
ATOM 6362 C CA . TYR A 1 786 ? -16.740 54.949 4.750 1.00 70.88 786 TYR A CA 1
ATOM 6363 C C . TYR A 1 786 ? -15.912 53.806 4.136 1.00 70.88 786 TYR A C 1
ATOM 6365 O O . TYR A 1 786 ? -14.693 53.905 3.979 1.00 70.88 786 TYR A O 1
ATOM 6373 N N . ARG A 1 787 ? -16.562 52.679 3.823 1.00 69.81 787 ARG A N 1
ATOM 6374 C CA . ARG A 1 787 ? -15.901 51.475 3.308 1.00 69.81 787 ARG A CA 1
ATOM 6375 C C . ARG A 1 787 ? -16.857 50.665 2.445 1.00 69.81 787 ARG A C 1
ATOM 6377 O O . ARG A 1 787 ? -18.037 50.559 2.762 1.00 69.81 787 ARG A O 1
ATOM 6384 N N . LYS A 1 788 ? -16.318 50.069 1.382 1.00 74.38 788 LYS A N 1
ATOM 6385 C CA . LYS A 1 788 ? -17.061 49.179 0.490 1.00 74.38 788 LYS A CA 1
ATOM 6386 C C . LYS A 1 788 ? -17.356 47.842 1.182 1.00 74.38 788 LYS A C 1
ATOM 6388 O O . LYS A 1 788 ? -16.461 47.256 1.791 1.00 74.38 788 LYS A O 1
ATOM 6393 N N . ILE A 1 789 ? -18.597 47.394 1.078 1.00 76.62 789 ILE A N 1
ATOM 6394 C CA . ILE A 1 789 ? -19.126 46.110 1.521 1.00 76.62 789 ILE A CA 1
ATOM 6395 C C . ILE A 1 789 ? -19.075 45.166 0.318 1.00 76.62 789 ILE A C 1
ATOM 6397 O O . ILE A 1 789 ? -19.703 45.398 -0.714 1.00 76.62 789 ILE A O 1
ATOM 6401 N N . ASN A 1 790 ? -18.327 44.074 0.449 1.00 74.25 790 ASN A N 1
ATOM 6402 C CA . ASN A 1 790 ? -18.325 43.019 -0.557 1.00 74.25 790 ASN A CA 1
ATOM 6403 C C . ASN A 1 790 ? -19.433 42.016 -0.221 1.00 74.25 790 ASN A C 1
ATOM 6405 O O . ASN A 1 790 ? -19.361 41.335 0.801 1.00 74.25 790 ASN A O 1
ATOM 6409 N N . LEU A 1 791 ? -20.458 41.945 -1.073 1.00 76.94 791 LEU A N 1
ATOM 6410 C CA . LEU A 1 791 ? -21.529 40.954 -0.975 1.00 76.94 791 LEU A CA 1
ATOM 6411 C C . LEU A 1 791 ? -21.132 39.697 -1.751 1.00 76.94 791 LEU A C 1
ATOM 6413 O O . LEU A 1 791 ? -21.074 39.722 -2.981 1.00 76.94 791 LEU A O 1
ATOM 6417 N N . ILE A 1 792 ? -20.890 38.596 -1.046 1.00 74.06 792 ILE A N 1
ATOM 6418 C CA . ILE A 1 792 ? -20.634 37.288 -1.655 1.00 74.06 792 ILE A CA 1
ATOM 6419 C C . ILE A 1 792 ? -21.940 36.490 -1.590 1.00 74.06 792 ILE A C 1
ATOM 6421 O O . ILE A 1 792 ? -22.387 36.132 -0.502 1.00 74.06 792 ILE A O 1
ATOM 6425 N N . ASN A 1 793 ? -22.569 36.250 -2.744 1.00 66.56 793 ASN A N 1
ATOM 6426 C CA . ASN A 1 793 ? -23.768 35.412 -2.848 1.00 66.56 793 ASN A CA 1
ATOM 6427 C C . ASN A 1 793 ? -23.345 33.934 -2.871 1.00 66.56 793 ASN A C 1
ATOM 6429 O O . ASN A 1 793 ? -22.516 33.569 -3.711 1.00 66.56 793 ASN A O 1
ATOM 6433 N N . ARG A 1 794 ? -23.859 33.117 -1.947 1.00 51.38 794 ARG A N 1
ATOM 6434 C CA . ARG A 1 794 ? -23.571 31.679 -1.850 1.00 51.38 794 ARG A CA 1
ATOM 6435 C C . ARG A 1 794 ? -24.837 30.842 -1.882 1.00 51.38 794 ARG A C 1
ATOM 6437 O O . ARG A 1 794 ? -25.794 31.197 -1.158 1.00 51.38 794 ARG A O 1
#

Secondary structure (DSSP, 8-state):
--PEEPTTSSEE--TTSHHHHHHHHHHHHTTBTTTTSPTTSB-GGGB---HHHHHHHHHHHHHHHTTSSS--HHHHHHHH--TTSTHHHHHHHHHHHHHHH---TT-HHHHHHHHTT---SHHHHHHHHHHHHHHHHHHTB----SSSHHHHHHHHHTSS-GGGHHHHHHHHHT--S-HHHHHHS-HHHHHHHHHHHHHHH-TT-HHHHHHHHTTSPPTT-TT---HHHHHHHHHHHHHHHHHHHT--GGGGGSHHHHHHHHTTS---TT---S-SHHHHHHHS--S---TT--TTTTS-PPPEEEE-TTTT--EEEEE--EEEE-TTGGGSTT-EEEETTTTEEEE--TTT-EEEE--EEEE--S--SEEEEEEEETTS-EEEEEEEE---TT---EEEETTT-BEE-GGGTTS-SEEEEEEETT-EEEE-TTEEEEEEEEE-SSTTEEEEEEEE-SSEEEEEEEETTEEEEEEEE-------EEES-EE-SSS-EESSPPEEEEPPBSS-EEEEEEEEETTTTEE-SPTT-EEEEPPBSS-EEEESTTT--SSEEEEEEEE-SS-EEEEEEEE--------PPPGGGPEEE-TT--B--SSSEE-SSHHHHHT-EEEEESPPTT-EEEEEEE-SS-EEEEEEEPPTTSEEEEEGGGGTTTS---SEEEEEEEETTSPPEEEEEE--GGGGSS-------------PPP-------EEEEEE--TTSHHHHHHHHHHHHHHTT-TTTEEEE--GGGTTEEEEEESSGGGHHHHHHHHHHHHHHHTS--EEEE-

Nearest PDB structures (foldseek):
  3ofh-assembly3_A  TM=6.939E-01  e=1.255E-01  Mus musculus
  5fgj-assembly1_D  TM=5.442E-01  e=4.593E-01  Rattus norvegicus
  5fgj-assembly1_C  TM=5.180E-01  e=9.707E-01  Rattus norvegicus
  5gni-assembly1_B  TM=2.855E-01  e=2.544E-02  Homo sapiens
  5j8b-assembly1_z  TM=1.221E-01  e=2.084E-02  Thermus thermophilus HB8

Foldseek 3Di:
DPFDQDVVRAREFALLPLVRLVVVVVVQLVQQPCQPPAQQLGFLLSRQDDPVVLLNLLQHLLVNCVPDPAQALVRCCVRNNDLLGSSLLSLLSSLLSCLQAHQDPVGNQVVSCVSSVHDDDPRNVVNSQVSNVSNSVNSSYHFWDDDPRRSLSSCLSNLHRPVCLLVVLVLLVPDPDALLLLLPFDLQVQLVSSLVSCCPVPVVPVVVNVNSVRLHDDPPDPRHHNSNSLQSNLLSLLLVQCVQVVHQLVLCVDVVSVCVSSLPDPSPSNHDHSDSPSCSSSSGDDPDPPPDDNCSLADQDAWFWFAPLPPARFTKTKRAWGKHADPCLLVVAFWWKDWVQQRDIDTQDNPGSITTDHIGMHGDQEFDQKDKIFIATPVRHTPDMHIDGTQDPLHFWWKAQNQQRGTDDLVRLQAGQKIKIKGFQQKDKDKFPQKDFPAPARDYSYPRIGITIIGGFDQWIWMWIDHPPDIDIRIRGHPPDQAKDWAADADRYNFREHQAFTKIKGGAAQAKDKKFKWKAFPVVSDIQDDDRHIDIGHHGNFIDIDGPCVRDQDWGKMKMWIGDSVDIDIDIYTHDHSPPPPDQQDPVNKFKAKPVRDTPPDFQDEDQAPVVQLAIKIKIASAAAQAKKWKWKDLPPDIGIGIFTAHRRRIDIDRSNVCDVVYDDHQKMKIWMDRHGDDIDIHIYGRDPPPPPPDDPDDDDDDDDDDDDDDDPQADKWKKKWFAAQPCLVVLLVLLVVLCVVVVNPVFKDWDDDPVPSRIIMIMGSHPVCVVVSVVSQVVSCVVVVHDIDIDID

pLDDT: mean 74.19, std 13.8, range [26.39, 93.5]

Mean predicted aligned error: 20.02 Å

Sequence (794 aa):
MTLATSDTGRPFINLSNRAIANRFWERIQNHWGHQRLPSGQRFLGSVGIERESTEEILDIVGENLGRLESVTSTQLRRYFGEYETNWIKLLTFALSEYAYYDDGNHGYWQGLCARLNIHYGQGTTHALQQVVWQGIKELGLVKSSKANRYVSSLWLQSGIPCQNLGHFADLIQALDYDWWDIAHADPVDLAQLLCDICQHRFPNRGRLLTFLRSSCPEDNEEEADPISGTLLQGLAAVAHELERRGESPKILRDELQRTRILQNYSLPNTFFLRSWDSLINVLTPRRKKIVGSSIISQRRKPLSLVLDITDSFDIQLVLPEQEIHRKGWKQLQAEYCTILEGSWEGSIDLGSGVVKIPGLWQTLTESAEQWAWQLRSHNDTVLLEWHHPGIQPEQLCLIFDADTGEWRSPEQLQISSEIILFTPNNVEREYGGNIELIDSFIPCSLQGWRGHLIQRTGNSAEITLRRGAVTQKIYWQKNSYLQPKLQGIYLKSHYVSFLGTPTLWHPPGVLAKTLNILIEDLQQREAITQPNEQITIAASTSWQEIDLRQWIQTSGTYNIRLWSSNTQWSETFQIQEDCQLSHLPSVQDVNILDRRKNTIQKFPADCLESQDFWLEELTIKGLWPLEELDFEMTNGEDKVSILRKVDGLGNVVINLASFRDVLAEADRYSLTWLREGKSYQLLSFNLNKELWSLDQPENLPASKSSSAPIDVPPVKASVYWIEIGRSKAKQLQQLLTSQIQAEGLARVVSISYDKALSEFVIVRLSDQKYEPVFKEMCSSVEKRLYRKINLINR